Protein AF-A0A1J4RGZ5-F1 (afdb_monomer)

pLDDT: mean 82.8, std 14.5, range [20.3, 98.5]

Solvent-accessible surface area (backbone atoms only — not comparable to full-atom values): 43432 Å² total; per-residue (Å²): 67,41,31,40,40,45,100,46,58,30,28,43,36,36,23,41,62,89,66,46,84,69,51,71,31,69,36,48,44,78,74,81,78,94,68,90,72,68,62,50,76,46,82,44,57,68,42,94,87,55,81,79,73,69,51,78,50,76,52,59,40,53,56,93,51,86,67,45,67,65,51,46,31,40,77,49,80,51,62,42,47,61,54,33,68,52,28,28,31,41,73,52,49,49,58,23,26,37,38,40,29,29,24,42,96,80,51,53,30,32,41,38,37,16,37,50,90,27,48,81,69,55,73,26,68,34,44,36,77,50,65,34,86,58,62,42,48,27,27,37,36,38,34,54,74,43,62,80,44,58,46,58,34,35,39,40,33,43,40,34,48,54,54,48,58,67,47,68,66,54,46,30,39,73,45,79,50,65,39,51,48,36,30,72,51,26,28,34,44,71,52,49,50,57,24,17,39,40,37,41,34,28,43,94,82,52,53,24,33,39,37,38,17,36,53,83,3,27,75,69,55,71,28,70,30,56,41,74,51,62,36,86,56,62,43,45,27,25,37,38,40,32,56,73,42,64,79,44,61,49,60,33,38,40,34,35,39,37,23,56,56,57,49,59,68,45,73,56,49,67,68,44,72,47,71,52,67,47,48,62,55,51,70,50,27,29,34,32,80,42,50,48,58,11,39,35,39,38,41,51,50,56,91,56,64,33,38,37,38,37,15,37,50,85,3,26,66,70,53,73,29,68,46,42,45,75,52,62,33,82,50,66,39,51,26,27,39,37,38,35,43,71,45,61,77,34,54,44,57,35,36,37,38,36,36,59,51,72,39,76,73,82,70,66,60,79,62,57,74,58,86,85,82,86,82,82,89,68,66,63,96,51,56,54,51,97,35,32,35,58,86,86,18,28,39,43,47,78,47,78,81,43,80,57,96,86,45,74,42,38,39,35,36,34,58,74,54,88,40,68,84,39,48,60,14,29,28,25,36,34,56,83,62,52,45,51,50,76,59,94,54,39,36,40,40,28,44,22,80,64,39,72,49,48,29,38,55,54,92,92,45,48,42,54,72,50,85,66,57,63,51,47,51,45,77,53,90,74,26,35,38,38,32,41,76,79,49,35,34,39,31,24,43,71,85,41,44,65,38,35,41,36,43,62,37,51,54,43,38,40,44,41,61,48,97,86,68,48,71,34,34,44,30,35,79,80,71,53,49,39,36,42,43,71,52,97,78,23,51,34,34,43,39,43,92,88,40,47,35,38,45,45,61,48,98,88,38,34,50,30,36,39,34,40,63,88,69,41,41,40,37,46,36,53,77,42,87,87,46,67,68,35,71,31,30,33,28,41,68,85,74,43,64,48,36,41,38,43,61,48,101,84,64,30,41,28,37,28,27,30,57,91,62,39,69,27,27,42,47,46,81,44,94,90,65,35,31,38,36,30,41,68,85,74,44,49,34,39,40,34,63,46,72,49,94,89,28,73,39,70,38,35,37,46,36,60,58,52,101,89,41,74,44,66,27,34,40,44,40,62,48,98,62,44,39,60,38,31,40,29,45,59,86,68,45,28,35,35,44,42,64,50,98,74,66,46,68,33,30,40,29,38,37,54,92,50,96,75,49,43,59,36,39,38,43,59,40,91,88,57,76,41,71,29,35,39,40,45,90,58,32,35,42,37,43,40,62,50,102,53,60,37,65,36,32,39,37,41,29,34,64,86,78,67,50,73,37,46,34,38,40,43,52,48,58,88,48,50,47,103,82,70,51,82,44,63,43,45,65,32,36,39,34,46,55,56,89,89,52,79,40,47,28,40,46,42,60,48,100,83,70,45,74,32,35,39,30,41,46,85,72,50,73,49,74,54,88,77,73,79,76,65,79,129

Radius of gyration: 36.42 Å; Cα contacts (8 Å, |Δi|>4): 2119; chains: 1; bounding box: 117×82×78 Å

Secondary structure (DSSP, 8-state):
-EEEEESS-EEEEEE-TTS-EEEEEESEE----SSSS--EEEEEESSTT--S-EEEEE--TTS--SS-BPPTT-EEEEEEPTT-EEEEEEEE-TT-EEEEEEE-SSSPEEEEEE-TTS-EEEEEESEEEEE-SSSEEEEEEEEESSTT--EEEEEEEEETTS--SS-BPPTTEEEEEEEPTT-EEEEEEEE-TT-EEEEEEE-SSS-EEEEEE-TTS-EEEEEESEEEEE-SSSEEEEEEEEESSTT--EEEEEEEEETTS--SS-B--TT--EEEEE-TT-EEEEEEEE-TT-EEEEEEEESS-EEEEEE-TTS-EEEEEESEEEEE--SSEEEEEEEEESSTT--EEEEEEEE----------S-------S-S----TTEETTTEETTTTEEEEEEEEEEETTEEEEEEEETT---TT-TTSTTEEETT--EEEEETTEEEEE-TTS-EEEEEEETTEEEESSTT---EEEEETTEEEEE-TT--EEEE-TTS-EEEEEETTTEEEEEEE-TTS-EEEEEETTS-EEEEEEETTEEEEEEETTEEEEEEE-TT--EEEEE-TTS-EEEEE---SSSTT---EEE-TTS-EEEEEEE-TTS-EEEEEETTTEEEEEEEE-TTS-EEEE-TTS-EEEEEEEEETTEEEEEEEEEPPBTTB----EEEEE-TTS-EEEEE-TT-PEEEEEE-TT--EEEEEETTTSTT-EEEEEEE-TTT--EEEEE-SSEEEEEEE-TTS-EEEEEEEETTT--EEEEEEEE--S---TTS----S-EEEEE-S-SSS--EEEEEE-TT--EEEEE-TT-PEEE---------

Foldseek 3Di:
DKFKDDPAWKKKWKADQVRHTDDMDIRDDDDDHPDDDDMDIDIDGPDDPDDDDMDMDDDFKQDDFDAEAAAAADKDKDKADQLGKGKHKDFDAAQAKKKKAKDDPFFKKKKWKAANVRHTDDIDIRMDIDGHHHGTMMMIMIDGPDSGTITMMMMHMHIKLHDHNPEADAAADKDKDKAAQSGKGKHKDFAAAQAKKKKAKDDPWFWKKKWKAANSNHGDDIDTRIDIDTRHHGTMMMMMIDGPHNHDITMMMMHMHIWQHDHHPEADDALFKDKDKAAQQDKGKYKYWAAAQFKKKKAKDWPAKKKKWKAANSNHTDDMDIRMDIDGRHHGGMMMMMMDGPDSRDITMMMMHIHRPPNPPPDDQDPDAQDDDDDGDDPDPQAAFQGASQLVFKHKHKAWQDDDLQDTKIKIAILPDPQQDDQAFGRIFIQQPWFWDDDPQKIWTAGRNGHIWIWGHDPQATDTPQLLALWGWHDDPLWIWIAHLQRWIFIAHNVRHTQKTAHFLWKMWGWDADPVRHTQWIAILLRFIWGFDGDPSHTQWIQGPLAIKGWDADPSGGTAWIQHRVRFIKGWDQPDPQSSRGTQFIAGSVRRGQKGWDADPVSGTAWIAGPPRHFIKGWDQDPVSKIWMATSVRWIKIFDWDAAPNDTDTAKIWTDADPPGDTFIKGFDADNSSYTQWIATPVRWIWGFDADSSRHTQKIWTSPPDPPIWIKGFDADPPRRHTQWIDTPQWIWGFDADPSRHTQKIWIAGPVVRDIFMKGWDADPQDQDVVRQGDIRHTAWIATRDPPAGQIKGWDADSSRHTAWIQGRVRDIDGDPDGPSSDD

Sequence (824 aa):
MLFAHAAYNVVITIYKPDGSYWTYAVGRFSGNLPSTGTYSVVISSGTWGGSGAYSLSYVRGGSSVSDGSLTSGQTFNGSLSENGLDSFQITGSAGQDVVIFGSSASYGVYIQVYKPDGSYWTYGSNRFYATLPDSGTYTVIVYANSDTATGPYNLRYVRGSDSVSDGSLTSGQTFNGSLPANGLDSFQITGTAGQGVLFFGSSASYGVYIEVYKPDGSYWRYALDRFYGTLPDSGTYTVTVYANSDTATGAYNLYYVRGADSVSDGMLVSTLPRSGTLQTNALESYKFSGVASNSLSVSTTASYSRYIELYKPDGSYWMYGASSISATLPATGEYTLVMYGSALAATGEYSITLTTPPAPVAASTPSKIGADTMSCPTGDPKMVANPIEFDVGFKKQVENDYDAGGLTFSRIYRSDSTWTNNTIGALWRHNYARTLTVTGSTAEITDGTGATTHYTLSGSDWIPDDPDTTATFKTVGSDYVYTLPDNTVERYNSSKRLTRIEYIGGGALNLAYNGSGQLTSVTNENGRQLTLTYSSGRVATLVTPDGTFSYSYDGNGNLDEVTKPDTKTRQYHYEDGTYINALTGMTDEAGVRFATFDYDAGGKAIMSEHAGSVDNYDVSYNVDGTTTTTNPLGKDTTYYFTNILGVRRVIQVDGEASANCVASNRYYNYDEKGRVIGKTDWENNTTRYDYDDRSNITKIIEASGTADQRVKTITYNNDFNLPELITESDKTTAYDYDTYGRMTSMTVTDTNTSETRVTSYTYYSNTTDGSGNVILGRLETVNGPRTDVGDTTTYAYDANFNLTTLTNALSQVTSITSRDSALP

Nearest PDB structures (foldseek):
  8uxt-assembly1_A  TM=4.942E-01  e=4.302E-19  Acinetobacter baumannii AB307-0294
  8uy4-assembly1_A  TM=4.746E-01  e=6.248E-19  Acinetobacter baumannii AB307-0294
  8h8c-assembly1_A  TM=4.834E-01  e=3.242E-16  Vibrio parahaemolyticus RIMD 2210633
  8r51-assembly1_A  TM=1.840E-01  e=2.027E-13  Mus musculus
  6q67-assembly1_A  TM=5.551E-01  e=3.965E+00  Sus scrofa

Mean predicted aligned error: 18.08 Å

Structure (mmCIF, N/CA/C/O backbone):
data_AF-A0A1J4RGZ5-F1
#
_entry.id   AF-A0A1J4RGZ5-F1
#
loop_
_atom_site.group_PDB
_atom_site.id
_atom_site.type_symbol
_atom_site.label_atom_id
_atom_site.label_alt_id
_atom_site.label_comp_id
_atom_site.label_asym_id
_atom_site.label_entity_id
_atom_site.label_seq_id
_atom_site.pdbx_PDB_ins_code
_atom_site.Cartn_x
_atom_site.Cartn_y
_atom_site.Cartn_z
_atom_site.occupancy
_atom_site.B_iso_or_equiv
_atom_site.auth_seq_id
_atom_site.auth_comp_id
_atom_site.auth_asym_id
_atom_site.auth_atom_id
_atom_site.pdbx_PDB_model_num
ATOM 1 N N . MET A 1 1 ? 49.110 -33.301 -23.384 1.00 75.56 1 MET A N 1
ATOM 2 C CA . MET A 1 1 ? 50.003 -32.131 -23.430 1.00 75.56 1 MET A CA 1
ATOM 3 C C . MET A 1 1 ? 51.409 -32.558 -23.048 1.00 75.56 1 MET A C 1
ATOM 5 O O . MET A 1 1 ? 51.550 -33.355 -22.128 1.00 75.56 1 MET A O 1
ATOM 9 N N . LEU A 1 2 ? 52.421 -32.087 -23.772 1.00 78.31 2 LEU A N 1
ATOM 10 C CA . LEU A 1 2 ? 53.837 -32.369 -23.520 1.00 78.31 2 LEU A CA 1
ATOM 11 C C . LEU A 1 2 ? 54.602 -31.046 -23.457 1.00 78.31 2 LEU A C 1
ATOM 13 O O . LEU A 1 2 ? 54.390 -30.191 -24.315 1.00 78.31 2 LEU A O 1
ATOM 17 N N . PHE A 1 3 ? 55.497 -30.911 -22.486 1.00 75.38 3 PHE A N 1
ATOM 18 C CA . PHE A 1 3 ? 56.445 -29.804 -22.376 1.00 75.38 3 PHE A CA 1
ATOM 19 C C . PHE A 1 3 ? 57.836 -30.357 -22.146 1.00 75.38 3 PHE A C 1
ATOM 21 O O . PHE A 1 3 ? 58.028 -31.176 -21.253 1.00 75.38 3 PHE A O 1
ATOM 28 N N . ALA A 1 4 ? 58.794 -29.909 -22.941 1.00 70.75 4 ALA A N 1
ATOM 29 C CA . ALA A 1 4 ? 60.184 -30.289 -22.826 1.00 70.75 4 ALA A CA 1
ATOM 30 C C . ALA A 1 4 ? 61.041 -29.034 -22.654 1.00 70.75 4 ALA A C 1
ATOM 32 O O . ALA A 1 4 ? 61.016 -28.144 -23.504 1.00 70.75 4 ALA A O 1
ATOM 33 N N . HIS A 1 5 ? 61.813 -28.981 -21.571 1.00 69.56 5 HIS A N 1
ATOM 34 C CA . HIS A 1 5 ? 62.753 -27.898 -21.285 1.00 69.56 5 HIS A CA 1
ATOM 35 C C . HIS A 1 5 ? 64.182 -28.406 -21.401 1.00 69.56 5 HIS A C 1
ATOM 37 O O . HIS A 1 5 ? 64.495 -29.492 -20.918 1.00 69.56 5 HIS A O 1
ATOM 43 N N . ALA A 1 6 ? 65.052 -27.600 -21.999 1.00 64.94 6 ALA A N 1
ATOM 44 C CA . ALA A 1 6 ? 66.491 -27.674 -21.795 1.00 64.94 6 ALA A CA 1
ATOM 45 C C . ALA A 1 6 ? 67.100 -26.276 -21.982 1.00 64.94 6 ALA A C 1
ATOM 47 O O . ALA A 1 6 ? 66.459 -25.379 -22.523 1.00 64.94 6 ALA A O 1
ATOM 48 N N . ALA A 1 7 ? 68.380 -26.101 -21.640 1.00 65.56 7 ALA A N 1
ATOM 49 C CA . ALA A 1 7 ? 69.139 -24.870 -21.924 1.00 65.56 7 ALA A CA 1
ATOM 50 C C . ALA A 1 7 ? 69.398 -24.612 -23.434 1.00 65.56 7 ALA A C 1
ATOM 52 O O . ALA A 1 7 ? 70.155 -23.716 -23.803 1.00 65.56 7 ALA A O 1
ATOM 53 N N . TYR A 1 8 ? 68.820 -25.431 -24.311 1.00 67.75 8 TYR A N 1
ATOM 54 C CA . TYR A 1 8 ? 68.894 -25.371 -25.768 1.00 67.75 8 TYR A CA 1
ATOM 55 C C . TYR A 1 8 ? 67.500 -25.645 -26.344 1.00 67.75 8 TYR A C 1
ATOM 57 O O . TYR A 1 8 ? 66.655 -26.224 -25.667 1.00 67.75 8 TYR A O 1
ATOM 65 N N . ASN A 1 9 ? 67.250 -25.264 -27.600 1.00 74.88 9 ASN A N 1
ATOM 66 C CA . ASN A 1 9 ? 65.959 -25.523 -28.245 1.00 74.88 9 ASN A CA 1
ATOM 67 C C . ASN A 1 9 ? 65.659 -27.024 -28.239 1.00 74.88 9 ASN A C 1
ATOM 69 O O . ASN A 1 9 ? 66.406 -27.794 -28.838 1.00 74.88 9 ASN A O 1
ATOM 73 N N . VAL A 1 10 ? 64.563 -27.438 -27.610 1.00 81.56 10 VAL A N 1
ATOM 74 C CA . VAL A 1 10 ? 64.126 -28.837 -27.597 1.00 81.56 10 VAL A CA 1
ATOM 75 C C . VAL A 1 10 ? 62.986 -29.026 -28.587 1.00 81.56 10 VAL A C 1
ATOM 77 O O . VAL A 1 10 ? 62.064 -28.219 -28.657 1.00 81.56 10 VAL A O 1
ATOM 80 N N . VAL A 1 11 ? 63.039 -30.106 -29.360 1.00 85.88 11 VAL A N 1
ATOM 81 C CA . VAL A 1 11 ? 61.987 -30.515 -30.290 1.00 85.88 11 VAL A CA 1
ATOM 82 C C . VAL A 1 11 ? 61.350 -31.796 -29.776 1.00 85.88 11 VAL A C 1
ATOM 84 O O . VAL A 1 11 ? 62.036 -32.785 -29.514 1.00 85.88 11 VAL A O 1
ATOM 87 N N . ILE A 1 12 ? 60.028 -31.766 -29.664 1.00 89.69 12 ILE A N 1
ATOM 88 C CA . ILE A 1 12 ? 59.171 -32.902 -29.347 1.00 89.69 12 ILE A CA 1
ATOM 89 C C . ILE A 1 12 ? 58.648 -33.445 -30.670 1.00 89.69 12 ILE A C 1
ATOM 91 O O . ILE A 1 12 ? 57.925 -32.748 -31.374 1.00 89.69 12 ILE A O 1
ATOM 95 N N . THR A 1 13 ? 58.979 -34.687 -31.006 1.00 92.00 13 THR A N 1
ATOM 96 C CA . THR A 1 13 ? 58.414 -35.388 -32.166 1.00 92.00 13 THR A CA 1
ATOM 97 C C . THR A 1 13 ? 57.534 -36.530 -31.690 1.00 92.00 13 THR A C 1
ATOM 99 O O . THR A 1 13 ? 57.944 -37.305 -30.828 1.00 92.00 13 THR A O 1
ATOM 102 N N . ILE A 1 14 ? 56.331 -36.652 -32.246 1.00 92.25 14 ILE A N 1
ATOM 103 C CA . ILE A 1 14 ? 55.347 -37.645 -31.817 1.00 92.25 14 ILE A CA 1
ATOM 104 C C . ILE A 1 14 ? 54.998 -38.562 -32.989 1.00 92.25 14 ILE A C 1
ATOM 106 O O . ILE A 1 14 ? 54.678 -38.097 -34.085 1.00 92.25 14 ILE A O 1
ATOM 110 N N . TYR A 1 15 ? 55.027 -39.867 -32.731 1.00 92.00 15 TYR A N 1
ATOM 111 C CA . TYR A 1 15 ? 54.643 -40.924 -33.665 1.00 92.00 15 TYR A CA 1
ATOM 112 C C . TYR A 1 15 ? 53.392 -41.645 -33.163 1.00 92.00 15 TYR A C 1
ATOM 114 O O . TYR A 1 15 ? 53.240 -41.872 -31.959 1.00 92.00 15 TYR A O 1
ATOM 122 N N . LYS A 1 16 ? 52.500 -42.001 -34.091 1.00 93.25 16 LYS A N 1
ATOM 123 C CA . LYS A 1 16 ? 51.264 -42.747 -33.829 1.00 93.25 16 LYS A CA 1
ATOM 124 C C . LYS A 1 16 ? 51.560 -44.191 -33.386 1.00 93.25 16 LYS A C 1
ATOM 126 O O . LYS A 1 16 ? 52.686 -44.657 -33.565 1.00 93.25 16 LYS A O 1
ATOM 131 N N . PRO A 1 17 ? 50.562 -44.932 -32.866 1.00 94.75 17 PRO A N 1
ATOM 132 C CA . PRO A 1 17 ? 50.746 -46.321 -32.435 1.00 94.75 17 PRO A CA 1
ATOM 133 C C . PRO A 1 17 ? 51.182 -47.290 -33.540 1.00 94.75 17 PRO A C 1
ATOM 135 O O . PRO A 1 17 ? 51.782 -48.317 -33.244 1.00 94.75 17 PRO A O 1
ATOM 138 N N . ASP A 1 18 ? 50.919 -46.959 -34.806 1.00 92.06 18 ASP A N 1
ATOM 139 C CA . ASP A 1 18 ? 51.395 -47.707 -35.979 1.00 92.06 18 ASP A CA 1
ATOM 140 C C . ASP A 1 18 ? 52.845 -47.362 -36.386 1.00 92.06 18 ASP A C 1
ATOM 142 O O . ASP A 1 18 ? 53.357 -47.891 -37.370 1.00 92.06 18 ASP A O 1
ATOM 146 N N . GLY A 1 19 ? 53.509 -46.469 -35.643 1.00 88.94 19 GLY A N 1
ATOM 147 C CA . GLY A 1 19 ? 54.866 -45.992 -35.906 1.00 88.94 19 GLY A CA 1
ATOM 148 C C . GLY A 1 19 ? 54.959 -44.862 -36.936 1.00 88.94 19 GLY A C 1
ATOM 149 O O . GLY A 1 19 ? 56.054 -44.349 -37.168 1.00 88.94 19 GLY A O 1
ATOM 150 N N . SER A 1 20 ? 53.849 -44.435 -37.547 1.00 93.56 20 SER A N 1
ATOM 151 C CA . SER A 1 20 ? 53.857 -43.322 -38.500 1.00 93.56 20 SER A CA 1
ATOM 152 C C . SER A 1 20 ? 54.060 -41.975 -37.801 1.00 93.56 20 SER A C 1
ATOM 154 O O . SER A 1 20 ? 53.593 -41.746 -36.682 1.00 93.56 20 SER A O 1
ATOM 156 N N . TYR A 1 21 ? 54.766 -41.055 -38.464 1.00 92.31 21 TYR A N 1
ATOM 157 C CA . TYR A 1 21 ? 54.942 -39.689 -37.974 1.00 92.31 21 TYR A CA 1
ATOM 158 C C . TYR A 1 21 ? 53.581 -38.997 -37.821 1.00 92.31 21 TYR A C 1
ATOM 160 O O . TYR A 1 21 ? 52.739 -39.050 -38.723 1.00 92.31 21 TYR A O 1
ATOM 168 N N . TRP A 1 22 ? 53.366 -38.339 -36.681 1.00 91.38 22 TRP A N 1
ATOM 169 C CA . TRP A 1 22 ? 52.167 -37.541 -36.455 1.00 91.38 22 TRP A CA 1
ATOM 170 C C . TRP A 1 22 ? 52.448 -36.047 -36.542 1.00 91.38 22 TRP A C 1
ATOM 172 O O . TRP A 1 22 ? 51.853 -35.365 -37.372 1.00 91.38 22 TRP A O 1
ATOM 182 N N . THR A 1 23 ? 53.295 -35.537 -35.653 1.00 91.00 23 THR A N 1
ATOM 183 C CA . THR A 1 23 ? 53.532 -34.100 -35.511 1.00 91.00 23 THR A CA 1
ATOM 184 C C . THR A 1 23 ? 54.851 -33.835 -34.789 1.00 91.00 23 THR A C 1
ATOM 186 O O . THR A 1 23 ? 55.411 -34.731 -34.150 1.00 91.00 23 THR A O 1
ATOM 189 N N . TYR A 1 24 ? 55.358 -32.608 -34.891 1.00 90.25 24 TYR A N 1
ATOM 190 C CA . TYR A 1 24 ? 56.451 -32.114 -34.065 1.00 90.25 24 TYR A CA 1
ATOM 191 C C . TYR A 1 24 ? 56.092 -30.743 -33.488 1.00 90.25 24 TYR A C 1
ATOM 193 O O . TYR A 1 24 ? 55.300 -30.004 -34.070 1.00 90.25 24 TYR A O 1
ATOM 201 N N . ALA A 1 25 ? 56.692 -30.398 -32.355 1.00 85.06 25 ALA A N 1
ATOM 202 C CA . ALA A 1 25 ? 56.594 -29.071 -31.770 1.00 85.06 25 ALA A CA 1
ATOM 203 C C . ALA A 1 25 ? 57.908 -28.674 -31.091 1.00 85.06 25 ALA A C 1
ATOM 205 O O . ALA A 1 25 ? 58.667 -29.532 -30.643 1.00 85.06 25 ALA A O 1
ATOM 206 N N . VAL A 1 26 ? 58.189 -27.374 -31.027 1.00 82.19 26 VAL A N 1
ATOM 207 C CA . VAL A 1 26 ? 59.361 -26.837 -30.322 1.00 82.19 26 VAL A CA 1
ATOM 208 C C . VAL A 1 26 ? 58.934 -26.474 -28.907 1.00 82.19 26 VAL A C 1
ATOM 210 O O . VAL A 1 26 ? 57.971 -25.731 -28.744 1.00 82.19 26 VAL A O 1
ATOM 213 N N . GLY A 1 27 ? 59.611 -27.032 -27.904 1.00 76.44 27 GLY A N 1
ATOM 214 C CA . GLY A 1 27 ? 59.353 -26.820 -26.476 1.00 76.44 27 GLY A CA 1
ATOM 215 C C . GLY A 1 27 ? 58.051 -27.443 -25.966 1.00 76.44 27 GLY A C 1
ATOM 216 O O . GLY A 1 27 ? 58.053 -28.140 -24.957 1.00 76.44 27 GLY A O 1
ATOM 217 N N . ARG A 1 28 ? 56.932 -27.266 -26.673 1.00 78.56 28 ARG A N 1
ATOM 218 C CA . ARG A 1 28 ? 55.595 -27.591 -26.170 1.00 78.56 28 ARG A CA 1
ATOM 219 C C . ARG A 1 28 ? 54.667 -28.137 -27.246 1.00 78.56 28 ARG A C 1
ATOM 221 O O . ARG A 1 28 ? 54.521 -27.547 -28.309 1.00 78.56 28 ARG A O 1
ATOM 228 N N . PHE A 1 29 ? 53.920 -29.186 -26.908 1.00 82.56 29 PHE A N 1
ATOM 229 C CA . PHE A 1 29 ? 52.822 -29.715 -27.715 1.00 82.56 29 PHE A CA 1
ATOM 230 C C . PHE A 1 29 ? 51.503 -29.802 -26.927 1.00 82.56 29 PHE A C 1
ATOM 232 O O . PHE A 1 29 ? 51.441 -30.378 -25.836 1.00 82.56 29 PHE A O 1
ATOM 239 N N . SER A 1 30 ? 50.413 -29.307 -27.521 1.00 77.19 30 SER A N 1
ATOM 240 C CA . SER A 1 30 ? 49.038 -29.536 -27.060 1.00 77.19 30 SER A CA 1
ATOM 241 C C . SER A 1 30 ? 48.147 -29.934 -28.237 1.00 77.19 30 SER A C 1
ATOM 243 O O . SER A 1 30 ? 48.228 -29.322 -29.300 1.00 77.19 30 SER A O 1
ATOM 245 N N . GLY A 1 31 ? 47.315 -30.962 -28.063 1.00 74.88 31 GLY A N 1
ATOM 246 C CA . GLY A 1 31 ? 46.417 -31.443 -29.109 1.00 74.88 31 GLY A CA 1
ATOM 247 C C . GLY A 1 31 ? 45.747 -32.775 -28.771 1.00 74.88 31 GLY A C 1
ATOM 248 O O . GLY A 1 31 ? 46.212 -33.518 -27.902 1.00 74.88 31 GLY A O 1
ATOM 249 N N . ASN A 1 32 ? 44.659 -33.071 -29.484 1.00 78.56 32 ASN A N 1
ATOM 250 C CA . ASN A 1 32 ? 43.923 -34.329 -29.369 1.00 78.56 32 ASN A CA 1
ATOM 251 C C . ASN A 1 32 ? 44.660 -35.450 -30.112 1.00 78.56 32 ASN A C 1
ATOM 253 O O . ASN A 1 32 ? 45.100 -35.262 -31.247 1.00 78.56 32 ASN A O 1
ATOM 257 N N . LEU A 1 33 ? 44.777 -36.622 -29.484 1.00 81.25 33 LEU A N 1
ATOM 258 C CA . LEU A 1 33 ? 45.375 -37.793 -30.125 1.00 81.25 33 LEU A CA 1
ATOM 259 C C . LEU A 1 33 ? 44.457 -38.294 -31.258 1.00 81.25 33 LEU A C 1
ATOM 261 O O . LEU A 1 33 ? 43.266 -38.487 -31.018 1.00 81.25 33 LEU A O 1
ATOM 265 N N . PRO A 1 34 ? 44.977 -38.553 -32.471 1.00 83.00 34 PRO A N 1
ATOM 266 C CA . PRO A 1 34 ? 44.157 -38.926 -33.627 1.00 83.00 34 PRO A CA 1
ATOM 267 C C . PRO A 1 34 ? 43.636 -40.371 -33.579 1.00 83.00 34 PRO A C 1
ATOM 269 O O . PRO A 1 34 ? 42.799 -40.748 -34.391 1.00 83.00 34 PRO A O 1
ATOM 272 N N . SER A 1 35 ? 44.165 -41.208 -32.684 1.00 84.69 35 SER A N 1
ATOM 273 C CA . SER A 1 35 ? 43.806 -42.625 -32.547 1.00 84.69 35 SER A CA 1
ATOM 274 C C . SER A 1 35 ? 44.166 -43.169 -31.161 1.00 84.69 35 SER A C 1
ATOM 276 O O . SER A 1 35 ? 45.017 -42.607 -30.468 1.00 84.69 35 SER A O 1
ATOM 278 N N . THR A 1 36 ? 43.546 -44.270 -30.747 1.00 84.38 36 THR A N 1
ATOM 279 C CA . THR A 1 36 ? 43.866 -44.964 -29.491 1.00 84.38 36 THR A CA 1
ATOM 280 C C . THR A 1 36 ? 45.122 -45.826 -29.624 1.00 84.38 36 THR A C 1
ATOM 282 O O . THR A 1 36 ? 45.274 -46.535 -30.615 1.00 84.38 36 THR A O 1
ATOM 285 N N . GLY A 1 37 ? 45.984 -45.834 -28.605 1.00 86.44 37 GLY A N 1
ATOM 286 C CA . GLY A 1 37 ? 47.149 -46.723 -28.520 1.00 86.44 37 GLY A CA 1
ATOM 287 C C . GLY A 1 37 ? 48.360 -46.052 -27.871 1.00 86.44 37 GLY A C 1
ATOM 288 O O . GLY A 1 37 ? 48.254 -44.950 -27.332 1.00 86.44 37 GLY A O 1
ATOM 289 N N . THR A 1 38 ? 49.513 -46.719 -27.924 1.00 89.31 38 THR A N 1
ATOM 290 C CA . THR A 1 38 ? 50.775 -46.216 -27.358 1.00 89.31 38 THR A CA 1
ATOM 291 C C . THR A 1 38 ? 51.512 -45.356 -28.377 1.00 89.31 38 THR A C 1
ATOM 293 O O . THR A 1 38 ? 51.945 -45.858 -29.408 1.00 89.31 38 THR A O 1
ATOM 296 N N . TYR A 1 39 ? 51.678 -44.069 -28.086 1.00 89.94 39 TYR A N 1
ATOM 297 C CA . TYR A 1 39 ? 52.446 -43.145 -28.924 1.00 89.94 39 TYR A CA 1
ATOM 298 C C . TYR A 1 39 ? 53.909 -43.135 -28.493 1.00 89.94 39 TYR A C 1
ATOM 300 O O . TYR A 1 39 ? 54.212 -43.238 -27.304 1.00 89.94 39 TYR A O 1
ATOM 308 N N . SER A 1 40 ? 54.812 -42.961 -29.455 1.00 90.38 40 SER A N 1
ATOM 309 C CA . SER A 1 40 ? 56.232 -42.750 -29.165 1.00 90.38 40 SER A CA 1
ATOM 310 C C . SER A 1 40 ? 56.542 -41.259 -29.200 1.00 90.38 40 SER A C 1
ATOM 312 O O . SER A 1 40 ? 56.247 -40.587 -30.190 1.00 90.38 40 SER A O 1
ATOM 314 N N . VAL A 1 41 ? 57.137 -40.747 -28.123 1.00 89.81 41 VAL A N 1
ATOM 315 C CA . VAL A 1 41 ? 57.591 -39.357 -28.007 1.00 89.81 41 VAL A CA 1
ATOM 316 C C . VAL A 1 41 ? 59.111 -39.349 -28.062 1.00 89.81 41 VAL A C 1
ATOM 318 O O . VAL A 1 41 ? 59.769 -39.990 -27.246 1.00 89.81 41 VAL A O 1
ATOM 321 N N . VAL A 1 42 ? 59.663 -38.631 -29.033 1.00 89.62 42 VAL A N 1
ATOM 322 C CA . VAL A 1 42 ? 61.103 -38.470 -29.226 1.00 89.62 42 VAL A CA 1
ATOM 323 C C . VAL A 1 42 ? 61.478 -37.036 -28.890 1.00 89.62 42 VAL A C 1
ATOM 325 O O . VAL A 1 42 ? 60.906 -36.095 -29.441 1.00 89.62 42 VAL A O 1
ATOM 328 N N . ILE A 1 43 ? 62.450 -36.889 -27.994 1.00 87.25 43 ILE A N 1
ATOM 329 C CA . ILE A 1 43 ? 63.017 -35.604 -27.596 1.00 87.25 43 ILE A CA 1
ATOM 330 C C . ILE A 1 43 ? 64.378 -35.447 -28.266 1.00 87.25 43 ILE A C 1
ATOM 332 O O . ILE A 1 43 ? 65.239 -36.320 -28.150 1.00 87.25 43 ILE A O 1
ATOM 336 N N . SER A 1 44 ? 64.570 -34.339 -28.975 1.00 85.88 44 SER A N 1
ATOM 337 C CA . SER A 1 44 ? 65.817 -34.039 -29.683 1.00 85.88 44 SER A CA 1
ATOM 338 C C . SER A 1 44 ? 66.192 -32.568 -29.564 1.00 85.88 44 SER A C 1
ATOM 340 O O . SER A 1 44 ? 65.315 -31.716 -29.444 1.00 85.88 44 SER A O 1
ATOM 342 N N . SER A 1 45 ? 67.484 -32.249 -29.667 1.00 84.50 45 SER A N 1
ATOM 343 C CA . SER A 1 45 ? 67.920 -30.860 -29.839 1.00 84.50 45 SER A CA 1
ATOM 344 C C . SER A 1 45 ? 67.447 -30.314 -31.189 1.00 84.50 45 SER A C 1
ATOM 346 O O . SER A 1 45 ? 67.673 -30.926 -32.231 1.00 84.50 45 SER A O 1
ATOM 348 N N . GLY A 1 46 ? 66.820 -29.142 -31.174 1.00 78.19 46 GLY A N 1
ATOM 349 C CA . GLY A 1 46 ? 66.456 -28.361 -32.355 1.00 78.19 46 GLY A CA 1
ATOM 350 C C . GLY A 1 46 ? 67.638 -27.629 -32.988 1.00 78.19 46 GLY A C 1
ATOM 351 O O . GLY A 1 46 ? 67.513 -27.109 -34.093 1.00 78.19 46 GLY A O 1
ATOM 352 N N . THR A 1 47 ? 68.792 -27.598 -32.315 1.00 78.94 47 THR A N 1
ATOM 353 C CA . THR A 1 47 ? 70.050 -27.077 -32.859 1.00 78.94 47 THR A CA 1
ATOM 354 C C . THR A 1 47 ? 71.084 -28.190 -32.999 1.00 78.94 47 THR A C 1
ATOM 356 O O . THR A 1 47 ? 71.259 -29.037 -32.118 1.00 78.94 47 THR A O 1
ATOM 359 N N . TRP A 1 48 ? 71.804 -28.185 -34.120 1.00 72.75 48 TRP A N 1
ATOM 360 C CA . TRP A 1 48 ? 72.945 -29.076 -34.317 1.00 72.75 48 TRP A CA 1
ATOM 361 C C . TRP A 1 48 ? 74.021 -28.789 -33.261 1.00 72.75 48 TRP A C 1
ATOM 363 O O . TRP A 1 48 ? 74.505 -27.665 -33.161 1.00 72.75 48 TRP A O 1
ATOM 373 N N . GLY A 1 49 ? 74.373 -29.806 -32.469 1.00 72.62 49 GLY A N 1
ATOM 374 C CA . GLY A 1 49 ? 75.356 -29.704 -31.383 1.00 72.62 49 GLY A CA 1
ATOM 375 C C . GLY A 1 49 ? 74.798 -29.307 -30.010 1.00 72.62 49 GLY A C 1
ATOM 376 O O . GLY A 1 49 ? 75.578 -29.201 -29.068 1.00 72.62 49 GLY A O 1
ATOM 377 N N . GLY A 1 50 ? 73.482 -29.111 -29.860 1.00 70.88 50 GLY A N 1
ATOM 378 C CA . GLY A 1 50 ? 72.869 -28.882 -28.547 1.00 70.88 50 GLY A CA 1
ATOM 379 C C . GLY A 1 50 ? 72.973 -30.122 -27.653 1.00 70.88 50 GLY A C 1
ATOM 380 O O . GLY A 1 50 ? 72.559 -31.214 -28.041 1.00 70.88 50 GLY A O 1
ATOM 381 N N . SER A 1 51 ? 73.550 -29.959 -26.463 1.00 73.69 51 SER A N 1
ATOM 382 C CA . SER A 1 51 ? 73.729 -31.028 -25.478 1.00 73.69 51 SER A CA 1
ATOM 383 C C . SER A 1 51 ? 73.516 -30.494 -24.068 1.00 73.69 51 SER A C 1
ATOM 385 O O . SER A 1 51 ? 74.010 -29.417 -23.738 1.00 73.69 51 SER A O 1
ATOM 387 N N . GLY A 1 52 ? 72.833 -31.259 -23.224 1.00 75.81 52 GLY A N 1
ATOM 388 C CA . GLY A 1 52 ? 72.571 -30.894 -21.834 1.00 75.81 52 GLY A CA 1
ATOM 389 C C . GLY A 1 52 ? 71.377 -31.658 -21.275 1.00 75.81 52 GLY A C 1
ATOM 390 O O . GLY A 1 52 ? 70.673 -32.348 -22.019 1.00 75.81 52 GLY A O 1
ATOM 391 N N . ALA A 1 53 ? 71.161 -31.534 -19.967 1.00 78.38 53 ALA A N 1
ATOM 392 C CA . ALA A 1 53 ? 69.991 -32.103 -19.310 1.00 78.38 53 ALA A CA 1
ATOM 393 C C . ALA A 1 53 ? 68.701 -31.493 -19.879 1.00 78.38 53 ALA A C 1
ATOM 395 O O . ALA A 1 53 ? 68.674 -30.309 -20.219 1.00 78.38 53 ALA A O 1
ATOM 396 N N . TYR A 1 54 ? 67.656 -32.314 -19.968 1.00 77.38 54 TYR A N 1
ATOM 397 C CA . TYR A 1 54 ? 66.308 -31.874 -20.300 1.00 77.38 54 TYR A CA 1
ATOM 398 C C . TYR A 1 54 ? 65.322 -32.389 -19.251 1.00 77.38 54 TYR A C 1
ATOM 400 O O . TYR A 1 54 ? 65.553 -33.439 -18.643 1.00 77.38 54 TYR A O 1
ATOM 408 N N . SER A 1 55 ? 64.219 -31.675 -19.059 1.00 75.19 55 SER A N 1
ATOM 409 C CA . SER A 1 55 ? 63.041 -32.172 -18.350 1.00 75.19 55 SER A CA 1
ATOM 410 C C . SER A 1 55 ? 61.896 -32.359 -19.343 1.00 75.19 55 SER A C 1
ATOM 412 O O . SER A 1 55 ? 61.784 -31.625 -20.323 1.00 75.19 55 SER A O 1
ATOM 414 N N . LEU A 1 56 ? 61.074 -33.386 -19.128 1.00 78.88 56 LEU A N 1
ATOM 415 C CA . LEU A 1 56 ? 59.876 -33.652 -19.921 1.00 78.88 56 LEU A CA 1
ATOM 416 C C . LEU A 1 56 ? 58.694 -33.818 -18.972 1.00 78.88 56 LEU A C 1
ATOM 418 O O . LEU A 1 56 ? 58.651 -34.773 -18.196 1.00 78.88 56 LEU A O 1
ATOM 422 N N . SER A 1 57 ? 57.729 -32.916 -19.083 1.00 74.75 57 SER A N 1
ATOM 423 C CA . SER A 1 57 ? 56.460 -32.970 -18.369 1.00 74.75 57 SER A CA 1
ATOM 424 C C . SER A 1 57 ? 55.360 -33.426 -19.318 1.00 74.75 57 SER A C 1
ATOM 426 O O . SER A 1 57 ? 55.238 -32.951 -20.451 1.00 74.75 57 SER A O 1
ATOM 428 N N . TYR A 1 58 ? 54.542 -34.364 -18.851 1.00 79.00 58 TYR A N 1
ATOM 429 C CA . TYR A 1 58 ? 53.409 -34.900 -19.592 1.00 79.00 58 TYR A CA 1
ATOM 430 C C . TYR A 1 58 ? 52.160 -34.840 -18.729 1.00 79.00 58 TYR A C 1
ATOM 432 O O . TYR A 1 58 ? 52.137 -35.377 -17.625 1.00 79.00 58 TYR A O 1
ATOM 440 N N . VAL A 1 59 ? 51.104 -34.246 -19.280 1.00 74.06 59 VAL A N 1
ATOM 441 C CA . VAL A 1 59 ? 49.778 -34.259 -18.666 1.00 74.06 59 VAL A CA 1
ATOM 442 C C . VAL A 1 59 ? 48.758 -34.697 -19.699 1.00 74.06 59 VAL A C 1
ATOM 444 O O . VAL A 1 59 ? 48.723 -34.199 -20.830 1.00 74.06 59 VAL A O 1
ATOM 447 N N . ARG A 1 60 ? 47.911 -35.641 -19.304 1.00 74.88 60 ARG A N 1
ATOM 448 C CA . ARG A 1 60 ? 46.785 -36.133 -20.091 1.00 74.88 60 ARG A CA 1
ATOM 449 C C . ARG A 1 60 ? 45.493 -35.686 -19.422 1.00 74.88 60 ARG A C 1
ATOM 451 O O . ARG A 1 60 ? 45.343 -35.886 -18.220 1.00 74.88 60 ARG A O 1
ATOM 458 N N . GLY A 1 61 ? 44.564 -35.128 -20.198 1.00 68.88 61 GLY A N 1
ATOM 459 C CA . GLY A 1 61 ? 43.215 -34.861 -19.702 1.00 68.88 61 GLY A CA 1
ATOM 460 C C . GLY A 1 61 ? 42.568 -36.149 -19.177 1.00 68.88 61 GLY A C 1
ATOM 461 O O . GLY A 1 61 ? 42.740 -37.212 -19.779 1.00 68.88 61 GLY A O 1
ATOM 462 N N . GLY A 1 62 ? 41.873 -36.066 -18.042 1.00 64.06 62 GLY A N 1
ATOM 463 C CA . GLY A 1 62 ? 41.192 -37.205 -17.414 1.00 64.06 62 GLY A CA 1
ATOM 464 C C . GLY A 1 62 ? 42.116 -38.193 -16.682 1.00 64.06 62 GLY A C 1
ATOM 465 O O . GLY A 1 62 ? 41.722 -39.326 -16.426 1.00 64.06 62 GLY A O 1
ATOM 466 N N . SER A 1 63 ? 43.364 -37.813 -16.378 1.00 67.44 63 SER A N 1
ATOM 467 C CA . SER A 1 63 ? 44.340 -38.644 -15.640 1.00 67.44 63 SER A CA 1
ATOM 468 C C . SER A 1 63 ? 44.702 -38.040 -14.272 1.00 67.44 63 SER A C 1
ATOM 470 O O . SER A 1 63 ? 44.259 -36.941 -13.934 1.00 67.44 63 SER A O 1
ATOM 472 N N . SER A 1 64 ? 45.496 -38.759 -13.466 1.00 67.12 64 SER A N 1
ATOM 473 C CA . SER A 1 64 ? 46.068 -38.238 -12.216 1.00 67.12 64 SER A CA 1
ATOM 474 C C . SER A 1 64 ? 46.938 -37.012 -12.489 1.00 67.12 64 SER A C 1
ATOM 476 O O . SER A 1 64 ? 47.751 -37.023 -13.414 1.00 67.12 64 SER A O 1
ATOM 478 N N . VAL A 1 65 ? 46.769 -35.983 -11.671 1.00 80.56 65 VAL A N 1
ATOM 479 C CA . VAL A 1 65 ? 47.464 -34.698 -11.777 1.00 80.56 65 VAL A CA 1
ATOM 480 C C . VAL A 1 65 ? 48.569 -34.580 -10.727 1.00 80.56 65 VAL A C 1
ATOM 482 O O . VAL A 1 65 ? 48.549 -35.307 -9.733 1.00 80.56 65 VAL A O 1
ATOM 485 N N . SER A 1 66 ? 49.539 -33.696 -10.955 1.00 81.06 66 SER A N 1
ATOM 486 C CA . SER A 1 66 ? 50.708 -33.508 -10.083 1.00 81.06 66 SER A CA 1
ATOM 487 C C . SER A 1 66 ? 50.409 -32.710 -8.814 1.00 81.06 66 SER A C 1
ATOM 489 O O . SER A 1 66 ? 51.007 -32.995 -7.780 1.00 81.06 66 SER A O 1
ATOM 491 N N . ASP A 1 67 ? 49.463 -31.770 -8.869 1.00 85.94 67 ASP A N 1
ATOM 492 C CA . ASP A 1 67 ? 49.290 -30.734 -7.838 1.00 85.94 67 ASP A CA 1
ATOM 493 C C . ASP A 1 67 ? 47.949 -30.850 -7.092 1.00 85.94 67 ASP A C 1
ATOM 495 O O . ASP A 1 67 ? 47.535 -29.963 -6.348 1.00 85.94 67 ASP A O 1
ATOM 499 N N . GLY A 1 68 ? 47.278 -31.996 -7.242 1.00 86.69 68 GLY A N 1
ATOM 500 C CA . GLY A 1 68 ? 46.072 -32.346 -6.495 1.00 86.69 68 GLY A CA 1
ATOM 501 C C . GLY A 1 68 ? 44.787 -31.722 -7.045 1.00 86.69 68 GLY A C 1
ATOM 502 O O . GLY A 1 68 ? 44.626 -31.527 -8.246 1.00 86.69 68 GLY A O 1
ATOM 503 N N . SER A 1 69 ? 43.809 -31.484 -6.172 1.00 88.44 69 SER A N 1
ATOM 504 C CA . SER A 1 69 ? 42.512 -30.904 -6.552 1.00 88.44 69 SER A CA 1
ATOM 505 C C . SER A 1 69 ? 42.414 -29.450 -6.107 1.00 88.44 69 SER A C 1
ATOM 507 O O . SER A 1 69 ? 42.824 -29.121 -4.995 1.00 88.44 69 SER A O 1
ATOM 509 N N . LEU A 1 70 ? 41.833 -28.595 -6.949 1.00 90.00 70 LEU A N 1
ATOM 510 C CA . LEU A 1 70 ? 41.410 -27.262 -6.532 1.00 90.00 70 LEU A CA 1
ATOM 511 C C . LEU A 1 70 ? 40.055 -27.382 -5.837 1.00 90.00 70 LEU A C 1
ATOM 513 O O . LEU A 1 70 ? 39.094 -27.913 -6.396 1.00 90.00 70 LEU A O 1
ATOM 517 N N . THR A 1 71 ? 39.986 -26.864 -4.618 1.00 88.44 71 THR A N 1
ATOM 518 C CA . THR A 1 71 ? 38.756 -26.801 -3.826 1.00 88.44 71 THR A CA 1
ATOM 519 C C . THR A 1 71 ? 38.159 -25.406 -3.945 1.00 88.44 71 THR A C 1
ATOM 521 O O . THR A 1 71 ? 38.889 -24.419 -3.842 1.00 88.44 71 THR A O 1
ATOM 524 N N . SER A 1 72 ? 36.846 -25.317 -4.173 1.00 89.69 72 SER A N 1
ATOM 525 C CA . SER A 1 72 ? 36.154 -24.027 -4.261 1.00 89.69 72 SER A CA 1
ATOM 526 C C . SER A 1 72 ? 36.360 -23.210 -2.980 1.00 89.69 72 SER A C 1
ATOM 528 O O . SER A 1 72 ? 36.327 -23.759 -1.877 1.00 89.69 72 SER A O 1
ATOM 530 N N . GLY A 1 73 ? 36.613 -21.908 -3.124 1.00 83.75 73 GLY A N 1
ATOM 531 C CA . GLY A 1 73 ? 36.845 -20.990 -2.007 1.00 83.75 73 GLY A CA 1
ATOM 532 C C . GLY A 1 73 ? 38.246 -21.071 -1.389 1.00 83.75 73 GLY A C 1
ATOM 533 O O . GLY A 1 73 ? 38.513 -20.407 -0.393 1.00 83.75 73 GLY A O 1
ATOM 534 N N . GLN A 1 74 ? 39.164 -21.863 -1.949 1.00 84.69 74 GLN A N 1
ATOM 535 C CA . GLN A 1 74 ? 40.555 -21.921 -1.491 1.00 84.69 74 GLN A CA 1
ATOM 536 C C . GLN A 1 74 ? 41.490 -21.174 -2.445 1.00 84.69 74 GLN A C 1
ATOM 538 O O . GLN A 1 74 ? 41.290 -21.145 -3.661 1.00 84.69 74 GLN A O 1
ATOM 543 N N . THR A 1 75 ? 42.544 -20.581 -1.879 1.00 86.50 75 THR A N 1
ATOM 544 C CA . THR A 1 75 ? 43.665 -20.044 -2.660 1.00 86.50 75 THR A CA 1
ATOM 545 C C . THR A 1 75 ? 44.788 -21.070 -2.681 1.00 86.50 75 THR A C 1
ATOM 547 O O . THR A 1 75 ? 45.364 -21.383 -1.639 1.00 86.50 75 THR A O 1
ATOM 550 N N . PHE A 1 76 ? 45.129 -21.568 -3.864 1.00 89.75 76 PHE A N 1
ATOM 551 C CA . PHE A 1 76 ? 46.355 -22.326 -4.069 1.00 89.75 76 PHE A CA 1
ATOM 552 C C . PHE A 1 76 ? 47.508 -21.358 -4.336 1.00 89.75 76 PHE A C 1
ATOM 554 O O . PHE A 1 76 ? 47.358 -20.432 -5.130 1.00 89.75 76 PHE A O 1
ATOM 561 N N . ASN A 1 77 ? 48.652 -21.577 -3.692 1.00 90.12 77 ASN A N 1
ATOM 562 C CA . ASN A 1 77 ? 49.873 -20.813 -3.938 1.00 90.12 77 ASN A CA 1
ATOM 563 C C . ASN A 1 77 ? 50.916 -21.776 -4.507 1.00 90.12 77 ASN A C 1
ATOM 565 O O . ASN A 1 77 ? 51.271 -22.756 -3.850 1.00 90.12 77 ASN A O 1
ATOM 569 N N . GLY A 1 78 ? 51.389 -21.493 -5.715 1.00 89.44 78 GLY A N 1
ATOM 570 C CA . GLY A 1 78 ? 52.359 -22.301 -6.443 1.00 89.44 78 GLY A CA 1
ATOM 571 C C . GLY A 1 78 ? 53.532 -21.471 -6.949 1.00 89.44 78 GLY A C 1
ATOM 572 O O . GLY A 1 78 ? 53.611 -20.256 -6.752 1.00 89.44 78 GLY A O 1
ATOM 573 N N . SER A 1 79 ? 54.470 -22.131 -7.621 1.00 90.06 79 SER A N 1
ATOM 574 C CA . SER A 1 79 ? 55.551 -21.453 -8.332 1.00 90.06 79 SER A CA 1
ATOM 575 C C . SER A 1 79 ? 55.907 -22.229 -9.583 1.00 90.06 79 SER A C 1
ATOM 577 O O . SER A 1 79 ? 56.315 -23.383 -9.500 1.00 90.06 79 SER A O 1
ATOM 579 N N . LEU A 1 80 ? 55.844 -21.560 -10.731 1.00 88.25 80 LEU A N 1
ATOM 580 C CA . LEU A 1 80 ? 56.286 -22.150 -11.985 1.00 88.25 80 LEU A CA 1
ATOM 581 C C . LEU A 1 80 ? 57.803 -22.025 -12.111 1.00 88.25 80 LEU A C 1
ATOM 583 O O . LEU A 1 80 ? 58.393 -20.966 -11.871 1.00 88.25 80 LEU A O 1
ATOM 587 N N . SER A 1 81 ? 58.430 -23.130 -12.495 1.00 82.38 81 SER A N 1
ATOM 588 C CA . SER A 1 81 ? 59.793 -23.139 -13.024 1.00 82.38 81 SER A CA 1
ATOM 589 C C . SER A 1 81 ? 59.779 -22.778 -14.514 1.00 82.38 81 SER A C 1
ATOM 591 O O . SER A 1 81 ? 58.717 -22.637 -15.118 1.00 82.38 81 SER A O 1
ATOM 593 N N . GLU A 1 82 ? 60.954 -22.597 -15.113 1.00 77.25 82 GLU A N 1
ATOM 594 C CA . GLU A 1 82 ? 61.067 -22.290 -16.542 1.00 77.25 82 GLU A CA 1
ATOM 595 C C . GLU A 1 82 ? 60.451 -23.422 -17.375 1.00 77.25 82 GLU A C 1
ATOM 597 O O . GLU A 1 82 ? 60.749 -24.592 -17.132 1.00 77.25 82 GLU A O 1
ATOM 602 N N . ASN A 1 83 ? 59.581 -23.092 -18.337 1.00 71.44 83 ASN A N 1
ATOM 603 C CA . ASN A 1 83 ? 58.736 -24.050 -19.070 1.00 71.44 83 ASN A CA 1
ATOM 604 C C . ASN A 1 83 ? 57.934 -25.014 -18.169 1.00 71.44 83 ASN A C 1
ATOM 606 O O . ASN A 1 83 ? 57.522 -26.095 -18.603 1.00 71.44 83 ASN A O 1
ATOM 610 N N . GLY A 1 84 ? 57.730 -24.639 -16.907 1.00 76.94 84 GLY A N 1
ATOM 611 C CA . GLY A 1 84 ? 56.967 -25.398 -15.936 1.00 76.94 84 GLY A CA 1
ATOM 612 C C . GLY A 1 84 ? 55.471 -25.316 -16.208 1.00 76.94 84 GLY A C 1
ATOM 613 O O . GLY A 1 84 ? 54.953 -24.333 -16.745 1.00 76.94 84 GLY A O 1
ATOM 614 N N . LEU A 1 85 ? 54.774 -26.365 -15.797 1.00 85.88 85 LEU A N 1
ATOM 615 C CA . LEU A 1 85 ? 53.327 -26.389 -15.693 1.00 85.88 85 LEU A CA 1
ATOM 616 C C . LEU A 1 85 ? 52.968 -27.075 -14.389 1.00 85.88 85 LEU A C 1
ATOM 618 O O . LEU A 1 85 ? 53.638 -28.037 -14.008 1.00 85.88 85 LEU A O 1
ATOM 622 N N . ASP A 1 86 ? 51.850 -26.654 -13.826 1.00 88.88 86 ASP A N 1
ATOM 623 C CA . ASP A 1 86 ? 51.198 -27.351 -12.730 1.00 88.88 86 ASP A CA 1
ATOM 624 C C . ASP A 1 86 ? 49.849 -27.875 -13.235 1.00 88.88 86 ASP A C 1
ATOM 626 O O . ASP A 1 86 ? 49.234 -27.318 -14.156 1.00 88.88 86 ASP A O 1
ATOM 630 N N . SER A 1 87 ? 49.400 -28.997 -12.683 1.00 89.25 87 SER A N 1
ATOM 631 C CA . SER A 1 87 ? 48.161 -29.647 -13.095 1.00 89.25 87 SER A CA 1
ATOM 632 C C . SER A 1 87 ? 47.284 -29.984 -11.904 1.00 89.25 87 SER A C 1
ATOM 634 O O . SER A 1 87 ? 47.737 -30.546 -10.910 1.00 89.25 87 SER A O 1
ATOM 636 N N . PHE A 1 88 ? 45.999 -29.682 -12.048 1.00 92.38 88 PHE A N 1
ATOM 637 C CA . PHE A 1 88 ? 44.999 -29.797 -11.002 1.00 92.38 88 PHE A CA 1
ATOM 638 C C . PHE A 1 88 ? 43.743 -30.502 -11.499 1.00 92.38 88 PHE A C 1
ATOM 640 O O . PHE A 1 88 ? 43.469 -30.571 -12.700 1.00 92.38 88 PHE A O 1
ATOM 647 N N . GLN A 1 89 ? 42.944 -30.992 -10.560 1.00 91.88 89 GLN A N 1
ATOM 648 C CA . GLN A 1 89 ? 41.597 -31.484 -10.819 1.00 91.88 89 GLN A CA 1
ATOM 649 C C . GLN A 1 89 ? 40.548 -30.538 -10.243 1.00 91.88 89 GLN A C 1
ATOM 651 O O . GLN A 1 89 ? 40.695 -30.040 -9.129 1.00 91.88 89 GLN A O 1
ATOM 656 N N . ILE A 1 90 ? 39.466 -30.340 -10.992 1.00 91.06 90 ILE A N 1
ATOM 657 C CA . ILE A 1 90 ? 38.204 -29.806 -10.470 1.00 91.06 90 ILE A CA 1
ATOM 658 C C . ILE A 1 90 ? 37.101 -30.811 -10.773 1.00 91.06 90 ILE A C 1
ATOM 660 O O . ILE A 1 90 ? 37.156 -31.522 -11.775 1.00 91.06 90 ILE A O 1
ATOM 664 N N . THR A 1 91 ? 36.094 -30.886 -9.916 1.00 89.06 91 THR A N 1
ATOM 665 C CA . THR A 1 91 ? 34.899 -31.701 -10.164 1.00 89.06 91 THR A CA 1
ATOM 666 C C . THR A 1 91 ? 33.696 -30.794 -10.344 1.00 89.06 91 THR A C 1
ATOM 668 O O . THR A 1 91 ? 33.687 -29.665 -9.861 1.00 89.06 91 THR A O 1
ATOM 671 N N . GLY A 1 92 ? 32.662 -31.265 -11.026 1.00 88.31 92 GLY A N 1
ATOM 672 C CA . GLY A 1 92 ? 31.405 -30.533 -11.134 1.00 88.31 92 GLY A CA 1
ATOM 673 C C . GLY A 1 92 ? 30.377 -31.270 -11.972 1.00 88.31 92 GLY A C 1
ATOM 674 O O . GLY A 1 92 ? 30.678 -32.295 -12.590 1.00 88.31 92 GLY A O 1
ATOM 675 N N . SER A 1 93 ? 29.159 -30.746 -11.956 1.00 91.56 93 SER A N 1
ATOM 676 C CA . SER A 1 93 ? 28.040 -31.253 -12.745 1.00 91.56 93 SER A CA 1
ATOM 677 C C . SER A 1 93 ? 27.858 -30.425 -14.012 1.00 91.56 93 SER A C 1
ATOM 679 O O . SER A 1 93 ? 28.152 -29.230 -14.025 1.00 91.56 93 SER A O 1
ATOM 681 N N . ALA A 1 94 ? 27.351 -31.051 -15.074 1.00 92.31 94 ALA A N 1
ATOM 682 C CA . ALA A 1 94 ? 26.964 -30.341 -16.285 1.00 92.31 94 ALA A CA 1
ATOM 683 C C . ALA A 1 94 ? 25.966 -29.215 -15.956 1.00 92.31 94 ALA A C 1
ATOM 685 O O . ALA A 1 94 ? 25.029 -29.424 -15.187 1.00 92.31 94 ALA A O 1
ATOM 686 N N . GLY A 1 95 ? 26.175 -28.033 -16.535 1.00 88.56 95 GLY A N 1
ATOM 687 C CA . GLY A 1 95 ? 25.362 -26.837 -16.293 1.00 88.56 95 GLY A CA 1
ATOM 688 C C . GLY A 1 95 ? 25.829 -25.951 -15.133 1.00 88.56 95 GLY A C 1
ATOM 689 O O . GLY A 1 95 ? 25.344 -24.831 -15.020 1.00 88.56 95 GLY A O 1
ATOM 690 N N . GLN A 1 96 ? 26.782 -26.398 -14.306 1.00 91.19 96 GLN A N 1
ATOM 691 C CA . GLN A 1 96 ? 27.383 -25.547 -13.274 1.00 91.19 96 GLN A CA 1
ATOM 692 C C . GLN A 1 96 ? 28.439 -24.625 -13.873 1.00 91.19 96 GLN A C 1
ATOM 694 O O . GLN A 1 96 ? 29.228 -25.052 -14.717 1.00 91.19 96 GLN A O 1
ATOM 699 N N . ASP A 1 97 ? 28.507 -23.388 -13.396 1.00 91.81 97 ASP A N 1
ATOM 700 C CA . ASP A 1 97 ? 29.548 -22.448 -13.791 1.00 91.81 97 ASP A CA 1
ATOM 701 C C . ASP A 1 97 ? 30.739 -22.485 -12.834 1.00 91.81 97 ASP A C 1
ATOM 703 O O . ASP A 1 97 ? 30.617 -22.634 -11.611 1.00 91.81 97 ASP A O 1
ATOM 707 N N . VAL A 1 98 ? 31.925 -22.371 -13.428 1.00 90.88 98 VAL A N 1
ATOM 708 C CA . VAL A 1 98 ? 33.203 -22.376 -12.724 1.00 90.88 98 VAL A CA 1
ATOM 709 C C . VAL A 1 98 ? 34.030 -21.158 -13.090 1.00 90.88 98 VAL A C 1
ATOM 711 O O . VAL A 1 98 ? 34.089 -20.744 -14.250 1.00 90.88 98 VAL A O 1
ATOM 714 N N . VAL A 1 99 ? 34.732 -20.640 -12.087 1.00 90.00 99 VAL A N 1
ATOM 715 C CA . VAL A 1 99 ? 35.631 -19.502 -12.213 1.00 90.00 99 VAL A CA 1
ATOM 716 C C . VAL A 1 99 ? 36.991 -19.845 -11.627 1.00 90.00 99 VAL A C 1
ATOM 718 O O . VAL A 1 99 ? 37.090 -20.299 -10.489 1.00 90.00 99 VAL A O 1
ATOM 721 N N . ILE A 1 100 ? 38.054 -19.616 -12.401 1.00 90.81 100 ILE A N 1
ATOM 722 C CA . ILE A 1 100 ? 39.441 -19.748 -11.942 1.00 90.81 100 ILE A CA 1
ATOM 723 C C . ILE A 1 100 ? 40.188 -18.455 -12.249 1.00 90.81 100 ILE A C 1
ATOM 725 O O . ILE A 1 100 ? 40.286 -18.049 -13.407 1.00 90.81 100 ILE A O 1
ATOM 729 N N . PHE A 1 101 ? 40.741 -17.830 -11.215 1.00 90.12 101 PHE A N 1
ATOM 730 C CA . PHE A 1 101 ? 41.595 -16.652 -11.317 1.00 90.12 101 PHE A CA 1
ATOM 731 C C . PHE A 1 101 ? 43.037 -17.048 -11.035 1.00 90.12 101 PHE A C 1
ATOM 733 O O . PHE A 1 101 ? 43.338 -17.601 -9.981 1.00 90.12 101 PHE A O 1
ATOM 740 N N . GLY A 1 102 ? 43.916 -16.760 -11.987 1.00 89.94 102 GLY A N 1
ATOM 741 C CA . GLY A 1 102 ? 45.355 -16.909 -11.880 1.00 89.94 102 GLY A CA 1
ATOM 742 C C . GLY A 1 102 ? 46.035 -15.555 -11.758 1.00 89.94 102 GLY A C 1
ATOM 743 O O . GLY A 1 102 ? 45.863 -14.684 -12.611 1.00 89.94 102 GLY A O 1
ATOM 744 N N . SER A 1 103 ? 46.845 -15.388 -10.716 1.00 87.69 103 SER A N 1
ATOM 745 C CA . SER A 1 103 ? 47.594 -14.158 -10.478 1.00 87.69 103 SER A CA 1
ATOM 746 C C . SER A 1 103 ? 49.084 -14.427 -10.324 1.00 87.69 103 SER A C 1
ATOM 748 O O . SER A 1 103 ? 49.500 -15.352 -9.636 1.00 87.69 103 SER A O 1
ATOM 750 N N . SER A 1 104 ? 49.906 -13.608 -10.974 1.00 86.62 104 SER A N 1
ATOM 751 C CA . SER A 1 104 ? 51.349 -13.558 -10.753 1.00 86.62 104 SER A CA 1
ATOM 752 C C . SER A 1 104 ? 51.832 -12.124 -10.937 1.00 86.62 104 SER A C 1
ATOM 754 O O . SER A 1 104 ? 51.303 -11.377 -11.759 1.00 86.62 104 SER A O 1
ATOM 756 N N . ALA A 1 105 ? 52.847 -11.734 -10.168 1.00 82.31 105 ALA A N 1
ATOM 757 C CA . ALA A 1 105 ? 53.492 -10.432 -10.312 1.00 82.31 105 ALA A CA 1
ATOM 758 C C . ALA A 1 105 ? 54.465 -10.378 -11.505 1.00 82.31 105 ALA A C 1
ATOM 760 O O . ALA A 1 105 ? 54.902 -9.295 -11.888 1.00 82.31 105 ALA A O 1
ATOM 761 N N . SER A 1 106 ? 54.846 -11.532 -12.066 1.00 84.12 106 SER A N 1
ATOM 762 C CA . SER A 1 106 ? 55.967 -11.638 -13.010 1.00 84.12 106 SER A CA 1
ATOM 763 C C . SER A 1 106 ? 55.554 -12.022 -14.430 1.00 84.12 106 SER A C 1
ATOM 765 O O . SER A 1 106 ? 56.318 -11.784 -15.363 1.00 84.12 106 SER A O 1
ATOM 767 N N . TYR A 1 107 ? 54.376 -12.617 -14.613 1.00 88.00 107 TYR A N 1
ATOM 768 C CA . TYR A 1 107 ? 53.912 -13.122 -15.905 1.00 88.00 107 TYR A CA 1
ATOM 769 C C . TYR A 1 107 ? 52.386 -13.267 -15.937 1.00 88.00 107 TYR A C 1
ATOM 771 O O . TYR A 1 107 ? 51.724 -13.249 -14.903 1.00 88.00 107 TYR A O 1
ATOM 779 N N . GLY A 1 108 ? 51.817 -13.421 -17.135 1.00 88.12 108 GLY A N 1
ATOM 780 C CA . GLY A 1 108 ? 50.401 -13.765 -17.290 1.00 88.12 108 GLY A CA 1
ATOM 781 C C . GLY A 1 108 ? 50.186 -15.260 -17.062 1.00 88.12 108 GLY A C 1
ATOM 782 O O . GLY A 1 108 ? 50.959 -16.073 -17.570 1.00 88.12 108 GLY A O 1
ATOM 783 N N . VAL A 1 109 ? 49.143 -15.634 -16.327 1.00 90.88 109 VAL A N 1
ATOM 784 C CA . VAL A 1 109 ? 48.844 -17.034 -15.994 1.00 90.88 109 VAL A CA 1
ATOM 785 C C . VAL A 1 109 ? 47.874 -17.596 -17.028 1.00 90.88 109 VAL A C 1
ATOM 787 O O . VAL A 1 109 ? 46.769 -17.095 -17.174 1.00 90.88 109 VAL A O 1
ATOM 790 N N . TYR A 1 110 ? 48.249 -18.633 -17.766 1.00 90.94 110 TYR A N 1
ATOM 791 C CA . TYR A 1 110 ? 47.347 -19.305 -18.700 1.00 90.94 110 TYR A CA 1
ATOM 792 C C . TYR A 1 110 ? 46.748 -20.551 -18.058 1.00 90.94 110 TYR A C 1
ATOM 794 O O . TYR A 1 110 ? 47.453 -21.334 -17.427 1.00 90.94 110 TYR A O 1
ATOM 802 N N . ILE A 1 111 ? 45.448 -20.744 -18.268 1.00 92.12 111 ILE A N 1
ATOM 803 C CA . ILE A 1 111 ? 44.650 -21.816 -17.676 1.00 92.12 111 ILE A CA 1
ATOM 804 C C . ILE A 1 111 ? 44.030 -22.615 -18.822 1.00 92.12 111 ILE A C 1
ATOM 806 O O . ILE A 1 111 ? 43.246 -22.081 -19.600 1.00 92.12 111 ILE A O 1
ATOM 810 N N . GLN A 1 112 ? 44.381 -23.889 -18.956 1.00 90.00 112 GLN A N 1
ATOM 811 C CA . GLN A 1 112 ? 43.798 -24.806 -19.938 1.00 90.00 112 GLN A CA 1
ATOM 812 C C . GLN A 1 112 ? 42.953 -25.859 -19.245 1.00 90.00 112 GLN A C 1
ATOM 814 O O . GLN A 1 112 ? 43.398 -26.452 -18.269 1.00 90.00 112 GLN A O 1
ATOM 819 N N . VAL A 1 113 ? 41.765 -26.135 -19.779 1.00 90.00 113 VAL A N 1
ATOM 820 C CA . VAL A 1 113 ? 40.835 -27.088 -19.171 1.00 90.00 113 VAL A CA 1
ATOM 821 C C . VAL A 1 113 ? 40.506 -28.209 -20.152 1.00 90.00 113 VAL A C 1
ATOM 823 O O . VAL A 1 113 ? 40.256 -27.979 -21.337 1.00 90.00 113 VAL A O 1
ATOM 826 N N . TYR A 1 114 ? 40.529 -29.438 -19.645 1.00 88.69 114 TYR A N 1
ATOM 827 C CA . TYR A 1 114 ? 40.193 -30.664 -20.362 1.00 88.69 114 TYR A CA 1
ATOM 828 C C . TYR A 1 114 ? 38.987 -31.317 -19.697 1.00 88.69 114 TYR A C 1
ATOM 830 O O . TYR A 1 114 ? 38.886 -31.339 -18.468 1.00 88.69 114 TYR A O 1
ATOM 838 N N . LYS A 1 115 ? 38.093 -31.855 -20.524 1.00 89.56 115 LYS A N 1
ATOM 839 C CA . LYS A 1 115 ? 36.857 -32.519 -20.110 1.00 89.56 115 LYS A CA 1
ATOM 840 C C . LYS A 1 115 ? 37.122 -33.832 -19.356 1.00 89.56 115 LYS A C 1
ATOM 842 O O . LYS A 1 115 ? 38.229 -34.370 -19.455 1.00 89.56 115 LYS A O 1
ATOM 847 N N . PRO A 1 116 ? 36.108 -34.405 -18.678 1.00 90.50 116 PRO A N 1
ATOM 848 C CA . PRO A 1 116 ? 36.229 -35.701 -18.007 1.00 90.50 116 PRO A CA 1
ATOM 849 C C . PRO A 1 116 ? 36.603 -36.869 -18.927 1.00 90.50 116 PRO A C 1
ATOM 851 O O . PRO A 1 116 ? 37.269 -37.804 -18.490 1.00 90.50 116 PRO A O 1
ATOM 854 N N . ASP A 1 117 ? 36.241 -36.805 -20.211 1.00 86.06 117 ASP A N 1
ATOM 855 C CA . ASP A 1 117 ? 36.657 -37.787 -21.226 1.00 86.06 117 ASP A CA 1
ATOM 856 C C . ASP A 1 117 ? 38.124 -37.615 -21.688 1.00 86.06 117 ASP A C 1
ATOM 858 O O . ASP A 1 117 ? 38.646 -38.413 -22.471 1.00 86.06 117 ASP A O 1
ATOM 862 N N . GLY A 1 118 ? 38.800 -36.577 -21.188 1.00 80.88 118 GLY A N 1
ATOM 863 C CA . GLY A 1 118 ? 40.183 -36.225 -21.474 1.00 80.88 118 GLY A CA 1
ATOM 864 C C . GLY A 1 118 ? 40.401 -35.382 -22.728 1.00 80.88 118 GLY A C 1
ATOM 865 O O . GLY A 1 118 ? 41.553 -35.055 -23.037 1.00 80.88 118 GLY A O 1
ATOM 866 N N . SER A 1 119 ? 39.339 -35.008 -23.443 1.00 83.50 119 SER A N 1
ATOM 867 C CA . SER A 1 119 ? 39.425 -34.114 -24.599 1.00 83.50 119 SER A CA 1
ATOM 868 C C . SER A 1 119 ? 39.694 -32.664 -24.182 1.00 83.50 119 SER A C 1
ATOM 870 O O . SER A 1 119 ? 39.295 -32.210 -23.105 1.00 83.50 119 SER A O 1
ATOM 872 N N . TYR A 1 120 ? 40.418 -31.922 -25.025 1.00 84.12 120 TYR A N 1
ATOM 873 C CA . TYR A 1 120 ? 40.637 -30.492 -24.806 1.00 84.12 120 TYR A CA 1
ATOM 874 C C . TYR A 1 120 ? 39.314 -29.730 -24.902 1.00 84.12 120 TYR A C 1
ATOM 876 O O . TYR A 1 120 ? 38.580 -29.898 -25.877 1.00 84.12 120 TYR A O 1
ATOM 884 N N . TRP A 1 121 ? 39.034 -28.878 -23.914 1.00 86.19 121 TRP A N 1
ATOM 885 C CA . TRP A 1 121 ? 37.827 -28.064 -23.914 1.00 86.19 121 TRP A CA 1
ATOM 886 C C . TRP A 1 121 ? 38.098 -26.639 -24.385 1.00 86.19 121 TRP A C 1
ATOM 888 O O . TRP A 1 121 ? 37.658 -26.253 -25.464 1.00 86.19 121 TRP A O 1
ATOM 898 N N . THR A 1 122 ? 38.787 -25.849 -23.561 1.00 86.88 122 THR A N 1
ATOM 899 C CA . THR A 1 122 ? 39.034 -24.426 -23.812 1.00 86.88 122 THR A CA 1
ATOM 900 C C . THR A 1 122 ? 40.163 -23.903 -22.916 1.00 86.88 122 THR A C 1
ATOM 902 O O . THR A 1 122 ? 40.767 -24.657 -22.144 1.00 86.88 122 THR A O 1
ATOM 905 N N . TYR A 1 123 ? 40.513 -22.625 -23.056 1.00 88.19 123 TYR A N 1
ATOM 906 C CA . TYR A 1 123 ? 41.530 -21.959 -22.247 1.00 88.19 123 TYR A CA 1
ATOM 907 C C . TYR A 1 123 ? 41.109 -20.544 -21.842 1.00 88.19 123 TYR A C 1
ATOM 909 O O . TYR A 1 123 ? 40.270 -19.927 -22.492 1.00 88.19 123 TYR A O 1
ATOM 917 N N . GLY A 1 124 ? 41.734 -20.035 -20.783 1.00 88.19 124 GLY A N 1
ATOM 918 C CA . GLY A 1 124 ? 41.639 -18.657 -20.316 1.00 88.19 124 GLY A CA 1
ATOM 919 C C . GLY A 1 124 ? 43.023 -18.079 -20.017 1.00 88.19 124 GLY A C 1
ATOM 920 O O . GLY A 1 124 ? 43.993 -18.816 -19.821 1.00 88.19 124 GLY A O 1
ATOM 921 N N . SER A 1 125 ? 43.122 -16.752 -19.999 1.00 89.44 125 SER A N 1
ATOM 922 C CA . SER A 1 125 ? 44.328 -16.010 -19.615 1.00 89.44 125 SER A CA 1
ATOM 923 C C . SER A 1 125 ? 44.008 -15.131 -18.415 1.00 89.44 125 SER A C 1
ATOM 925 O O . SER A 1 125 ? 43.105 -14.304 -18.506 1.00 89.44 125 SER A O 1
ATOM 927 N N . ASN A 1 126 ? 44.723 -15.327 -17.310 1.00 89.19 126 ASN A N 1
ATOM 928 C CA . ASN A 1 126 ? 44.507 -14.811 -15.952 1.00 89.19 126 ASN A CA 1
ATOM 929 C C . ASN A 1 126 ? 43.143 -15.155 -15.341 1.00 89.19 126 ASN A C 1
ATOM 931 O O . ASN A 1 126 ? 43.026 -15.278 -14.129 1.00 89.19 126 ASN A O 1
ATOM 935 N N . ARG A 1 127 ? 42.112 -15.330 -16.161 1.00 88.81 127 ARG A N 1
ATOM 936 C CA . ARG A 1 127 ? 40.750 -15.658 -15.771 1.00 88.81 127 ARG A CA 1
ATOM 937 C C . ARG A 1 127 ? 40.217 -16.735 -16.701 1.00 88.81 127 ARG A C 1
ATOM 939 O O . ARG A 1 127 ? 40.412 -16.683 -17.918 1.00 88.81 127 ARG A O 1
ATOM 946 N N . PHE A 1 128 ? 39.534 -17.701 -16.117 1.00 89.62 128 PHE A N 1
ATOM 947 C CA . PHE A 1 128 ? 38.765 -18.719 -16.808 1.00 89.62 128 PHE A CA 1
ATOM 948 C C . PHE A 1 128 ? 37.348 -18.692 -16.244 1.00 89.62 128 PHE A C 1
ATOM 950 O O . PHE A 1 128 ? 37.183 -18.846 -15.038 1.00 89.62 128 PHE A O 1
ATOM 957 N N . TYR A 1 129 ? 36.357 -18.505 -17.112 1.00 88.19 129 TYR A N 1
ATOM 958 C CA . TYR A 1 129 ? 34.932 -18.586 -16.798 1.00 88.19 129 TYR A CA 1
ATOM 959 C C . TYR A 1 129 ? 34.289 -19.518 -17.818 1.00 88.19 129 TYR A C 1
ATOM 961 O O . TYR A 1 129 ? 34.477 -19.313 -19.023 1.00 88.19 129 TYR A O 1
ATOM 969 N N . ALA A 1 130 ? 33.553 -20.527 -17.359 1.00 88.94 130 ALA A N 1
ATOM 970 C CA . ALA A 1 130 ? 32.784 -21.376 -18.257 1.00 88.94 130 ALA A CA 1
ATOM 971 C C . ALA A 1 130 ? 31.713 -22.205 -17.537 1.00 88.94 130 ALA A C 1
ATOM 973 O O . ALA A 1 130 ? 31.913 -22.650 -16.406 1.00 88.94 130 ALA A O 1
ATOM 974 N N . THR A 1 131 ? 30.653 -22.526 -18.279 1.00 91.62 131 THR A N 1
ATOM 975 C CA . THR A 1 131 ? 29.638 -23.511 -17.892 1.00 91.62 131 THR A CA 1
ATOM 976 C C . THR A 1 131 ? 30.121 -24.909 -18.238 1.00 91.62 131 THR A C 1
ATOM 978 O O . THR A 1 131 ? 30.443 -25.183 -19.397 1.00 91.62 131 THR A O 1
ATOM 981 N N . LEU A 1 132 ? 30.175 -25.806 -17.256 1.00 91.50 132 LEU A N 1
ATOM 982 C CA . LEU A 1 132 ? 30.637 -27.177 -17.446 1.00 91.50 132 LEU A CA 1
ATOM 983 C C . LEU A 1 132 ? 29.707 -27.930 -18.418 1.00 91.50 132 LEU A C 1
ATOM 985 O O . LEU A 1 132 ? 28.514 -28.056 -18.139 1.00 91.50 132 LEU A O 1
ATOM 989 N N . PRO A 1 133 ? 30.210 -28.457 -19.549 1.00 91.75 133 PRO A N 1
ATOM 990 C CA . PRO A 1 133 ? 29.382 -29.163 -20.527 1.00 91.75 133 PRO A CA 1
ATOM 991 C C . PRO A 1 133 ? 29.018 -30.586 -20.089 1.00 91.75 133 PRO A C 1
ATOM 993 O O . PRO A 1 133 ? 27.992 -31.113 -20.503 1.00 91.75 133 PRO A O 1
ATOM 996 N N . ASP A 1 134 ? 29.864 -31.204 -19.266 1.00 93.06 134 ASP A N 1
ATOM 997 C CA . ASP A 1 134 ? 29.796 -32.611 -18.878 1.00 93.06 134 ASP A CA 1
ATOM 998 C C . ASP A 1 134 ? 29.954 -32.752 -17.351 1.00 93.06 134 ASP A C 1
ATOM 1000 O O . ASP A 1 134 ? 30.722 -32.019 -16.725 1.00 93.06 134 ASP A O 1
ATOM 1004 N N . SER A 1 135 ? 29.267 -33.706 -16.724 1.00 92.94 135 SER A N 1
ATOM 1005 C CA . SER A 1 135 ? 29.498 -34.016 -15.306 1.00 92.94 135 SER A CA 1
ATOM 1006 C C . SER A 1 135 ? 30.760 -34.867 -15.145 1.00 92.94 135 SER A C 1
ATOM 1008 O O . SER A 1 135 ? 30.950 -35.838 -15.877 1.00 92.94 135 SER A O 1
ATOM 1010 N N . GLY A 1 136 ? 31.608 -34.554 -14.164 1.00 91.06 136 GLY A N 1
ATOM 1011 C CA . GLY A 1 136 ? 32.778 -35.369 -13.830 1.00 91.06 136 GLY A CA 1
ATOM 1012 C C . GLY A 1 136 ? 33.996 -34.566 -13.378 1.00 91.06 136 GLY A C 1
ATOM 1013 O O . GLY A 1 136 ? 33.885 -33.422 -12.938 1.00 91.06 136 GLY A O 1
ATOM 1014 N N . THR A 1 137 ? 35.169 -35.195 -13.471 1.00 91.38 137 THR A N 1
ATOM 1015 C CA . THR A 1 137 ? 36.457 -34.606 -13.078 1.00 91.38 137 THR A CA 1
ATOM 1016 C C . THR A 1 137 ? 37.165 -34.006 -14.285 1.00 91.38 137 THR A C 1
ATOM 1018 O O . THR A 1 137 ? 37.579 -34.729 -15.186 1.00 91.38 137 THR A O 1
ATOM 1021 N N . TYR A 1 138 ? 37.354 -32.695 -14.282 1.00 91.25 138 TYR A N 1
ATOM 1022 C CA . TYR A 1 138 ? 38.108 -31.963 -15.292 1.00 91.25 138 TYR A CA 1
ATOM 1023 C C . TYR A 1 138 ? 39.573 -31.845 -14.882 1.00 91.25 138 TYR A C 1
ATOM 1025 O O . TYR A 1 138 ? 39.902 -31.766 -13.696 1.00 91.25 138 TYR A O 1
ATOM 1033 N N . THR A 1 139 ? 40.457 -31.781 -15.874 1.00 91.00 139 THR A N 1
ATOM 1034 C CA . THR A 1 139 ? 41.880 -31.489 -15.661 1.00 91.00 139 THR A CA 1
ATOM 1035 C C . THR A 1 139 ? 42.153 -30.033 -16.012 1.00 91.00 139 THR A C 1
ATOM 1037 O O . THR A 1 139 ? 41.892 -29.614 -17.139 1.00 91.00 139 THR A O 1
ATOM 1040 N N . VAL A 1 140 ? 42.705 -29.282 -15.065 1.00 91.88 140 VAL A N 1
ATOM 1041 C CA . VAL A 1 140 ? 43.139 -27.893 -15.227 1.00 91.88 140 VAL A CA 1
ATOM 1042 C C . VAL A 1 140 ? 44.659 -27.875 -15.304 1.00 91.88 140 VAL A C 1
ATOM 1044 O O . VAL A 1 140 ? 45.329 -28.430 -14.443 1.00 91.88 140 VAL A O 1
ATOM 1047 N N . ILE A 1 141 ? 45.215 -27.252 -16.335 1.00 89.44 141 ILE A N 1
ATOM 1048 C CA . ILE A 1 141 ? 46.656 -27.073 -16.510 1.00 89.44 141 ILE A CA 1
ATOM 1049 C C . ILE A 1 141 ? 46.962 -25.588 -16.442 1.00 89.44 141 ILE A C 1
ATOM 1051 O O . ILE A 1 141 ? 46.344 -24.799 -17.158 1.00 89.44 141 ILE A O 1
ATOM 1055 N N . VAL A 1 142 ? 47.941 -25.229 -15.620 1.00 91.44 142 VAL A N 1
ATOM 1056 C CA . VAL A 1 142 ? 48.382 -23.852 -15.429 1.00 91.44 142 VAL A CA 1
ATOM 1057 C C . VAL A 1 142 ? 49.831 -23.705 -15.860 1.00 91.44 142 VAL A C 1
ATOM 1059 O O . VAL A 1 142 ? 50.675 -24.522 -15.510 1.00 91.44 142 VAL A O 1
ATOM 1062 N N . TYR A 1 143 ? 50.111 -22.678 -16.658 1.00 88.50 143 TYR A N 1
ATOM 1063 C CA . TYR A 1 143 ? 51.453 -22.369 -17.156 1.00 88.50 143 TYR A CA 1
ATOM 1064 C C . TYR A 1 143 ? 51.587 -20.865 -17.443 1.00 88.50 143 TYR A C 1
ATOM 1066 O O . TYR A 1 143 ? 50.592 -20.143 -17.525 1.00 88.50 143 TYR A O 1
ATOM 1074 N N . ALA A 1 144 ? 52.813 -20.371 -17.603 1.00 89.56 144 ALA A N 1
ATOM 1075 C CA . ALA A 1 144 ? 53.067 -18.955 -17.850 1.00 89.56 144 ALA A CA 1
ATOM 1076 C C . ALA A 1 144 ? 52.861 -18.562 -19.326 1.00 89.56 144 ALA A C 1
ATOM 1078 O O . ALA A 1 144 ? 53.034 -19.363 -20.240 1.00 89.56 144 ALA A O 1
ATOM 1079 N N . ASN A 1 145 ? 52.542 -17.295 -19.588 1.00 86.50 145 ASN A N 1
ATOM 1080 C CA . ASN A 1 145 ? 52.404 -16.756 -20.947 1.00 86.50 145 ASN A CA 1
ATOM 1081 C C . ASN A 1 145 ? 53.719 -16.708 -21.751 1.00 86.50 145 ASN A C 1
ATOM 1083 O O . ASN A 1 145 ? 53.682 -16.441 -22.951 1.00 86.50 145 ASN A O 1
ATOM 1087 N N . SER A 1 146 ? 54.858 -16.932 -21.093 1.00 82.69 146 SER A N 1
ATOM 1088 C CA . SER A 1 146 ? 56.171 -17.089 -21.708 1.00 82.69 146 SER A CA 1
ATOM 1089 C C . SER A 1 146 ? 56.861 -18.321 -21.141 1.00 82.69 146 SER A C 1
ATOM 1091 O O . SER A 1 146 ? 56.907 -18.517 -19.929 1.00 82.69 146 SER A O 1
ATOM 1093 N N . ASP A 1 147 ? 57.474 -19.085 -22.030 1.00 73.75 147 ASP A N 1
ATOM 1094 C CA . ASP A 1 147 ? 58.253 -20.288 -21.744 1.00 73.75 147 ASP A CA 1
ATOM 1095 C C . ASP A 1 147 ? 59.470 -20.016 -20.836 1.00 73.75 147 ASP A C 1
ATOM 1097 O O . ASP A 1 147 ? 59.926 -20.895 -20.111 1.00 73.75 147 ASP A O 1
ATOM 1101 N N . THR A 1 148 ? 59.966 -18.775 -20.809 1.00 77.81 148 THR A N 1
ATOM 1102 C CA . THR A 1 148 ? 61.094 -18.356 -19.958 1.00 77.81 148 THR A CA 1
ATOM 1103 C C . THR A 1 148 ? 60.669 -17.774 -18.608 1.00 77.81 148 THR A C 1
ATOM 1105 O O . THR A 1 148 ? 61.518 -17.366 -17.816 1.00 77.81 148 THR A O 1
ATOM 1108 N N . ALA A 1 149 ? 59.365 -17.620 -18.363 1.00 84.88 149 ALA A N 1
ATOM 1109 C CA . ALA A 1 149 ? 58.875 -16.987 -17.148 1.00 84.88 149 ALA A CA 1
ATOM 1110 C C . ALA A 1 149 ? 58.893 -17.971 -15.973 1.00 84.88 149 ALA A C 1
ATOM 1112 O O . ALA A 1 149 ? 58.462 -19.114 -16.091 1.00 84.88 149 ALA A O 1
ATOM 1113 N N . THR A 1 150 ? 59.379 -17.501 -14.826 1.00 85.94 150 THR A N 1
ATOM 1114 C CA . THR A 1 150 ? 59.479 -18.286 -13.590 1.00 85.94 150 THR A CA 1
ATOM 1115 C C . THR A 1 150 ? 59.005 -17.461 -12.411 1.00 85.94 150 THR A C 1
ATOM 1117 O O . THR A 1 150 ? 59.165 -16.239 -12.418 1.00 85.94 150 THR A O 1
ATOM 1120 N N . GLY A 1 151 ? 58.520 -18.118 -11.365 1.00 88.56 151 GLY A N 1
ATOM 1121 C CA . GLY A 1 151 ? 58.213 -17.471 -10.095 1.00 88.56 151 GLY A CA 1
ATOM 1122 C C . GLY A 1 151 ? 56.823 -17.806 -9.567 1.00 88.56 151 GLY A C 1
ATOM 1123 O O . GLY A 1 151 ? 56.119 -18.636 -10.151 1.00 88.56 151 GLY A O 1
ATOM 1124 N N . PRO A 1 152 ? 56.427 -17.165 -8.457 1.00 91.62 152 PRO A N 1
ATOM 1125 C CA . PRO A 1 152 ? 55.203 -17.496 -7.751 1.00 91.62 152 PRO A CA 1
ATOM 1126 C C . PRO A 1 152 ? 53.955 -17.107 -8.544 1.00 91.62 152 PRO A C 1
ATOM 1128 O O . PRO A 1 152 ? 53.939 -16.109 -9.277 1.00 91.62 152 PRO A O 1
ATOM 1131 N N . TYR A 1 153 ? 52.898 -17.884 -8.346 1.00 90.69 153 TYR A N 1
ATOM 1132 C CA . TYR A 1 153 ? 51.555 -17.572 -8.807 1.00 90.69 153 TYR A CA 1
ATOM 1133 C C . TYR A 1 153 ? 50.520 -18.118 -7.822 1.00 90.69 153 TYR A C 1
ATOM 1135 O O . TYR A 1 153 ? 50.786 -19.073 -7.092 1.00 90.69 153 TYR A O 1
ATOM 1143 N N . ASN A 1 154 ? 49.326 -17.538 -7.840 1.00 90.19 154 ASN A N 1
ATOM 1144 C CA . ASN A 1 154 ? 48.206 -17.999 -7.036 1.00 90.19 154 ASN A CA 1
ATOM 1145 C C . ASN A 1 154 ? 47.038 -18.383 -7.942 1.00 90.19 154 ASN A C 1
ATOM 1147 O O . ASN A 1 154 ? 46.823 -17.749 -8.977 1.00 90.19 154 ASN A O 1
ATOM 1151 N N . LEU A 1 155 ? 46.267 -19.391 -7.533 1.00 90.75 155 LEU A N 1
ATOM 1152 C CA . LEU A 1 155 ? 44.985 -19.740 -8.141 1.00 90.75 155 LEU A CA 1
ATOM 1153 C C . LEU A 1 155 ? 43.873 -19.596 -7.116 1.00 90.75 155 LEU A C 1
ATOM 1155 O O . LEU A 1 155 ? 43.953 -20.172 -6.031 1.00 90.75 155 LEU A O 1
ATOM 1159 N N . ARG A 1 156 ? 42.808 -18.889 -7.483 1.00 88.25 156 ARG A N 1
ATOM 1160 C CA . ARG A 1 156 ? 41.531 -18.929 -6.770 1.00 88.25 156 ARG A CA 1
ATOM 1161 C C . ARG A 1 156 ? 40.499 -19.614 -7.642 1.00 88.25 156 ARG A C 1
ATOM 1163 O O . ARG A 1 156 ? 40.307 -19.220 -8.788 1.00 88.25 156 ARG A O 1
ATOM 1170 N N . TYR A 1 157 ? 39.866 -20.643 -7.096 1.00 90.38 157 TYR A N 1
ATOM 1171 C CA . TYR A 1 157 ? 38.812 -21.399 -7.760 1.00 90.38 157 TYR A CA 1
ATOM 1172 C C . TYR A 1 157 ? 37.502 -21.197 -7.009 1.00 90.38 157 TYR A C 1
ATOM 1174 O O . TYR A 1 157 ? 37.459 -21.350 -5.789 1.00 90.38 157 TYR A O 1
ATOM 1182 N N . VAL A 1 158 ? 36.444 -20.863 -7.741 1.00 90.62 158 VAL A N 1
ATOM 1183 C CA . VAL A 1 158 ? 35.079 -20.799 -7.225 1.00 90.62 158 VAL A CA 1
ATOM 1184 C C . VAL A 1 158 ? 34.166 -21.561 -8.173 1.00 90.62 158 VAL A C 1
ATOM 1186 O O . VAL A 1 158 ? 34.244 -21.416 -9.394 1.00 90.62 158 VAL A O 1
ATOM 1189 N N . ARG A 1 159 ? 33.299 -22.388 -7.600 1.00 90.56 159 ARG A N 1
ATOM 1190 C CA . ARG A 1 159 ? 32.237 -23.108 -8.298 1.00 90.56 159 ARG A CA 1
ATOM 1191 C C . ARG A 1 159 ? 30.901 -22.636 -7.747 1.00 90.56 159 ARG A C 1
ATOM 1193 O O . ARG A 1 159 ? 30.744 -22.543 -6.529 1.00 90.56 159 ARG A O 1
ATOM 1200 N N . GLY A 1 160 ? 29.944 -22.349 -8.627 1.00 85.62 160 GLY A N 1
ATOM 1201 C CA . GLY A 1 160 ? 28.597 -21.991 -8.191 1.00 85.62 160 GLY A CA 1
ATOM 1202 C C . GLY A 1 160 ? 28.013 -23.075 -7.279 1.00 85.62 160 GLY A C 1
ATOM 1203 O O . GLY A 1 160 ? 28.220 -24.261 -7.537 1.00 85.62 160 GLY A O 1
ATOM 1204 N N . SER A 1 161 ? 27.285 -22.673 -6.232 1.00 81.62 161 SER A N 1
ATOM 1205 C CA . SER A 1 161 ? 26.662 -23.528 -5.199 1.00 81.62 161 SER A CA 1
ATOM 1206 C C . SER A 1 161 ? 27.613 -24.255 -4.233 1.00 81.62 161 SER A C 1
ATOM 1208 O O . SER A 1 161 ? 27.171 -25.091 -3.448 1.00 81.62 161 SER A O 1
ATOM 1210 N N . ASP A 1 162 ? 28.909 -23.940 -4.251 1.00 86.19 162 ASP A N 1
ATOM 1211 C CA . ASP A 1 162 ? 29.915 -24.614 -3.424 1.00 86.19 162 ASP A CA 1
ATOM 1212 C C . ASP A 1 162 ? 30.500 -23.704 -2.322 1.00 86.19 162 ASP A C 1
ATOM 1214 O O . ASP A 1 162 ? 30.070 -22.565 -2.111 1.00 86.19 162 ASP A O 1
ATOM 1218 N N . SER A 1 163 ? 31.476 -24.237 -1.587 1.00 87.25 163 SER A N 1
ATOM 1219 C CA . SER A 1 163 ? 32.256 -23.553 -0.557 1.00 87.25 163 SER A CA 1
ATOM 1220 C C . SER A 1 163 ? 32.906 -22.274 -1.090 1.00 87.25 163 SER A C 1
ATOM 1222 O O . SER A 1 163 ? 33.349 -22.211 -2.241 1.00 87.25 163 SER A O 1
ATOM 1224 N N . VAL A 1 164 ? 32.991 -21.269 -0.223 1.00 90.00 164 VAL A N 1
ATOM 1225 C CA . VAL A 1 164 ? 33.481 -19.919 -0.530 1.00 90.00 164 VAL A CA 1
ATOM 1226 C C . VAL A 1 164 ? 34.588 -19.495 0.436 1.00 90.00 164 VAL A C 1
ATOM 1228 O O . VAL A 1 164 ? 34.730 -20.078 1.510 1.00 90.00 164 VAL A O 1
ATOM 1231 N N . SER A 1 165 ? 35.378 -18.493 0.050 1.00 87.50 165 SER A N 1
ATOM 1232 C CA . SER A 1 165 ? 36.546 -18.017 0.805 1.00 87.50 165 SER A CA 1
ATOM 1233 C C . SER A 1 165 ? 36.203 -17.066 1.950 1.00 87.50 165 SER A C 1
ATOM 1235 O O . SER A 1 165 ? 36.883 -17.089 2.974 1.00 87.50 165 SER A O 1
ATOM 1237 N N . ASP A 1 166 ? 35.157 -16.252 1.803 1.00 90.31 166 ASP A N 1
ATOM 1238 C CA . ASP A 1 166 ? 34.927 -15.071 2.648 1.00 90.31 166 ASP A CA 1
ATOM 1239 C C . ASP A 1 166 ? 33.623 -15.162 3.465 1.00 90.31 166 ASP A C 1
ATOM 1241 O O . ASP A 1 166 ? 33.174 -14.196 4.080 1.00 90.31 166 ASP A O 1
ATOM 1245 N N . GLY A 1 167 ? 33.039 -16.363 3.530 1.00 89.00 167 GLY A N 1
ATOM 1246 C CA . GLY A 1 167 ? 31.890 -16.679 4.379 1.00 89.00 167 GLY A CA 1
ATOM 1247 C C . GLY A 1 167 ? 30.550 -16.200 3.819 1.00 89.00 167 GLY A C 1
ATOM 1248 O O . GLY A 1 167 ? 30.343 -16.132 2.609 1.00 89.00 167 GLY A O 1
ATOM 1249 N N . SER A 1 168 ? 29.592 -15.929 4.706 1.00 90.25 168 SER A N 1
ATOM 1250 C CA . SER A 1 168 ? 28.250 -15.480 4.324 1.00 90.25 168 SER A CA 1
ATOM 1251 C C . SER A 1 168 ? 28.095 -13.973 4.495 1.00 90.25 168 SER A C 1
ATOM 1253 O O . SER A 1 168 ? 28.552 -13.411 5.489 1.00 90.25 168 SER A O 1
ATOM 1255 N N . LEU A 1 169 ? 27.401 -13.327 3.557 1.00 89.88 169 LEU A N 1
ATOM 1256 C CA . LEU A 1 169 ? 27.020 -11.923 3.698 1.00 89.88 169 LEU A CA 1
ATOM 1257 C C . LEU A 1 169 ? 25.741 -11.808 4.524 1.00 89.88 169 LEU A C 1
ATOM 1259 O O . LEU A 1 169 ? 24.740 -12.481 4.262 1.00 89.88 169 LEU A O 1
ATOM 1263 N N . THR A 1 170 ? 25.771 -10.903 5.495 1.00 84.94 170 THR A N 1
ATOM 1264 C CA . THR A 1 170 ? 24.615 -10.545 6.317 1.00 84.94 170 THR A CA 1
ATOM 1265 C C . THR A 1 170 ? 23.941 -9.316 5.718 1.00 84.94 170 THR A C 1
ATOM 1267 O O . THR A 1 170 ? 24.612 -8.324 5.438 1.00 84.94 170 THR A O 1
ATOM 1270 N N . SER A 1 171 ? 22.623 -9.371 5.516 1.00 84.38 171 SER A N 1
ATOM 1271 C CA . SER A 1 171 ? 21.856 -8.225 5.008 1.00 84.38 171 SER A CA 1
ATOM 1272 C C . SER A 1 171 ? 21.993 -7.008 5.931 1.00 84.38 171 SER A C 1
ATOM 1274 O O . SER A 1 171 ? 21.971 -7.149 7.156 1.00 84.38 171 SER A O 1
ATOM 1276 N N . GLY A 1 172 ? 22.117 -5.821 5.339 1.00 78.31 172 GLY A N 1
ATOM 1277 C CA . GLY A 1 172 ? 22.230 -4.545 6.043 1.00 78.31 172 GLY A CA 1
ATOM 1278 C C . GLY A 1 172 ? 23.635 -4.235 6.563 1.00 78.31 172 GLY A C 1
ATOM 1279 O O . GLY A 1 172 ? 23.799 -3.284 7.322 1.00 78.31 172 GLY A O 1
ATOM 1280 N N . GLN A 1 173 ? 24.644 -5.032 6.198 1.00 81.69 173 GLN A N 1
ATOM 1281 C CA . GLN A 1 173 ? 26.031 -4.851 6.631 1.00 81.69 173 GLN A CA 1
ATOM 1282 C C . GLN A 1 173 ? 26.956 -4.573 5.443 1.00 81.69 173 GLN A C 1
ATOM 1284 O O . GLN A 1 173 ? 26.780 -5.111 4.348 1.00 81.69 173 GLN A O 1
ATOM 1289 N N . THR A 1 174 ? 27.986 -3.765 5.695 1.00 84.75 174 THR A N 1
ATOM 1290 C CA . THR A 1 174 ? 29.092 -3.543 4.759 1.00 84.75 174 THR A CA 1
ATOM 1291 C C . THR A 1 174 ? 30.229 -4.500 5.083 1.00 84.75 174 THR A C 1
ATOM 1293 O O . THR A 1 174 ? 30.807 -4.444 6.170 1.00 84.75 174 THR A O 1
ATOM 1296 N N . PHE A 1 175 ? 30.595 -5.344 4.126 1.00 90.00 175 PHE A N 1
ATOM 1297 C CA . PHE A 1 175 ? 31.857 -6.066 4.166 1.00 90.00 175 PHE A CA 1
ATOM 1298 C C . PHE A 1 175 ? 32.981 -5.165 3.649 1.00 90.00 175 PHE A C 1
ATOM 1300 O O . PHE A 1 175 ? 32.852 -4.570 2.581 1.00 90.00 175 PHE A O 1
ATOM 1307 N N . ASN A 1 176 ? 34.087 -5.080 4.387 1.00 90.44 176 ASN A N 1
ATOM 1308 C CA . ASN A 1 176 ? 35.279 -4.348 3.963 1.00 90.44 176 ASN A CA 1
ATOM 1309 C C . ASN A 1 176 ? 36.363 -5.364 3.594 1.00 90.44 176 ASN A C 1
ATOM 1311 O O . ASN A 1 176 ? 36.851 -6.091 4.462 1.00 90.44 176 ASN A O 1
ATOM 1315 N N . GLY A 1 177 ? 36.728 -5.407 2.317 1.00 90.31 177 GLY A N 1
ATOM 1316 C CA . GLY A 1 177 ? 37.700 -6.341 1.761 1.00 90.31 177 GLY A CA 1
ATOM 1317 C C . GLY A 1 177 ? 38.884 -5.637 1.108 1.00 90.31 177 GLY A C 1
ATOM 1318 O O . GLY A 1 177 ? 38.948 -4.411 1.010 1.00 90.31 177 GLY A O 1
ATOM 1319 N N . SER A 1 178 ? 39.853 -6.424 0.645 1.00 91.00 178 SER A N 1
ATOM 1320 C CA . SER A 1 178 ? 40.979 -5.924 -0.143 1.00 91.00 178 SER A CA 1
ATOM 1321 C C . SER A 1 178 ? 41.397 -6.965 -1.165 1.00 91.00 178 SER A C 1
ATOM 1323 O O . SER A 1 178 ? 41.784 -8.076 -0.803 1.00 91.00 178 SER A O 1
ATOM 1325 N N . LEU A 1 179 ? 41.348 -6.590 -2.442 1.00 89.56 179 LEU A N 1
ATOM 1326 C CA . LEU A 1 179 ? 41.713 -7.483 -3.532 1.00 89.56 179 LEU A CA 1
ATOM 1327 C C . LEU A 1 179 ? 43.199 -7.316 -3.880 1.00 89.56 179 LEU A C 1
ATOM 1329 O O . LEU A 1 179 ? 43.660 -6.190 -4.108 1.00 89.56 179 LEU A O 1
ATOM 1333 N N . PRO A 1 180 ? 43.974 -8.412 -3.966 1.00 85.06 180 PRO A N 1
ATOM 1334 C CA . PRO A 1 180 ? 45.249 -8.398 -4.674 1.00 85.06 180 PRO A CA 1
ATOM 1335 C C . PRO A 1 180 ? 45.024 -8.306 -6.195 1.00 85.06 180 PRO A C 1
ATOM 1337 O O . PRO A 1 180 ? 43.896 -8.410 -6.676 1.00 85.06 180 PRO A O 1
ATOM 1340 N N . ALA A 1 181 ? 46.104 -8.153 -6.969 1.00 81.94 181 ALA A N 1
ATOM 1341 C CA . ALA A 1 181 ? 46.024 -8.204 -8.432 1.00 81.94 181 ALA A CA 1
ATOM 1342 C C . ALA A 1 181 ? 45.465 -9.566 -8.862 1.00 81.94 181 ALA A C 1
ATOM 1344 O O . ALA A 1 181 ? 45.893 -10.594 -8.330 1.00 81.94 181 ALA A O 1
ATOM 1345 N N . ASN A 1 182 ? 44.507 -9.574 -9.794 1.00 80.44 182 ASN A N 1
ATOM 1346 C CA . ASN A 1 182 ? 43.725 -10.762 -10.158 1.00 80.44 182 ASN A CA 1
ATOM 1347 C C . ASN A 1 182 ? 43.124 -11.488 -8.932 1.00 80.44 182 ASN A C 1
ATOM 1349 O O . ASN A 1 182 ? 43.033 -12.715 -8.902 1.00 80.44 182 ASN A O 1
ATOM 1353 N N . GLY A 1 183 ? 42.753 -10.729 -7.898 1.00 84.06 183 GLY A N 1
ATOM 1354 C CA . GLY A 1 183 ? 42.065 -11.221 -6.711 1.00 84.06 183 GLY A CA 1
ATOM 1355 C C . GLY A 1 183 ? 40.587 -11.505 -6.969 1.00 84.06 183 GLY A C 1
ATOM 1356 O O . GLY A 1 183 ? 39.967 -10.886 -7.833 1.00 84.06 183 GLY A O 1
ATOM 1357 N N . LEU A 1 184 ? 40.042 -12.433 -6.186 1.00 88.56 184 LEU A N 1
ATOM 1358 C CA . LEU A 1 184 ? 38.650 -12.869 -6.248 1.00 88.56 184 LEU A CA 1
ATOM 1359 C C . LEU A 1 184 ? 38.187 -13.234 -4.845 1.00 88.56 184 LEU A C 1
ATOM 1361 O O . LEU A 1 184 ? 38.635 -14.255 -4.325 1.00 88.56 184 LEU A O 1
ATOM 1365 N N . ASP A 1 185 ? 37.299 -12.453 -4.259 1.00 92.12 185 ASP A N 1
ATOM 1366 C CA . ASP A 1 185 ? 36.630 -12.835 -3.018 1.00 92.12 185 ASP A CA 1
ATOM 1367 C C . ASP A 1 185 ? 35.300 -13.518 -3.356 1.00 92.12 185 ASP A C 1
ATOM 1369 O O . ASP A 1 185 ? 34.708 -13.286 -4.417 1.00 92.12 185 ASP A O 1
ATOM 1373 N N . SER A 1 186 ? 34.850 -14.420 -2.492 1.00 93.19 186 SER A N 1
ATOM 1374 C CA . SER A 1 186 ? 33.634 -15.195 -2.715 1.00 93.19 186 SER A CA 1
ATOM 1375 C C . SER A 1 186 ? 32.837 -15.366 -1.437 1.00 93.19 186 SER A C 1
ATOM 1377 O O . SER A 1 186 ? 33.384 -15.657 -0.375 1.00 93.19 186 SER A O 1
ATOM 1379 N N . PHE A 1 187 ? 31.525 -15.221 -1.565 1.00 95.00 187 PHE A N 1
ATOM 1380 C CA . PHE A 1 187 ? 30.585 -15.173 -0.462 1.00 95.00 187 PHE A CA 1
ATOM 1381 C C . PHE A 1 187 ? 29.359 -16.037 -0.735 1.00 95.00 187 PHE A C 1
ATOM 1383 O O . PHE A 1 187 ? 29.058 -16.382 -1.879 1.00 95.00 187 PHE A O 1
ATOM 1390 N N . GLN A 1 188 ? 28.606 -16.335 0.319 1.00 94.06 188 GLN A N 1
ATOM 1391 C CA . GLN A 1 188 ? 27.290 -16.958 0.223 1.00 94.06 188 GLN A CA 1
ATOM 1392 C C . GLN A 1 188 ? 26.182 -16.029 0.715 1.00 94.06 188 GLN A C 1
ATOM 1394 O O . GLN A 1 188 ? 26.331 -15.325 1.715 1.00 94.06 188 GLN A O 1
ATOM 1399 N N . ILE A 1 189 ? 25.034 -16.094 0.047 1.00 92.25 189 ILE A N 1
ATOM 1400 C CA . ILE A 1 189 ? 23.759 -15.576 0.554 1.00 92.25 189 ILE A CA 1
ATOM 1401 C C . ILE A 1 189 ? 22.708 -16.681 0.450 1.00 92.25 189 ILE A C 1
ATOM 1403 O O . ILE A 1 189 ? 22.811 -17.543 -0.412 1.00 92.25 189 ILE A O 1
ATOM 1407 N N . THR A 1 190 ? 21.685 -16.674 1.300 1.00 90.38 190 THR A N 1
ATOM 1408 C CA . THR A 1 190 ? 20.583 -17.651 1.224 1.00 90.38 190 THR A CA 1
ATOM 1409 C C . THR A 1 190 ? 19.273 -16.909 1.130 1.00 90.38 190 THR A C 1
ATOM 1411 O O . THR A 1 190 ? 19.026 -16.104 2.007 1.00 90.38 190 THR A O 1
ATOM 1414 N N . GLY A 1 191 ? 18.432 -17.168 0.137 1.00 85.94 191 GLY A N 1
ATOM 1415 C CA . GLY A 1 191 ? 17.141 -16.486 0.011 1.00 85.94 191 GLY A CA 1
ATOM 1416 C C . GLY A 1 191 ? 16.068 -17.374 -0.601 1.00 85.94 191 GLY A C 1
ATOM 1417 O O . GLY A 1 191 ? 16.336 -18.514 -0.983 1.00 85.94 191 GLY A O 1
ATOM 1418 N N . THR A 1 192 ? 14.846 -16.857 -0.676 1.00 87.38 192 THR A N 1
ATOM 1419 C CA . THR A 1 192 ? 13.714 -17.532 -1.319 1.00 87.38 192 THR A CA 1
ATOM 1420 C C . THR A 1 192 ? 13.430 -16.943 -2.699 1.00 87.38 192 THR A C 1
ATOM 1422 O O . THR A 1 192 ? 13.679 -15.761 -2.954 1.00 87.38 192 THR A O 1
ATOM 1425 N N . ALA A 1 193 ? 12.904 -17.774 -3.600 1.00 88.62 193 ALA A N 1
ATOM 1426 C CA . ALA A 1 193 ? 12.467 -17.337 -4.920 1.00 88.62 193 ALA A CA 1
ATOM 1427 C C . ALA A 1 193 ? 11.465 -16.174 -4.797 1.00 88.62 193 ALA A C 1
ATOM 1429 O O . ALA A 1 193 ? 10.557 -16.211 -3.968 1.00 88.62 193 ALA A O 1
ATOM 1430 N N . GLY A 1 194 ? 11.638 -15.135 -5.613 1.00 82.06 194 GLY A N 1
ATOM 1431 C CA . GLY A 1 194 ? 10.812 -13.925 -5.583 1.00 82.06 194 GLY A CA 1
ATOM 1432 C C . GLY A 1 194 ? 11.333 -12.799 -4.680 1.00 82.06 194 GLY A C 1
ATOM 1433 O O . GLY A 1 194 ? 10.866 -11.665 -4.809 1.00 82.06 194 GLY A O 1
ATOM 1434 N N . GLN A 1 195 ? 12.329 -13.044 -3.820 1.00 86.19 195 GLN A N 1
ATOM 1435 C CA . GLN A 1 195 ? 12.931 -11.985 -3.001 1.00 86.19 195 GLN A CA 1
ATOM 1436 C C . GLN A 1 195 ? 13.853 -11.079 -3.821 1.00 86.19 195 GLN A C 1
ATOM 1438 O O . GLN A 1 195 ? 14.630 -11.542 -4.653 1.00 86.19 195 GLN A O 1
ATOM 1443 N N . GLY A 1 196 ? 13.790 -9.774 -3.567 1.00 87.94 196 GLY A N 1
ATOM 1444 C CA . GLY A 1 196 ? 14.706 -8.791 -4.130 1.00 87.94 196 GLY A CA 1
ATOM 1445 C C . GLY A 1 196 ? 16.036 -8.764 -3.377 1.00 87.94 196 GLY A C 1
ATOM 1446 O O . GLY A 1 196 ? 16.068 -8.792 -2.143 1.00 87.94 196 GLY A O 1
ATOM 1447 N N . VAL A 1 197 ? 17.132 -8.687 -4.127 1.00 89.88 197 VAL A N 1
ATOM 1448 C CA . VAL A 1 197 ? 18.490 -8.519 -3.604 1.00 89.88 197 VAL A CA 1
ATOM 1449 C C . VAL A 1 197 ? 19.179 -7.343 -4.275 1.00 89.88 197 VAL A C 1
ATOM 1451 O O . VAL A 1 197 ? 19.048 -7.150 -5.486 1.00 89.88 197 VAL A O 1
ATOM 1454 N N . LEU A 1 198 ? 19.959 -6.606 -3.487 1.00 88.62 198 LEU A N 1
ATOM 1455 C CA . LEU A 1 198 ? 20.843 -5.553 -3.961 1.00 88.62 198 LEU A CA 1
ATOM 1456 C C . LEU A 1 198 ? 22.244 -5.752 -3.387 1.00 88.62 198 LEU A C 1
ATOM 1458 O O . LEU A 1 198 ? 22.415 -5.990 -2.189 1.00 88.62 198 LEU A O 1
ATOM 1462 N N . PHE A 1 199 ? 23.242 -5.610 -4.255 1.00 90.25 199 PHE A N 1
ATOM 1463 C CA . PHE A 1 199 ? 24.638 -5.486 -3.868 1.00 90.25 199 PHE A CA 1
ATOM 1464 C C . PHE A 1 199 ? 25.210 -4.183 -4.398 1.00 90.25 199 PHE A C 1
ATOM 1466 O O . PHE A 1 199 ? 24.964 -3.796 -5.544 1.00 90.25 199 PHE A O 1
ATOM 1473 N N . PHE A 1 200 ? 26.032 -3.553 -3.573 1.00 88.38 200 PHE A N 1
ATOM 1474 C CA . PHE A 1 200 ? 26.759 -2.354 -3.940 1.00 88.38 200 PHE A CA 1
ATOM 1475 C C . PHE A 1 200 ? 28.230 -2.543 -3.604 1.00 88.38 200 PHE A C 1
ATOM 1477 O O . PHE A 1 200 ? 28.617 -2.600 -2.438 1.00 88.38 200 PHE A O 1
ATOM 1484 N N . GLY A 1 201 ? 29.028 -2.693 -4.651 1.00 90.00 201 GLY A N 1
ATOM 1485 C CA . GLY A 1 201 ? 30.471 -2.805 -4.592 1.00 90.00 201 GLY A CA 1
ATOM 1486 C C . GLY A 1 201 ? 31.098 -1.450 -4.867 1.00 90.00 201 GLY A C 1
ATOM 1487 O O . GLY A 1 201 ? 30.708 -0.755 -5.805 1.00 90.00 201 GLY A O 1
ATOM 1488 N N . SER A 1 202 ? 32.077 -1.063 -4.062 1.00 87.50 202 SER A N 1
ATOM 1489 C CA . SER A 1 202 ? 32.730 0.223 -4.239 1.00 87.50 202 SER A CA 1
ATOM 1490 C C . SER A 1 202 ? 34.205 0.199 -3.869 1.00 87.50 202 SER A C 1
ATOM 1492 O O . SER A 1 202 ? 34.627 -0.444 -2.914 1.00 87.50 202 SER A O 1
ATOM 1494 N N . SER A 1 203 ? 35.019 0.908 -4.647 1.00 87.75 203 SER A N 1
ATOM 1495 C CA . SER A 1 203 ? 36.444 1.100 -4.385 1.00 87.75 203 SER A CA 1
ATOM 1496 C C . SER A 1 203 ? 36.870 2.494 -4.841 1.00 87.75 203 SER A C 1
ATOM 1498 O O . SER A 1 203 ? 36.244 3.109 -5.704 1.00 87.75 203 SER A O 1
ATOM 1500 N N . ALA A 1 204 ? 37.936 3.020 -4.240 1.00 82.75 204 ALA A N 1
ATOM 1501 C CA . ALA A 1 204 ? 38.534 4.287 -4.656 1.00 82.75 204 ALA A CA 1
ATOM 1502 C C . ALA A 1 204 ? 39.402 4.149 -5.922 1.00 82.75 204 ALA A C 1
ATOM 1504 O O . ALA A 1 204 ? 39.690 5.151 -6.573 1.00 82.75 204 ALA A O 1
ATOM 1505 N N . SER A 1 205 ? 39.837 2.929 -6.257 1.00 85.69 205 SER A N 1
ATOM 1506 C CA . SER A 1 205 ? 40.903 2.698 -7.242 1.00 85.69 205 SER A CA 1
ATOM 1507 C C . SER A 1 205 ? 40.444 1.974 -8.508 1.00 85.69 205 SER A C 1
ATOM 1509 O O . SER A 1 205 ? 41.145 2.012 -9.518 1.00 85.69 205 SER A O 1
ATOM 1511 N N . TYR A 1 206 ? 39.307 1.281 -8.467 1.00 89.81 206 TYR A N 1
ATOM 1512 C CA . TYR A 1 206 ? 38.819 0.437 -9.558 1.00 89.81 206 TYR A CA 1
ATOM 1513 C C . TYR A 1 206 ? 37.306 0.205 -9.440 1.00 89.81 206 TYR A C 1
ATOM 1515 O O . TYR A 1 206 ? 36.714 0.483 -8.401 1.00 89.81 206 TYR A O 1
ATOM 1523 N N . GLY A 1 207 ? 36.683 -0.303 -10.504 1.00 90.56 207 GLY A N 1
ATOM 1524 C CA . GLY A 1 207 ? 35.287 -0.748 -10.463 1.00 90.56 207 GLY A CA 1
ATOM 1525 C C . GLY A 1 207 ? 35.185 -2.187 -9.954 1.00 90.56 207 GLY A C 1
ATOM 1526 O O . GLY A 1 207 ? 36.060 -3.008 -10.243 1.00 90.56 207 GLY A O 1
ATOM 1527 N N . VAL A 1 208 ? 34.134 -2.495 -9.205 1.00 92.81 208 VAL A N 1
ATOM 1528 C CA . VAL A 1 208 ? 33.930 -3.774 -8.518 1.00 92.81 208 VAL A CA 1
ATOM 1529 C C . VAL A 1 208 ? 32.938 -4.623 -9.310 1.00 92.81 208 VAL A C 1
ATOM 1531 O O . VAL A 1 208 ? 31.752 -4.312 -9.366 1.00 92.81 208 VAL A O 1
ATOM 1534 N N . TYR A 1 209 ? 33.400 -5.700 -9.939 1.00 93.56 209 TYR A N 1
ATOM 1535 C CA . TYR A 1 209 ? 32.504 -6.680 -10.548 1.00 93.56 209 TYR A CA 1
ATOM 1536 C C . TYR A 1 209 ? 31.907 -7.590 -9.483 1.00 93.56 209 TYR A C 1
ATOM 1538 O O . TYR A 1 209 ? 32.621 -8.075 -8.608 1.00 93.56 209 TYR A O 1
ATOM 1546 N N . ILE A 1 210 ? 30.604 -7.824 -9.602 1.00 94.69 210 ILE A N 1
ATOM 1547 C CA . ILE A 1 210 ? 29.819 -8.702 -8.741 1.00 94.69 210 ILE A CA 1
ATOM 1548 C C . ILE A 1 210 ? 29.128 -9.712 -9.648 1.00 94.69 210 ILE A C 1
ATOM 1550 O O . ILE A 1 210 ? 28.351 -9.314 -10.519 1.00 94.69 210 ILE A O 1
ATOM 1554 N N . GLU A 1 211 ? 29.383 -11.000 -9.449 1.00 92.88 211 GLU A N 1
ATOM 1555 C CA . GLU A 1 211 ? 28.665 -12.072 -10.143 1.00 92.88 211 GLU A CA 1
ATOM 1556 C C . GLU A 1 211 ? 27.911 -12.932 -9.145 1.00 92.88 211 GLU A C 1
ATOM 1558 O O . GLU A 1 211 ? 28.369 -13.157 -8.025 1.00 92.88 211 GLU A O 1
ATOM 1563 N N . VAL A 1 212 ? 26.746 -13.418 -9.560 1.00 94.12 212 VAL A N 1
ATOM 1564 C CA . VAL A 1 212 ? 25.886 -14.240 -8.716 1.00 94.12 212 VAL A CA 1
ATOM 1565 C C . VAL A 1 212 ? 25.547 -15.536 -9.442 1.00 94.12 212 VAL A C 1
ATOM 1567 O O . VAL A 1 212 ? 25.145 -15.531 -10.609 1.00 94.12 212 VAL A O 1
ATOM 1570 N N . TYR A 1 213 ? 25.688 -16.641 -8.719 1.00 93.56 213 TYR A N 1
ATOM 1571 C CA . TYR A 1 213 ? 25.412 -18.002 -9.163 1.00 93.56 213 TYR A CA 1
ATOM 1572 C C . TYR A 1 213 ? 24.269 -18.580 -8.339 1.00 93.56 213 TYR A C 1
ATOM 1574 O O . TYR A 1 213 ? 24.218 -18.395 -7.120 1.00 93.56 213 TYR A O 1
ATOM 1582 N N . LYS A 1 214 ? 23.353 -19.268 -9.012 1.00 94.94 214 LYS A N 1
ATOM 1583 C CA . LYS A 1 214 ? 22.144 -19.848 -8.431 1.00 94.94 214 LYS A CA 1
ATOM 1584 C C . LYS A 1 214 ? 22.458 -21.051 -7.531 1.00 94.94 214 LYS A C 1
ATOM 1586 O O . LYS A 1 214 ? 23.570 -21.581 -7.591 1.00 94.94 214 LYS A O 1
ATOM 1591 N N . PRO A 1 215 ? 21.483 -21.534 -6.737 1.00 94.81 215 PRO A N 1
ATOM 1592 C CA . PRO A 1 215 ? 21.666 -22.702 -5.877 1.00 94.81 215 PRO A CA 1
ATOM 1593 C C . PRO A 1 215 ? 21.976 -24.008 -6.615 1.00 94.81 215 PRO A C 1
ATOM 1595 O O . PRO A 1 215 ? 22.558 -24.908 -6.020 1.00 94.81 215 PRO A O 1
ATOM 1598 N N . ASP A 1 216 ? 21.629 -24.122 -7.900 1.00 91.25 216 ASP A N 1
ATOM 1599 C CA . ASP A 1 216 ? 22.033 -25.256 -8.745 1.00 91.25 216 ASP A CA 1
ATOM 1600 C C . ASP A 1 216 ? 23.481 -25.137 -9.271 1.00 91.25 216 ASP A C 1
ATOM 1602 O O . ASP A 1 216 ? 24.027 -26.082 -9.844 1.00 91.25 216 ASP A O 1
ATOM 1606 N N . GLY A 1 217 ? 24.118 -23.987 -9.043 1.00 89.38 217 GLY A N 1
ATOM 1607 C CA . GLY A 1 217 ? 25.469 -23.647 -9.469 1.00 89.38 217 GLY A CA 1
ATOM 1608 C C . GLY A 1 217 ? 25.559 -23.006 -10.851 1.00 89.38 217 GLY A C 1
ATOM 1609 O O . GLY A 1 217 ? 26.666 -22.683 -11.279 1.00 89.38 217 GLY A O 1
ATOM 1610 N N . SER A 1 218 ? 24.437 -22.800 -11.543 1.00 91.00 218 SER A N 1
ATOM 1611 C CA . SER A 1 218 ? 24.402 -22.081 -12.817 1.00 91.00 218 SER A CA 1
ATOM 1612 C C . SER A 1 218 ? 24.557 -20.572 -12.620 1.00 91.00 218 SER A C 1
ATOM 1614 O O . SER A 1 218 ? 24.167 -19.995 -11.601 1.00 91.00 218 SER A O 1
ATOM 1616 N N . TYR A 1 219 ? 25.134 -19.904 -13.608 1.00 90.50 219 TYR A N 1
ATOM 1617 C CA . TYR A 1 219 ? 25.278 -18.461 -13.642 1.00 90.50 219 TYR A CA 1
ATOM 1618 C C . TYR A 1 219 ? 23.915 -17.783 -13.738 1.00 90.50 219 TYR A C 1
ATOM 1620 O O . TYR A 1 219 ? 23.044 -18.160 -14.529 1.00 90.50 219 TYR A O 1
ATOM 1628 N N . TRP A 1 220 ? 23.739 -16.735 -12.939 1.00 91.50 220 TRP A N 1
ATOM 1629 C CA . TRP A 1 220 ? 22.553 -15.902 -13.020 1.00 91.50 220 TRP A CA 1
ATOM 1630 C C . TRP A 1 220 ? 22.826 -14.612 -13.782 1.00 91.50 220 TRP A C 1
ATOM 1632 O O . TRP A 1 220 ? 22.217 -14.372 -14.826 1.00 91.50 220 TRP A O 1
ATOM 1642 N N . ARG A 1 221 ? 23.698 -13.758 -13.236 1.00 90.00 221 ARG A N 1
ATOM 1643 C CA . ARG A 1 221 ? 23.983 -12.422 -13.769 1.00 90.00 221 ARG A CA 1
ATOM 1644 C C . ARG A 1 221 ? 25.255 -11.842 -13.139 1.00 90.00 221 ARG A C 1
ATOM 1646 O O . ARG A 1 221 ? 25.610 -12.195 -12.017 1.00 90.00 221 ARG A O 1
ATOM 1653 N N . TYR A 1 222 ? 25.892 -10.902 -13.839 1.00 90.56 222 TYR A N 1
ATOM 1654 C CA . TYR A 1 222 ? 26.950 -10.038 -13.321 1.00 90.56 222 TYR A CA 1
ATOM 1655 C C . TYR A 1 222 ? 26.553 -8.566 -13.428 1.00 90.56 222 TYR A C 1
ATOM 1657 O O . TYR A 1 222 ? 25.729 -8.182 -14.267 1.00 90.56 222 TYR A O 1
ATOM 1665 N N . ALA A 1 223 ? 27.170 -7.734 -12.598 1.00 91.75 223 ALA A N 1
ATOM 1666 C CA . ALA A 1 223 ? 27.095 -6.289 -12.715 1.00 91.75 223 ALA A CA 1
ATOM 1667 C C . ALA A 1 223 ? 28.405 -5.614 -12.288 1.00 91.75 223 ALA A C 1
ATOM 1669 O O . ALA A 1 223 ? 29.199 -6.187 -11.545 1.00 91.75 223 ALA A O 1
ATOM 1670 N N . LEU A 1 224 ? 28.624 -4.394 -12.782 1.00 92.50 224 LEU A N 1
ATOM 1671 C CA . LEU A 1 224 ? 29.712 -3.522 -12.348 1.00 92.50 224 LEU A CA 1
ATOM 1672 C C . LEU A 1 224 ? 29.167 -2.540 -11.306 1.00 92.50 224 LEU A C 1
ATOM 1674 O O . LEU A 1 224 ? 28.201 -1.828 -11.586 1.00 92.50 224 LEU A O 1
ATOM 1678 N N . ASP A 1 225 ? 29.780 -2.531 -10.126 1.00 89.19 225 ASP A N 1
ATOM 1679 C CA . ASP A 1 225 ? 29.509 -1.722 -8.930 1.00 89.19 225 ASP A CA 1
ATOM 1680 C C . ASP A 1 225 ? 28.119 -1.913 -8.294 1.00 89.19 225 ASP A C 1
ATOM 1682 O O . ASP A 1 225 ? 27.976 -1.827 -7.079 1.00 89.19 225 ASP A O 1
ATOM 1686 N N . ARG A 1 226 ? 27.071 -2.186 -9.076 1.00 87.94 226 ARG A N 1
ATOM 1687 C CA . ARG A 1 226 ? 25.684 -2.281 -8.601 1.00 87.94 226 ARG A CA 1
ATOM 1688 C C . ARG A 1 226 ? 24.966 -3.471 -9.203 1.00 87.94 226 ARG A C 1
ATOM 1690 O O . ARG A 1 226 ? 24.675 -3.479 -10.396 1.00 87.94 226 ARG A O 1
ATOM 1697 N N . PHE A 1 227 ? 24.611 -4.431 -8.361 1.00 89.25 227 PHE A N 1
ATOM 1698 C CA . PHE A 1 227 ? 23.766 -5.559 -8.728 1.00 89.25 227 PHE A CA 1
ATOM 1699 C C . PHE A 1 227 ? 22.391 -5.392 -8.089 1.00 89.25 227 PHE A C 1
ATOM 1701 O O . PHE A 1 227 ? 22.301 -5.166 -6.888 1.00 89.25 227 PHE A O 1
ATOM 1708 N N . TYR A 1 228 ? 21.328 -5.577 -8.865 1.00 87.31 228 TYR A N 1
ATOM 1709 C CA . TYR A 1 228 ? 19.969 -5.711 -8.349 1.00 87.31 228 TYR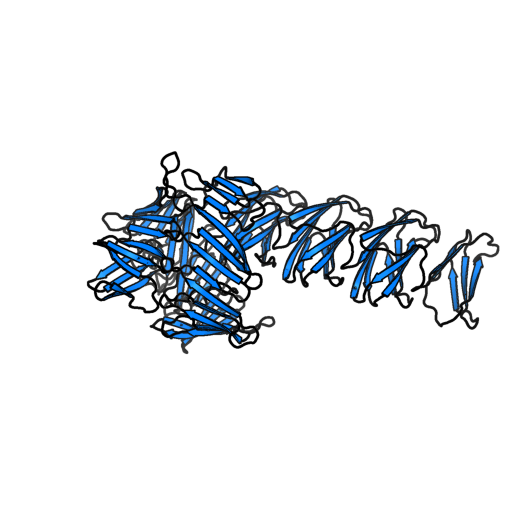 A CA 1
ATOM 1710 C C . TYR A 1 228 ? 19.208 -6.765 -9.155 1.00 87.31 228 TYR A C 1
ATOM 1712 O O . TYR A 1 228 ? 19.420 -6.928 -10.366 1.00 87.31 228 TYR A O 1
ATOM 1720 N N . GLY A 1 229 ? 18.319 -7.493 -8.487 1.00 86.25 229 GLY A N 1
ATOM 1721 C CA . GLY A 1 229 ? 17.486 -8.499 -9.130 1.00 86.25 229 GLY A CA 1
ATOM 1722 C C . GLY A 1 229 ? 16.593 -9.252 -8.156 1.00 86.25 229 GLY A C 1
ATOM 1723 O O . GLY A 1 229 ? 16.743 -9.153 -6.941 1.00 86.25 229 GLY A O 1
ATOM 1724 N N . THR A 1 230 ? 15.673 -10.028 -8.716 1.00 89.50 230 THR A N 1
ATOM 1725 C CA . THR A 1 230 ? 14.785 -10.919 -7.967 1.00 89.50 230 THR A CA 1
ATOM 1726 C C . THR A 1 230 ? 15.315 -12.343 -8.040 1.00 89.50 230 THR A C 1
ATOM 1728 O O . THR A 1 230 ? 15.522 -12.847 -9.142 1.00 89.50 230 THR A O 1
ATOM 1731 N N . LEU A 1 231 ? 15.526 -12.983 -6.889 1.00 90.31 231 LEU A N 1
ATOM 1732 C CA . LEU A 1 231 ? 16.037 -14.348 -6.802 1.00 90.31 231 LEU A CA 1
ATOM 1733 C C . LEU A 1 231 ? 15.114 -15.309 -7.576 1.00 90.31 231 LEU A C 1
ATOM 1735 O O . LEU A 1 231 ? 13.930 -15.390 -7.241 1.00 90.31 231 LEU A O 1
ATOM 1739 N N . PRO A 1 232 ? 15.607 -16.016 -8.608 1.00 91.56 232 PRO A N 1
ATOM 1740 C CA . PRO A 1 232 ? 14.781 -16.935 -9.394 1.00 91.56 232 PRO A CA 1
ATOM 1741 C C . PRO A 1 232 ? 14.434 -18.223 -8.635 1.00 91.56 232 PRO A C 1
ATOM 1743 O O . PRO A 1 232 ? 13.355 -18.771 -8.828 1.00 91.56 232 PRO A O 1
ATOM 1746 N N . ASP A 1 233 ? 15.326 -18.669 -7.750 1.00 93.56 233 ASP A N 1
ATOM 1747 C CA . ASP A 1 233 ? 15.248 -19.946 -7.042 1.00 93.56 233 ASP A CA 1
ATOM 1748 C C . ASP A 1 233 ? 15.413 -19.760 -5.526 1.00 93.56 233 ASP A C 1
ATOM 1750 O O . ASP A 1 233 ? 16.081 -18.834 -5.057 1.00 93.56 233 ASP A O 1
ATOM 1754 N N . SER A 1 234 ? 14.837 -20.661 -4.735 1.00 92.62 234 SER A N 1
ATOM 1755 C CA . SER A 1 234 ? 15.089 -20.712 -3.291 1.00 92.62 234 SER A CA 1
ATOM 1756 C C . SER A 1 234 ? 16.364 -21.504 -3.005 1.00 92.62 234 SER A C 1
ATOM 1758 O O . SER A 1 234 ? 16.545 -22.595 -3.541 1.00 92.62 234 SER A O 1
ATOM 1760 N N . GLY A 1 235 ? 17.228 -20.996 -2.127 1.00 92.44 235 GLY A N 1
ATOM 1761 C CA . GLY A 1 235 ? 18.436 -21.697 -1.691 1.00 92.44 235 GLY A CA 1
ATOM 1762 C C . GLY A 1 235 ? 19.631 -20.776 -1.462 1.00 92.44 235 GLY A C 1
ATOM 1763 O O . GLY A 1 235 ? 19.487 -19.560 -1.316 1.00 92.44 235 GLY A O 1
ATOM 1764 N N . THR A 1 236 ? 20.820 -21.375 -1.412 1.00 93.56 236 THR A N 1
ATOM 1765 C CA . THR A 1 236 ? 22.089 -20.674 -1.193 1.00 93.56 236 THR A CA 1
ATOM 1766 C C . THR A 1 236 ? 22.741 -20.314 -2.523 1.00 93.56 236 THR A C 1
ATOM 1768 O O . THR A 1 236 ? 23.054 -21.187 -3.322 1.00 93.56 236 THR A O 1
ATOM 1771 N N . TYR A 1 237 ? 22.965 -19.025 -2.744 1.00 93.94 237 TYR A N 1
ATOM 1772 C CA . TYR A 1 237 ? 23.655 -18.481 -3.905 1.00 93.94 237 TYR A CA 1
ATOM 1773 C C . TYR A 1 237 ? 25.121 -18.225 -3.571 1.00 93.94 237 TYR A C 1
ATOM 1775 O O . TYR A 1 237 ? 25.455 -17.828 -2.450 1.00 93.94 237 TYR A O 1
ATOM 1783 N N . THR A 1 238 ? 25.980 -18.376 -4.574 1.00 94.56 238 THR A N 1
ATOM 1784 C CA . THR A 1 238 ? 27.387 -17.967 -4.503 1.00 94.56 238 THR A CA 1
ATOM 1785 C C . THR A 1 238 ? 27.531 -16.589 -5.137 1.00 94.56 238 THR A C 1
ATOM 1787 O O . THR A 1 238 ? 27.013 -16.353 -6.226 1.00 94.56 238 THR A O 1
ATOM 1790 N N . VAL A 1 239 ? 28.239 -15.682 -4.472 1.00 94.69 239 VAL A N 1
ATOM 1791 C CA . VAL A 1 239 ? 28.523 -14.326 -4.951 1.00 94.69 239 VAL A CA 1
ATOM 1792 C C . VAL A 1 239 ? 30.029 -14.175 -5.075 1.00 94.69 239 VAL A C 1
ATOM 1794 O O . VAL A 1 239 ? 30.742 -14.431 -4.110 1.00 94.69 239 VAL A O 1
ATOM 1797 N N . THR A 1 240 ? 30.528 -13.762 -6.232 1.00 93.12 240 THR A N 1
ATOM 1798 C CA . THR A 1 240 ? 31.951 -13.474 -6.433 1.00 93.12 240 THR A CA 1
ATOM 1799 C C . THR A 1 240 ? 32.179 -11.987 -6.630 1.00 93.12 240 THR A C 1
ATOM 1801 O O . THR A 1 240 ? 31.362 -11.297 -7.241 1.00 93.12 240 THR A O 1
ATOM 1804 N N . VAL A 1 241 ? 33.304 -11.497 -6.110 1.00 94.12 241 VAL A N 1
ATOM 1805 C CA . VAL A 1 241 ? 33.706 -10.096 -6.208 1.00 94.12 241 VAL A CA 1
ATOM 1806 C C . VAL A 1 241 ? 35.149 -9.985 -6.678 1.00 94.12 241 VAL A C 1
ATOM 1808 O O . VAL A 1 241 ? 36.054 -10.575 -6.088 1.00 94.12 241 VAL A O 1
ATOM 1811 N N . TYR A 1 242 ? 35.375 -9.220 -7.744 1.00 91.69 242 TYR A N 1
ATOM 1812 C CA . TYR A 1 242 ? 36.710 -8.981 -8.297 1.00 91.69 242 TYR A CA 1
ATOM 1813 C C . TYR A 1 242 ? 36.812 -7.616 -8.988 1.00 91.69 242 TYR A C 1
ATOM 1815 O O . TYR A 1 242 ? 35.817 -6.966 -9.299 1.00 91.69 242 TYR A O 1
ATOM 1823 N N . ALA A 1 243 ? 38.036 -7.163 -9.252 1.00 92.12 243 ALA A N 1
ATOM 1824 C CA . ALA A 1 243 ? 38.273 -5.857 -9.857 1.00 92.12 243 ALA A CA 1
ATOM 1825 C C . ALA A 1 243 ? 38.065 -5.854 -11.384 1.00 92.12 243 ALA A C 1
ATOM 1827 O O . ALA A 1 243 ? 38.380 -6.817 -12.097 1.00 92.12 243 ALA A O 1
ATOM 1828 N N . ASN A 1 244 ? 37.616 -4.718 -11.922 1.00 90.38 244 ASN A N 1
ATOM 1829 C CA . ASN A 1 244 ? 37.420 -4.514 -13.361 1.00 90.38 244 ASN A CA 1
ATOM 1830 C C . ASN A 1 244 ? 38.708 -4.462 -14.200 1.00 90.38 244 ASN A C 1
ATOM 1832 O O . ASN A 1 244 ? 38.633 -4.381 -15.424 1.00 90.38 244 ASN A O 1
ATOM 1836 N N . SER A 1 245 ? 39.869 -4.549 -13.554 1.00 86.44 245 SER A N 1
ATOM 1837 C CA . SER A 1 245 ? 41.177 -4.684 -14.183 1.00 86.44 245 SER A CA 1
ATOM 1838 C C . SER A 1 245 ? 42.004 -5.745 -13.460 1.00 86.44 245 SER A C 1
ATOM 1840 O O . SER A 1 245 ? 42.011 -5.807 -12.233 1.00 86.44 245 SER A O 1
ATOM 1842 N N . ASP A 1 246 ? 42.737 -6.551 -14.225 1.00 78.75 246 ASP A N 1
ATOM 1843 C CA . ASP A 1 246 ? 43.613 -7.621 -13.729 1.00 78.75 246 ASP A CA 1
ATOM 1844 C C . ASP A 1 246 ? 44.748 -7.117 -12.833 1.00 78.75 246 ASP A C 1
ATOM 1846 O O . ASP A 1 246 ? 45.239 -7.833 -11.963 1.00 78.75 246 ASP A O 1
ATOM 1850 N N . THR A 1 247 ? 45.176 -5.873 -13.035 1.00 82.00 247 THR A N 1
ATOM 1851 C CA . THR A 1 247 ? 46.291 -5.272 -12.295 1.00 82.00 247 THR A CA 1
ATOM 1852 C C . THR A 1 247 ? 45.833 -4.425 -11.114 1.00 82.00 247 THR A C 1
ATOM 1854 O O . THR A 1 247 ? 46.674 -3.892 -10.391 1.00 82.00 247 THR A O 1
ATOM 1857 N N . ALA A 1 248 ? 44.524 -4.233 -10.946 1.00 87.00 248 ALA A N 1
ATOM 1858 C CA . ALA A 1 248 ? 43.987 -3.408 -9.879 1.00 87.00 248 ALA A CA 1
ATOM 1859 C C . ALA A 1 248 ? 44.126 -4.118 -8.529 1.00 87.00 248 ALA A C 1
ATOM 1861 O O . ALA A 1 248 ? 43.871 -5.316 -8.413 1.00 87.00 248 ALA A O 1
ATOM 1862 N N . THR A 1 249 ? 44.547 -3.365 -7.515 1.00 88.38 249 THR A N 1
ATOM 1863 C CA . THR A 1 249 ? 44.708 -3.851 -6.143 1.00 88.38 249 THR A CA 1
ATOM 1864 C C . THR A 1 249 ? 44.171 -2.822 -5.158 1.00 88.38 249 THR A C 1
ATOM 1866 O O . THR A 1 249 ? 44.109 -1.626 -5.462 1.00 88.38 249 THR A O 1
ATOM 1869 N N . GLY A 1 250 ? 43.796 -3.277 -3.965 1.00 89.56 250 GLY A N 1
ATOM 1870 C CA . GLY A 1 250 ? 43.446 -2.409 -2.844 1.00 89.56 250 GLY A CA 1
ATOM 1871 C C . GLY A 1 250 ? 42.061 -2.673 -2.272 1.00 89.56 250 GLY A C 1
ATOM 1872 O O . GLY A 1 250 ? 41.385 -3.629 -2.650 1.00 89.56 250 GLY A O 1
ATOM 1873 N N . ALA A 1 251 ? 41.660 -1.809 -1.342 1.00 91.75 251 ALA A N 1
ATOM 1874 C CA . ALA A 1 251 ? 40.431 -1.965 -0.580 1.00 91.75 251 ALA A CA 1
ATOM 1875 C C . ALA A 1 251 ? 39.168 -1.789 -1.436 1.00 91.75 251 ALA A C 1
ATOM 1877 O O . ALA A 1 251 ? 39.136 -0.976 -2.369 1.00 91.75 251 ALA A O 1
ATOM 1878 N N . TYR A 1 252 ? 38.124 -2.523 -1.068 1.00 91.69 252 TYR A N 1
ATOM 1879 C CA . TYR A 1 252 ? 36.768 -2.344 -1.566 1.00 91.69 252 TYR A CA 1
ATOM 1880 C C . TYR A 1 252 ? 35.761 -2.581 -0.438 1.00 91.69 252 TYR A C 1
ATOM 1882 O O . TYR A 1 252 ? 36.044 -3.287 0.530 1.00 91.69 252 TYR A O 1
ATOM 1890 N N . ASN A 1 253 ? 34.573 -2.018 -0.601 1.00 89.25 253 ASN A N 1
ATOM 1891 C CA . ASN A 1 253 ? 33.429 -2.267 0.255 1.00 89.25 253 ASN A CA 1
ATOM 1892 C C . ASN A 1 253 ? 32.376 -3.022 -0.553 1.00 89.25 253 ASN A C 1
ATOM 1894 O O . ASN A 1 253 ? 32.177 -2.737 -1.734 1.00 89.25 253 ASN A O 1
ATOM 1898 N N . LEU A 1 254 ? 31.697 -3.969 0.083 1.00 91.00 254 LEU A N 1
ATOM 1899 C CA . LEU A 1 254 ? 30.553 -4.668 -0.481 1.00 91.00 254 LEU A CA 1
ATOM 1900 C C . LEU A 1 254 ? 29.394 -4.579 0.499 1.00 91.00 254 LEU A C 1
ATOM 1902 O O . LEU A 1 254 ? 29.400 -5.213 1.553 1.00 91.00 254 LEU A O 1
ATOM 1906 N N . TYR A 1 255 ? 28.395 -3.793 0.134 1.00 85.75 255 TYR A N 1
ATOM 1907 C CA . TYR A 1 255 ? 27.134 -3.749 0.845 1.00 85.75 255 TYR A CA 1
ATOM 1908 C C . TYR A 1 255 ? 26.160 -4.761 0.255 1.00 85.75 255 TYR A C 1
ATOM 1910 O O . TYR A 1 255 ? 26.063 -4.893 -0.968 1.00 85.75 255 TYR A O 1
ATOM 1918 N N . TYR A 1 256 ? 25.409 -5.429 1.124 1.00 87.94 256 TYR A N 1
ATOM 1919 C CA . TYR A 1 256 ? 24.371 -6.374 0.741 1.00 87.94 256 TYR A CA 1
ATOM 1920 C C . TYR A 1 256 ? 23.076 -6.090 1.500 1.00 87.94 256 TYR A C 1
ATOM 1922 O O . TYR A 1 256 ? 23.086 -5.972 2.724 1.00 87.94 256 TYR A O 1
ATOM 1930 N N . VAL A 1 257 ? 21.951 -6.042 0.786 1.00 84.25 257 VAL A N 1
ATOM 1931 C CA . VAL A 1 257 ? 20.616 -6.012 1.393 1.00 84.25 257 VAL A CA 1
ATOM 1932 C C . VAL A 1 257 ? 19.655 -6.935 0.662 1.00 84.25 257 VAL A C 1
ATOM 1934 O O . VAL A 1 257 ? 19.672 -7.059 -0.566 1.00 84.25 257 VAL A O 1
ATOM 1937 N N . ARG A 1 258 ? 18.803 -7.587 1.449 1.00 84.69 258 ARG A N 1
ATOM 1938 C CA . ARG A 1 258 ? 17.694 -8.418 0.991 1.00 84.69 258 ARG A CA 1
ATOM 1939 C C . ARG A 1 258 ? 16.397 -7.824 1.509 1.00 84.69 258 ARG A C 1
ATOM 1941 O O . ARG A 1 258 ? 16.308 -7.478 2.682 1.00 84.69 258 ARG A O 1
ATOM 1948 N N . GLY A 1 259 ? 15.390 -7.728 0.647 1.00 69.75 259 GLY A N 1
ATOM 1949 C CA . GLY A 1 259 ? 14.211 -6.899 0.901 1.00 69.75 259 GLY A CA 1
ATOM 1950 C C . GLY A 1 259 ? 13.445 -7.166 2.206 1.00 69.75 259 GLY A C 1
ATOM 1951 O O . GLY A 1 259 ? 12.798 -6.249 2.700 1.00 69.75 259 GLY A O 1
ATOM 1952 N N . ALA A 1 260 ? 13.508 -8.367 2.790 1.00 69.94 260 ALA A N 1
ATOM 1953 C CA . ALA A 1 260 ? 12.817 -8.702 4.044 1.00 69.94 260 ALA A CA 1
ATOM 1954 C C . ALA A 1 260 ? 13.710 -8.593 5.293 1.00 69.94 260 ALA A C 1
ATOM 1956 O O . ALA A 1 260 ? 13.196 -8.480 6.404 1.00 69.94 260 ALA A O 1
ATOM 1957 N N . ASP A 1 261 ? 15.029 -8.547 5.136 1.00 76.75 261 ASP A N 1
ATOM 1958 C CA . ASP A 1 261 ? 15.973 -8.783 6.229 1.00 76.75 261 ASP A CA 1
ATOM 1959 C C . ASP A 1 261 ? 16.419 -7.483 6.923 1.00 76.75 261 ASP A C 1
ATOM 1961 O O . ASP A 1 261 ? 15.907 -6.398 6.646 1.00 76.75 261 ASP A O 1
ATOM 1965 N N . SER A 1 262 ? 17.373 -7.598 7.851 1.00 76.19 262 SER A N 1
ATOM 1966 C CA . SER A 1 262 ? 17.986 -6.486 8.580 1.00 76.19 262 SER A CA 1
ATOM 1967 C C . SER A 1 262 ? 18.547 -5.394 7.659 1.00 76.19 262 SER A C 1
ATOM 1969 O O . SER A 1 262 ? 19.029 -5.670 6.555 1.00 76.19 262 SER A O 1
ATOM 1971 N N . VAL A 1 263 ? 18.514 -4.160 8.166 1.00 81.75 263 VAL A N 1
ATOM 1972 C CA . VAL A 1 263 ? 18.938 -2.911 7.506 1.00 81.75 263 VAL A CA 1
ATOM 1973 C C . VAL A 1 263 ? 20.042 -2.213 8.307 1.00 81.75 263 VAL A C 1
ATOM 1975 O O . VAL A 1 263 ? 20.263 -2.566 9.468 1.00 81.75 263 VAL A O 1
ATOM 1978 N N . SER A 1 264 ? 20.721 -1.225 7.718 1.00 75.38 264 SER A N 1
ATOM 1979 C CA . SER A 1 264 ? 21.848 -0.531 8.365 1.00 75.38 264 SER A CA 1
ATOM 1980 C C . SER A 1 264 ? 21.425 0.530 9.389 1.00 75.38 264 SER A C 1
ATOM 1982 O O . SER A 1 264 ? 22.099 0.682 10.405 1.00 75.38 264 SER A O 1
ATOM 1984 N N . ASP A 1 265 ? 20.293 1.213 9.182 1.00 77.00 265 ASP A N 1
ATOM 1985 C CA . ASP A 1 265 ? 19.988 2.474 9.884 1.00 77.00 265 ASP A CA 1
ATOM 1986 C C . ASP A 1 265 ? 18.680 2.463 10.694 1.00 77.00 265 ASP A C 1
ATOM 1988 O O . ASP A 1 265 ? 18.234 3.495 11.209 1.00 77.00 265 ASP A O 1
ATOM 1992 N N . GLY A 1 266 ? 18.089 1.277 10.867 1.00 77.56 266 GLY A N 1
ATOM 1993 C CA . GLY A 1 266 ? 16.921 1.042 11.718 1.00 77.56 266 GLY A CA 1
ATOM 1994 C C . GLY A 1 266 ? 15.592 1.489 11.100 1.00 77.56 266 GLY A C 1
ATOM 1995 O O . GLY A 1 266 ? 15.400 1.418 9.887 1.00 77.56 266 GLY A O 1
ATOM 1996 N N . MET A 1 267 ? 14.642 1.895 11.948 1.00 80.81 267 MET A N 1
ATOM 1997 C CA . MET A 1 267 ? 13.272 2.239 11.545 1.00 80.81 267 MET A CA 1
ATOM 1998 C C . MET A 1 267 ? 13.122 3.722 11.176 1.00 80.81 267 MET A C 1
ATOM 2000 O O . MET A 1 267 ? 13.429 4.603 11.979 1.00 80.81 267 MET A O 1
ATOM 2004 N N . LEU A 1 268 ? 12.551 3.996 10.004 1.00 80.69 268 LEU A N 1
ATOM 2005 C CA . LEU A 1 268 ? 11.903 5.261 9.677 1.00 80.69 268 LEU A CA 1
ATOM 2006 C C . LEU A 1 268 ? 10.512 5.275 10.301 1.00 80.69 268 LEU A C 1
ATOM 2008 O O . LEU A 1 268 ? 9.732 4.327 10.174 1.00 80.69 268 LEU A O 1
ATOM 2012 N N . VAL A 1 269 ? 10.197 6.388 10.950 1.00 71.81 269 VAL A N 1
ATOM 2013 C CA . VAL A 1 269 ? 8.880 6.636 11.525 1.00 71.81 269 VAL A CA 1
ATOM 2014 C C . VAL A 1 269 ? 8.164 7.633 10.627 1.00 71.81 269 VAL A C 1
ATOM 2016 O O . VAL A 1 269 ? 8.744 8.645 10.236 1.00 71.81 269 VAL A O 1
ATOM 2019 N N . SER A 1 270 ? 6.908 7.336 10.289 1.00 66.88 270 SER A N 1
ATOM 2020 C CA . SER A 1 270 ? 6.073 8.227 9.480 1.00 66.88 270 SER A CA 1
ATOM 2021 C C . SER A 1 270 ? 6.086 9.657 10.035 1.00 66.88 270 SER A C 1
ATOM 2023 O O . SER A 1 270 ? 6.093 9.847 11.252 1.00 66.88 270 SER A O 1
ATOM 2025 N N . THR A 1 271 ? 6.111 10.638 9.131 1.00 58.00 271 THR A N 1
ATOM 2026 C CA . THR A 1 271 ? 6.145 12.096 9.347 1.00 58.00 271 THR A CA 1
ATOM 2027 C C . THR A 1 271 ? 7.354 12.639 10.115 1.00 58.00 271 THR A C 1
ATOM 2029 O O . THR A 1 271 ? 7.441 13.847 10.311 1.00 58.00 271 THR A O 1
ATOM 2032 N N . LEU A 1 272 ? 8.297 11.794 10.542 1.00 65.69 272 LEU A N 1
ATOM 2033 C CA . LEU A 1 272 ? 9.512 12.215 11.239 1.00 65.69 272 LEU A CA 1
ATOM 2034 C C . LEU A 1 272 ? 10.703 12.202 10.268 1.00 65.69 272 LEU A C 1
ATOM 2036 O O . LEU A 1 272 ? 11.068 11.128 9.779 1.00 65.69 272 LEU A O 1
ATOM 2040 N N . PRO A 1 273 ? 11.330 13.360 9.991 1.00 73.88 273 PRO A N 1
ATOM 2041 C CA . PRO A 1 273 ? 12.529 13.417 9.172 1.00 73.88 273 PRO A CA 1
ATOM 2042 C C . PRO A 1 273 ? 13.674 12.629 9.812 1.00 73.88 273 PRO A C 1
ATOM 2044 O O . PRO A 1 273 ? 13.947 12.735 11.010 1.00 73.88 273 PRO A O 1
ATOM 2047 N N . ARG A 1 274 ? 14.388 11.854 9.000 1.00 82.75 274 ARG A N 1
ATOM 2048 C CA . ARG A 1 274 ? 15.612 11.154 9.384 1.00 82.75 274 ARG A CA 1
ATOM 2049 C C . ARG A 1 274 ? 16.781 11.741 8.611 1.00 82.75 274 ARG A C 1
ATOM 2051 O O . ARG A 1 274 ? 16.867 11.560 7.400 1.00 82.75 274 ARG A O 1
ATOM 2058 N N . SER A 1 275 ? 17.682 12.420 9.312 1.00 85.81 275 SER A N 1
ATOM 2059 C CA . SER A 1 275 ? 18.903 12.969 8.718 1.00 85.81 275 SER A CA 1
ATOM 2060 C C . SER A 1 275 ? 20.103 12.053 8.930 1.00 85.81 275 SER A C 1
ATOM 2062 O O . SER A 1 275 ? 20.177 11.341 9.933 1.00 85.81 275 SER A O 1
ATOM 2064 N N . GLY A 1 276 ? 21.041 12.093 7.990 1.00 83.75 276 GLY A N 1
ATOM 2065 C CA . GLY A 1 276 ? 22.294 11.348 8.039 1.00 83.75 276 GLY A CA 1
ATOM 2066 C C . GLY A 1 276 ? 23.289 11.855 6.999 1.00 83.75 276 GLY A C 1
ATOM 2067 O O . GLY A 1 276 ? 22.994 12.776 6.239 1.00 83.75 276 GLY A O 1
ATOM 2068 N N . THR A 1 277 ? 24.470 11.243 6.952 1.00 85.00 277 THR A N 1
ATOM 2069 C CA . THR A 1 277 ? 25.546 11.638 6.035 1.00 85.00 277 THR A CA 1
ATOM 2070 C C . THR A 1 277 ? 25.921 10.461 5.154 1.00 85.00 277 THR A C 1
ATOM 2072 O O . THR A 1 277 ? 26.578 9.528 5.617 1.00 85.00 277 THR A O 1
ATOM 2075 N N . LEU A 1 278 ? 25.595 10.538 3.862 1.00 85.38 278 LEU A N 1
ATOM 2076 C CA . LEU A 1 278 ? 26.010 9.505 2.923 1.00 85.38 278 LEU A CA 1
ATOM 2077 C C . LEU A 1 278 ? 27.514 9.638 2.703 1.00 85.38 278 LEU A C 1
ATOM 2079 O O . LEU A 1 278 ? 27.997 10.648 2.171 1.00 85.38 278 LEU A O 1
ATOM 2083 N N . GLN A 1 279 ? 28.257 8.623 3.122 1.00 82.12 279 GLN A N 1
ATOM 2084 C CA . GLN A 1 279 ? 29.683 8.544 2.842 1.00 82.12 279 GLN A CA 1
ATOM 2085 C C . GLN A 1 279 ? 29.906 8.284 1.351 1.00 82.12 279 GLN A C 1
ATOM 2087 O O . GLN A 1 279 ? 29.082 7.665 0.677 1.00 82.12 279 GLN A O 1
ATOM 2092 N N . THR A 1 280 ? 31.037 8.753 0.825 1.00 74.19 280 THR A N 1
ATOM 2093 C CA . THR A 1 280 ? 31.468 8.407 -0.533 1.00 74.19 280 THR A CA 1
ATOM 2094 C C . THR A 1 280 ? 31.404 6.897 -0.706 1.00 74.19 280 THR A C 1
ATOM 2096 O O . THR A 1 280 ? 31.869 6.169 0.173 1.00 74.19 280 THR A O 1
ATOM 2099 N N . ASN A 1 281 ? 30.896 6.424 -1.848 1.00 71.12 281 ASN A N 1
ATOM 2100 C CA . ASN A 1 281 ? 30.886 5.003 -2.175 1.00 71.12 281 ASN A CA 1
ATOM 2101 C C . ASN A 1 281 ? 30.051 4.144 -1.192 1.00 71.12 281 ASN A C 1
ATOM 2103 O O . ASN A 1 281 ? 30.325 2.950 -1.043 1.00 71.12 281 ASN A O 1
ATOM 2107 N N . ALA A 1 282 ? 29.046 4.731 -0.535 1.00 73.06 282 ALA A N 1
ATOM 2108 C CA . ALA A 1 282 ? 28.159 4.052 0.407 1.00 73.06 282 ALA A CA 1
ATOM 2109 C C . ALA A 1 282 ? 26.691 4.075 -0.046 1.00 73.06 282 ALA A C 1
ATOM 2111 O O . ALA A 1 282 ? 26.308 4.766 -0.995 1.00 73.06 282 ALA A O 1
ATOM 2112 N N . LEU A 1 283 ? 25.876 3.309 0.671 1.00 84.06 283 LEU A N 1
ATOM 2113 C CA . LEU A 1 283 ? 24.425 3.365 0.627 1.00 84.06 283 LEU A CA 1
ATOM 2114 C C . LEU A 1 283 ? 23.875 3.169 2.037 1.00 84.06 283 LEU A C 1
ATOM 2116 O O . LEU A 1 283 ? 24.560 2.597 2.881 1.00 84.06 283 LEU A O 1
ATOM 2120 N N . GLU A 1 284 ? 22.640 3.601 2.240 1.00 86.56 284 GLU A N 1
ATOM 2121 C CA . GLU A 1 284 ? 21.928 3.520 3.514 1.00 86.56 284 GLU A CA 1
ATOM 2122 C C . GLU A 1 284 ? 20.661 2.692 3.318 1.00 86.56 284 GLU A C 1
ATOM 2124 O O . GLU A 1 284 ? 20.016 2.773 2.266 1.00 86.56 284 GLU A O 1
ATOM 2129 N N . SER A 1 285 ? 20.264 1.908 4.316 1.00 88.62 285 SER A N 1
ATOM 2130 C CA . SER A 1 285 ? 18.979 1.216 4.288 1.00 88.62 285 SER A CA 1
ATOM 2131 C C . SER A 1 285 ? 18.227 1.323 5.599 1.00 88.62 285 SER A C 1
ATOM 2133 O O . SER A 1 285 ? 18.795 1.340 6.690 1.00 88.62 285 SER A O 1
ATOM 2135 N N . TYR A 1 286 ? 16.907 1.351 5.472 1.00 89.25 286 TYR A N 1
ATOM 2136 C CA . TYR A 1 286 ? 15.979 1.558 6.564 1.00 89.25 286 TYR A CA 1
ATOM 2137 C C . TYR A 1 286 ? 14.787 0.626 6.443 1.00 89.25 286 TYR A C 1
ATOM 2139 O O . TYR A 1 286 ? 14.415 0.196 5.350 1.00 89.25 286 TYR A O 1
ATOM 2147 N N . LYS A 1 287 ? 14.133 0.382 7.571 1.00 89.25 287 LYS A N 1
ATOM 2148 C CA . LYS A 1 287 ? 12.823 -0.251 7.635 1.00 89.25 287 LYS A CA 1
ATOM 2149 C C . LYS A 1 287 ? 11.745 0.792 7.861 1.00 89.25 287 LYS A C 1
ATOM 2151 O O . LYS A 1 287 ? 12.003 1.825 8.464 1.00 89.25 287 LYS A O 1
ATOM 2156 N N . PHE A 1 288 ? 10.525 0.525 7.426 1.00 86.81 288 PHE A N 1
ATOM 2157 C CA . PHE A 1 288 ? 9.355 1.254 7.909 1.00 86.81 288 PHE A CA 1
ATOM 2158 C C . PHE A 1 288 ? 8.143 0.334 7.929 1.00 86.81 288 PHE A C 1
ATOM 2160 O O . PHE A 1 288 ? 7.993 -0.531 7.067 1.00 86.81 288 PHE A O 1
ATOM 2167 N N . SER A 1 289 ? 7.261 0.519 8.904 1.00 82.31 289 SER A N 1
ATOM 2168 C CA . SER A 1 289 ? 5.996 -0.209 8.940 1.00 82.31 289 SER A CA 1
ATOM 2169 C C . SER A 1 289 ? 4.990 0.496 8.038 1.00 82.31 289 SER A C 1
ATOM 2171 O O . SER A 1 289 ? 4.796 1.706 8.138 1.00 82.31 289 SER A O 1
ATOM 2173 N N . GLY A 1 290 ? 4.353 -0.264 7.158 1.00 66.19 290 GLY A N 1
ATOM 2174 C CA . GLY A 1 290 ? 3.283 0.202 6.291 1.00 66.19 290 GLY A CA 1
ATOM 2175 C C . GLY A 1 290 ? 2.014 -0.612 6.509 1.00 66.19 290 GLY A C 1
ATOM 2176 O O . GLY A 1 290 ? 2.076 -1.807 6.796 1.00 66.19 290 GLY A O 1
ATOM 2177 N N . VAL A 1 291 ? 0.858 0.027 6.352 1.00 62.66 291 VAL A N 1
ATOM 2178 C CA . VAL A 1 291 ? -0.441 -0.653 6.262 1.00 62.66 291 VAL A CA 1
ATOM 2179 C C . VAL A 1 291 ? -0.849 -0.693 4.793 1.00 62.66 291 VAL A C 1
ATOM 2181 O O . VAL A 1 291 ? -0.656 0.287 4.078 1.00 62.66 291 VAL A O 1
ATOM 2184 N N . ALA A 1 292 ? -1.380 -1.822 4.324 1.00 55.25 292 ALA A N 1
ATOM 2185 C CA . ALA A 1 292 ? -1.870 -1.948 2.956 1.00 55.25 292 ALA A CA 1
ATOM 2186 C C . ALA A 1 292 ? -2.851 -0.814 2.624 1.00 55.25 292 ALA A C 1
ATOM 2188 O O . ALA A 1 292 ? -3.674 -0.430 3.451 1.00 55.25 292 ALA A O 1
ATOM 2189 N N . SER A 1 293 ? -2.795 -0.324 1.391 1.00 52.81 293 SER A N 1
ATOM 2190 C CA . SER A 1 293 ? -3.596 0.785 0.858 1.00 52.81 293 SER A CA 1
ATOM 2191 C C . SER A 1 293 ? -3.237 2.178 1.377 1.00 52.81 293 SER A C 1
ATOM 2193 O O . SER A 1 293 ? -3.702 3.158 0.796 1.00 52.81 293 SER A O 1
ATOM 2195 N N . ASN A 1 294 ? -2.390 2.314 2.401 1.00 64.31 294 ASN A N 1
ATOM 2196 C CA . ASN A 1 294 ? -1.885 3.626 2.802 1.00 64.31 294 ASN A CA 1
ATOM 2197 C C . ASN A 1 294 ? -1.063 4.248 1.676 1.00 64.31 294 ASN A C 1
ATOM 2199 O O . ASN A 1 294 ? -0.282 3.563 1.010 1.00 64.31 294 ASN A O 1
ATOM 2203 N N . SER A 1 295 ? -1.199 5.556 1.482 1.00 65.88 295 SER A N 1
ATOM 2204 C CA . SER A 1 295 ? -0.289 6.276 0.596 1.00 65.88 295 SER A CA 1
ATOM 2205 C C . SER A 1 295 ? 1.092 6.294 1.233 1.00 65.88 295 SER A C 1
ATOM 2207 O O . SER A 1 295 ? 1.219 6.518 2.427 1.00 65.88 295 SER A O 1
ATOM 2209 N N . LEU A 1 296 ? 2.126 6.063 0.443 1.00 79.69 296 LEU A N 1
ATOM 2210 C CA . LEU A 1 296 ? 3.518 6.253 0.796 1.00 79.69 296 LEU A CA 1
ATOM 2211 C C . LEU A 1 296 ? 4.027 7.466 0.029 1.00 79.69 296 LEU A C 1
ATOM 2213 O O . LEU A 1 296 ? 3.988 7.467 -1.199 1.00 79.69 296 LEU A O 1
ATOM 2217 N N . SER A 1 297 ? 4.567 8.453 0.732 1.00 78.75 297 SER A N 1
ATOM 2218 C CA . SER A 1 297 ? 5.437 9.456 0.124 1.00 78.75 297 SER A CA 1
ATOM 2219 C C . SER A 1 297 ? 6.779 9.457 0.833 1.00 78.75 297 SER A C 1
ATOM 2221 O O . SER A 1 297 ? 6.852 9.615 2.050 1.00 78.75 297 SER A O 1
ATOM 2223 N N . VAL A 1 298 ? 7.838 9.252 0.060 1.00 82.06 298 VAL A N 1
ATOM 2224 C CA . VAL A 1 298 ? 9.225 9.366 0.493 1.00 82.06 298 VAL A CA 1
ATOM 2225 C C . VAL A 1 298 ? 9.819 10.555 -0.235 1.00 82.06 298 VAL A C 1
ATOM 2227 O O . VAL A 1 298 ? 9.840 10.586 -1.462 1.00 82.06 298 VAL A O 1
ATOM 2230 N N . SER A 1 299 ? 10.350 11.514 0.505 1.00 79.50 299 SER A N 1
ATOM 2231 C CA . SER A 1 299 ? 11.105 12.634 -0.048 1.00 79.50 299 SER A CA 1
ATOM 2232 C C . SER A 1 299 ? 12.475 12.691 0.601 1.00 79.50 299 SER A C 1
ATOM 2234 O O . SER A 1 299 ? 12.626 12.384 1.783 1.00 79.50 299 SER A O 1
ATOM 2236 N N . THR A 1 300 ? 13.489 13.060 -0.180 1.00 82.44 300 THR A N 1
ATOM 2237 C CA . THR A 1 300 ? 14.841 13.238 0.342 1.00 82.44 300 THR A CA 1
ATOM 2238 C C . THR A 1 300 ? 15.416 14.590 -0.058 1.00 82.44 300 THR A C 1
ATOM 2240 O O . THR A 1 300 ? 15.281 15.027 -1.203 1.00 82.44 300 THR A O 1
ATOM 2243 N N . THR A 1 301 ? 16.147 15.240 0.844 1.00 80.88 301 THR A N 1
ATOM 2244 C CA . THR A 1 301 ? 16.953 16.439 0.550 1.00 80.88 301 THR A CA 1
ATOM 2245 C C . THR A 1 301 ? 18.431 16.117 0.743 1.00 80.88 301 THR A C 1
ATOM 2247 O O . THR A 1 301 ? 18.760 15.399 1.671 1.00 80.88 301 THR A O 1
ATOM 2250 N N . ALA A 1 302 ? 19.305 16.561 -0.165 1.00 82.94 302 ALA A N 1
ATOM 2251 C CA . ALA A 1 302 ? 20.766 16.394 -0.112 1.00 82.94 302 ALA A CA 1
ATOM 2252 C C . ALA A 1 302 ? 21.419 17.270 -1.196 1.00 82.94 302 ALA A C 1
ATOM 2254 O O . ALA A 1 302 ? 20.747 17.694 -2.142 1.00 82.94 302 ALA A O 1
ATOM 2255 N N . SER A 1 303 ? 22.729 17.496 -1.106 1.00 81.81 303 SER A N 1
ATOM 2256 C CA . SER A 1 303 ? 23.508 18.292 -2.075 1.00 81.81 303 SER A CA 1
ATOM 2257 C C . SER A 1 303 ? 23.867 17.553 -3.377 1.00 81.81 303 SER A C 1
ATOM 2259 O O . SER A 1 303 ? 24.463 18.143 -4.277 1.00 81.81 303 SER A O 1
ATOM 2261 N N . TYR A 1 304 ? 23.509 16.274 -3.497 1.00 83.19 304 TYR A N 1
ATOM 2262 C CA . TYR A 1 304 ? 23.829 15.406 -4.632 1.00 83.19 304 TYR A CA 1
ATOM 2263 C C . TYR A 1 304 ? 22.587 14.661 -5.139 1.00 83.19 304 TYR A C 1
ATOM 2265 O O . TYR A 1 304 ? 21.584 14.518 -4.435 1.00 83.19 304 TYR A O 1
ATOM 2273 N N . SER A 1 305 ? 22.647 14.174 -6.378 1.00 85.06 305 SER A N 1
ATOM 2274 C CA . SER A 1 305 ? 21.595 13.337 -6.970 1.00 85.06 305 SER A CA 1
ATOM 2275 C C . SER A 1 305 ? 21.623 11.928 -6.375 1.00 85.06 305 SER A C 1
ATOM 2277 O O . SER A 1 305 ? 22.701 11.378 -6.154 1.00 85.06 305 SER A O 1
ATOM 2279 N N . ARG A 1 306 ? 20.452 11.341 -6.104 1.00 89.38 306 ARG A N 1
ATOM 2280 C CA . ARG A 1 306 ? 20.333 10.041 -5.425 1.00 89.38 306 ARG A CA 1
ATOM 2281 C C . ARG A 1 306 ? 19.124 9.241 -5.892 1.00 89.38 306 ARG A C 1
ATOM 2283 O O . ARG A 1 306 ? 18.177 9.800 -6.446 1.00 89.38 306 ARG A O 1
ATOM 2290 N N . TYR A 1 307 ? 19.170 7.945 -5.636 1.00 88.31 307 TYR A N 1
ATOM 2291 C CA . TYR A 1 307 ? 18.109 6.993 -5.918 1.00 88.31 307 TYR A CA 1
ATOM 2292 C C . TYR A 1 307 ? 17.600 6.362 -4.630 1.00 88.31 307 TYR A C 1
ATOM 2294 O O . TYR A 1 307 ? 18.328 6.260 -3.641 1.00 88.31 307 TYR A O 1
ATOM 2302 N N . ILE A 1 308 ? 16.336 5.963 -4.674 1.00 88.88 308 ILE A N 1
ATOM 2303 C CA . ILE A 1 308 ? 15.631 5.264 -3.612 1.00 88.88 308 ILE A CA 1
ATOM 2304 C C . ILE A 1 308 ? 15.054 3.993 -4.226 1.00 88.88 308 ILE A C 1
ATOM 2306 O O . ILE A 1 308 ? 14.464 4.043 -5.306 1.00 88.88 308 ILE A O 1
ATOM 2310 N N . GLU A 1 309 ? 15.198 2.873 -3.536 1.00 89.44 309 GLU A N 1
ATOM 2311 C CA . GLU A 1 309 ? 14.548 1.609 -3.864 1.00 89.44 309 GLU A CA 1
ATOM 2312 C C . GLU A 1 309 ? 13.709 1.127 -2.691 1.00 89.44 309 GLU A C 1
ATOM 2314 O O . GLU A 1 309 ? 14.086 1.293 -1.530 1.00 89.44 309 GLU A O 1
ATOM 2319 N N . LEU A 1 310 ? 12.569 0.517 -3.005 1.00 89.06 310 LEU A N 1
ATOM 2320 C CA . LEU A 1 310 ? 11.634 -0.014 -2.027 1.00 89.06 310 LEU A CA 1
ATOM 2321 C C . LEU A 1 310 ? 11.390 -1.502 -2.256 1.00 89.06 310 LEU A C 1
ATOM 2323 O O . LEU A 1 310 ? 11.206 -1.955 -3.389 1.00 89.06 310 LEU A O 1
ATOM 2327 N N . TYR A 1 311 ? 11.310 -2.233 -1.152 1.00 88.88 311 TYR A N 1
ATOM 2328 C CA . TYR A 1 311 ? 11.008 -3.657 -1.101 1.00 88.88 311 TYR A CA 1
ATOM 2329 C C . TYR A 1 311 ? 9.817 -3.892 -0.172 1.00 88.88 311 TYR A C 1
ATOM 2331 O O . TYR A 1 311 ? 9.689 -3.234 0.865 1.00 88.88 311 TYR A O 1
ATOM 2339 N N . LYS A 1 312 ? 8.937 -4.815 -0.561 1.00 87.38 312 LYS A N 1
ATOM 2340 C CA . LYS A 1 312 ? 7.715 -5.168 0.177 1.00 87.38 312 LYS A CA 1
ATOM 2341 C C . LYS A 1 312 ? 8.030 -6.002 1.431 1.00 87.38 312 LYS A C 1
ATOM 2343 O O . LYS A 1 312 ? 9.148 -6.504 1.549 1.00 87.38 312 LYS A O 1
ATOM 2348 N N . PRO A 1 313 ? 7.046 -6.235 2.324 1.00 85.19 313 PRO A N 1
ATOM 2349 C CA . PRO A 1 313 ? 7.239 -7.059 3.520 1.00 85.19 313 PRO A CA 1
ATOM 2350 C C . PRO A 1 313 ? 7.631 -8.516 3.261 1.00 85.19 313 PRO A C 1
ATOM 2352 O O . PRO A 1 313 ? 8.323 -9.116 4.076 1.00 85.19 313 PRO A O 1
ATOM 2355 N N . ASP A 1 314 ? 7.242 -9.083 2.117 1.00 81.12 314 ASP A N 1
ATOM 2356 C CA . ASP A 1 314 ? 7.691 -10.416 1.680 1.00 81.12 314 ASP A CA 1
ATOM 2357 C C . ASP A 1 314 ? 9.139 -10.423 1.140 1.00 81.12 314 ASP A C 1
ATOM 2359 O O . ASP A 1 314 ? 9.696 -11.470 0.805 1.00 81.12 314 ASP A O 1
ATOM 2363 N N . GLY A 1 315 ? 9.761 -9.245 1.064 1.00 79.88 315 GLY A N 1
ATOM 2364 C CA . GLY A 1 315 ? 11.101 -9.012 0.554 1.00 79.88 315 GLY A CA 1
ATOM 2365 C C . GLY A 1 315 ? 11.197 -8.867 -0.958 1.00 79.88 315 GLY A C 1
ATOM 2366 O O . GLY A 1 315 ? 12.303 -8.674 -1.462 1.00 79.88 315 GLY A O 1
ATOM 2367 N N . SER A 1 316 ? 10.089 -8.934 -1.697 1.00 81.81 316 SER A N 1
ATOM 2368 C CA . SER A 1 316 ? 10.087 -8.713 -3.144 1.00 81.81 316 SER A CA 1
ATOM 2369 C C . SER A 1 316 ? 10.381 -7.250 -3.492 1.00 81.81 316 SER A C 1
ATOM 2371 O O . SER A 1 316 ? 9.981 -6.320 -2.785 1.00 81.81 316 SER A O 1
ATOM 2373 N N . TYR A 1 317 ? 11.100 -7.037 -4.598 1.00 84.38 317 TYR A N 1
ATOM 2374 C CA . TYR A 1 317 ? 11.321 -5.698 -5.146 1.00 84.38 317 TYR A CA 1
ATOM 2375 C C . TYR A 1 317 ? 9.980 -5.053 -5.515 1.00 84.38 317 TYR A C 1
ATOM 2377 O O . TYR A 1 317 ? 9.115 -5.698 -6.115 1.00 84.38 317 TYR A O 1
ATOM 2385 N N . TRP A 1 318 ? 9.807 -3.780 -5.162 1.00 86.06 318 TRP A N 1
ATOM 2386 C CA . TRP A 1 318 ? 8.578 -3.049 -5.444 1.00 86.06 318 TRP A CA 1
ATOM 2387 C C . TRP A 1 318 ? 8.767 -1.967 -6.501 1.00 86.06 318 TRP A C 1
ATOM 2389 O O . TRP A 1 318 ? 8.107 -2.017 -7.536 1.00 86.06 318 TRP A O 1
ATOM 2399 N N . MET A 1 319 ? 9.618 -0.977 -6.232 1.00 85.56 319 MET A N 1
ATOM 2400 C CA . MET A 1 319 ? 9.790 0.184 -7.106 1.00 85.56 319 MET A CA 1
ATOM 2401 C C . MET A 1 319 ? 11.070 0.957 -6.798 1.00 85.56 319 MET A C 1
ATOM 2403 O O . MET A 1 319 ? 11.691 0.769 -5.751 1.00 85.56 319 MET A O 1
ATOM 2407 N N . TYR A 1 320 ? 11.432 1.860 -7.710 1.00 88.62 320 TYR A N 1
ATOM 2408 C CA . TYR A 1 320 ? 12.535 2.799 -7.550 1.00 88.62 320 TYR A CA 1
ATOM 2409 C C . TYR A 1 320 ? 12.097 4.228 -7.890 1.00 88.62 320 TYR A C 1
ATOM 2411 O O . TYR A 1 320 ? 11.151 4.433 -8.650 1.00 88.62 320 TYR A O 1
ATOM 2419 N N . GLY A 1 321 ? 12.818 5.218 -7.368 1.00 83.75 321 GLY A N 1
ATOM 2420 C CA . GLY A 1 321 ? 12.623 6.627 -7.705 1.00 83.75 321 GLY A CA 1
ATOM 2421 C C . GLY A 1 321 ? 13.887 7.457 -7.516 1.00 83.75 321 GLY A C 1
ATOM 2422 O O . GLY A 1 321 ? 14.819 7.062 -6.816 1.00 83.75 321 GLY A O 1
ATOM 2423 N N . ALA A 1 322 ? 13.933 8.617 -8.169 1.00 86.94 322 ALA A N 1
ATOM 2424 C CA . ALA A 1 322 ? 15.026 9.575 -8.035 1.00 86.94 322 ALA A CA 1
ATOM 2425 C C . ALA A 1 322 ? 14.629 10.663 -7.035 1.00 86.94 322 ALA A C 1
ATOM 2427 O O . ALA A 1 322 ? 13.687 11.409 -7.283 1.00 86.94 322 ALA A O 1
ATOM 2428 N N . SER A 1 323 ? 15.359 10.771 -5.923 1.00 79.50 323 SER A N 1
ATOM 2429 C CA . SER A 1 323 ? 15.155 11.741 -4.827 1.00 79.50 323 SER A CA 1
ATOM 2430 C C . SER A 1 323 ? 13.807 11.695 -4.082 1.00 79.50 323 SER A C 1
ATOM 2432 O O . SER A 1 323 ? 13.763 12.082 -2.913 1.00 79.50 323 SER A O 1
ATOM 2434 N N . SER A 1 324 ? 12.732 11.208 -4.699 1.00 82.88 324 SER A N 1
ATOM 2435 C CA . SER A 1 324 ? 11.420 11.009 -4.086 1.00 82.88 324 SER A CA 1
ATOM 2436 C C . SER A 1 324 ? 10.663 9.845 -4.724 1.00 82.88 324 SER A C 1
ATOM 2438 O O . SER A 1 324 ? 10.884 9.515 -5.890 1.00 82.88 324 SER A O 1
ATOM 2440 N N . ILE A 1 325 ? 9.748 9.249 -3.962 1.00 80.69 325 ILE A N 1
ATOM 2441 C CA . ILE A 1 325 ? 8.810 8.213 -4.399 1.00 80.69 325 ILE A CA 1
ATOM 2442 C C . ILE A 1 325 ? 7.426 8.553 -3.851 1.00 80.69 325 ILE A C 1
ATOM 2444 O O . ILE A 1 325 ? 7.296 8.965 -2.700 1.00 80.69 325 ILE A O 1
ATOM 2448 N N . SER A 1 326 ? 6.386 8.342 -4.652 1.00 76.00 326 SER A N 1
ATOM 2449 C CA . SER A 1 326 ? 5.000 8.352 -4.184 1.00 76.00 326 SER A CA 1
ATOM 2450 C C . SER A 1 326 ? 4.276 7.126 -4.721 1.00 76.00 326 SER A C 1
ATOM 2452 O O . SER A 1 326 ? 4.419 6.795 -5.896 1.00 76.00 326 SER A O 1
ATOM 2454 N N . ALA A 1 327 ? 3.561 6.418 -3.851 1.00 76.31 327 ALA A N 1
ATOM 2455 C CA . ALA A 1 327 ? 2.907 5.159 -4.186 1.00 76.31 327 ALA A CA 1
ATOM 2456 C C . ALA A 1 327 ? 1.806 4.804 -3.182 1.00 76.31 327 ALA A C 1
ATOM 2458 O O . ALA A 1 327 ? 1.638 5.475 -2.171 1.00 76.31 327 ALA A O 1
ATOM 2459 N N . THR A 1 328 ? 1.094 3.707 -3.421 1.00 70.38 328 THR A N 1
ATOM 2460 C CA . THR A 1 328 ? 0.164 3.107 -2.457 1.00 70.38 328 THR A CA 1
ATOM 2461 C C . THR A 1 328 ? 0.738 1.785 -1.965 1.00 70.38 328 THR A C 1
ATOM 2463 O O . THR A 1 328 ? 1.095 0.933 -2.777 1.00 70.38 328 THR A O 1
ATOM 2466 N N . LEU A 1 329 ? 0.842 1.610 -0.646 1.00 67.44 329 LEU A N 1
ATOM 2467 C CA . LEU A 1 329 ? 1.442 0.434 -0.022 1.00 67.44 329 LEU A CA 1
ATOM 2468 C C . LEU A 1 329 ? 0.661 -0.840 -0.400 1.00 67.44 329 LEU A C 1
ATOM 2470 O O . LEU A 1 329 ? -0.515 -0.955 -0.059 1.00 67.44 329 LEU A O 1
ATOM 2474 N N . PRO A 1 330 ? 1.272 -1.820 -1.087 1.00 66.56 330 PRO A N 1
ATOM 2475 C CA . PRO A 1 330 ? 0.558 -2.992 -1.603 1.00 66.56 330 PRO A CA 1
ATOM 2476 C C . PRO A 1 330 ? 0.185 -4.031 -0.531 1.00 66.56 330 PRO A C 1
ATOM 2478 O O . PRO A 1 330 ? -0.639 -4.903 -0.788 1.00 66.56 330 PRO A O 1
ATOM 2481 N N . ALA A 1 331 ? 0.810 -3.979 0.646 1.00 72.19 331 ALA A N 1
ATOM 2482 C CA . ALA A 1 331 ? 0.646 -4.945 1.732 1.00 72.19 331 ALA A CA 1
ATOM 2483 C C . ALA A 1 331 ? 0.858 -4.303 3.117 1.00 72.19 331 ALA A C 1
ATOM 2485 O O . ALA A 1 331 ? 1.526 -3.278 3.249 1.00 72.19 331 ALA A O 1
ATOM 2486 N N . THR A 1 332 ? 0.318 -4.921 4.165 1.00 75.25 332 THR A N 1
ATOM 2487 C CA . THR A 1 332 ? 0.623 -4.539 5.550 1.00 75.25 332 THR A CA 1
ATOM 2488 C C . THR A 1 332 ? 1.873 -5.282 6.005 1.00 75.25 332 THR A C 1
ATOM 2490 O O . THR A 1 332 ? 1.975 -6.488 5.792 1.00 75.25 332 THR A O 1
ATOM 2493 N N . GLY A 1 333 ? 2.815 -4.586 6.635 1.00 77.69 333 GLY A N 1
ATOM 2494 C CA . GLY A 1 333 ? 4.037 -5.177 7.178 1.00 77.69 333 GLY A CA 1
ATOM 2495 C C . GLY A 1 333 ? 5.224 -4.218 7.145 1.00 77.69 333 GLY A C 1
ATOM 2496 O O . GLY A 1 333 ? 5.061 -3.017 6.936 1.00 77.69 333 GLY A O 1
ATOM 2497 N N . GLU A 1 334 ? 6.428 -4.744 7.360 1.00 85.62 334 GLU A N 1
ATOM 2498 C CA . GLU A 1 334 ? 7.664 -3.956 7.358 1.00 85.62 334 GLU A CA 1
ATOM 2499 C C . GLU A 1 334 ? 8.321 -3.924 5.978 1.00 85.62 334 GLU A C 1
ATOM 2501 O O . GLU A 1 334 ? 8.775 -4.940 5.464 1.00 85.62 334 GLU A O 1
ATOM 2506 N N . TYR A 1 335 ? 8.412 -2.739 5.394 1.00 89.06 335 TYR A N 1
ATOM 2507 C CA . TYR A 1 335 ? 9.068 -2.485 4.118 1.00 89.06 335 TYR A CA 1
ATOM 2508 C C . TYR A 1 335 ? 10.541 -2.145 4.322 1.00 89.06 335 TYR A C 1
ATOM 2510 O O . TYR A 1 335 ? 10.917 -1.611 5.367 1.00 89.06 335 TYR A O 1
ATOM 2518 N N . THR A 1 336 ? 11.356 -2.381 3.295 1.00 90.94 336 THR A N 1
ATOM 2519 C CA . THR A 1 336 ? 12.758 -1.939 3.264 1.00 90.94 336 THR A CA 1
ATOM 2520 C C . THR A 1 336 ? 12.930 -0.819 2.253 1.00 90.94 336 THR A C 1
ATOM 2522 O O . THR A 1 336 ? 12.501 -0.942 1.107 1.00 90.94 336 THR A O 1
ATOM 2525 N N . LEU A 1 337 ? 13.576 0.262 2.678 1.00 91.56 337 LEU A N 1
ATOM 2526 C CA . LEU A 1 337 ? 13.979 1.394 1.857 1.00 91.56 337 LEU A CA 1
ATOM 2527 C C . LEU A 1 337 ? 15.496 1.411 1.754 1.00 91.56 337 LEU A C 1
ATOM 2529 O O . LEU A 1 337 ? 16.176 1.366 2.772 1.00 91.56 337 LEU A O 1
ATOM 2533 N N . VAL A 1 338 ? 16.026 1.521 0.542 1.00 89.19 338 VAL A N 1
ATOM 2534 C CA . VAL A 1 338 ? 17.465 1.644 0.284 1.00 89.19 338 VAL A CA 1
ATOM 2535 C C . VAL A 1 338 ? 17.717 2.962 -0.436 1.00 89.19 338 VAL A C 1
ATOM 2537 O O . VAL A 1 338 ? 17.036 3.257 -1.415 1.00 89.19 338 VAL A O 1
ATOM 2540 N N . MET A 1 339 ? 18.681 3.754 0.026 1.00 88.81 339 MET A N 1
ATOM 2541 C CA . MET A 1 339 ? 19.092 5.008 -0.603 1.00 88.81 339 MET A CA 1
ATOM 2542 C C . MET A 1 339 ? 20.570 4.971 -0.982 1.00 88.81 339 MET A C 1
ATOM 2544 O O . MET A 1 339 ? 21.415 4.599 -0.175 1.00 88.81 339 MET A O 1
ATOM 2548 N N . TYR A 1 340 ? 20.894 5.426 -2.190 1.00 86.19 340 TYR A N 1
ATOM 2549 C CA . TYR A 1 340 ? 22.275 5.574 -2.647 1.00 86.19 340 TYR A CA 1
ATOM 2550 C C . TYR A 1 340 ? 22.441 6.752 -3.606 1.00 86.19 340 TYR A C 1
ATOM 2552 O O . TYR A 1 340 ? 21.511 7.165 -4.299 1.00 86.19 340 TYR A O 1
ATOM 2560 N N . GLY A 1 341 ? 23.655 7.294 -3.678 1.00 84.69 341 GLY A N 1
ATOM 2561 C CA . GLY A 1 341 ? 24.002 8.361 -4.613 1.00 84.69 341 GLY A CA 1
ATOM 2562 C C . GLY A 1 341 ? 23.931 7.917 -6.079 1.00 84.69 341 GLY A C 1
ATOM 2563 O O . GLY A 1 341 ? 24.236 6.775 -6.422 1.00 84.69 341 GLY A O 1
ATOM 2564 N N . SER A 1 342 ? 23.546 8.819 -6.986 1.00 82.19 342 SER A N 1
ATOM 2565 C CA . SER A 1 342 ? 23.451 8.501 -8.419 1.00 82.19 342 SER A CA 1
ATOM 2566 C C . SER A 1 342 ? 24.820 8.257 -9.060 1.00 82.19 342 SER A C 1
ATOM 2568 O O . SER A 1 342 ? 24.933 7.478 -10.009 1.00 82.19 342 SER A O 1
ATOM 2570 N N . ALA A 1 343 ? 25.851 8.907 -8.518 1.00 80.69 343 ALA A N 1
ATOM 2571 C CA . ALA A 1 343 ? 27.255 8.646 -8.788 1.00 80.69 343 ALA A CA 1
ATOM 2572 C C . ALA A 1 343 ? 27.891 7.984 -7.561 1.00 80.69 343 ALA A C 1
ATOM 2574 O O . ALA A 1 343 ? 27.567 8.351 -6.435 1.00 80.69 343 ALA A O 1
ATOM 2575 N N . LEU A 1 344 ? 28.836 7.066 -7.776 1.00 72.12 344 LEU A N 1
ATOM 2576 C CA . LEU A 1 344 ? 29.530 6.360 -6.690 1.00 72.12 344 LEU A CA 1
ATOM 2577 C C . LEU A 1 344 ? 30.212 7.336 -5.717 1.00 72.12 344 LEU A C 1
ATOM 2579 O O . LEU A 1 344 ? 30.119 7.188 -4.504 1.00 72.12 344 LEU A O 1
ATOM 2583 N N . ALA A 1 345 ? 30.801 8.409 -6.252 1.00 75.69 345 ALA A N 1
ATOM 2584 C CA . ALA A 1 345 ? 31.476 9.430 -5.459 1.00 75.69 345 ALA A CA 1
ATOM 2585 C C . ALA A 1 345 ? 30.532 10.443 -4.773 1.00 75.69 345 ALA A C 1
ATOM 2587 O O . ALA A 1 345 ? 31.010 11.399 -4.164 1.00 75.69 345 ALA A O 1
ATOM 2588 N N . ALA A 1 346 ? 29.211 10.296 -4.907 1.00 82.88 346 ALA A N 1
ATOM 2589 C CA . ALA A 1 346 ? 28.266 11.205 -4.274 1.00 82.88 346 ALA A CA 1
ATOM 2590 C C . ALA A 1 346 ? 28.314 11.043 -2.750 1.00 82.88 346 ALA A C 1
ATOM 2592 O O . ALA A 1 346 ? 28.236 9.935 -2.226 1.00 82.88 346 ALA A O 1
ATOM 2593 N N . THR A 1 347 ? 28.451 12.165 -2.052 1.00 85.38 347 THR A N 1
ATOM 2594 C CA . THR A 1 347 ? 28.576 12.211 -0.597 1.00 85.38 347 THR A CA 1
ATOM 2595 C C . THR A 1 347 ? 27.983 13.503 -0.054 1.00 85.38 347 THR A C 1
ATOM 2597 O O . THR A 1 347 ? 27.978 14.531 -0.739 1.00 85.38 347 THR A O 1
ATOM 2600 N N . GLY A 1 348 ? 27.493 13.454 1.181 1.00 83.50 348 GLY A N 1
ATOM 2601 C CA . GLY A 1 348 ? 27.024 14.619 1.914 1.00 83.50 348 GLY A CA 1
ATOM 2602 C C . GLY A 1 348 ? 25.809 14.328 2.783 1.00 83.50 348 GLY A C 1
ATOM 2603 O O . GLY A 1 348 ? 25.238 13.234 2.760 1.00 83.50 348 GLY A O 1
ATOM 2604 N N . GLU A 1 349 ? 25.409 15.352 3.527 1.00 86.38 349 GLU A N 1
ATOM 2605 C CA . GLU A 1 349 ? 24.212 15.332 4.361 1.00 86.38 349 GLU A CA 1
ATOM 2606 C C . GLU A 1 349 ? 22.960 15.078 3.522 1.00 86.38 349 GLU A C 1
ATOM 2608 O O . GLU A 1 349 ? 22.788 15.667 2.448 1.00 86.38 349 GLU A O 1
ATOM 2613 N N . TYR A 1 350 ? 22.077 14.234 4.044 1.00 85.94 350 TYR A N 1
ATOM 2614 C CA . TYR A 1 350 ? 20.733 14.037 3.542 1.00 85.94 350 TYR A CA 1
ATOM 2615 C C . TYR A 1 350 ? 19.701 14.088 4.669 1.00 85.94 350 TYR A C 1
ATOM 2617 O O . TYR A 1 350 ? 20.014 13.901 5.843 1.00 85.94 350 TYR A O 1
ATOM 2625 N N . SER A 1 351 ? 18.444 14.294 4.293 1.00 83.62 351 SER A N 1
ATOM 2626 C CA . SER A 1 351 ? 17.283 14.072 5.151 1.00 83.62 351 SER A CA 1
ATOM 2627 C C . SER A 1 351 ? 16.228 13.283 4.388 1.00 83.62 351 SER A C 1
ATOM 2629 O O . SER A 1 351 ? 16.021 13.557 3.207 1.00 83.62 351 SER A O 1
ATOM 2631 N N . ILE A 1 352 ? 15.595 12.307 5.037 1.00 83.75 352 ILE A N 1
ATOM 2632 C CA . ILE A 1 352 ? 14.508 11.475 4.511 1.00 83.75 352 ILE A CA 1
ATOM 2633 C C . ILE A 1 352 ? 13.244 11.803 5.283 1.00 83.75 352 ILE A C 1
ATOM 2635 O O . ILE A 1 352 ? 13.200 11.598 6.492 1.00 83.75 352 ILE A O 1
ATOM 2639 N N . THR A 1 353 ? 12.192 12.206 4.587 1.00 74.06 353 THR A N 1
ATOM 2640 C CA . THR A 1 353 ? 10.854 12.291 5.167 1.00 74.06 353 THR A CA 1
ATOM 2641 C C . THR A 1 353 ? 9.989 11.236 4.509 1.00 74.06 353 THR A C 1
ATOM 2643 O O . THR A 1 353 ? 9.782 11.260 3.295 1.00 74.06 353 THR A O 1
ATOM 2646 N N . LEU A 1 354 ? 9.494 10.303 5.318 1.00 83.88 354 LEU A N 1
ATOM 2647 C CA . LEU A 1 354 ? 8.554 9.272 4.903 1.00 83.88 354 LEU A CA 1
ATOM 2648 C C . LEU A 1 354 ? 7.197 9.573 5.523 1.00 83.88 354 LEU A C 1
ATOM 2650 O O . LEU A 1 354 ? 7.109 9.852 6.712 1.00 83.88 354 LEU A O 1
ATOM 2654 N N . THR A 1 355 ? 6.134 9.491 4.740 1.00 64.06 355 THR A N 1
ATOM 2655 C CA . THR A 1 355 ? 4.758 9.598 5.221 1.00 64.06 355 THR A CA 1
ATOM 2656 C C . THR A 1 355 ? 3.997 8.373 4.748 1.00 64.06 355 THR A C 1
ATOM 2658 O O . THR A 1 355 ? 4.053 8.014 3.574 1.00 64.06 355 THR A O 1
ATOM 2661 N N . THR A 1 356 ? 3.338 7.698 5.686 1.00 59.09 356 THR A N 1
ATOM 2662 C CA . THR A 1 356 ? 2.430 6.575 5.421 1.00 59.09 356 THR A CA 1
ATOM 2663 C C . THR A 1 356 ? 1.041 6.868 5.978 1.00 59.09 356 THR A C 1
ATOM 2665 O O . THR A 1 356 ? 0.548 6.095 6.808 1.00 59.09 356 THR A O 1
ATOM 2668 N N . PRO A 1 357 ? 0.417 8.011 5.612 1.00 46.78 357 PRO A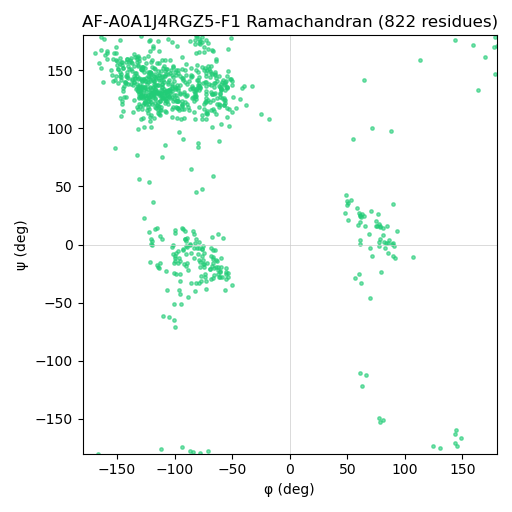 N 1
ATOM 2669 C CA . PRO A 1 357 ? -0.916 8.328 6.097 1.00 46.78 357 PRO A CA 1
ATOM 2670 C C . PRO A 1 357 ? -1.839 7.135 5.840 1.00 46.78 357 PRO A C 1
ATOM 2672 O O . PRO A 1 357 ? -1.692 6.481 4.796 1.00 46.78 357 PRO A O 1
ATOM 2675 N N . PRO A 1 358 ? -2.772 6.835 6.765 1.00 34.34 358 PRO A N 1
ATOM 2676 C CA . PRO A 1 358 ? -3.883 5.946 6.472 1.00 34.34 358 PRO A CA 1
ATOM 2677 C C . PRO A 1 358 ? -4.381 6.252 5.070 1.00 34.34 358 PRO A C 1
ATOM 2679 O O . PRO A 1 358 ? -4.484 7.430 4.707 1.00 34.34 358 PRO A O 1
ATOM 2682 N N . ALA A 1 359 ? -4.661 5.217 4.276 1.00 33.88 359 ALA A N 1
ATOM 2683 C CA . ALA A 1 359 ? -5.450 5.419 3.072 1.00 33.88 359 ALA A CA 1
ATOM 2684 C C . ALA A 1 359 ? -6.598 6.352 3.481 1.00 33.88 359 ALA A C 1
ATOM 2686 O O . ALA A 1 359 ? -7.238 6.048 4.499 1.00 33.88 359 ALA A O 1
ATOM 2687 N N . PRO A 1 360 ? -6.827 7.501 2.815 1.00 28.52 360 PRO A N 1
ATOM 2688 C CA . PRO A 1 360 ? -8.044 8.252 3.069 1.00 28.52 360 PRO A CA 1
ATOM 2689 C C . PRO A 1 360 ? -9.158 7.226 2.956 1.00 28.52 360 PRO A C 1
ATOM 2691 O O . PRO A 1 360 ? -9.284 6.589 1.909 1.00 28.52 360 PRO A O 1
ATOM 2694 N N . VAL A 1 361 ? -9.839 6.956 4.078 1.00 25.56 361 VAL A N 1
ATOM 2695 C CA . VAL A 1 361 ? -10.800 5.861 4.145 1.00 25.56 361 VAL A CA 1
ATOM 2696 C C . VAL A 1 361 ? -11.730 6.090 2.974 1.00 25.56 361 VAL A C 1
ATOM 2698 O O . VAL A 1 361 ? -12.353 7.153 2.878 1.00 25.56 361 VAL A O 1
ATOM 2701 N N . ALA A 1 362 ? -11.736 5.143 2.037 1.00 24.02 362 ALA A N 1
ATOM 2702 C CA . ALA A 1 362 ? -12.661 5.147 0.929 1.00 24.02 362 ALA A CA 1
ATOM 2703 C C . ALA A 1 362 ? -14.052 5.051 1.554 1.00 24.02 362 ALA A C 1
ATOM 27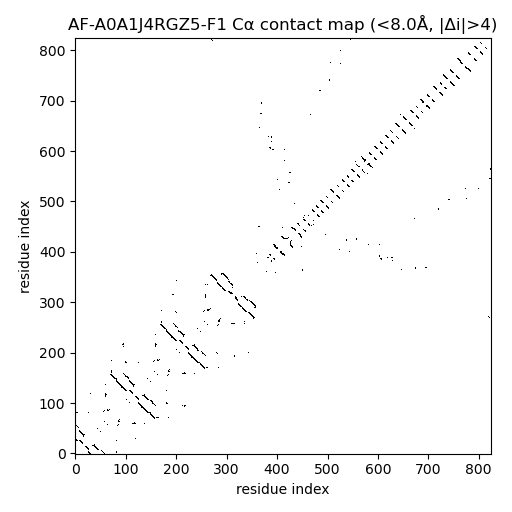05 O O . ALA A 1 362 ? -14.562 3.979 1.863 1.00 24.02 362 ALA A O 1
ATOM 2706 N N . ALA A 1 363 ? -14.630 6.209 1.855 1.00 25.17 363 ALA A N 1
ATOM 2707 C CA . ALA A 1 363 ? -15.962 6.287 2.402 1.00 25.17 363 ALA A CA 1
ATOM 2708 C C . ALA A 1 363 ? -16.953 6.119 1.262 1.00 25.17 363 ALA A C 1
ATOM 2710 O O . ALA A 1 363 ? -17.389 7.080 0.625 1.00 25.17 363 ALA A O 1
ATOM 2711 N N . SER A 1 364 ? -17.193 4.855 0.965 1.00 24.61 364 SER A N 1
ATOM 2712 C CA . SER A 1 364 ? -18.429 4.350 0.405 1.00 24.61 364 SER A CA 1
ATOM 2713 C C . SER A 1 364 ? -19.650 5.142 0.899 1.00 24.61 364 SER A C 1
ATOM 2715 O O . SER A 1 364 ? -19.821 5.403 2.086 1.00 24.61 364 SER A O 1
ATOM 2717 N N . THR A 1 365 ? -20.558 5.466 -0.016 1.00 23.20 365 THR A N 1
ATOM 2718 C CA . THR A 1 365 ? -21.985 5.276 0.282 1.00 23.20 365 THR A CA 1
ATOM 2719 C C . THR A 1 365 ? -22.283 3.793 0.057 1.00 23.20 365 THR A C 1
ATOM 2721 O O . THR A 1 365 ? -21.699 3.211 -0.859 1.00 23.20 365 THR A O 1
ATOM 2724 N N . PRO A 1 366 ? -23.114 3.134 0.882 1.00 25.92 366 PRO A N 1
ATOM 2725 C CA . PRO A 1 366 ? -23.208 1.683 0.911 1.00 25.92 366 PRO A CA 1
ATOM 2726 C C . PRO A 1 366 ? -23.635 1.145 -0.451 1.00 25.92 366 PRO A C 1
ATOM 2728 O O . PRO A 1 366 ? -24.799 1.157 -0.814 1.00 25.92 366 PRO A O 1
ATOM 2731 N N . SER A 1 367 ? -22.660 0.606 -1.167 1.00 24.86 367 SER A N 1
ATOM 2732 C CA . SER A 1 367 ? -22.696 -0.768 -1.618 1.00 24.86 367 SER A CA 1
ATOM 2733 C C . SER A 1 367 ? -21.662 -1.497 -0.778 1.00 24.86 367 SER A C 1
ATOM 2735 O O . SER A 1 367 ? -20.495 -1.581 -1.141 1.00 24.86 367 SER A O 1
ATOM 2737 N N . LYS A 1 368 ? -22.094 -1.939 0.407 1.00 30.25 368 LYS A N 1
ATOM 2738 C CA . LYS A 1 368 ? -21.269 -2.603 1.419 1.00 30.25 368 LYS A CA 1
ATOM 2739 C C . LYS A 1 368 ? -20.513 -3.796 0.832 1.00 30.25 368 LYS A C 1
ATOM 2741 O O . LYS A 1 368 ? -21.092 -4.859 0.615 1.00 30.25 368 LYS A O 1
ATOM 2746 N N . ILE A 1 369 ? -19.227 -3.643 0.553 1.00 25.44 369 ILE A N 1
ATOM 2747 C CA . ILE A 1 369 ? -18.349 -4.805 0.460 1.00 25.44 369 ILE A CA 1
ATOM 2748 C C . ILE A 1 369 ? -18.099 -5.212 1.906 1.00 25.44 369 ILE A C 1
ATOM 2750 O O . ILE A 1 369 ? -17.521 -4.454 2.683 1.00 25.44 369 ILE A O 1
ATOM 2754 N N . GLY A 1 370 ? -18.642 -6.369 2.285 1.00 23.73 370 GLY A N 1
ATOM 2755 C CA . GLY A 1 370 ? -18.297 -7.007 3.547 1.00 23.73 370 GLY A CA 1
ATOM 2756 C C . GLY A 1 370 ? -16.782 -7.170 3.616 1.00 23.73 370 GLY A C 1
ATOM 2757 O O . GLY A 1 370 ? -16.168 -7.525 2.616 1.00 23.73 370 GLY A O 1
ATOM 2758 N N . ALA A 1 371 ? -16.222 -6.843 4.778 1.00 23.12 371 ALA A N 1
ATOM 2759 C CA . ALA A 1 371 ? -14.813 -6.914 5.146 1.00 23.12 371 ALA A CA 1
ATOM 2760 C C . ALA A 1 371 ? -13.943 -7.816 4.244 1.00 23.12 371 ALA A C 1
ATOM 2762 O O . ALA A 1 371 ? -14.005 -9.037 4.336 1.00 23.12 371 ALA A O 1
ATOM 2763 N N . ASP A 1 372 ? -13.085 -7.216 3.416 1.00 24.73 372 ASP A N 1
ATOM 2764 C CA . ASP A 1 372 ? -12.012 -7.945 2.737 1.00 24.73 372 ASP A CA 1
ATOM 2765 C C . ASP A 1 372 ? -10.761 -7.845 3.625 1.00 24.73 372 ASP A C 1
ATOM 2767 O O . ASP A 1 372 ? -10.003 -6.875 3.581 1.00 24.73 372 ASP A O 1
ATOM 2771 N N . THR A 1 373 ? -10.578 -8.817 4.522 1.00 23.52 373 THR A N 1
ATOM 2772 C CA . THR A 1 373 ? -9.289 -9.046 5.179 1.00 23.52 373 THR A CA 1
ATOM 2773 C C . THR A 1 373 ? -8.495 -10.062 4.358 1.00 23.52 373 THR A C 1
ATOM 2775 O O . THR A 1 373 ? -8.777 -11.254 4.369 1.00 23.52 373 THR A O 1
ATOM 2778 N N . MET A 1 374 ? -7.441 -9.557 3.704 1.00 21.08 374 MET A N 1
ATOM 2779 C CA . MET A 1 374 ? -6.325 -10.292 3.083 1.00 21.08 374 MET A CA 1
ATOM 2780 C C . MET A 1 374 ? -6.619 -11.086 1.793 1.00 21.08 374 MET A C 1
ATOM 2782 O O . MET A 1 374 ? -6.994 -12.251 1.837 1.00 21.08 374 MET A O 1
ATOM 2786 N N . SER A 1 375 ? -6.269 -10.508 0.635 1.00 20.52 375 SER A N 1
ATOM 2787 C CA . SER A 1 375 ? -5.257 -11.019 -0.324 1.00 20.52 375 SER A CA 1
ATOM 2788 C C . SER A 1 375 ? -5.395 -10.350 -1.710 1.00 20.52 375 SER A C 1
ATOM 2790 O O . SER A 1 375 ? -6.478 -10.268 -2.278 1.00 20.52 375 SER A O 1
ATOM 2792 N N . CYS A 1 376 ? -4.254 -9.905 -2.255 1.00 20.30 376 CYS A N 1
ATOM 2793 C CA . CYS A 1 376 ? -4.030 -9.266 -3.566 1.00 20.30 376 CYS A CA 1
ATOM 2794 C C . CYS A 1 376 ? -4.672 -7.884 -3.856 1.00 20.30 376 CYS A C 1
ATOM 2796 O O . CYS A 1 376 ? -5.814 -7.617 -3.493 1.00 20.30 376 CYS A O 1
ATOM 2798 N N . PRO A 1 377 ? -3.940 -6.989 -4.558 1.00 27.89 377 PRO A N 1
ATOM 2799 C CA . PRO A 1 377 ? -4.320 -5.601 -4.739 1.00 27.89 377 PRO A CA 1
ATOM 2800 C C . PRO A 1 377 ? -5.317 -5.495 -5.884 1.00 27.89 377 PRO A C 1
ATOM 2802 O O . PRO A 1 377 ? -4.976 -5.574 -7.060 1.00 27.89 377 PRO A O 1
ATOM 2805 N N . THR A 1 378 ? -6.560 -5.239 -5.542 1.00 25.52 378 THR A N 1
ATOM 2806 C CA . THR A 1 378 ? -7.344 -4.287 -6.317 1.00 25.52 378 THR A CA 1
ATOM 2807 C C . THR A 1 378 ? -8.003 -3.394 -5.308 1.00 25.52 378 THR A C 1
ATOM 2809 O O . THR A 1 378 ? -8.517 -3.907 -4.314 1.00 25.52 378 THR A O 1
ATOM 2812 N N . GLY A 1 379 ? -7.951 -2.085 -5.550 1.00 30.50 379 GLY A N 1
ATOM 2813 C CA . GLY A 1 379 ? -8.744 -1.128 -4.796 1.00 30.50 379 GLY A CA 1
ATOM 2814 C C . GLY A 1 379 ? -10.214 -1.534 -4.771 1.00 30.50 379 GLY A C 1
ATOM 2815 O O . GLY A 1 379 ? -10.614 -2.535 -5.378 1.00 30.50 379 GLY A O 1
ATOM 2816 N N . ASP A 1 380 ? -11.016 -0.746 -4.064 1.00 35.56 380 ASP A N 1
ATOM 2817 C CA . ASP A 1 380 ? -12.466 -0.832 -4.177 1.00 35.56 380 ASP A CA 1
ATOM 2818 C C . ASP A 1 380 ? -12.830 -1.101 -5.654 1.00 35.56 380 ASP A C 1
ATOM 2820 O O . ASP A 1 380 ? -12.426 -0.319 -6.520 1.00 35.56 380 ASP A O 1
ATOM 2824 N N . PRO A 1 381 ? -13.512 -2.215 -5.986 1.00 36.19 381 PRO A N 1
ATOM 2825 C CA . PRO A 1 381 ? -13.869 -2.556 -7.359 1.00 36.19 381 PRO A CA 1
ATOM 2826 C C . PRO A 1 381 ? -14.802 -1.523 -8.010 1.00 36.19 381 PRO A C 1
ATOM 2828 O O . PRO A 1 381 ? -15.319 -1.803 -9.085 1.00 36.19 381 PRO A O 1
ATOM 2831 N N . LYS A 1 382 ? -15.039 -0.372 -7.364 1.00 41.09 382 LYS A N 1
ATOM 2832 C CA . LYS A 1 382 ? -15.821 0.788 -7.801 1.00 41.09 382 LYS A CA 1
ATOM 2833 C C . LYS A 1 382 ? -15.019 2.094 -7.898 1.00 41.09 382 LYS A C 1
ATOM 2835 O O . LYS A 1 382 ? -15.591 3.112 -8.276 1.00 41.09 382 LYS A O 1
ATOM 2840 N N . MET A 1 383 ? -13.720 2.090 -7.581 1.00 41.31 383 MET A N 1
ATOM 2841 C CA . MET A 1 383 ? -12.870 3.282 -7.674 1.00 41.31 383 MET A CA 1
ATOM 2842 C C . MET A 1 383 ? -11.702 3.052 -8.636 1.00 41.31 383 MET A C 1
ATOM 2844 O O . MET A 1 383 ? -10.775 2.296 -8.346 1.00 41.31 383 MET A O 1
ATOM 2848 N N . VAL A 1 384 ? -11.727 3.750 -9.771 1.00 42.69 384 VAL A N 1
ATOM 2849 C CA . VAL A 1 384 ? -10.561 3.943 -10.649 1.00 42.69 384 VAL A CA 1
ATOM 2850 C C . VAL A 1 384 ? -10.292 5.443 -10.729 1.00 42.69 384 VAL A C 1
ATOM 2852 O O . VAL A 1 384 ? -11.225 6.224 -10.558 1.00 42.69 384 VAL A O 1
ATOM 2855 N N . ALA A 1 385 ? -9.039 5.836 -10.976 1.00 41.88 385 ALA A N 1
ATOM 2856 C CA . ALA A 1 385 ? -8.650 7.220 -11.260 1.00 41.88 385 ALA A CA 1
ATOM 2857 C C . ALA A 1 385 ? -9.089 8.225 -10.195 1.00 41.88 385 ALA A C 1
ATOM 2859 O O . ALA A 1 385 ? -10.193 8.756 -10.262 1.00 41.88 385 ALA A O 1
ATOM 2860 N N . ASN A 1 386 ? -8.232 8.466 -9.202 1.00 55.00 386 ASN A N 1
ATOM 2861 C CA . ASN A 1 386 ? -8.494 9.356 -8.070 1.00 55.00 386 ASN A CA 1
ATOM 2862 C C . ASN A 1 386 ? -9.540 10.466 -8.353 1.00 55.00 386 ASN A C 1
ATOM 2864 O O . ASN A 1 386 ? -9.246 11.478 -8.988 1.00 55.00 386 ASN A O 1
ATOM 2868 N N . PRO A 1 387 ? -10.718 10.401 -7.716 1.00 60.84 387 PRO A N 1
ATOM 2869 C CA . PRO A 1 387 ? -11.593 9.214 -7.724 1.00 60.84 387 PRO A CA 1
ATOM 2870 C C . PRO A 1 387 ? -12.920 9.452 -8.476 1.00 60.84 387 PRO A C 1
ATOM 2872 O O . PRO A 1 387 ? -13.784 10.183 -7.980 1.00 60.84 387 PRO A O 1
ATOM 2875 N N . ILE A 1 388 ? -13.115 8.814 -9.634 1.00 78.56 388 ILE A N 1
ATOM 2876 C CA . ILE A 1 388 ? -14.449 8.663 -10.238 1.00 78.56 388 ILE A CA 1
ATOM 2877 C C . ILE A 1 388 ? -15.089 7.387 -9.679 1.00 78.56 388 ILE A C 1
ATOM 2879 O O . ILE A 1 388 ? -14.582 6.283 -9.885 1.00 78.56 388 ILE A O 1
ATOM 2883 N N . GLU A 1 389 ? -16.222 7.525 -8.985 1.00 79.56 389 GLU A N 1
ATOM 2884 C CA . GLU A 1 389 ? -17.072 6.386 -8.617 1.00 79.56 389 GLU A CA 1
ATOM 2885 C C . GLU A 1 389 ? -17.921 6.006 -9.834 1.00 79.56 389 GLU A C 1
ATOM 2887 O O . GLU A 1 389 ? -19.013 6.527 -10.052 1.00 79.56 389 GLU A O 1
ATOM 2892 N N . PHE A 1 390 ? -17.366 5.150 -10.692 1.00 78.62 390 PHE A N 1
ATOM 2893 C CA . PHE A 1 390 ? -17.855 4.879 -12.050 1.00 78.62 390 PHE A CA 1
ATOM 2894 C C . PHE A 1 390 ? -19.130 4.017 -12.108 1.00 78.62 390 PHE A C 1
ATOM 2896 O O . PHE A 1 390 ? -19.717 3.811 -13.172 1.00 78.62 390 PHE A O 1
ATOM 2903 N N . ASP A 1 391 ? -19.591 3.470 -10.988 1.00 71.75 391 ASP A N 1
ATOM 2904 C CA . ASP A 1 391 ? -20.855 2.738 -10.943 1.00 71.75 391 ASP A CA 1
ATOM 2905 C C . ASP A 1 391 ? -22.058 3.690 -11.039 1.00 71.75 391 ASP A C 1
ATOM 2907 O O . ASP A 1 391 ? -23.038 3.394 -11.728 1.00 71.75 391 ASP A O 1
ATOM 2911 N N . VAL A 1 392 ? -21.972 4.860 -10.405 1.00 73.88 392 VAL A N 1
ATOM 2912 C CA . VAL A 1 392 ? -23.019 5.897 -10.428 1.00 73.88 392 VAL A CA 1
ATOM 2913 C C . VAL A 1 392 ? -22.579 7.195 -11.108 1.00 73.88 392 VAL A C 1
ATOM 2915 O O . VAL A 1 392 ? -23.423 7.952 -11.591 1.00 73.88 392 VAL A O 1
ATOM 2918 N N . GLY A 1 393 ? -21.275 7.379 -11.265 1.00 79.06 393 GLY A N 1
ATOM 2919 C CA . GLY A 1 393 ? -20.622 8.348 -12.126 1.00 79.06 393 GLY A CA 1
ATOM 2920 C C . GLY A 1 393 ? -20.332 9.699 -11.505 1.00 79.06 393 GLY A C 1
ATOM 2921 O O . GLY A 1 393 ? -20.419 10.705 -12.196 1.00 79.06 393 GLY A O 1
ATOM 2922 N N . PHE A 1 394 ? -20.003 9.755 -10.219 1.00 82.06 394 PHE A N 1
ATOM 2923 C CA . PHE A 1 394 ? -19.652 11.020 -9.577 1.00 82.06 394 PHE A CA 1
ATOM 2924 C C . PHE A 1 394 ? -18.165 11.135 -9.282 1.00 82.06 394 PHE A C 1
ATOM 2926 O O . PHE A 1 394 ? -17.472 10.150 -9.028 1.00 82.06 394 PHE A O 1
ATOM 2933 N N . LYS A 1 395 ? -17.686 12.376 -9.284 1.00 86.50 395 LYS A N 1
ATOM 2934 C CA . LYS A 1 395 ? -16.344 12.740 -8.858 1.00 86.50 395 LYS A CA 1
ATOM 2935 C C . LYS A 1 395 ? -16.342 12.936 -7.351 1.00 86.50 395 LYS A C 1
ATOM 2937 O O . LYS A 1 395 ? -17.102 13.746 -6.815 1.00 86.50 395 LYS A O 1
ATOM 2942 N N . LYS A 1 396 ? -15.445 12.231 -6.676 1.00 86.69 396 LYS A N 1
ATOM 2943 C CA . LYS A 1 396 ? -15.118 12.463 -5.272 1.00 86.69 396 LYS A CA 1
ATOM 2944 C C . LYS A 1 396 ? -13.748 13.134 -5.173 1.00 86.69 396 LYS A C 1
ATOM 2946 O O . LYS A 1 396 ? -12.902 12.960 -6.045 1.00 86.69 396 LYS A O 1
ATOM 2951 N N . GLN A 1 397 ? -13.513 13.936 -4.144 1.00 86.12 397 GLN A N 1
ATOM 2952 C CA . GLN A 1 397 ? -12.173 14.445 -3.822 1.00 86.12 397 GLN A CA 1
ATOM 2953 C C . GLN A 1 397 ? -12.044 14.542 -2.308 1.00 86.12 397 GLN A C 1
ATOM 2955 O O . GLN A 1 397 ? -12.951 15.050 -1.657 1.00 86.12 397 GLN A O 1
ATOM 2960 N N . VAL A 1 398 ? -10.947 14.035 -1.745 1.00 85.12 398 VAL A N 1
ATOM 2961 C CA . VAL A 1 398 ? -10.675 14.103 -0.304 1.00 85.12 398 VAL A CA 1
ATOM 2962 C C . VAL A 1 398 ? -9.374 14.858 -0.090 1.00 85.12 398 VAL A C 1
ATOM 2964 O O . VAL A 1 398 ? -8.358 14.519 -0.685 1.00 85.12 398 VAL A O 1
ATOM 2967 N N . GLU A 1 399 ? -9.419 15.870 0.766 1.00 84.00 399 GLU A N 1
ATOM 2968 C CA . GLU A 1 399 ? -8.293 16.742 1.090 1.00 84.00 399 GLU A CA 1
ATOM 2969 C C . GLU A 1 399 ? -8.097 16.740 2.603 1.00 84.00 399 GLU A C 1
ATOM 2971 O O . GLU A 1 399 ? -9.031 17.039 3.350 1.00 84.00 399 GLU A O 1
ATOM 2976 N N . ASN A 1 400 ? -6.901 16.374 3.060 1.00 87.31 400 ASN A N 1
ATOM 2977 C CA . ASN A 1 400 ? -6.562 16.336 4.479 1.00 87.31 400 ASN A CA 1
ATOM 2978 C C . ASN A 1 400 ? -5.812 17.617 4.837 1.00 87.31 400 ASN A C 1
ATOM 2980 O O . ASN A 1 400 ? -4.662 17.786 4.442 1.00 87.31 400 ASN A O 1
ATOM 2984 N N . ASP A 1 401 ? -6.465 18.506 5.584 1.00 87.94 401 ASP A N 1
ATOM 2985 C CA . ASP A 1 401 ? -5.848 19.761 6.016 1.00 87.94 401 ASP A CA 1
ATOM 2986 C C . ASP A 1 401 ? -5.049 19.552 7.316 1.00 87.94 401 ASP A C 1
ATOM 2988 O O . ASP A 1 401 ? -4.016 20.178 7.516 1.00 87.94 401 ASP A O 1
ATOM 2992 N N . TYR A 1 402 ? -5.494 18.658 8.207 1.00 85.19 402 TYR A N 1
ATOM 2993 C CA . TYR A 1 402 ? -4.802 18.374 9.468 1.00 85.19 402 TYR A CA 1
ATOM 2994 C C . TYR A 1 402 ? -4.924 16.902 9.863 1.00 85.19 402 TYR A C 1
ATOM 2996 O O . TYR A 1 402 ? -6.027 16.360 9.822 1.00 85.19 402 TYR A O 1
ATOM 3004 N N . ASP A 1 403 ? -3.826 16.276 10.287 1.00 82.19 403 ASP A N 1
ATOM 3005 C CA . ASP A 1 403 ? -3.807 14.928 10.874 1.00 82.19 403 ASP A CA 1
ATOM 3006 C C . ASP A 1 403 ? -2.619 14.794 11.836 1.00 82.19 403 ASP A C 1
ATOM 3008 O O . ASP A 1 403 ? -1.526 14.358 11.470 1.00 82.19 403 ASP A O 1
ATOM 3012 N N . ALA A 1 404 ? -2.806 15.255 13.074 1.00 72.81 404 ALA A N 1
ATOM 3013 C CA . ALA A 1 404 ? -1.776 15.156 14.098 1.00 72.81 404 ALA A CA 1
ATOM 3014 C C . ALA A 1 404 ? -2.356 15.157 15.515 1.00 72.81 404 ALA A C 1
ATOM 3016 O O . ALA A 1 404 ? -3.403 15.733 15.816 1.00 72.81 404 ALA A O 1
ATOM 3017 N N . GLY A 1 405 ? -1.646 14.489 16.429 1.00 67.81 405 GLY A N 1
ATOM 3018 C CA . GLY A 1 405 ? -1.989 14.471 17.851 1.00 67.81 405 GLY A CA 1
ATOM 3019 C C . GLY A 1 405 ? -3.374 13.898 18.162 1.00 67.81 405 GLY A C 1
ATOM 3020 O O . GLY A 1 405 ? -3.953 14.291 19.167 1.00 67.81 405 GLY A O 1
ATOM 3021 N N . GLY A 1 406 ? -3.917 13.007 17.324 1.00 72.12 406 GLY A N 1
ATOM 3022 C CA . GLY A 1 406 ? -5.264 12.443 17.494 1.00 72.12 406 GLY A CA 1
ATOM 3023 C C . GLY A 1 406 ? -6.400 13.373 17.053 1.00 72.12 406 GLY A C 1
ATOM 3024 O O . GLY A 1 406 ? -7.545 13.146 17.424 1.00 72.12 406 GLY A O 1
ATOM 3025 N N . LEU A 1 407 ? -6.095 14.427 16.295 1.00 81.19 407 LEU A N 1
ATOM 3026 C CA . LEU A 1 407 ? -7.074 15.312 15.670 1.00 81.19 407 LEU A CA 1
ATOM 3027 C C . LEU A 1 407 ? -6.912 15.250 14.157 1.00 81.19 407 LEU A C 1
ATOM 3029 O O . LEU A 1 407 ? -5.797 15.357 13.652 1.00 81.19 407 LEU A O 1
ATOM 3033 N N . THR A 1 408 ? -8.033 15.158 13.449 1.00 87.69 408 THR A N 1
ATOM 3034 C CA . THR A 1 408 ? -8.058 15.175 11.983 1.00 87.69 408 THR A CA 1
ATOM 3035 C C . THR A 1 408 ? -9.041 16.209 11.461 1.00 87.69 408 THR A C 1
ATOM 3037 O O . THR A 1 408 ? -10.128 16.348 12.013 1.00 87.69 408 THR A O 1
ATOM 3040 N N . PHE A 1 409 ? -8.714 16.923 10.391 1.00 91.88 409 PHE A N 1
ATOM 3041 C CA . PHE A 1 409 ? -9.676 17.722 9.637 1.00 91.88 409 PHE A CA 1
ATOM 3042 C C . PHE A 1 409 ? -9.505 17.442 8.152 1.00 91.88 409 PHE A C 1
ATOM 3044 O O . PHE A 1 409 ? -8.450 17.714 7.577 1.00 91.88 409 PHE A O 1
ATOM 3051 N N . SER A 1 410 ? -10.566 16.922 7.543 1.00 91.50 410 SER A N 1
ATOM 3052 C CA . SER A 1 410 ? -10.574 16.556 6.130 1.00 91.50 410 SER A CA 1
ATOM 3053 C C . SER A 1 410 ? -11.814 17.107 5.454 1.00 91.50 410 SER A C 1
ATOM 3055 O O . SER A 1 410 ? -12.906 17.088 6.034 1.00 91.50 410 SER A O 1
ATOM 3057 N N . ARG A 1 411 ? -11.645 17.548 4.211 1.00 91.94 411 ARG A N 1
ATOM 3058 C CA . ARG A 1 411 ? -12.699 18.024 3.320 1.00 91.94 411 ARG A CA 1
ATOM 3059 C C . ARG A 1 411 ? -12.992 16.977 2.260 1.00 91.94 411 ARG A C 1
ATOM 3061 O O . ARG A 1 411 ? -12.083 16.325 1.760 1.00 91.94 411 ARG A O 1
ATOM 3068 N N . ILE A 1 412 ? -14.265 16.819 1.928 1.00 89.19 412 ILE A N 1
ATOM 3069 C CA . ILE A 1 412 ? -14.769 15.809 1.003 1.00 89.19 412 ILE A CA 1
ATOM 3070 C C . ILE A 1 412 ? -15.696 16.498 0.010 1.00 89.19 412 ILE A C 1
ATOM 3072 O O . ILE A 1 412 ? -16.735 17.028 0.399 1.00 89.19 412 ILE A O 1
ATOM 3076 N N . TYR A 1 413 ? -15.316 16.481 -1.258 1.00 91.19 413 TYR A N 1
ATOM 3077 C CA . TYR A 1 413 ? -16.135 16.896 -2.387 1.00 91.19 413 TYR A CA 1
ATOM 3078 C C . TYR A 1 413 ? -16.865 15.698 -2.985 1.00 91.19 413 TYR A C 1
ATOM 3080 O O . TYR A 1 413 ? -16.281 14.614 -3.087 1.00 91.19 413 TYR A O 1
ATOM 3088 N N . ARG A 1 414 ? -18.106 15.912 -3.429 1.00 88.31 414 ARG A N 1
ATOM 3089 C CA . ARG A 1 414 ? -18.913 14.926 -4.156 1.00 88.31 414 ARG A CA 1
ATOM 3090 C C . ARG A 1 414 ? -19.792 15.591 -5.211 1.00 88.31 414 ARG A C 1
ATOM 3092 O O . ARG A 1 414 ? -20.725 16.314 -4.852 1.00 88.31 414 ARG A O 1
ATOM 3099 N N . SER A 1 415 ? -19.541 15.309 -6.490 1.00 89.38 415 SER A N 1
ATOM 3100 C CA . SER A 1 415 ? -20.285 15.932 -7.596 1.00 89.38 415 SER A CA 1
ATOM 3101 C C . SER A 1 415 ? -21.752 15.487 -7.695 1.00 89.38 415 SER A C 1
ATOM 3103 O O . SER A 1 415 ? -22.555 16.210 -8.272 1.00 89.38 415 SER A O 1
ATOM 3105 N N . ASP A 1 416 ? -22.126 14.334 -7.124 1.00 83.44 416 ASP A N 1
ATOM 3106 C CA . ASP A 1 416 ? -23.520 13.859 -7.037 1.00 83.44 416 ASP A CA 1
ATOM 3107 C C . ASP A 1 416 ? -24.302 14.453 -5.869 1.00 83.44 416 ASP A C 1
ATOM 3109 O O . ASP A 1 416 ? -25.515 14.254 -5.762 1.00 83.44 416 ASP A O 1
ATOM 3113 N N . SER A 1 417 ? -23.613 15.115 -4.941 1.00 81.81 417 SER A N 1
ATOM 3114 C CA . SER A 1 417 ? -24.256 15.541 -3.713 1.00 81.81 417 SER A CA 1
ATOM 3115 C C . SER A 1 417 ? -25.286 16.639 -3.971 1.00 81.81 417 SER A C 1
ATOM 3117 O O . SER A 1 417 ? -25.204 17.435 -4.902 1.00 81.81 417 SER A O 1
ATOM 3119 N N . THR A 1 418 ? -26.271 16.724 -3.086 1.00 79.38 418 THR A N 1
ATOM 3120 C CA . THR A 1 418 ? -27.272 17.799 -3.093 1.00 79.38 418 THR A CA 1
ATOM 3121 C C . THR A 1 418 ? -26.853 18.968 -2.194 1.00 79.38 418 THR A C 1
ATOM 3123 O O . THR A 1 418 ? -27.662 19.835 -1.861 1.00 79.38 418 THR A O 1
ATOM 3126 N N . TRP A 1 419 ? -25.586 19.007 -1.764 1.00 81.31 419 TRP A N 1
ATOM 3127 C CA . TRP A 1 419 ? -25.104 19.890 -0.704 1.00 81.31 419 TRP A CA 1
ATOM 3128 C C . TRP A 1 419 ? -24.703 21.275 -1.204 1.00 81.31 419 TRP A C 1
ATOM 3130 O O . TRP A 1 419 ? -23.548 21.693 -1.138 1.00 81.31 419 TRP A O 1
ATOM 3140 N N . THR A 1 420 ? -25.663 22.027 -1.706 1.00 71.75 420 THR A N 1
ATOM 3141 C CA . THR A 1 420 ? -25.391 23.338 -2.309 1.00 71.75 420 THR A CA 1
ATOM 3142 C C . THR A 1 420 ? -25.182 24.459 -1.282 1.00 71.75 420 THR A C 1
ATOM 3144 O O . THR A 1 420 ? -24.665 25.516 -1.629 1.00 71.75 420 THR A O 1
ATOM 3147 N N . ASN A 1 421 ? -25.525 24.241 -0.004 1.00 70.94 421 ASN A N 1
ATOM 3148 C CA . ASN A 1 421 ? -25.406 25.240 1.066 1.00 70.94 421 ASN A CA 1
ATOM 3149 C C . ASN A 1 421 ? -24.701 24.687 2.321 1.00 70.94 421 ASN A C 1
ATOM 3151 O O . ASN A 1 421 ? -25.257 24.698 3.420 1.00 70.94 421 ASN A O 1
ATOM 3155 N N . ASN A 1 422 ? -23.484 24.169 2.140 1.00 84.25 422 ASN A N 1
ATOM 3156 C CA . ASN A 1 422 ? -22.650 23.648 3.223 1.00 84.25 422 ASN A CA 1
ATOM 3157 C C . ASN A 1 422 ? -21.681 24.691 3.791 1.00 84.25 422 ASN A C 1
ATOM 3159 O O . ASN A 1 422 ? -21.336 25.692 3.160 1.00 84.25 422 ASN A O 1
ATOM 3163 N N . THR A 1 423 ? -21.192 24.413 5.000 1.00 90.81 423 THR A N 1
ATOM 3164 C CA . THR A 1 423 ? -20.276 25.292 5.734 1.00 90.81 423 THR A CA 1
ATOM 3165 C C . THR A 1 423 ? -18.901 25.426 5.091 1.00 90.81 423 THR A C 1
ATOM 3167 O O . THR A 1 423 ? -18.192 26.353 5.449 1.00 90.81 423 THR A O 1
ATOM 3170 N N . ILE A 1 424 ? -18.502 24.555 4.164 1.00 94.44 424 ILE A N 1
ATOM 3171 C CA . ILE A 1 424 ? -17.155 24.572 3.569 1.00 94.44 424 ILE A CA 1
ATOM 3172 C C . ILE A 1 424 ? -17.168 24.616 2.038 1.00 94.44 424 ILE A C 1
ATOM 3174 O O . ILE A 1 424 ? -16.189 24.265 1.393 1.00 94.44 424 ILE A O 1
ATOM 3178 N N . GLY A 1 425 ? -18.270 25.101 1.462 1.00 94.19 425 GLY A N 1
ATOM 3179 C CA . GLY A 1 425 ? -18.444 25.287 0.020 1.00 94.19 425 GLY A CA 1
ATOM 3180 C C . GLY A 1 425 ? -19.501 24.359 -0.576 1.00 94.19 425 GLY A C 1
ATOM 3181 O O . GLY A 1 425 ? -19.863 23.343 0.019 1.00 94.19 425 GLY A O 1
ATOM 3182 N N . ALA A 1 426 ? -20.031 24.730 -1.741 1.00 93.00 426 ALA A N 1
ATOM 3183 C CA . ALA A 1 426 ? -20.984 23.904 -2.478 1.00 93.00 426 ALA A CA 1
ATOM 3184 C C . ALA A 1 426 ? -20.365 22.542 -2.830 1.00 93.00 426 ALA A C 1
ATOM 3186 O O . ALA A 1 426 ? -19.222 22.473 -3.269 1.00 93.00 426 ALA A O 1
ATOM 3187 N N . LEU A 1 427 ? -21.122 21.466 -2.605 1.00 92.06 427 LEU A N 1
ATOM 3188 C CA . LEU A 1 427 ? -20.728 20.066 -2.813 1.00 92.06 427 LEU A CA 1
ATOM 3189 C C . LEU A 1 427 ? -19.532 19.583 -1.971 1.00 92.06 427 LEU A C 1
ATOM 3191 O O . LEU A 1 427 ? -19.122 18.428 -2.087 1.00 92.06 427 LEU A O 1
ATOM 3195 N N . TRP A 1 428 ? -19.013 20.432 -1.079 1.00 93.56 428 TRP A N 1
ATOM 3196 C CA . TRP A 1 428 ? -17.986 20.090 -0.105 1.00 93.56 428 TRP A CA 1
ATOM 3197 C C . TRP A 1 428 ? -18.589 19.869 1.281 1.00 93.56 428 TRP A C 1
ATOM 3199 O O . TRP A 1 428 ? -19.501 20.571 1.719 1.00 93.56 428 TRP A O 1
ATOM 3209 N N . ARG A 1 429 ? -18.034 18.915 2.019 1.00 91.62 429 ARG A N 1
ATOM 3210 C CA . ARG A 1 429 ? -18.328 18.637 3.429 1.00 91.62 429 ARG A CA 1
ATOM 3211 C C . ARG A 1 429 ? -17.017 18.444 4.183 1.00 91.62 429 ARG A C 1
ATOM 3213 O O . ARG A 1 429 ? -15.989 18.204 3.565 1.00 91.62 429 ARG A O 1
ATOM 3220 N N . HIS A 1 430 ? -17.032 18.550 5.506 1.00 92.50 430 HIS A N 1
ATOM 3221 C CA . HIS A 1 430 ? -15.890 18.150 6.329 1.00 92.50 430 HIS A CA 1
ATOM 3222 C C . HIS A 1 430 ? -16.252 16.967 7.231 1.00 92.50 430 HIS A C 1
ATOM 3224 O O . HIS A 1 430 ? -17.420 16.777 7.574 1.00 92.50 430 HIS A O 1
ATOM 3230 N N . ASN A 1 431 ? -15.252 16.190 7.650 1.00 89.88 431 ASN A N 1
ATOM 3231 C CA . ASN A 1 431 ? -15.421 14.983 8.470 1.00 89.88 431 ASN A CA 1
ATOM 3232 C C . ASN A 1 431 ? -16.304 15.200 9.721 1.00 89.88 431 ASN A C 1
ATOM 3234 O O . ASN A 1 431 ? -17.101 14.331 10.062 1.00 89.88 431 ASN A O 1
ATOM 3238 N N . TYR A 1 432 ? -16.254 16.368 10.365 1.00 93.56 432 TYR A N 1
ATOM 3239 C CA . TYR A 1 432 ? -17.119 16.680 11.520 1.00 93.56 432 TYR A CA 1
ATOM 3240 C C . TYR A 1 432 ? -18.502 17.254 11.204 1.00 93.56 432 TYR A C 1
ATOM 3242 O O . TYR A 1 432 ? -19.268 17.528 12.128 1.00 93.56 432 TYR A O 1
ATOM 3250 N N . ALA A 1 433 ? -18.860 17.458 9.939 1.00 90.12 433 ALA A N 1
ATOM 3251 C CA . ALA A 1 433 ? -20.179 17.957 9.562 1.00 90.12 433 ALA A CA 1
ATOM 3252 C C . ALA A 1 433 ? -21.240 16.848 9.673 1.00 90.12 433 ALA A C 1
ATOM 3254 O O . ALA A 1 433 ? -21.994 16.633 8.737 1.00 90.12 433 ALA A O 1
ATOM 3255 N N . ARG A 1 434 ? -21.280 16.110 10.786 1.00 90.38 434 ARG A N 1
ATOM 3256 C CA . ARG A 1 434 ? -22.236 15.035 11.080 1.00 90.38 434 ARG A CA 1
ATOM 3257 C C . ARG A 1 434 ? -23.617 15.623 11.390 1.00 90.38 434 ARG A C 1
ATOM 3259 O O . ARG A 1 434 ? -23.709 16.642 12.082 1.00 90.38 434 ARG A O 1
ATOM 3266 N N . THR A 1 435 ? -24.687 15.001 10.903 1.00 91.00 435 THR A N 1
ATOM 3267 C CA . THR A 1 435 ? -26.062 15.475 11.138 1.00 91.00 435 THR A CA 1
ATOM 3268 C C . THR A 1 435 ? -26.963 14.360 11.634 1.00 91.00 435 THR A C 1
ATOM 3270 O O . THR A 1 435 ? -26.930 13.256 11.107 1.00 91.00 435 THR A O 1
ATOM 3273 N N . LEU A 1 436 ? -27.796 14.681 12.624 1.00 96.44 436 LEU A N 1
ATOM 3274 C CA . LEU A 1 436 ? -28.862 13.820 13.119 1.00 96.44 436 LEU A CA 1
ATOM 3275 C C . LEU A 1 436 ? -30.198 14.556 12.978 1.00 96.44 436 LEU A C 1
ATOM 3277 O O . LEU A 1 436 ? -30.381 15.647 13.524 1.00 96.44 436 LEU A O 1
ATOM 3281 N N . THR A 1 437 ? -31.149 13.928 12.300 1.00 96.06 437 THR A N 1
ATOM 3282 C CA . THR A 1 437 ? -32.549 14.348 12.263 1.00 96.06 437 THR A CA 1
ATOM 3283 C C . THR A 1 437 ? -33.387 13.263 12.917 1.00 96.06 437 THR A C 1
ATOM 3285 O O . THR A 1 437 ? -33.237 12.090 12.606 1.00 96.06 437 THR A O 1
ATOM 3288 N N . VAL A 1 438 ? -34.283 13.646 13.826 1.00 96.12 438 VAL A N 1
ATOM 3289 C CA . VAL A 1 438 ? -35.253 12.730 14.443 1.00 96.12 438 VAL A CA 1
ATOM 3290 C C . VAL A 1 438 ? -36.628 13.374 14.349 1.00 96.12 438 VAL A C 1
ATOM 3292 O O . VAL A 1 438 ? -36.824 14.475 14.881 1.00 96.12 438 VAL A O 1
ATOM 3295 N N . THR A 1 439 ? -37.560 12.693 13.681 1.00 94.12 439 THR A N 1
ATOM 3296 C CA . THR A 1 439 ? -38.922 13.171 13.418 1.00 94.12 439 THR A CA 1
ATOM 3297 C C . THR A 1 439 ? -39.935 12.092 13.783 1.00 94.12 439 THR A C 1
ATOM 3299 O O . THR A 1 439 ? -40.195 11.171 13.016 1.00 94.12 439 THR A O 1
ATOM 3302 N N . GLY A 1 440 ? -40.541 12.208 14.967 1.00 90.56 440 GLY A N 1
ATOM 3303 C CA . GLY A 1 440 ? -41.492 11.206 15.450 1.00 90.56 440 GLY A CA 1
ATOM 3304 C C . GLY A 1 440 ? -40.828 9.836 15.592 1.00 90.56 440 GLY A C 1
ATOM 3305 O O . GLY A 1 440 ? -39.989 9.654 16.469 1.00 90.56 440 GLY A O 1
ATOM 3306 N N . SER A 1 441 ? -41.211 8.894 14.731 1.00 94.56 441 SER A N 1
ATOM 3307 C CA . SER A 1 441 ? -40.708 7.517 14.708 1.00 94.56 441 SER A CA 1
ATOM 3308 C C . SER A 1 441 ? -39.627 7.261 13.653 1.00 94.56 441 SER A C 1
ATOM 3310 O O . SER A 1 441 ? -39.316 6.101 13.413 1.00 94.56 441 SER A O 1
ATOM 3312 N N . THR A 1 442 ? -39.077 8.286 12.996 1.00 96.94 442 THR A N 1
ATOM 3313 C CA . THR A 1 442 ? -37.973 8.122 12.034 1.00 96.94 442 THR A CA 1
ATOM 3314 C C . THR A 1 442 ? -36.743 8.919 12.447 1.00 96.94 442 THR A C 1
ATOM 3316 O O . THR A 1 442 ? -36.850 9.992 13.054 1.00 96.94 442 THR A O 1
ATOM 3319 N N . ALA A 1 443 ? -35.567 8.386 12.126 1.00 96.19 443 ALA A N 1
ATOM 3320 C CA . ALA A 1 443 ? -34.290 9.047 12.323 1.00 96.19 443 ALA A CA 1
ATOM 3321 C C . ALA A 1 443 ? -33.407 8.913 11.081 1.00 96.19 443 ALA A C 1
ATOM 3323 O O . ALA A 1 443 ? -33.390 7.881 10.415 1.00 96.19 443 ALA A O 1
ATOM 3324 N N . GLU A 1 444 ? -32.668 9.976 10.797 1.00 95.00 444 GLU A N 1
ATOM 3325 C CA . GLU A 1 444 ? -31.722 10.079 9.696 1.00 95.00 444 GLU A CA 1
ATOM 3326 C C . GLU A 1 444 ? -30.381 10.538 10.271 1.00 95.00 444 GLU A C 1
ATOM 3328 O O . GLU A 1 444 ? -30.299 11.602 10.894 1.00 95.00 444 GLU A O 1
ATOM 3333 N N . ILE A 1 445 ? -29.343 9.725 10.092 1.00 94.00 445 ILE A N 1
ATOM 3334 C CA . ILE A 1 445 ? -27.981 10.033 10.521 1.00 94.00 445 ILE A CA 1
ATOM 3335 C C . ILE A 1 445 ? -27.122 10.132 9.280 1.00 94.00 445 ILE A C 1
ATOM 3337 O O . ILE A 1 445 ? -26.953 9.147 8.569 1.00 94.00 445 ILE A O 1
ATOM 3341 N N . THR A 1 446 ? -26.561 11.309 9.038 1.00 85.81 446 THR A N 1
ATOM 3342 C CA . THR A 1 446 ? -25.616 11.509 7.947 1.00 85.81 446 THR A CA 1
ATOM 3343 C C . THR A 1 446 ? -24.218 11.683 8.498 1.00 85.81 446 THR A C 1
ATOM 3345 O O . THR A 1 446 ? -23.950 12.601 9.285 1.00 85.81 446 THR A O 1
ATOM 3348 N N . ASP A 1 447 ? -23.315 10.826 8.041 1.00 81.44 447 ASP A N 1
ATOM 3349 C CA . ASP A 1 447 ? -21.913 10.951 8.366 1.00 81.44 447 ASP A CA 1
ATOM 3350 C C . ASP A 1 447 ? -21.262 12.132 7.611 1.00 81.44 447 ASP A C 1
ATOM 3352 O O . ASP A 1 447 ? -21.868 12.844 6.810 1.00 81.44 447 ASP A O 1
ATOM 3356 N N . GLY A 1 448 ? -19.996 12.396 7.889 1.00 74.81 448 GLY A N 1
ATOM 3357 C CA . GLY A 1 448 ? -19.256 13.546 7.362 1.00 74.81 448 GLY A CA 1
ATOM 3358 C C . GLY A 1 448 ? -18.697 13.287 5.976 1.00 74.81 448 GLY A C 1
ATOM 3359 O O . GLY A 1 448 ? -18.126 14.191 5.380 1.00 74.81 448 GLY A O 1
ATOM 3360 N N . THR A 1 449 ? -18.885 12.074 5.468 1.00 71.38 449 THR A N 1
ATOM 3361 C CA . THR A 1 449 ? -18.616 11.685 4.088 1.00 71.38 449 THR A CA 1
ATOM 3362 C C . THR A 1 449 ? -19.841 11.924 3.224 1.00 71.38 449 THR A C 1
ATOM 3364 O O . THR A 1 449 ? -19.711 11.980 2.004 1.00 71.38 449 THR A O 1
ATOM 3367 N N . GLY A 1 450 ? -21.007 12.107 3.855 1.00 74.06 450 GLY A N 1
ATOM 3368 C CA . GLY A 1 450 ? -22.267 12.286 3.165 1.00 74.06 450 GLY A CA 1
ATOM 3369 C C . GLY A 1 450 ? -23.217 11.114 3.216 1.00 74.06 450 GLY A C 1
ATOM 3370 O O . GLY A 1 450 ? -24.358 11.275 2.791 1.00 74.06 450 GLY A O 1
ATOM 3371 N N . ALA A 1 451 ? -22.759 9.959 3.691 1.00 75.56 451 ALA A N 1
ATOM 3372 C CA . ALA A 1 451 ? -23.567 8.761 3.704 1.00 75.56 451 ALA A CA 1
ATOM 3373 C C . ALA A 1 451 ? -24.644 8.873 4.778 1.00 75.56 451 ALA A C 1
ATOM 3375 O O . ALA A 1 451 ? -24.361 9.202 5.931 1.00 75.56 451 ALA A O 1
ATOM 3376 N N . THR A 1 452 ? -25.882 8.597 4.379 1.00 80.62 452 THR A N 1
ATOM 3377 C CA . THR A 1 452 ? -27.038 8.653 5.263 1.00 80.62 452 THR A CA 1
ATOM 3378 C C . THR A 1 452 ? -27.523 7.253 5.612 1.00 80.62 452 THR A C 1
ATOM 3380 O O . THR A 1 452 ? -27.835 6.457 4.726 1.00 80.62 452 THR A O 1
ATOM 3383 N N . THR A 1 453 ? -27.686 7.005 6.906 1.00 84.56 453 THR A N 1
ATOM 3384 C CA . THR A 1 453 ? -28.358 5.830 7.457 1.00 84.56 453 THR A CA 1
ATOM 3385 C C . THR A 1 453 ? -29.732 6.224 7.995 1.00 84.56 453 THR A C 1
ATOM 3387 O O . THR A 1 453 ? -29.861 7.206 8.730 1.00 84.56 453 THR A O 1
ATOM 3390 N N . HIS A 1 454 ? -30.754 5.441 7.651 1.00 87.00 454 HIS A N 1
ATOM 3391 C CA . HIS A 1 454 ? -32.138 5.668 8.067 1.00 87.00 454 HIS A CA 1
ATOM 3392 C C . HIS A 1 454 ? -32.586 4.607 9.074 1.00 87.00 454 HIS A C 1
ATOM 3394 O O . HIS A 1 454 ? -32.230 3.433 8.942 1.00 87.00 454 HIS A O 1
ATOM 3400 N N . TYR A 1 455 ? -33.360 5.032 10.070 1.00 93.81 455 TYR A N 1
ATOM 3401 C CA . TYR A 1 455 ? -33.915 4.171 11.109 1.00 93.81 455 TYR A CA 1
ATOM 3402 C C . TYR A 1 455 ? -35.393 4.465 11.351 1.00 93.81 455 TYR A C 1
ATOM 3404 O O . TYR A 1 455 ? -35.807 5.627 11.432 1.00 93.81 455 TYR A O 1
ATOM 3412 N N . THR A 1 456 ? -36.150 3.406 11.623 1.00 96.50 456 THR A N 1
ATOM 3413 C CA . THR A 1 456 ? -37.541 3.461 12.071 1.00 96.50 456 THR A CA 1
ATOM 3414 C C . THR A 1 456 ? -37.667 2.909 13.491 1.00 96.50 456 THR A C 1
ATOM 3416 O O . THR A 1 456 ? -37.175 1.827 13.814 1.00 96.50 456 THR A O 1
ATOM 3419 N N . LEU A 1 457 ? -38.343 3.654 14.365 1.00 95.56 457 LEU A N 1
ATOM 3420 C CA . LEU A 1 457 ? -38.608 3.258 15.744 1.00 95.56 457 LEU A CA 1
ATOM 3421 C C . LEU A 1 457 ? -39.704 2.185 15.791 1.00 95.56 457 LEU A C 1
ATOM 3423 O O . LEU A 1 457 ? -40.843 2.428 15.385 1.00 95.56 457 LEU A O 1
ATOM 3427 N N . SER A 1 458 ? -39.375 1.024 16.351 1.00 94.25 458 SER A N 1
ATOM 3428 C CA . SER A 1 458 ? -40.296 -0.079 16.613 1.00 94.25 458 SER A CA 1
ATOM 3429 C C . SER A 1 458 ? -40.298 -0.397 18.109 1.00 94.25 458 SER A C 1
ATOM 3431 O O . SER A 1 458 ? -39.339 -0.941 18.655 1.00 94.25 458 SER A O 1
ATOM 3433 N N . GLY A 1 459 ? -41.371 -0.018 18.809 1.00 91.00 459 GLY A N 1
ATOM 3434 C CA . GLY A 1 459 ? -41.405 -0.086 20.272 1.00 91.00 459 GLY A CA 1
ATOM 3435 C C . GLY A 1 459 ? -40.403 0.894 20.891 1.00 91.00 459 GLY A C 1
ATOM 3436 O O . GLY A 1 459 ? -40.595 2.104 20.791 1.00 91.00 459 GLY A O 1
ATOM 3437 N N . SER A 1 460 ? -39.356 0.374 21.538 1.00 88.62 460 SER A N 1
ATOM 3438 C CA . SER A 1 460 ? -38.235 1.159 22.083 1.00 88.62 460 SER A CA 1
ATOM 3439 C C . SER A 1 460 ? -36.974 1.127 21.218 1.00 88.62 460 SER A C 1
ATOM 3441 O O . SER A 1 460 ? -36.030 1.860 21.512 1.00 88.62 460 SER A O 1
ATOM 3443 N N . ASP A 1 461 ? -36.949 0.289 20.181 1.00 92.06 461 ASP A N 1
ATOM 3444 C CA . ASP A 1 461 ? -35.737 -0.020 19.432 1.00 92.06 461 ASP A CA 1
ATOM 3445 C C . ASP A 1 461 ? -35.755 0.684 18.077 1.00 92.06 461 ASP A C 1
ATOM 3447 O O . ASP A 1 461 ? -36.743 0.636 17.340 1.00 92.06 461 ASP A O 1
ATOM 3451 N N . TRP A 1 462 ? -34.653 1.348 17.739 1.00 94.56 462 TRP A N 1
ATOM 3452 C CA . TRP A 1 462 ? -34.454 1.900 16.406 1.00 94.56 462 TRP A CA 1
ATOM 3453 C C . TRP A 1 462 ? -33.927 0.803 15.491 1.00 94.56 462 TRP A C 1
ATOM 3455 O O . TRP A 1 462 ? -32.815 0.308 15.674 1.00 94.56 462 TRP A O 1
ATOM 3465 N N . ILE A 1 463 ? -34.735 0.434 14.506 1.00 92.06 463 ILE A N 1
ATOM 3466 C CA . ILE A 1 463 ? -34.405 -0.595 13.527 1.00 92.06 463 ILE A CA 1
ATOM 3467 C C . ILE A 1 463 ? -33.912 0.103 12.260 1.00 92.06 463 ILE A C 1
ATOM 3469 O O . ILE A 1 463 ? -34.590 1.021 11.797 1.00 92.06 463 ILE A O 1
ATOM 3473 N N . PRO A 1 464 ? -32.743 -0.265 11.710 1.00 87.94 464 PRO A N 1
ATOM 3474 C CA . PRO A 1 464 ? -32.288 0.309 10.453 1.00 87.94 464 PRO A CA 1
ATOM 3475 C C . PRO A 1 464 ? -33.234 -0.079 9.314 1.00 87.94 464 PRO A C 1
ATOM 3477 O O . PRO A 1 464 ? -33.663 -1.230 9.219 1.00 87.94 464 PRO A O 1
ATOM 3480 N N . ASP A 1 465 ? -33.524 0.873 8.431 1.00 82.50 465 ASP A N 1
ATOM 3481 C CA . ASP A 1 465 ? -34.417 0.647 7.290 1.00 82.50 465 ASP A CA 1
ATOM 3482 C C . ASP A 1 465 ? -33.744 -0.211 6.201 1.00 82.50 465 ASP A C 1
ATOM 3484 O O . ASP A 1 465 ? -34.414 -0.937 5.466 1.00 82.50 465 ASP A O 1
ATOM 3488 N N . ASP A 1 466 ? -32.409 -0.152 6.116 1.00 77.19 466 ASP A N 1
ATOM 3489 C CA . ASP A 1 466 ? -31.593 -1.023 5.269 1.00 77.19 466 ASP A CA 1
ATOM 3490 C C . ASP A 1 466 ? -31.106 -2.242 6.084 1.00 77.19 466 ASP A C 1
ATOM 3492 O O . ASP A 1 466 ? -30.319 -2.060 7.021 1.00 77.19 466 ASP A O 1
ATOM 3496 N N . PRO A 1 467 ? -31.507 -3.481 5.724 1.00 68.56 467 PRO A N 1
ATOM 3497 C CA . PRO A 1 467 ? -31.169 -4.703 6.461 1.00 68.56 467 PRO A CA 1
ATOM 3498 C C . PRO A 1 467 ? -29.678 -5.069 6.436 1.00 68.56 467 PRO A C 1
ATOM 3500 O O . PRO A 1 467 ? -29.251 -5.951 7.182 1.00 68.56 467 PRO A O 1
ATOM 3503 N N . ASP A 1 468 ? -28.886 -4.427 5.581 1.00 67.44 468 ASP A N 1
ATOM 3504 C CA . ASP A 1 468 ? -27.434 -4.590 5.520 1.00 67.44 468 ASP A CA 1
ATOM 3505 C C . ASP A 1 468 ? -26.729 -3.654 6.531 1.00 67.44 468 ASP A C 1
ATOM 3507 O O . ASP A 1 468 ? -25.512 -3.669 6.686 1.00 67.44 468 ASP A O 1
ATOM 3511 N N . THR A 1 469 ? -27.460 -2.750 7.189 1.00 75.75 469 THR A N 1
ATOM 3512 C CA . THR A 1 469 ? -26.889 -1.793 8.146 1.00 75.75 469 THR A CA 1
ATOM 3513 C C . THR A 1 469 ? -26.637 -2.456 9.491 1.00 75.75 469 THR A C 1
ATOM 3515 O O . THR A 1 469 ? -27.564 -2.878 10.175 1.00 75.75 469 THR A O 1
ATOM 3518 N N . THR A 1 470 ? -25.370 -2.484 9.898 1.00 78.19 470 THR A N 1
ATOM 3519 C CA . THR A 1 470 ? -24.927 -3.045 11.185 1.00 78.19 470 THR A CA 1
ATOM 3520 C C . THR A 1 470 ? -24.688 -1.989 12.259 1.00 78.19 470 THR A C 1
ATOM 3522 O O . THR A 1 470 ? -24.547 -2.324 13.434 1.00 78.19 470 THR A O 1
ATOM 3525 N N . ALA A 1 471 ? -24.667 -0.708 11.880 1.00 84.56 471 ALA A N 1
ATOM 3526 C CA . ALA A 1 471 ? -24.626 0.382 12.838 1.00 84.56 471 ALA A CA 1
ATOM 3527 C C . ALA A 1 471 ? -25.906 0.385 13.687 1.00 84.56 471 ALA A C 1
ATOM 3529 O O . ALA A 1 471 ? -27.004 0.112 13.188 1.00 84.56 471 ALA A O 1
ATOM 3530 N N . THR A 1 472 ? -25.785 0.726 14.967 1.00 89.56 472 THR A N 1
ATOM 3531 C CA . THR A 1 472 ? -26.928 0.772 15.887 1.00 89.56 472 THR A CA 1
ATOM 3532 C C . THR A 1 472 ? -27.215 2.195 16.329 1.00 89.56 472 THR A C 1
ATOM 3534 O O . THR A 1 472 ? -26.306 3.006 16.498 1.00 89.56 472 THR A O 1
ATOM 3537 N N . PHE A 1 473 ? -28.493 2.498 16.534 1.00 95.88 473 PHE A N 1
ATOM 3538 C CA . PHE A 1 473 ? -28.951 3.799 16.999 1.00 95.88 473 PHE A CA 1
ATOM 3539 C C . PHE A 1 473 ? -29.828 3.620 18.238 1.00 95.88 473 PHE A C 1
ATOM 3541 O O . PHE A 1 473 ? -30.651 2.708 18.305 1.00 95.88 473 PHE A O 1
ATOM 3548 N N . LYS A 1 474 ? -29.620 4.442 19.267 1.00 95.69 474 LYS A N 1
ATOM 3549 C CA . LYS A 1 474 ? -30.325 4.334 20.552 1.00 95.69 474 LYS A CA 1
ATOM 3550 C C . LYS A 1 474 ? -30.677 5.710 21.092 1.00 95.69 474 LYS A C 1
ATOM 3552 O O . LYS A 1 474 ? -29.875 6.640 21.025 1.00 95.69 474 LYS A O 1
ATOM 3557 N N . THR A 1 475 ? -31.845 5.811 21.717 1.00 96.00 475 THR A N 1
ATOM 3558 C CA . THR A 1 475 ? -32.203 6.953 22.566 1.00 96.00 475 THR A CA 1
ATOM 3559 C C . THR A 1 475 ? -31.767 6.659 24.001 1.00 96.00 475 THR A C 1
ATOM 3561 O O . THR A 1 475 ? -32.105 5.613 24.552 1.00 96.00 475 THR A O 1
ATOM 3564 N N . VAL A 1 476 ? -31.011 7.572 24.614 1.00 93.06 476 VAL A N 1
ATOM 3565 C CA . VAL A 1 476 ? -30.491 7.443 25.983 1.00 93.06 476 VAL A CA 1
ATOM 3566 C C . VAL A 1 476 ? -30.898 8.682 26.778 1.00 93.06 476 VAL A C 1
ATOM 3568 O O . VAL A 1 476 ? -30.302 9.749 26.651 1.00 93.06 476 VAL A O 1
ATOM 3571 N N . GLY A 1 477 ? -31.945 8.558 27.598 1.00 92.00 477 GLY A N 1
ATOM 3572 C CA . GLY A 1 477 ? -32.557 9.721 28.245 1.00 92.00 477 GLY A CA 1
ATOM 3573 C C . GLY A 1 477 ? -33.149 10.675 27.201 1.00 92.00 477 GLY A C 1
ATOM 3574 O O . GLY A 1 477 ? -34.008 10.270 26.423 1.00 92.00 477 GLY A O 1
ATOM 3575 N N . SER A 1 478 ? -32.697 11.932 27.182 1.00 91.81 478 SER A N 1
ATOM 3576 C CA . SER A 1 478 ? -33.050 12.920 26.146 1.00 91.81 478 SER A CA 1
ATOM 3577 C C . SER A 1 478 ? -32.070 12.974 24.969 1.00 91.81 478 SER A C 1
ATOM 3579 O O . SER A 1 478 ? -32.295 13.737 24.030 1.00 91.81 478 SER A O 1
ATOM 3581 N N . ASP A 1 479 ? -30.977 12.219 25.048 1.00 95.50 479 ASP A N 1
ATOM 3582 C CA . ASP A 1 479 ? -29.854 12.240 24.114 1.00 95.50 479 ASP A CA 1
ATOM 3583 C C . ASP A 1 479 ? -29.873 10.990 23.218 1.00 95.50 479 ASP A C 1
ATOM 3585 O O . ASP A 1 479 ? -30.722 10.104 23.365 1.00 95.50 479 ASP A O 1
ATOM 3589 N N . TYR A 1 480 ? -28.937 10.910 22.273 1.00 97.12 480 TYR A N 1
ATOM 3590 C CA . TYR A 1 480 ? -28.862 9.820 21.303 1.00 97.12 480 TYR A CA 1
ATOM 3591 C C . TYR A 1 480 ? -27.443 9.275 21.176 1.00 97.12 480 TYR A C 1
ATOM 3593 O O . TYR A 1 480 ? -26.458 10.004 21.311 1.00 97.12 480 TYR A O 1
ATOM 3601 N N . VAL A 1 481 ? -27.345 7.979 20.902 1.00 96.00 481 VAL A N 1
ATOM 3602 C CA . VAL A 1 481 ? -26.085 7.265 20.701 1.00 96.00 481 VAL A CA 1
ATOM 3603 C C . VAL A 1 481 ? -26.160 6.517 19.380 1.00 96.00 481 VAL A C 1
ATOM 3605 O O . VAL A 1 481 ? -27.102 5.760 19.153 1.00 96.00 481 VAL A O 1
ATOM 3608 N N . TYR A 1 482 ? -25.169 6.738 18.525 1.00 94.19 482 TYR A N 1
ATOM 3609 C CA . TYR A 1 482 ? -24.978 6.030 17.268 1.00 94.19 482 TYR A CA 1
ATOM 3610 C C . TYR A 1 482 ? -23.658 5.264 17.336 1.00 94.19 482 TYR A C 1
ATOM 3612 O O . TYR A 1 482 ? -22.612 5.856 17.584 1.00 94.19 482 TYR A O 1
ATOM 3620 N N . THR A 1 483 ? -23.704 3.948 17.168 1.00 86.94 483 THR A N 1
ATOM 3621 C CA . THR A 1 483 ? -22.522 3.082 17.207 1.00 86.94 483 THR A CA 1
ATOM 3622 C C . THR A 1 483 ? -22.285 2.525 15.816 1.00 86.94 483 THR A C 1
ATOM 3624 O O . THR A 1 483 ? -23.129 1.799 15.290 1.00 86.94 483 THR A O 1
ATOM 3627 N N . LEU A 1 484 ? -21.150 2.889 15.226 1.00 84.31 484 LEU A N 1
ATOM 3628 C CA . LEU A 1 484 ? -20.727 2.457 13.901 1.00 84.31 484 LEU A CA 1
ATOM 3629 C C . LEU A 1 484 ? -20.243 0.992 13.910 1.00 84.31 484 LEU A C 1
ATOM 3631 O O . LEU A 1 484 ? -19.982 0.439 14.980 1.00 84.31 484 LEU A O 1
ATOM 3635 N N . PRO A 1 485 ? -20.100 0.349 12.734 1.00 77.56 485 PRO A N 1
ATOM 3636 C CA . PRO A 1 485 ? -19.665 -1.048 12.642 1.00 77.56 485 PRO A CA 1
ATOM 3637 C C . PRO A 1 485 ? -18.255 -1.311 13.195 1.00 77.56 485 PRO A C 1
ATOM 3639 O O . PRO A 1 485 ? -17.969 -2.418 13.635 1.00 77.56 485 PRO A O 1
ATOM 3642 N N . ASP A 1 486 ? -17.390 -0.293 13.202 1.00 71.88 486 ASP A N 1
ATOM 3643 C CA . ASP A 1 486 ? -16.051 -0.315 13.809 1.00 71.88 486 ASP A CA 1
ATOM 3644 C C . ASP A 1 486 ? -16.074 -0.075 15.336 1.00 71.88 486 ASP A C 1
ATOM 3646 O O . ASP A 1 486 ? -15.028 -0.008 15.980 1.00 71.88 486 ASP A O 1
ATOM 3650 N N . ASN A 1 487 ? -17.271 0.029 15.923 1.00 75.31 487 ASN A N 1
ATOM 3651 C CA . ASN A 1 487 ? -17.564 0.399 17.310 1.00 75.31 487 ASN A CA 1
ATOM 3652 C C . ASN A 1 487 ? -17.180 1.825 17.697 1.00 75.31 487 ASN A C 1
ATOM 3654 O O . ASN A 1 487 ? -17.169 2.150 18.887 1.00 75.31 487 ASN A O 1
ATOM 3658 N N . THR A 1 488 ? -16.926 2.704 16.729 1.00 81.69 488 THR A N 1
ATOM 3659 C CA . THR A 1 488 ? -16.900 4.137 17.006 1.00 81.69 488 THR A CA 1
ATOM 3660 C C . THR A 1 488 ? -18.274 4.560 17.531 1.00 81.69 488 THR A C 1
ATOM 3662 O O . THR A 1 488 ? -19.311 4.248 16.940 1.00 81.69 488 THR A O 1
ATOM 3665 N N . VAL A 1 489 ? -18.299 5.262 18.663 1.00 83.69 489 VAL A N 1
ATOM 3666 C CA . VAL A 1 489 ? -19.530 5.728 19.306 1.00 83.69 489 VAL A CA 1
ATOM 3667 C C . VAL A 1 489 ? -19.653 7.233 19.142 1.00 83.69 489 VAL A C 1
ATOM 3669 O O . VAL A 1 489 ? -18.891 8.009 19.712 1.00 83.69 489 VAL A O 1
ATOM 3672 N N . GLU A 1 490 ? -20.666 7.656 18.405 1.00 93.81 490 GLU A N 1
ATOM 3673 C CA . GLU A 1 490 ? -21.070 9.047 18.279 1.00 93.81 490 GLU A CA 1
ATOM 3674 C C . GLU A 1 490 ? -22.204 9.357 19.267 1.00 93.81 490 GLU A C 1
ATOM 3676 O O . GLU A 1 490 ? -23.211 8.648 19.352 1.00 93.81 490 GLU A O 1
ATOM 3681 N N . ARG A 1 491 ? -22.058 10.442 20.029 1.00 94.69 491 ARG A N 1
ATOM 3682 C CA . ARG A 1 491 ? -23.056 10.904 21.000 1.00 94.69 491 ARG A CA 1
ATOM 3683 C C . ARG A 1 491 ? -23.639 12.228 20.570 1.00 94.69 491 ARG A C 1
ATOM 3685 O O . ARG A 1 491 ? -22.909 13.189 20.342 1.00 94.69 491 ARG A O 1
ATOM 3692 N N . TYR A 1 492 ? -24.960 12.290 20.543 1.00 97.06 492 TYR A N 1
ATOM 3693 C CA . TYR A 1 492 ? -25.709 13.474 20.168 1.00 97.06 492 TYR A CA 1
ATOM 3694 C C . TYR A 1 492 ? -26.547 13.955 21.344 1.00 97.06 492 TYR A C 1
ATOM 3696 O O . TYR A 1 492 ? -27.198 13.158 22.015 1.00 97.06 492 TYR A O 1
ATOM 3704 N N . ASN A 1 493 ? -26.571 15.262 21.580 1.00 94.75 493 ASN A N 1
ATOM 3705 C CA . ASN A 1 493 ? -27.439 15.836 22.606 1.00 94.75 493 ASN A CA 1
ATOM 3706 C C . ASN A 1 493 ? -28.911 15.903 22.153 1.00 94.75 493 ASN A C 1
ATOM 3708 O O . ASN A 1 493 ? -29.239 15.676 20.988 1.00 94.75 493 ASN A O 1
ATOM 3712 N N . SER A 1 494 ? -29.801 16.293 23.063 1.00 95.25 494 SER A N 1
ATOM 3713 C CA . SER A 1 494 ? -31.229 16.536 22.784 1.00 95.25 494 SER A CA 1
ATOM 3714 C C . SER A 1 494 ? -31.522 17.522 21.638 1.00 95.25 494 SER A C 1
ATOM 3716 O O . SER A 1 494 ? -32.562 17.418 20.980 1.00 95.25 494 SER A O 1
ATOM 3718 N N . SER A 1 495 ? -30.587 18.425 21.323 1.00 94.56 495 SER A N 1
ATOM 3719 C CA . SER A 1 495 ? -30.638 19.320 20.154 1.00 94.56 495 SER A CA 1
ATOM 3720 C C . SER A 1 495 ? -30.131 18.669 18.857 1.00 94.56 495 SER A C 1
ATOM 3722 O O . SER A 1 495 ? -29.968 19.360 17.852 1.00 94.56 495 SER A O 1
ATOM 3724 N N . LYS A 1 496 ? -29.885 17.353 18.867 1.00 96.06 496 LYS A N 1
ATOM 3725 C CA . LYS A 1 496 ? -29.356 16.532 17.764 1.00 96.06 496 LYS A CA 1
ATOM 3726 C C . LYS A 1 496 ? -27.992 16.991 17.238 1.00 96.06 496 LYS A C 1
ATOM 3728 O O . LYS A 1 496 ? -27.679 16.845 16.058 1.00 96.06 496 LYS A O 1
ATOM 3733 N N . ARG A 1 497 ? -27.160 17.566 18.109 1.00 95.44 497 ARG A N 1
ATOM 3734 C CA . ARG A 1 497 ? -25.776 17.945 17.785 1.00 95.44 497 ARG A CA 1
ATOM 3735 C C . ARG A 1 497 ? -24.812 16.898 18.312 1.00 95.44 497 ARG A C 1
ATOM 3737 O O . ARG A 1 497 ? -24.937 16.511 19.471 1.00 95.44 497 ARG A O 1
ATOM 3744 N N . LEU A 1 498 ? -23.857 16.493 17.478 1.00 96.62 498 LEU A N 1
ATOM 3745 C CA . LEU A 1 498 ? -22.774 15.592 17.855 1.00 96.62 498 LEU A CA 1
ATOM 3746 C C . LEU A 1 498 ? -21.903 16.267 18.912 1.00 96.62 498 LEU A C 1
ATOM 3748 O O . LEU A 1 498 ? -21.234 17.240 18.610 1.00 96.62 498 LEU A O 1
ATOM 3752 N N . THR A 1 499 ? -21.900 15.779 20.141 1.00 95.00 499 THR A N 1
ATOM 3753 C CA . THR A 1 499 ? -21.097 16.350 21.230 1.00 95.00 499 THR A CA 1
ATOM 3754 C C . THR A 1 499 ? -19.831 15.558 21.493 1.00 95.00 499 THR A C 1
ATOM 3756 O O . THR A 1 499 ? -18.872 16.120 22.025 1.00 95.00 499 THR A O 1
ATOM 3759 N N . ARG A 1 500 ? -19.813 14.268 21.138 1.00 92.88 500 ARG A N 1
ATOM 3760 C CA . ARG A 1 500 ? -18.672 13.400 21.411 1.00 92.88 500 ARG A CA 1
ATOM 3761 C C . ARG A 1 500 ? -18.537 12.261 20.407 1.00 92.88 500 ARG A C 1
ATOM 3763 O O . ARG A 1 500 ? -19.541 11.671 20.025 1.00 92.88 500 ARG A O 1
ATOM 3770 N N . ILE A 1 501 ? -17.301 11.945 20.034 1.00 87.62 501 ILE A N 1
ATOM 3771 C CA . ILE A 1 501 ? -16.923 10.740 19.286 1.00 87.62 501 ILE A CA 1
ATOM 3772 C C . ILE A 1 501 ? -15.988 9.933 20.184 1.00 87.62 501 ILE A C 1
ATOM 3774 O O . ILE A 1 501 ? -15.033 10.495 20.713 1.00 87.62 501 ILE A O 1
ATOM 3778 N N . GLU A 1 502 ? -16.255 8.650 20.380 1.00 81.00 502 GLU A N 1
ATOM 3779 C CA . GLU A 1 502 ? -15.402 7.728 21.133 1.00 81.00 502 GLU A CA 1
ATOM 3780 C C . GLU A 1 502 ? -14.902 6.634 20.203 1.00 81.00 502 GLU A C 1
ATOM 3782 O O . GLU A 1 502 ? -15.699 6.020 19.495 1.00 81.00 502 GLU A O 1
ATOM 3787 N N . TYR A 1 503 ? -13.602 6.374 20.229 1.00 80.25 503 TYR A N 1
ATOM 3788 C CA . TYR A 1 503 ? -12.988 5.327 19.425 1.00 80.25 503 TYR A CA 1
ATOM 3789 C C . TYR A 1 503 ? -12.756 4.069 20.256 1.00 80.25 503 TYR A C 1
ATOM 3791 O O . TYR A 1 503 ? -12.455 4.139 21.456 1.00 80.25 503 TYR A O 1
ATOM 3799 N N . ILE A 1 504 ? -12.843 2.915 19.595 1.00 70.69 504 ILE A N 1
ATOM 3800 C CA . ILE A 1 504 ? -12.385 1.656 20.173 1.00 70.69 504 ILE A CA 1
ATOM 3801 C C . ILE A 1 504 ? -10.899 1.770 20.533 1.00 70.69 504 ILE A C 1
ATOM 3803 O O . ILE A 1 504 ? -10.117 2.410 19.830 1.00 70.69 504 ILE A O 1
ATOM 3807 N N . GLY A 1 505 ? -10.501 1.192 21.661 1.00 66.00 505 GLY A N 1
ATOM 3808 C CA . GLY A 1 505 ? -9.118 1.257 22.117 1.00 66.00 505 GLY A CA 1
ATOM 3809 C C . GLY A 1 505 ? -8.770 2.441 23.030 1.00 66.00 505 GLY A C 1
ATOM 3810 O O . GLY A 1 505 ? -7.646 2.522 23.521 1.00 66.00 505 GLY A O 1
ATOM 3811 N N . GLY A 1 506 ? -9.728 3.325 23.319 1.00 64.38 506 GLY A N 1
ATOM 3812 C CA . GLY A 1 506 ? -9.552 4.436 24.255 1.00 64.38 506 GLY A CA 1
ATOM 3813 C C . GLY A 1 506 ? -8.988 5.693 23.589 1.00 64.38 506 GLY A C 1
ATOM 3814 O O . GLY A 1 506 ? -7.783 5.842 23.424 1.00 64.38 506 GLY A O 1
ATOM 3815 N N . GLY A 1 507 ? -9.893 6.610 23.250 1.00 72.62 507 GLY A N 1
ATOM 3816 C CA . GLY A 1 507 ? -9.652 7.952 22.714 1.00 72.62 507 GLY A CA 1
ATOM 3817 C C . GLY A 1 507 ? -11.004 8.615 22.440 1.00 72.62 507 GLY A C 1
ATOM 3818 O O . GLY A 1 507 ? -11.979 7.917 22.142 1.00 72.62 507 GLY A O 1
ATOM 3819 N N . ALA A 1 508 ? -11.119 9.932 22.598 1.00 79.62 508 ALA A N 1
ATOM 3820 C CA . ALA A 1 508 ? -12.381 10.629 22.396 1.00 79.62 508 ALA A CA 1
ATOM 3821 C C . ALA A 1 508 ? -12.225 12.096 21.984 1.00 79.62 508 ALA A C 1
ATOM 3823 O O . ALA A 1 508 ? -11.442 12.858 22.544 1.00 79.62 508 ALA A O 1
ATOM 3824 N N . LEU A 1 509 ? -13.092 12.525 21.074 1.00 87.25 509 LEU A N 1
ATOM 3825 C CA . LEU A 1 509 ? -13.207 13.914 20.649 1.00 87.25 509 LEU A CA 1
ATOM 3826 C C . LEU A 1 509 ? -14.454 14.542 21.249 1.00 87.25 509 LEU A C 1
ATOM 3828 O O . LEU A 1 509 ? -15.538 13.975 21.149 1.00 87.25 509 LEU A O 1
ATOM 3832 N N . ASN A 1 510 ? -14.315 15.732 21.820 1.00 90.19 510 ASN A N 1
ATOM 3833 C CA . ASN A 1 510 ? -15.413 16.576 22.271 1.00 90.19 510 ASN A CA 1
ATOM 3834 C C . ASN A 1 510 ? -15.641 17.697 21.259 1.00 90.19 510 ASN A C 1
ATOM 3836 O O . ASN A 1 510 ? -14.687 18.339 20.822 1.00 90.19 510 ASN A O 1
ATOM 3840 N N . LEU A 1 511 ? -16.899 17.946 20.906 1.00 96.81 511 LEU A N 1
ATOM 3841 C CA . LEU A 1 511 ? -17.282 18.936 19.905 1.00 96.81 511 LEU A CA 1
ATOM 3842 C C . LEU A 1 511 ? -18.131 20.040 20.543 1.00 96.81 511 LEU A C 1
ATOM 3844 O O . LEU A 1 511 ? -19.074 19.768 21.289 1.00 96.81 511 LEU A O 1
ATOM 3848 N N . ALA A 1 512 ? -17.811 21.295 20.226 1.00 96.75 512 ALA A N 1
ATOM 3849 C CA . ALA A 1 512 ? -18.508 22.476 20.729 1.00 96.75 512 ALA A CA 1
ATOM 3850 C C . ALA A 1 512 ? -19.044 23.343 19.586 1.00 96.75 512 ALA A C 1
ATOM 3852 O O . ALA A 1 512 ? -18.407 23.483 18.541 1.00 96.75 512 ALA A O 1
ATOM 3853 N N . TYR A 1 513 ? -20.208 23.958 19.807 1.00 96.81 513 TYR A N 1
ATOM 3854 C CA . TYR A 1 513 ? -20.937 24.734 18.803 1.00 96.81 513 TYR A CA 1
ATOM 3855 C C . TYR A 1 513 ? -21.293 26.125 19.331 1.00 96.81 513 TYR A C 1
ATOM 3857 O O . TYR A 1 513 ? -21.529 26.301 20.528 1.00 96.81 513 TYR A O 1
ATOM 3865 N N . ASN A 1 514 ? -21.394 27.107 18.433 1.00 94.94 514 ASN A N 1
ATOM 3866 C CA . ASN A 1 514 ? -21.911 28.437 18.766 1.00 94.94 514 ASN A CA 1
ATOM 3867 C C . ASN A 1 514 ? -23.454 28.469 18.833 1.00 94.94 514 ASN A C 1
ATOM 3869 O O . ASN A 1 514 ? -24.135 27.492 18.522 1.00 94.94 514 ASN A O 1
ATOM 3873 N N . GLY A 1 515 ? -24.021 29.626 19.198 1.00 90.94 515 GLY A N 1
ATOM 3874 C CA . GLY A 1 515 ? -25.476 29.831 19.274 1.00 90.94 515 GLY A CA 1
ATOM 3875 C C . GLY A 1 515 ? -26.222 29.681 17.939 1.00 90.94 515 GLY A C 1
ATOM 3876 O O . GLY A 1 515 ? -27.420 29.414 17.943 1.00 90.94 515 GLY A O 1
ATOM 3877 N N . SER A 1 516 ? -25.518 29.786 16.809 1.00 90.94 516 SER A N 1
ATOM 3878 C CA . SER A 1 516 ? -26.051 29.513 15.465 1.00 90.94 516 SER A CA 1
ATOM 3879 C C . SER A 1 516 ? -25.946 28.032 15.076 1.00 90.94 516 SER A C 1
ATOM 3881 O O . SER A 1 516 ? -26.336 27.648 13.976 1.00 90.94 516 SER A O 1
ATOM 3883 N N . GLY A 1 517 ? -25.415 27.181 15.961 1.00 91.50 517 GLY A N 1
ATOM 3884 C CA . GLY A 1 517 ? -25.252 25.750 15.736 1.00 91.50 517 GLY A CA 1
ATOM 3885 C C . GLY A 1 517 ? -24.105 25.376 14.797 1.00 91.50 517 GLY A C 1
ATOM 3886 O O . GLY A 1 517 ? -24.117 24.272 14.259 1.00 91.50 517 GLY A O 1
ATOM 3887 N N . GLN A 1 518 ? -23.132 26.267 14.592 1.00 94.62 518 GLN A N 1
ATOM 3888 C CA . GLN A 1 518 ? -21.921 25.992 13.815 1.00 94.62 518 GLN A CA 1
ATOM 3889 C C . GLN A 1 518 ? -20.831 25.425 14.728 1.00 94.62 518 GLN A C 1
ATOM 3891 O O . GLN A 1 518 ? -20.658 25.912 15.846 1.00 94.62 518 GLN A O 1
ATOM 3896 N N . LEU A 1 519 ? -20.105 24.408 14.256 1.00 97.06 519 LEU A N 1
ATOM 3897 C CA . LEU A 1 519 ? -19.019 23.767 14.999 1.00 97.06 519 LEU A CA 1
ATOM 3898 C C . LEU A 1 519 ? -17.882 24.766 15.196 1.00 97.06 519 LEU A C 1
ATOM 3900 O O . LEU A 1 519 ? -17.264 25.166 14.217 1.00 97.06 519 LEU A O 1
ATOM 3904 N N . THR A 1 520 ? -17.592 25.160 16.430 1.00 97.88 520 THR A N 1
ATOM 3905 C CA . THR A 1 520 ? -16.500 26.093 16.736 1.00 97.88 520 THR A CA 1
ATOM 3906 C C . THR A 1 520 ? -15.247 25.388 17.206 1.00 97.88 520 THR A C 1
ATOM 3908 O O . THR A 1 520 ? -14.167 25.953 17.071 1.00 97.88 520 THR A O 1
ATOM 3911 N N . SER A 1 521 ? -15.364 24.186 17.775 1.00 97.56 521 SER A N 1
ATOM 3912 C CA . SER A 1 521 ? -14.197 23.490 18.295 1.00 97.56 521 SER A CA 1
ATOM 3913 C C . SER A 1 521 ? -14.331 21.972 18.333 1.00 97.56 521 SER A C 1
ATOM 3915 O O . SER A 1 521 ? -15.414 21.454 18.602 1.00 97.56 521 SER A O 1
ATOM 3917 N N . VAL A 1 522 ? -13.205 21.290 18.106 1.00 97.56 522 VAL A N 1
ATOM 3918 C CA . VAL A 1 522 ? -13.011 19.857 18.343 1.00 97.56 522 VAL A CA 1
ATOM 3919 C C . VAL A 1 522 ? -11.795 19.679 19.244 1.00 97.56 522 VAL A C 1
ATOM 3921 O O . VAL A 1 522 ? -10.704 20.104 18.875 1.00 97.56 522 VAL A O 1
ATOM 3924 N N . THR A 1 523 ? -11.966 19.054 20.404 1.00 90.50 523 THR A N 1
ATOM 3925 C CA . THR A 1 523 ? -10.903 18.860 21.400 1.00 90.50 523 THR A CA 1
ATOM 3926 C C . THR A 1 523 ? -10.745 17.381 21.704 1.00 90.50 523 THR A C 1
ATOM 3928 O O . THR A 1 523 ? -11.730 16.725 22.035 1.00 90.50 523 THR A O 1
ATOM 3931 N N . ASN A 1 524 ? -9.527 16.854 21.630 1.00 82.06 524 ASN A N 1
ATOM 3932 C CA . ASN A 1 524 ? -9.266 15.477 22.049 1.00 82.06 524 ASN A CA 1
ATOM 3933 C C . ASN A 1 524 ? -9.161 15.362 23.581 1.00 82.06 524 ASN A C 1
ATOM 3935 O O . ASN A 1 524 ? -9.137 16.361 24.302 1.00 82.06 524 ASN A O 1
ATOM 3939 N N . GLU A 1 525 ? -9.060 14.141 24.099 1.00 72.75 525 GLU A N 1
ATOM 3940 C CA . GLU A 1 525 ? -8.894 13.879 25.534 1.00 72.75 525 GLU A CA 1
ATOM 3941 C C . GLU A 1 525 ? -7.627 14.508 26.145 1.00 72.75 525 GLU A C 1
ATOM 3943 O O . GLU A 1 525 ? -7.570 14.744 27.350 1.00 72.75 525 GLU A O 1
ATOM 3948 N N . ASN A 1 526 ? -6.654 14.854 25.302 1.00 71.81 526 ASN A N 1
ATOM 3949 C CA . ASN A 1 526 ? -5.365 15.430 25.679 1.00 71.81 526 ASN A CA 1
ATOM 3950 C C . ASN A 1 526 ? -5.385 16.970 25.728 1.00 71.81 526 ASN A C 1
ATOM 3952 O O . ASN A 1 526 ? -4.347 17.600 25.917 1.00 71.81 526 ASN A O 1
ATOM 3956 N N . GLY A 1 527 ? -6.543 17.595 25.492 1.00 75.81 527 GLY A N 1
ATOM 3957 C CA . GLY A 1 527 ? -6.709 19.050 25.484 1.00 75.81 527 GLY A CA 1
ATOM 3958 C C . GLY A 1 527 ? -6.205 19.755 24.220 1.00 75.81 527 GLY A C 1
ATOM 3959 O O . GLY A 1 527 ? -6.369 20.970 24.108 1.00 75.81 527 GLY A O 1
ATOM 3960 N N . ARG A 1 528 ? -5.643 19.030 23.239 1.00 82.88 528 ARG A N 1
ATOM 3961 C CA . ARG A 1 528 ? -5.352 19.607 21.917 1.00 82.88 528 ARG A CA 1
ATOM 3962 C C . ARG A 1 528 ? -6.663 19.917 21.215 1.00 82.88 528 ARG A C 1
ATOM 3964 O O . ARG A 1 528 ? -7.638 19.178 21.358 1.00 82.88 528 ARG A O 1
ATOM 3971 N N . GLN A 1 529 ? -6.673 20.980 20.420 1.00 93.06 529 GLN A N 1
ATOM 3972 C CA . GLN A 1 529 ? -7.912 21.528 19.895 1.00 93.06 529 GLN A CA 1
ATOM 3973 C C . GLN A 1 529 ? -7.776 22.042 18.461 1.00 93.06 529 GLN A C 1
ATOM 3975 O O . GLN A 1 529 ? -6.804 22.710 18.119 1.00 93.06 529 GLN A O 1
ATOM 3980 N N . LEU A 1 530 ? -8.808 21.783 17.660 1.00 97.50 530 LEU A N 1
ATOM 3981 C CA . LEU A 1 530 ? -9.118 22.496 16.427 1.00 97.50 530 LEU A CA 1
ATOM 3982 C C . LEU A 1 530 ? -10.139 23.591 16.734 1.00 97.50 530 LEU A C 1
ATOM 3984 O O . LEU A 1 530 ? -11.105 23.343 17.462 1.00 97.50 530 LEU A O 1
ATOM 3988 N N . THR A 1 531 ? -9.956 24.780 16.164 1.00 98.44 531 THR A N 1
ATOM 3989 C CA . THR A 1 531 ? -10.916 25.886 16.277 1.00 98.44 531 THR A CA 1
ATOM 3990 C C . THR A 1 531 ? -11.324 26.375 14.898 1.00 98.44 531 THR A C 1
ATOM 3992 O O . THR A 1 531 ? -10.470 26.729 14.091 1.00 98.44 531 THR A O 1
ATOM 3995 N N . LEU A 1 532 ? -12.629 26.426 14.638 1.00 98.44 532 LEU A N 1
ATOM 3996 C CA . LEU A 1 532 ? -13.184 26.905 13.377 1.00 98.44 532 LEU A CA 1
ATOM 3997 C C . LEU A 1 532 ? -13.830 28.274 13.572 1.00 98.44 532 LEU A C 1
ATOM 3999 O O . LEU A 1 532 ? -14.641 28.470 14.483 1.00 98.44 532 LEU A O 1
ATOM 4003 N N . THR A 1 533 ? -13.514 29.208 12.680 1.00 98.06 533 THR A N 1
ATOM 4004 C CA . THR A 1 533 ? -14.210 30.497 12.584 1.00 98.06 533 THR A CA 1
ATOM 4005 C C . THR A 1 533 ? -15.027 30.563 11.305 1.00 98.06 533 THR A C 1
ATOM 4007 O O . THR A 1 533 ? -14.762 29.828 10.356 1.00 98.06 533 THR A O 1
ATOM 4010 N N . TYR A 1 534 ? -16.034 31.438 11.275 1.00 97.50 534 TYR A N 1
ATOM 4011 C CA . TYR A 1 534 ? -16.959 31.534 10.152 1.00 97.50 534 TYR A CA 1
ATOM 4012 C C . TYR A 1 534 ? -17.098 32.969 9.657 1.00 97.50 534 TYR A C 1
ATOM 4014 O O . TYR A 1 534 ? -17.179 33.905 10.451 1.00 97.50 534 TYR A O 1
ATOM 4022 N N . SER A 1 535 ? -17.212 33.118 8.341 1.00 95.62 535 SER A N 1
ATOM 4023 C CA . SER A 1 535 ? -17.592 34.350 7.657 1.00 95.62 535 SER A CA 1
ATOM 4024 C C . SER A 1 535 ? -18.754 34.044 6.720 1.00 95.62 535 SER A C 1
ATOM 4026 O O . SER A 1 535 ? -18.713 33.077 5.963 1.00 95.62 535 SER A O 1
ATOM 4028 N N . SER A 1 536 ? -19.829 34.830 6.801 1.00 92.12 536 SER A N 1
ATOM 4029 C CA . SER A 1 536 ? -21.038 34.641 5.978 1.00 92.12 536 SER A CA 1
ATOM 4030 C C . SER A 1 536 ? -21.599 33.207 5.999 1.00 92.12 536 SER A C 1
ATOM 4032 O O . SER A 1 536 ? -22.092 32.704 4.996 1.00 92.12 536 SER A O 1
ATOM 4034 N N . GLY A 1 537 ? -21.508 32.526 7.148 1.00 91.81 537 GLY A N 1
ATOM 4035 C CA . GLY A 1 537 ? -22.013 31.160 7.323 1.00 91.81 537 GLY A CA 1
ATOM 4036 C C . GLY A 1 537 ? -21.054 30.039 6.904 1.00 91.81 537 GLY A C 1
ATOM 4037 O O . GLY A 1 537 ? -21.335 28.883 7.221 1.00 91.81 537 GLY A O 1
ATOM 4038 N N . ARG A 1 538 ? -19.912 30.356 6.279 1.00 95.62 538 ARG A N 1
ATOM 4039 C CA . ARG A 1 538 ? -18.897 29.384 5.841 1.00 95.62 538 ARG A CA 1
ATOM 4040 C C . ARG A 1 538 ? -17.628 29.457 6.679 1.00 95.62 538 ARG A C 1
ATOM 4042 O O . ARG A 1 538 ? -17.341 30.506 7.247 1.00 95.62 538 ARG A O 1
ATOM 4049 N N . VAL A 1 539 ? -16.887 28.356 6.768 1.00 97.75 539 VAL A N 1
ATOM 4050 C CA . VAL A 1 539 ? -15.616 28.258 7.490 1.00 97.75 539 VAL A CA 1
ATOM 4051 C C . VAL A 1 539 ? -14.641 29.245 6.861 1.00 97.75 539 VAL A C 1
ATOM 4053 O O . VAL A 1 539 ? -14.371 29.163 5.670 1.00 97.75 539 VAL A O 1
ATOM 4056 N N . ALA A 1 540 ? -14.156 30.196 7.648 1.00 97.94 540 ALA A N 1
ATOM 4057 C CA . ALA A 1 540 ? -13.172 31.183 7.221 1.00 97.94 540 ALA A CA 1
ATOM 4058 C C . ALA A 1 540 ? -11.759 30.737 7.596 1.00 97.94 540 ALA A C 1
ATOM 4060 O O . ALA A 1 540 ? -10.845 30.838 6.782 1.00 97.94 540 ALA A O 1
ATOM 4061 N N . THR A 1 541 ? -11.584 30.209 8.812 1.00 98.44 541 THR A N 1
ATOM 4062 C CA . THR A 1 541 ? -10.301 29.672 9.269 1.00 98.44 541 THR A CA 1
ATOM 4063 C C . THR A 1 541 ? -10.462 28.390 10.070 1.00 98.44 541 THR A C 1
ATOM 4065 O O . THR A 1 541 ? -11.463 28.202 10.769 1.00 98.44 541 THR A O 1
ATOM 4068 N N . LEU A 1 542 ? -9.434 27.547 9.997 1.00 98.50 542 LEU A N 1
ATOM 4069 C CA . LEU A 1 542 ? -9.198 26.411 10.881 1.00 98.50 542 LEU A CA 1
ATOM 4070 C C . LEU A 1 542 ? -7.874 26.661 11.606 1.00 98.50 542 LEU A C 1
ATOM 4072 O O . LEU A 1 542 ? -6.803 26.606 11.004 1.00 98.50 542 LEU A O 1
ATOM 4076 N N . VAL A 1 543 ? -7.946 26.948 12.900 1.00 98.00 543 VAL A N 1
ATOM 4077 C CA . VAL A 1 543 ? -6.775 27.058 13.770 1.00 98.00 543 VAL A CA 1
ATOM 4078 C C . VAL A 1 543 ? -6.478 25.677 14.337 1.00 98.00 543 VAL A C 1
ATOM 4080 O O . VAL A 1 543 ? -7.322 25.072 15.001 1.00 98.00 543 VAL A O 1
ATOM 4083 N N . THR A 1 544 ? -5.275 25.196 14.067 1.00 94.81 544 THR A N 1
ATOM 4084 C CA . THR A 1 544 ? -4.735 23.920 14.535 1.00 94.81 544 THR A CA 1
ATOM 4085 C C . THR A 1 544 ? -3.565 24.184 15.491 1.00 94.81 544 THR A C 1
ATOM 4087 O O . THR A 1 544 ? -3.049 25.307 15.520 1.00 94.81 544 THR A O 1
ATOM 4090 N N . PRO A 1 545 ? -3.098 23.179 16.252 1.00 87.00 545 PRO A N 1
ATOM 4091 C CA . PRO A 1 545 ? -1.870 23.296 17.038 1.00 87.00 545 PRO A CA 1
ATOM 4092 C C . PRO A 1 545 ? -0.638 23.732 16.230 1.00 87.00 545 PRO A C 1
ATOM 4094 O O . PRO A 1 545 ? 0.243 24.381 16.788 1.00 87.00 545 PRO A O 1
ATOM 4097 N N . ASP A 1 546 ? -0.600 23.419 14.932 1.00 81.00 546 ASP A N 1
ATOM 4098 C CA . ASP A 1 546 ? 0.573 23.628 14.075 1.00 81.00 546 ASP A CA 1
ATOM 4099 C C . ASP A 1 546 ? 0.444 24.873 13.176 1.00 81.00 546 ASP A C 1
ATOM 4101 O O . ASP A 1 546 ? 1.373 25.241 12.460 1.00 81.00 546 ASP A O 1
ATOM 4105 N N . GLY A 1 547 ? -0.693 25.572 13.233 1.00 90.94 547 GLY A N 1
ATOM 4106 C CA . GLY A 1 547 ? -0.916 26.808 12.490 1.00 90.94 547 GLY A CA 1
ATOM 4107 C C . GLY A 1 547 ? -2.349 26.989 12.008 1.00 90.94 547 GLY A C 1
ATOM 4108 O O . GLY A 1 547 ? -3.253 26.235 12.367 1.00 90.94 547 GLY A O 1
ATOM 4109 N N . THR A 1 548 ? -2.574 28.032 11.209 1.00 97.31 548 THR A N 1
ATOM 4110 C CA . THR A 1 548 ? -3.914 28.410 10.736 1.00 97.31 548 THR A CA 1
ATOM 4111 C C . THR A 1 548 ? -4.062 28.178 9.239 1.00 97.31 548 THR A C 1
ATOM 4113 O O . THR A 1 548 ? -3.263 28.688 8.459 1.00 97.31 548 THR A O 1
ATOM 4116 N N . PHE A 1 549 ? -5.123 27.473 8.854 1.00 98.06 549 PHE A N 1
ATOM 4117 C CA . PHE A 1 549 ? -5.603 27.391 7.478 1.00 98.06 549 PHE A CA 1
ATOM 4118 C C . PHE A 1 549 ? -6.668 28.460 7.243 1.00 98.06 549 PHE A C 1
ATOM 4120 O O . PHE A 1 549 ? -7.475 28.736 8.137 1.00 98.06 549 PHE A O 1
ATOM 4127 N N . SER A 1 550 ? -6.689 29.041 6.046 1.00 98.25 550 SER A N 1
ATOM 4128 C CA . SER A 1 550 ? -7.721 29.992 5.615 1.00 98.25 550 SER A CA 1
ATOM 4129 C C . SER A 1 550 ? -8.420 29.486 4.360 1.00 98.25 550 SER A C 1
ATOM 4131 O O . SER A 1 550 ? -7.771 28.908 3.495 1.00 98.25 550 SER A O 1
ATOM 4133 N N . TYR A 1 551 ? -9.729 29.713 4.267 1.00 98.44 551 TYR A N 1
ATOM 4134 C CA . TYR A 1 551 ? -10.576 29.213 3.183 1.00 98.44 551 TYR A CA 1
ATOM 4135 C C . TYR A 1 551 ? -11.262 30.388 2.478 1.00 98.44 551 TYR A C 1
ATOM 4137 O O . TYR A 1 551 ? -11.918 31.207 3.134 1.00 98.44 551 TYR A O 1
ATOM 4145 N N . SER A 1 552 ? -11.133 30.470 1.155 1.00 98.06 552 SER A N 1
ATOM 4146 C CA . SER A 1 552 ? -11.842 31.438 0.313 1.00 98.06 552 SER A CA 1
ATOM 4147 C C . SER A 1 552 ? -12.919 30.752 -0.526 1.00 98.06 552 SER A C 1
ATOM 4149 O O . SER A 1 552 ? -12.892 29.545 -0.761 1.00 98.06 552 SER A O 1
ATOM 4151 N N . TYR A 1 553 ? -13.892 31.535 -0.982 1.00 97.75 553 TYR A N 1
ATOM 4152 C CA . TYR A 1 553 ? -15.000 31.030 -1.782 1.00 97.75 553 TYR A CA 1
ATOM 4153 C C . TYR A 1 553 ? -15.254 31.948 -2.966 1.00 97.75 553 TYR A C 1
ATOM 4155 O O . TYR A 1 553 ? -15.150 33.171 -2.831 1.00 97.75 553 TYR A O 1
ATOM 4163 N N . ASP A 1 554 ? -15.650 31.362 -4.091 1.00 96.12 554 ASP A N 1
ATOM 4164 C CA . ASP A 1 554 ? -16.048 32.112 -5.277 1.00 96.12 554 ASP A CA 1
ATOM 4165 C C . ASP A 1 554 ? -17.462 32.723 -5.127 1.00 96.12 554 ASP A C 1
ATOM 4167 O O . ASP A 1 554 ? -18.165 32.546 -4.120 1.00 96.12 554 ASP A O 1
ATOM 4171 N N . GLY A 1 555 ? -17.907 33.455 -6.154 1.00 93.12 555 GLY A N 1
ATOM 4172 C CA . GLY A 1 555 ? -19.236 34.080 -6.184 1.00 93.12 555 GLY A CA 1
ATOM 4173 C C . GLY A 1 555 ? -20.412 33.093 -6.219 1.00 93.12 555 GLY A C 1
ATOM 4174 O O . GLY A 1 555 ? -21.521 33.468 -5.840 1.00 93.12 555 GLY A O 1
ATOM 4175 N N . ASN A 1 556 ? -20.175 31.841 -6.623 1.00 93.00 556 ASN A N 1
ATOM 4176 C CA . ASN A 1 556 ? -21.164 30.758 -6.636 1.00 93.00 556 ASN A CA 1
ATOM 4177 C C . ASN A 1 556 ? -21.177 29.975 -5.316 1.00 93.00 556 ASN A C 1
ATOM 4179 O O . ASN A 1 556 ? -22.065 29.158 -5.073 1.00 93.00 556 ASN A O 1
ATOM 4183 N N . GLY A 1 557 ? -20.219 30.252 -4.434 1.00 93.81 557 GLY A N 1
ATOM 4184 C CA . GLY A 1 557 ? -20.066 29.588 -3.160 1.00 93.81 557 GLY A CA 1
ATOM 4185 C C . GLY A 1 557 ? -19.296 28.283 -3.189 1.00 93.81 557 GLY A C 1
ATOM 4186 O O . GLY A 1 557 ? -19.364 27.538 -2.208 1.00 93.81 557 GLY A O 1
ATOM 4187 N N . ASN A 1 558 ? -18.564 28.018 -4.264 1.00 96.44 558 ASN A N 1
ATOM 4188 C CA . ASN A 1 558 ? -17.597 26.937 -4.304 1.00 96.44 558 ASN A CA 1
ATOM 4189 C C . ASN A 1 558 ? -16.384 27.283 -3.440 1.00 96.44 558 ASN A C 1
ATOM 4191 O O . ASN A 1 558 ? -16.048 28.456 -3.270 1.00 96.44 558 ASN A O 1
ATOM 4195 N N . LEU A 1 559 ? -15.735 26.261 -2.884 1.00 97.75 559 LEU A N 1
ATOM 4196 C CA . LEU A 1 559 ? -14.452 26.422 -2.207 1.00 97.75 559 LEU A CA 1
ATOM 4197 C C . LEU A 1 559 ? -13.380 26.690 -3.258 1.00 97.75 559 LEU A C 1
ATOM 4199 O O . LEU A 1 559 ? -13.114 25.802 -4.059 1.00 97.75 559 LEU A O 1
ATOM 4203 N N . ASP A 1 560 ? -12.819 27.894 -3.253 1.00 97.69 560 ASP A N 1
ATOM 4204 C CA . ASP A 1 560 ? -11.951 28.425 -4.311 1.00 97.69 560 ASP A CA 1
ATOM 4205 C C . ASP A 1 560 ? -10.471 28.183 -3.990 1.00 97.69 560 ASP A C 1
ATOM 4207 O O . ASP A 1 560 ? -9.743 27.568 -4.767 1.00 97.69 560 ASP A O 1
ATOM 4211 N N . GLU A 1 561 ? -10.036 28.563 -2.788 1.00 98.19 561 GLU A N 1
ATOM 4212 C CA . GLU A 1 561 ? -8.652 28.409 -2.351 1.00 98.19 561 GLU A CA 1
ATOM 4213 C C . GLU A 1 561 ? -8.565 28.029 -0.868 1.00 98.19 561 GLU A C 1
ATOM 4215 O O . GLU A 1 561 ? -9.346 28.488 -0.027 1.00 98.19 561 GLU A O 1
ATOM 4220 N N . VAL A 1 562 ? -7.574 27.199 -0.540 1.00 98.38 562 VAL A N 1
ATOM 4221 C CA . VAL A 1 562 ? -7.129 26.956 0.833 1.00 98.38 562 VAL A CA 1
ATOM 4222 C C . VAL A 1 562 ? -5.691 27.416 0.990 1.00 98.38 562 VAL A C 1
ATOM 4224 O O . VAL A 1 562 ? -4.787 26.886 0.348 1.00 98.38 562 VAL A O 1
ATOM 4227 N N . THR A 1 563 ? -5.474 28.389 1.871 1.00 97.88 563 THR A N 1
ATOM 4228 C CA . THR A 1 563 ? -4.144 28.848 2.279 1.00 97.88 563 THR A CA 1
ATOM 4229 C C . THR A 1 563 ? -3.684 28.055 3.496 1.00 97.88 563 THR A C 1
ATOM 4231 O O . THR A 1 563 ? -4.357 28.057 4.530 1.00 97.88 563 THR A O 1
ATOM 4234 N N . LYS A 1 564 ? -2.532 27.395 3.384 1.00 94.50 564 LYS A N 1
ATOM 4235 C CA . LYS A 1 564 ? -1.889 26.622 4.452 1.00 94.50 564 LYS A CA 1
ATOM 4236 C C . LYS A 1 564 ? -1.145 27.521 5.453 1.00 94.50 564 LYS A C 1
ATOM 4238 O O . LYS A 1 564 ? -0.857 28.679 5.138 1.00 94.50 564 LYS A O 1
ATOM 4243 N N . PRO A 1 565 ? -0.752 26.992 6.630 1.00 93.44 565 PRO A N 1
ATOM 4244 C CA . PRO A 1 565 ? 0.048 27.733 7.607 1.00 93.44 565 PRO A CA 1
ATOM 4245 C C . PRO A 1 565 ? 1.369 28.299 7.069 1.00 93.44 565 PRO A C 1
ATOM 4247 O O . PRO A 1 565 ? 1.816 29.345 7.531 1.00 93.44 565 PRO A O 1
ATOM 4250 N N . ASP A 1 566 ? 1.982 27.639 6.081 1.00 90.69 566 ASP A N 1
ATOM 4251 C CA . ASP A 1 566 ? 3.215 28.086 5.421 1.00 90.69 566 ASP A CA 1
ATOM 4252 C C . ASP A 1 566 ? 2.975 29.096 4.285 1.00 90.69 566 ASP A C 1
ATOM 4254 O O . ASP A 1 566 ? 3.900 29.405 3.534 1.00 90.69 566 ASP A O 1
ATOM 4258 N N . THR A 1 567 ? 1.753 29.628 4.168 1.00 91.50 567 THR A N 1
ATOM 4259 C CA . THR A 1 567 ? 1.273 30.578 3.148 1.00 91.50 567 THR A CA 1
ATOM 4260 C C . THR A 1 567 ? 1.119 30.024 1.736 1.00 91.50 567 THR A C 1
ATOM 4262 O O . THR A 1 567 ? 0.627 30.742 0.865 1.00 91.50 567 THR A O 1
ATOM 4265 N N . LYS A 1 568 ? 1.477 28.759 1.487 1.00 92.81 568 LYS A N 1
ATOM 4266 C CA . LYS A 1 568 ? 1.200 28.137 0.192 1.00 92.81 568 LYS A CA 1
ATOM 4267 C C . LYS A 1 568 ? -0.292 27.882 0.033 1.00 92.81 568 LYS A C 1
ATOM 4269 O O . LYS A 1 568 ? -1.011 27.703 1.019 1.00 92.81 568 LYS A O 1
ATOM 4274 N N . THR A 1 569 ? -0.759 27.852 -1.209 1.00 94.38 569 THR A N 1
ATOM 4275 C CA . THR A 1 569 ? -2.184 27.724 -1.505 1.00 94.38 569 THR A CA 1
ATOM 4276 C C . THR A 1 569 ? -2.491 26.498 -2.350 1.00 94.38 569 THR A C 1
ATOM 4278 O O . THR A 1 569 ? -1.682 26.055 -3.159 1.00 94.38 569 THR A O 1
ATOM 4281 N N . ARG A 1 570 ? -3.678 25.938 -2.133 1.00 95.12 570 ARG A N 1
ATOM 4282 C CA . ARG A 1 570 ? -4.301 24.906 -2.961 1.00 95.12 570 ARG A CA 1
ATOM 4283 C C . ARG A 1 570 ? -5.545 25.526 -3.584 1.00 95.12 570 ARG A C 1
ATOM 4285 O O . ARG A 1 570 ? -6.427 25.942 -2.834 1.00 95.12 570 ARG A O 1
ATOM 4292 N N . GLN A 1 571 ? -5.618 25.594 -4.911 1.00 98.00 571 GLN A N 1
ATOM 4293 C CA . GLN A 1 571 ? -6.772 26.174 -5.616 1.00 98.00 571 GLN A CA 1
ATOM 4294 C C . GLN A 1 571 ? -7.621 25.092 -6.280 1.00 98.00 571 GLN A C 1
ATOM 4296 O O . GLN A 1 571 ? -7.092 24.085 -6.759 1.00 98.00 571 GLN A O 1
ATOM 4301 N N . TYR A 1 572 ? -8.928 25.329 -6.336 1.00 98.00 572 TYR A N 1
ATOM 4302 C CA . TYR A 1 572 ? -9.934 24.441 -6.910 1.00 98.00 572 TYR A CA 1
ATOM 4303 C C . TYR A 1 572 ? -10.680 25.166 -8.030 1.00 98.00 572 TYR A C 1
ATOM 4305 O O . TYR A 1 572 ? -11.153 26.283 -7.846 1.00 98.00 572 TYR A O 1
ATOM 4313 N N . HIS A 1 573 ? -10.804 24.517 -9.185 1.00 97.75 573 HIS A N 1
ATOM 4314 C CA . HIS A 1 573 ? -11.378 25.117 -10.391 1.00 97.75 573 HIS A CA 1
ATOM 4315 C C . HIS A 1 573 ? -12.780 24.577 -10.666 1.00 97.75 573 HIS A C 1
ATOM 4317 O O . HIS A 1 573 ? -13.010 23.372 -10.558 1.00 97.75 573 HIS A O 1
ATOM 4323 N N . TYR A 1 574 ? -13.694 25.470 -11.051 1.00 96.81 574 TYR A N 1
ATOM 4324 C CA . TYR A 1 574 ? -15.088 25.166 -11.403 1.00 96.81 574 TYR A CA 1
ATOM 4325 C C . TYR A 1 574 ? -15.424 25.875 -12.713 1.00 96.81 574 TYR A C 1
ATOM 4327 O O . TYR A 1 574 ? -16.004 26.959 -12.740 1.00 96.81 574 TYR A O 1
ATOM 4335 N N . GLU A 1 575 ? -14.950 25.301 -13.812 1.00 95.56 575 GLU A N 1
ATOM 4336 C CA . GLU A 1 575 ? -14.952 25.960 -15.125 1.00 95.56 575 GLU A CA 1
ATOM 4337 C C . GLU A 1 575 ? -16.131 25.524 -16.009 1.00 95.56 575 GLU A C 1
ATOM 4339 O O . GLU A 1 575 ? -16.351 26.099 -17.077 1.00 95.56 575 GLU A O 1
ATOM 4344 N N . ASP A 1 576 ? -16.908 24.530 -15.570 1.00 90.69 576 ASP A N 1
ATOM 4345 C CA . ASP A 1 576 ? -18.083 24.049 -16.293 1.00 90.69 576 ASP A CA 1
ATOM 4346 C C . ASP A 1 576 ? -19.251 25.043 -16.159 1.00 90.69 576 ASP A C 1
ATOM 4348 O O . ASP A 1 576 ? -19.778 25.297 -15.075 1.00 90.69 576 ASP A O 1
ATOM 4352 N N . GLY A 1 577 ? -19.674 25.620 -17.287 1.00 86.31 577 GLY A N 1
ATOM 4353 C CA . GLY A 1 577 ? -20.770 26.593 -17.324 1.00 86.31 577 GLY A CA 1
ATOM 4354 C C . GLY A 1 577 ? -22.171 25.992 -17.152 1.00 86.31 577 GLY A C 1
ATOM 4355 O O . GLY A 1 577 ? -23.114 26.731 -16.865 1.00 86.31 577 GLY A O 1
ATOM 4356 N N . THR A 1 578 ? -22.325 24.680 -17.334 1.00 87.50 578 THR A N 1
ATOM 4357 C CA . THR A 1 578 ? -23.583 23.942 -17.137 1.00 87.50 578 THR A CA 1
ATOM 4358 C C . THR A 1 578 ? -23.696 23.475 -15.690 1.00 87.50 578 THR A C 1
ATOM 4360 O O . THR A 1 578 ? -24.735 23.658 -15.053 1.00 87.50 578 THR A O 1
ATOM 4363 N N . TYR A 1 579 ? -22.607 22.926 -15.154 1.00 88.25 579 TYR A N 1
ATOM 4364 C CA . TYR A 1 579 ? -22.493 22.433 -13.789 1.00 88.25 579 TYR A CA 1
ATOM 4365 C C . TYR A 1 579 ? -21.555 23.330 -12.984 1.00 88.25 579 TYR A C 1
ATOM 4367 O O . TYR A 1 579 ? -20.434 22.963 -12.661 1.00 88.25 579 TYR A O 1
ATOM 4375 N N . ILE A 1 580 ? -22.046 24.507 -12.595 1.00 91.31 580 ILE A N 1
ATOM 4376 C CA . ILE A 1 580 ? -21.254 25.573 -11.947 1.00 91.31 580 ILE A CA 1
ATOM 4377 C C . ILE A 1 580 ? -20.579 25.194 -10.613 1.00 91.31 580 ILE A C 1
ATOM 4379 O O . ILE A 1 580 ? -19.778 25.968 -10.090 1.00 91.31 580 ILE A O 1
ATOM 4383 N N . ASN A 1 581 ? -20.930 24.047 -10.025 1.00 92.94 581 ASN A N 1
ATOM 4384 C CA . ASN A 1 581 ? -20.313 23.512 -8.807 1.00 92.94 581 ASN A CA 1
ATOM 4385 C C . ASN A 1 581 ? -19.487 22.233 -9.073 1.00 92.94 581 ASN A C 1
ATOM 4387 O O . ASN A 1 581 ? -18.993 21.612 -8.129 1.00 92.94 581 ASN A O 1
ATOM 4391 N N . ALA A 1 582 ? -19.338 21.818 -10.336 1.00 93.19 582 ALA A N 1
ATOM 4392 C CA . ALA A 1 582 ? -18.511 20.688 -10.747 1.00 93.19 582 ALA A CA 1
ATOM 4393 C C . ALA A 1 582 ? -17.025 21.051 -10.643 1.00 93.19 582 ALA A C 1
ATOM 4395 O O . ALA A 1 582 ? -16.577 22.022 -11.249 1.00 93.19 582 ALA A O 1
ATOM 4396 N N . LEU A 1 583 ? -16.260 20.284 -9.864 1.00 95.56 583 LEU A N 1
ATOM 4397 C CA . LEU A 1 583 ? -14.815 20.463 -9.746 1.00 95.56 583 LEU A CA 1
ATOM 4398 C C . LEU A 1 583 ? -14.160 20.000 -11.051 1.00 95.56 583 LEU A C 1
ATOM 4400 O O . LEU A 1 583 ? -14.181 18.804 -11.338 1.00 95.56 583 LEU A O 1
ATOM 4404 N N . THR A 1 584 ? -13.576 20.920 -11.816 1.00 95.94 584 THR A N 1
ATOM 4405 C CA . THR A 1 584 ? -12.928 20.647 -13.113 1.00 95.94 584 THR A CA 1
ATOM 4406 C C . THR A 1 584 ? -11.411 20.532 -13.007 1.00 95.94 584 THR A C 1
ATOM 4408 O O . THR A 1 584 ? -10.745 20.051 -13.923 1.00 95.94 584 THR A O 1
ATOM 4411 N N . GLY A 1 585 ? -10.814 20.949 -11.890 1.00 95.12 585 GLY A N 1
ATOM 4412 C CA . GLY A 1 585 ? -9.383 20.767 -11.678 1.00 95.12 585 GLY A CA 1
ATOM 4413 C C . GLY A 1 585 ? -8.869 21.335 -10.371 1.00 95.12 585 GLY A C 1
ATOM 4414 O O . GLY A 1 585 ? -9.610 21.935 -9.593 1.00 95.12 585 GLY A O 1
ATOM 4415 N N . MET A 1 586 ? -7.572 21.148 -10.135 1.00 95.44 586 MET A N 1
ATOM 4416 C CA . MET A 1 586 ? -6.895 21.652 -8.941 1.00 95.44 586 MET A CA 1
ATOM 4417 C C . MET A 1 586 ? -5.475 22.132 -9.255 1.00 95.44 586 MET A C 1
ATOM 4419 O O . MET A 1 586 ? -4.740 21.475 -9.996 1.00 95.44 586 MET A O 1
ATOM 4423 N N . THR A 1 587 ? -5.080 23.250 -8.647 1.00 93.88 587 THR A N 1
ATOM 4424 C CA . THR A 1 587 ? -3.711 23.788 -8.680 1.00 93.88 587 THR A CA 1
ATOM 4425 C C . THR A 1 587 ? -3.028 23.536 -7.347 1.00 93.88 587 THR A C 1
ATOM 4427 O O . THR A 1 587 ? -3.589 23.858 -6.301 1.00 93.88 587 THR A O 1
ATOM 4430 N N . ASP A 1 588 ? -1.842 22.937 -7.390 1.00 89.75 588 ASP A N 1
ATOM 4431 C CA . ASP A 1 588 ? -1.044 22.609 -6.212 1.00 89.75 588 ASP A CA 1
ATOM 4432 C C . ASP A 1 588 ? -0.299 23.822 -5.633 1.00 89.75 588 ASP A C 1
ATOM 4434 O O . ASP A 1 588 ? -0.356 24.942 -6.142 1.00 89.75 588 ASP A O 1
ATOM 4438 N N . GLU A 1 589 ? 0.448 23.579 -4.560 1.00 90.81 589 GLU A N 1
ATOM 4439 C CA . GLU A 1 589 ? 1.214 24.594 -3.843 1.00 90.81 589 GLU A CA 1
ATOM 4440 C C . GLU A 1 589 ? 2.401 25.161 -4.638 1.00 90.81 589 GLU A C 1
ATOM 4442 O O . GLU A 1 589 ? 3.010 26.141 -4.203 1.00 90.81 589 GLU A O 1
ATOM 4447 N N . ALA A 1 590 ? 2.747 24.566 -5.786 1.00 87.88 590 ALA A N 1
ATOM 4448 C CA . ALA A 1 590 ? 3.736 25.095 -6.721 1.00 87.88 590 ALA A CA 1
ATOM 4449 C C . ALA A 1 590 ? 3.106 26.029 -7.772 1.00 87.88 590 ALA A C 1
ATOM 4451 O O . ALA A 1 590 ? 3.823 26.580 -8.611 1.00 87.88 590 ALA A O 1
ATOM 4452 N N . GLY A 1 591 ? 1.784 26.227 -7.733 1.00 85.12 591 GLY A N 1
ATOM 4453 C CA . GLY A 1 591 ? 1.052 27.028 -8.709 1.00 85.12 591 GLY A CA 1
ATOM 4454 C C . GLY A 1 591 ? 0.814 26.297 -10.032 1.00 85.12 591 GLY A C 1
ATOM 4455 O O . GLY A 1 591 ? 0.511 26.943 -11.036 1.00 85.12 591 GLY A O 1
ATOM 4456 N N . VAL A 1 592 ? 0.947 24.966 -10.058 1.00 88.25 592 VAL A N 1
ATOM 4457 C CA . VAL A 1 592 ? 0.735 24.144 -11.255 1.00 88.25 592 VAL A CA 1
ATOM 4458 C C . VAL A 1 592 ? -0.610 23.428 -11.162 1.00 88.25 592 VAL A C 1
ATOM 4460 O O . VAL A 1 592 ? -0.930 22.816 -10.144 1.00 88.25 592 VAL A O 1
ATOM 4463 N N . ARG A 1 593 ? -1.414 23.473 -12.235 1.00 92.38 593 ARG A N 1
ATOM 4464 C CA . ARG A 1 593 ? -2.626 22.645 -12.340 1.00 92.38 593 ARG A CA 1
ATOM 4465 C C . ARG A 1 593 ? -2.208 21.184 -12.453 1.00 92.38 593 ARG A C 1
ATOM 4467 O O . ARG A 1 593 ? -1.770 20.743 -13.512 1.00 92.38 593 ARG A O 1
ATOM 4474 N N . PHE A 1 594 ? -2.304 20.463 -11.345 1.00 88.25 594 PHE A N 1
ATOM 4475 C CA . PHE A 1 594 ? -1.821 19.091 -11.240 1.00 88.25 594 PHE A CA 1
ATOM 4476 C C . PHE A 1 594 ? -2.921 18.060 -11.495 1.00 88.25 594 PHE A C 1
ATOM 4478 O O . PHE A 1 594 ? -2.582 16.897 -11.675 1.00 88.25 594 PHE A O 1
ATOM 4485 N N . ALA A 1 595 ? -4.201 18.451 -11.498 1.00 89.00 595 ALA A N 1
ATOM 4486 C CA . ALA A 1 595 ? -5.329 17.559 -11.769 1.00 89.00 595 ALA A CA 1
ATOM 4487 C C . ALA A 1 595 ? -6.422 18.241 -12.611 1.00 89.00 595 ALA A C 1
ATOM 4489 O O . ALA A 1 595 ? -6.707 19.429 -12.411 1.00 89.00 595 ALA A O 1
ATOM 4490 N N . THR A 1 596 ? -7.053 17.469 -13.497 1.00 91.69 596 THR A N 1
ATOM 4491 C CA . THR A 1 596 ? -8.151 17.888 -14.382 1.00 91.69 596 THR A CA 1
ATOM 4492 C C . THR A 1 596 ? -9.235 16.811 -14.422 1.00 91.69 596 THR A C 1
ATOM 4494 O O . THR A 1 596 ? -8.920 15.621 -14.397 1.00 91.69 596 THR A O 1
ATOM 4497 N N . PHE A 1 597 ? -10.501 17.234 -14.465 1.00 93.56 597 PHE A N 1
ATOM 4498 C CA . PHE A 1 597 ? -11.673 16.360 -14.499 1.00 93.56 597 PHE A CA 1
ATOM 4499 C C . PHE A 1 597 ? -12.709 16.884 -15.495 1.00 93.56 597 PHE A C 1
ATOM 4501 O O . PHE A 1 597 ? -13.007 18.080 -15.468 1.00 93.56 597 PHE A O 1
ATOM 4508 N N . ASP A 1 598 ? -13.315 15.984 -16.272 1.00 92.31 598 ASP A N 1
ATOM 4509 C CA . ASP A 1 598 ? -14.419 16.314 -17.184 1.00 92.31 598 ASP A CA 1
ATOM 4510 C C . ASP A 1 598 ? -15.696 15.541 -16.850 1.00 92.31 598 ASP A C 1
ATOM 4512 O O . ASP A 1 598 ? -15.673 14.469 -16.233 1.00 92.31 598 ASP A O 1
ATOM 4516 N N . TYR A 1 599 ? -16.819 16.091 -17.312 1.00 90.69 599 TYR A N 1
ATOM 4517 C CA . TYR A 1 599 ? -18.162 15.579 -17.081 1.00 90.69 599 TYR A CA 1
ATOM 4518 C C . TYR A 1 599 ? -18.935 15.453 -18.398 1.00 90.69 599 TYR A C 1
ATOM 4520 O O . TYR A 1 599 ? -18.711 16.203 -19.349 1.00 90.69 599 TYR A O 1
ATOM 4528 N N . ASP A 1 600 ? -19.864 14.501 -18.460 1.00 85.50 600 ASP A N 1
ATOM 4529 C CA . ASP A 1 600 ? -20.818 14.402 -19.558 1.00 85.50 600 ASP A CA 1
ATOM 4530 C C . ASP A 1 600 ? -21.966 15.419 -19.422 1.00 85.50 600 ASP A C 1
ATOM 4532 O O . ASP A 1 600 ? -22.124 16.120 -18.421 1.00 85.50 600 ASP A O 1
ATOM 4536 N N . ALA A 1 601 ? -22.835 15.470 -20.435 1.00 80.75 601 ALA A N 1
ATOM 4537 C CA . ALA A 1 601 ? -24.016 16.338 -20.442 1.00 80.75 601 ALA A CA 1
ATOM 4538 C C . ALA A 1 601 ? -25.087 15.970 -19.389 1.00 80.75 601 ALA A C 1
ATOM 4540 O O . ALA A 1 601 ? -26.106 16.653 -19.301 1.00 80.75 601 ALA A O 1
ATOM 4541 N N . GLY A 1 602 ? -24.904 14.870 -18.654 1.00 77.19 602 GLY A N 1
ATOM 4542 C CA . GLY A 1 602 ? -25.716 14.453 -17.514 1.00 77.19 602 GLY A CA 1
ATOM 4543 C C . GLY A 1 602 ? -25.069 14.767 -16.159 1.00 77.19 602 GLY A C 1
ATOM 4544 O O . GLY A 1 602 ? -25.686 14.483 -15.132 1.00 77.19 602 GLY A O 1
ATOM 4545 N N . GLY A 1 603 ? -23.871 15.362 -16.143 1.00 81.56 603 GLY A N 1
ATOM 4546 C CA . GLY A 1 603 ? -23.126 15.716 -14.936 1.00 81.56 603 GLY A CA 1
ATOM 4547 C C . GLY A 1 603 ? -22.365 14.540 -14.327 1.00 81.56 603 GLY A C 1
ATOM 4548 O O . GLY A 1 603 ? -21.927 14.629 -13.178 1.00 81.56 603 GLY A O 1
ATOM 4549 N N . LYS A 1 604 ? -22.213 13.431 -15.063 1.00 85.38 604 LYS A N 1
ATOM 4550 C CA . LYS A 1 604 ? -21.386 12.307 -14.627 1.00 85.38 604 LYS A CA 1
ATOM 4551 C C . LYS A 1 604 ? -19.936 12.552 -14.998 1.00 85.38 604 LYS A C 1
ATOM 4553 O O . LYS A 1 604 ? -19.657 12.959 -16.118 1.00 85.38 604 LYS A O 1
ATOM 4558 N N . ALA A 1 605 ? -19.015 12.261 -14.090 1.00 90.44 605 ALA A N 1
ATOM 4559 C CA . ALA A 1 605 ? -17.589 12.367 -14.365 1.00 90.44 605 ALA A CA 1
ATOM 4560 C C . ALA A 1 605 ? -17.169 11.314 -15.402 1.00 90.44 605 ALA A C 1
ATOM 4562 O O . ALA A 1 605 ? -17.493 10.133 -15.253 1.00 90.44 605 ALA A O 1
ATOM 4563 N N . ILE A 1 606 ? -16.465 11.746 -16.444 1.00 91.56 606 ILE A N 1
ATOM 4564 C CA . ILE A 1 606 ? -16.036 10.905 -17.573 1.00 91.56 606 ILE A CA 1
ATOM 4565 C C . ILE A 1 606 ? -14.527 10.885 -17.775 1.00 91.56 606 ILE A C 1
ATOM 4567 O O . ILE A 1 606 ? -14.048 10.008 -18.481 1.00 91.56 606 ILE A O 1
ATOM 4571 N N . MET A 1 607 ? -13.782 11.810 -17.169 1.00 91.62 607 MET A N 1
ATOM 4572 C CA . MET A 1 607 ? -12.328 11.843 -17.291 1.00 91.62 607 MET A CA 1
ATOM 4573 C C . MET A 1 607 ? -11.678 12.343 -16.006 1.00 91.62 607 MET A C 1
ATOM 4575 O O . MET A 1 607 ? -12.221 13.214 -15.319 1.00 91.62 607 MET A O 1
ATOM 4579 N N . SER A 1 608 ? -10.520 11.773 -15.686 1.00 88.19 608 SER A N 1
ATOM 4580 C CA . SER A 1 608 ? -9.626 12.248 -14.636 1.00 88.19 608 SER A CA 1
ATOM 4581 C C . SER A 1 608 ? -8.181 12.078 -15.082 1.00 88.19 608 SER A C 1
ATOM 4583 O O . SER A 1 608 ? -7.771 10.965 -15.397 1.00 88.19 608 SER A O 1
ATOM 4585 N N . GLU A 1 609 ? -7.392 13.147 -15.018 1.00 85.19 609 GLU A N 1
ATOM 4586 C CA . GLU A 1 609 ? -5.963 13.113 -15.337 1.00 85.19 609 GLU A CA 1
ATOM 4587 C C . GLU A 1 609 ? -5.133 14.002 -14.403 1.00 85.19 609 GLU A C 1
ATOM 4589 O O . GLU A 1 609 ? -5.632 14.947 -13.781 1.00 85.19 609 GLU A O 1
ATOM 4594 N N . HIS A 1 610 ? -3.834 13.717 -14.348 1.00 85.94 610 HIS A N 1
ATOM 4595 C CA . HIS A 1 610 ? -2.812 14.591 -13.793 1.00 85.94 610 HIS A CA 1
ATOM 4596 C C . HIS A 1 610 ? -2.082 15.392 -14.882 1.00 85.94 610 HIS A C 1
ATOM 4598 O O . HIS A 1 610 ? -2.253 15.168 -16.082 1.00 85.94 610 HIS A O 1
ATOM 4604 N N . ALA A 1 611 ? -1.253 16.353 -14.461 1.00 77.81 611 ALA A N 1
ATOM 4605 C CA . ALA A 1 611 ? -0.504 17.222 -15.369 1.00 77.81 611 ALA A CA 1
ATOM 4606 C C . ALA A 1 611 ? 0.233 16.432 -16.469 1.00 77.81 611 ALA A C 1
ATOM 4608 O O . ALA A 1 611 ? 1.022 15.531 -16.188 1.00 77.81 611 ALA A O 1
ATOM 4609 N N . GLY A 1 612 ? -0.001 16.810 -17.729 1.00 78.81 612 GLY A N 1
ATOM 4610 C CA . GLY A 1 612 ? 0.602 16.151 -18.891 1.00 78.81 612 GLY A CA 1
ATOM 4611 C C . GLY A 1 612 ? -0.032 14.806 -19.260 1.00 78.81 612 GLY A C 1
ATOM 4612 O O . GLY A 1 612 ? 0.659 13.970 -19.839 1.00 78.81 612 GLY A O 1
ATOM 4613 N N . SER A 1 613 ? -1.308 14.595 -18.912 1.00 79.69 613 SER A N 1
ATOM 4614 C CA . SER A 1 613 ? -2.065 13.351 -19.134 1.00 79.69 613 SER A CA 1
ATOM 4615 C C . SER A 1 613 ? -1.477 12.123 -18.437 1.00 79.69 613 SER A C 1
ATOM 4617 O O . SER A 1 613 ? -1.690 10.980 -18.845 1.00 79.69 613 SER A O 1
ATOM 4619 N N . VAL A 1 614 ? -0.731 12.361 -17.357 1.00 80.69 614 VAL A N 1
ATOM 4620 C CA . VAL A 1 614 ? -0.313 11.310 -16.426 1.00 80.69 614 VAL A CA 1
ATOM 4621 C C . VAL A 1 614 ? -1.555 10.767 -15.734 1.00 80.69 614 VAL A C 1
ATOM 4623 O O . VAL A 1 614 ? -2.439 11.536 -15.373 1.00 80.69 614 VAL A O 1
ATOM 4626 N N . ASP A 1 615 ? -1.625 9.450 -15.551 1.00 80.75 615 ASP A N 1
ATOM 4627 C CA . ASP A 1 615 ? -2.778 8.784 -14.940 1.00 80.75 615 ASP A CA 1
ATOM 4628 C C . ASP A 1 615 ? -4.127 9.203 -15.552 1.00 80.75 615 ASP A C 1
ATOM 4630 O O . ASP A 1 615 ? -5.115 9.332 -14.835 1.00 80.75 615 ASP A O 1
ATOM 4634 N N . ASN A 1 616 ? -4.171 9.421 -16.872 1.00 83.94 616 ASN A N 1
ATOM 4635 C CA . ASN A 1 616 ? -5.422 9.691 -17.572 1.00 83.94 616 ASN A CA 1
ATOM 4636 C C . ASN A 1 616 ? -6.306 8.436 -17.607 1.00 83.94 616 ASN A C 1
ATOM 4638 O O . ASN A 1 616 ? -5.896 7.390 -18.118 1.00 83.94 616 ASN A O 1
ATOM 4642 N N . TYR A 1 617 ? -7.518 8.563 -17.080 1.00 86.56 617 TYR A N 1
ATOM 4643 C CA . TYR A 1 617 ? -8.566 7.568 -17.215 1.00 86.56 617 TYR A CA 1
ATOM 4644 C C . TYR A 1 617 ? -9.824 8.176 -17.814 1.00 86.56 617 TYR A C 1
ATOM 4646 O O . TYR A 1 617 ? -10.289 9.221 -17.358 1.00 86.56 617 TYR A O 1
ATOM 4654 N N . ASP A 1 618 ? -10.434 7.419 -18.719 1.00 89.81 618 ASP A N 1
ATOM 4655 C CA . ASP A 1 618 ? -11.737 7.718 -19.302 1.00 89.81 618 ASP A CA 1
ATOM 4656 C C . ASP A 1 618 ? -12.807 6.758 -18.766 1.00 89.81 618 ASP A C 1
ATOM 4658 O O . ASP A 1 618 ? -12.532 5.595 -18.452 1.00 89.81 618 ASP A O 1
ATOM 4662 N N . VAL A 1 619 ? -14.051 7.230 -18.681 1.00 88.75 619 VAL A N 1
ATOM 4663 C CA . VAL A 1 619 ? -15.214 6.451 -18.244 1.00 88.75 619 VAL A CA 1
ATOM 4664 C C . VAL A 1 619 ? -16.367 6.628 -19.227 1.00 88.75 619 VAL A C 1
ATOM 4666 O O . VAL A 1 619 ? -16.812 7.738 -19.508 1.00 88.75 619 VAL A O 1
ATOM 4669 N N . SER A 1 620 ? -16.894 5.507 -19.712 1.00 88.81 620 SER A N 1
ATOM 4670 C CA . SER A 1 620 ? -18.063 5.431 -20.587 1.00 88.81 620 SER A CA 1
ATOM 4671 C C . SER A 1 620 ? -19.218 4.724 -19.885 1.00 88.81 620 SER A C 1
ATOM 4673 O O . SER A 1 620 ? -19.099 3.573 -19.463 1.00 88.81 620 SER A O 1
ATOM 4675 N N . TYR A 1 621 ? -20.361 5.402 -19.784 1.00 86.31 621 TYR A N 1
ATOM 4676 C CA . TYR A 1 621 ? -21.602 4.837 -19.247 1.00 86.31 621 TYR A CA 1
ATOM 4677 C C . TYR A 1 621 ? -22.460 4.305 -20.397 1.00 86.31 621 TYR A C 1
ATOM 4679 O O . TYR A 1 621 ? -23.025 5.077 -21.174 1.00 86.31 621 TYR A O 1
ATOM 4687 N N . ASN A 1 622 ? -22.558 2.983 -20.517 1.00 86.62 622 ASN A N 1
ATOM 4688 C CA . ASN A 1 622 ? -23.142 2.335 -21.687 1.00 86.62 622 ASN A CA 1
ATOM 4689 C C . ASN A 1 622 ? -24.672 2.209 -21.572 1.00 86.62 622 ASN A C 1
ATOM 4691 O O . ASN A 1 622 ? -25.240 2.085 -20.485 1.00 86.62 622 ASN A O 1
ATOM 4695 N N . VAL A 1 623 ? -25.358 2.198 -22.721 1.00 80.31 623 VAL A N 1
ATOM 4696 C CA . VAL A 1 623 ? -26.835 2.122 -22.803 1.00 80.31 623 VAL A CA 1
ATOM 4697 C C . VAL A 1 623 ? -27.384 0.788 -22.280 1.00 80.31 623 VAL A C 1
ATOM 4699 O O . VAL A 1 623 ? -28.517 0.729 -21.807 1.00 80.31 623 VAL A O 1
ATOM 4702 N N . ASP A 1 624 ? -26.584 -0.277 -22.333 1.00 78.81 624 ASP A N 1
ATOM 4703 C CA . ASP A 1 624 ? -26.919 -1.598 -21.785 1.00 78.81 624 ASP A CA 1
ATOM 4704 C C . ASP A 1 624 ? -26.814 -1.669 -20.250 1.00 78.81 624 ASP A C 1
ATOM 4706 O O . ASP A 1 624 ? -27.114 -2.700 -19.650 1.00 78.81 624 ASP A O 1
ATOM 4710 N N . GLY A 1 625 ? -26.419 -0.566 -19.607 1.00 77.56 625 GLY A N 1
ATOM 4711 C CA . GLY A 1 625 ? -26.265 -0.465 -18.166 1.00 77.56 625 GLY A CA 1
ATOM 4712 C C . GLY A 1 625 ? -24.900 -0.910 -17.653 1.00 77.56 625 GLY A C 1
ATOM 4713 O O . GLY A 1 625 ? -24.710 -0.892 -16.439 1.00 77.56 625 GLY A O 1
ATOM 4714 N N . THR A 1 626 ? -23.944 -1.264 -18.513 1.00 85.81 626 THR A N 1
ATOM 4715 C CA . THR A 1 626 ? -22.545 -1.479 -18.115 1.00 85.81 626 THR A CA 1
ATOM 4716 C C . THR A 1 626 ? -21.782 -0.153 -18.001 1.00 85.81 626 THR A C 1
ATOM 4718 O O . THR A 1 626 ? -22.247 0.893 -18.463 1.00 85.81 626 THR A O 1
ATOM 4721 N N . THR A 1 627 ? -20.616 -0.182 -17.357 1.00 86.56 627 THR A N 1
ATOM 4722 C CA . THR A 1 627 ? -19.657 0.936 -17.374 1.00 86.56 627 THR A CA 1
ATOM 4723 C C . THR A 1 627 ? -18.325 0.431 -17.903 1.00 86.56 627 THR A C 1
ATOM 4725 O O . THR A 1 627 ? -17.856 -0.604 -17.439 1.00 86.56 627 THR A O 1
ATOM 4728 N N . THR A 1 628 ? -17.694 1.160 -18.819 1.00 88.56 628 THR A N 1
ATOM 4729 C CA . THR A 1 628 ? -16.346 0.856 -19.315 1.00 88.56 628 THR A CA 1
ATOM 4730 C C . THR A 1 628 ? -15.373 1.932 -18.855 1.00 88.56 628 THR A C 1
ATOM 4732 O O . THR A 1 628 ? -15.644 3.115 -19.031 1.00 88.56 628 THR A O 1
ATOM 4735 N N . THR A 1 629 ? -14.250 1.533 -18.266 1.00 88.75 629 THR A N 1
ATOM 4736 C CA . THR A 1 629 ? -13.147 2.436 -17.915 1.00 88.75 629 THR A CA 1
ATOM 4737 C C . THR A 1 629 ? -11.943 2.148 -18.795 1.00 88.75 629 THR A C 1
ATOM 4739 O O . THR A 1 629 ? -11.568 0.980 -18.923 1.00 88.75 629 THR A O 1
ATOM 4742 N N . THR A 1 630 ? -11.294 3.181 -19.312 1.00 86.69 630 THR A N 1
ATOM 4743 C CA . THR A 1 630 ? -10.044 3.070 -20.069 1.00 86.69 630 THR A CA 1
ATOM 4744 C C . THR A 1 630 ? -8.912 3.616 -19.214 1.00 86.69 630 THR A C 1
ATOM 4746 O O . THR A 1 630 ? -9.007 4.722 -18.692 1.00 86.69 630 THR A O 1
ATOM 4749 N N . ASN A 1 631 ? -7.859 2.827 -19.013 1.00 82.44 631 ASN A N 1
ATOM 4750 C CA . ASN A 1 631 ? -6.717 3.227 -18.188 1.00 82.44 631 ASN A CA 1
ATOM 4751 C C . ASN A 1 631 ? -5.655 4.025 -18.985 1.00 82.44 631 ASN A C 1
ATOM 4753 O O . ASN A 1 631 ? -5.738 4.083 -20.213 1.00 82.44 631 ASN A O 1
ATOM 4757 N N . PRO A 1 632 ? -4.592 4.550 -18.339 1.00 82.88 632 PRO A N 1
ATOM 4758 C CA . PRO A 1 632 ? -3.559 5.354 -19.009 1.00 82.88 632 PRO A CA 1
ATOM 4759 C C . PRO A 1 632 ? -2.762 4.601 -20.082 1.00 82.88 632 PRO A C 1
ATOM 4761 O O . PRO A 1 632 ? -2.040 5.205 -20.872 1.00 82.88 632 PRO A O 1
ATOM 4764 N N . LEU A 1 633 ? -2.860 3.267 -20.110 1.00 82.38 633 LEU A N 1
ATOM 4765 C CA . LEU A 1 633 ? -2.255 2.410 -21.130 1.00 82.38 633 LEU A CA 1
ATOM 4766 C C . LEU A 1 633 ? -3.204 2.152 -22.314 1.00 82.38 633 LEU A C 1
ATOM 4768 O O . LEU A 1 633 ? -2.869 1.357 -23.196 1.00 82.38 633 LEU A O 1
ATOM 4772 N N . GLY A 1 634 ? -4.378 2.788 -22.329 1.00 82.62 634 GLY A N 1
ATOM 4773 C CA . GLY A 1 634 ? -5.416 2.607 -23.339 1.00 82.62 634 GLY A CA 1
ATOM 4774 C C . GLY A 1 634 ? -6.106 1.248 -23.254 1.00 82.62 634 GLY A C 1
ATOM 4775 O O . GLY A 1 634 ? -6.488 0.713 -24.291 1.00 82.62 634 GLY A O 1
ATOM 4776 N N . LYS A 1 635 ? -6.176 0.646 -22.057 1.00 81.56 635 LYS A N 1
ATOM 4777 C CA . LYS A 1 635 ? -6.813 -0.660 -21.840 1.00 81.56 635 LYS A CA 1
ATOM 4778 C C . LYS A 1 635 ? -8.171 -0.521 -21.194 1.00 81.56 635 LYS A C 1
ATOM 4780 O O . LYS A 1 635 ? -8.289 0.110 -20.141 1.00 81.56 635 LYS A O 1
ATOM 4785 N N . ASP A 1 636 ? -9.145 -1.187 -21.798 1.00 86.50 636 ASP A N 1
ATOM 4786 C CA . ASP A 1 636 ? -10.526 -1.151 -21.345 1.00 86.50 636 ASP A CA 1
ATOM 4787 C C . ASP A 1 636 ? -10.795 -2.187 -20.250 1.00 86.50 636 ASP A C 1
ATOM 4789 O O . ASP A 1 636 ? -10.256 -3.297 -20.226 1.00 86.50 636 ASP A O 1
ATOM 4793 N N . THR A 1 637 ? -11.670 -1.822 -19.320 1.00 84.38 637 THR A N 1
ATOM 4794 C CA . THR A 1 637 ? -12.279 -2.729 -18.345 1.00 84.38 637 THR A CA 1
ATOM 4795 C C . THR A 1 637 ? -13.768 -2.435 -18.273 1.00 84.38 637 THR A C 1
ATOM 4797 O O . THR A 1 637 ? -14.164 -1.298 -18.033 1.00 84.38 637 THR A O 1
ATOM 4800 N N . THR A 1 638 ? -14.598 -3.451 -18.498 1.00 83.88 638 THR A N 1
ATOM 4801 C CA . THR A 1 638 ? -16.059 -3.326 -18.501 1.00 83.88 638 THR A CA 1
ATOM 4802 C C . THR A 1 638 ? -16.656 -3.966 -17.257 1.00 83.88 638 THR A C 1
ATOM 4804 O O . THR A 1 638 ? -16.345 -5.102 -16.907 1.00 83.88 638 THR A O 1
ATOM 4807 N N . TYR A 1 639 ? -17.541 -3.230 -16.598 1.00 85.44 639 TYR A N 1
ATOM 4808 C CA . TYR A 1 639 ? -18.186 -3.597 -15.349 1.00 85.44 639 TYR A CA 1
ATOM 4809 C C . TYR A 1 639 ? -19.679 -3.808 -15.570 1.00 85.44 639 TYR A C 1
ATOM 4811 O O . TYR A 1 639 ? -20.379 -2.952 -16.119 1.00 85.44 639 TYR A O 1
ATOM 4819 N N . TYR A 1 640 ? -20.171 -4.938 -15.077 1.00 85.06 640 TYR A N 1
ATOM 4820 C CA . TYR A 1 640 ? -21.578 -5.310 -15.122 1.00 85.06 640 TYR A CA 1
ATOM 4821 C C . TYR A 1 640 ? -22.158 -5.226 -13.732 1.00 85.06 640 TYR A C 1
ATOM 4823 O O . TYR A 1 640 ? -21.501 -5.571 -12.746 1.00 85.06 640 TYR A O 1
ATOM 4831 N N . PHE A 1 641 ? -23.418 -4.819 -13.659 1.00 81.00 641 PHE A N 1
ATOM 4832 C CA . PHE A 1 641 ? -24.042 -4.511 -12.391 1.00 81.00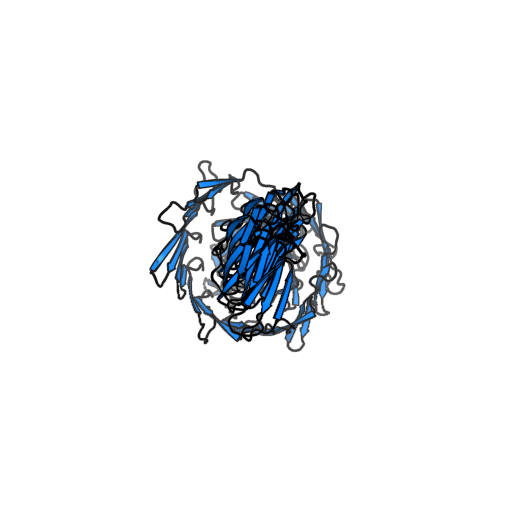 641 PHE A CA 1
ATOM 4833 C C . PHE A 1 641 ? -25.403 -5.172 -12.230 1.00 81.00 641 PHE A C 1
ATOM 4835 O O . PHE A 1 641 ? -26.129 -5.405 -13.192 1.00 81.00 641 PHE A O 1
ATOM 4842 N N . THR A 1 642 ? -25.765 -5.402 -10.976 1.00 79.88 642 THR A N 1
ATOM 4843 C CA . THR A 1 642 ? -27.133 -5.675 -10.540 1.00 79.88 642 THR A CA 1
ATOM 4844 C C . THR A 1 642 ? -27.542 -4.652 -9.485 1.00 79.88 642 THR A C 1
ATOM 4846 O O . THR A 1 642 ? -26.685 -4.004 -8.887 1.00 79.88 642 THR A O 1
ATOM 4849 N N . ASN A 1 643 ? -28.840 -4.513 -9.229 1.00 76.69 643 ASN A N 1
ATOM 4850 C CA . ASN A 1 643 ? -29.342 -3.696 -8.129 1.00 76.69 643 ASN A CA 1
ATOM 48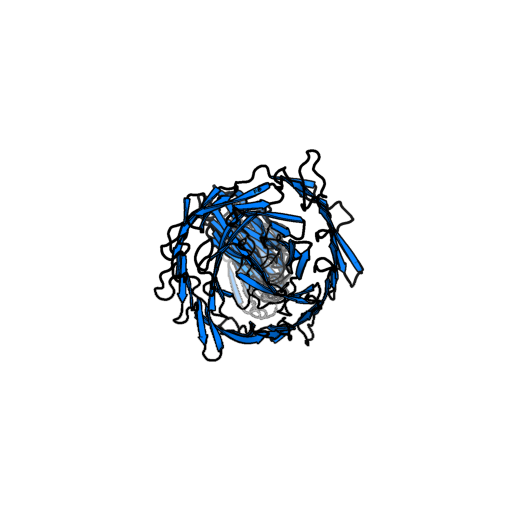51 C C . ASN A 1 643 ? -29.837 -4.606 -7.006 1.00 76.69 643 ASN A C 1
ATOM 4853 O O . ASN A 1 643 ? -30.761 -5.392 -7.209 1.00 76.69 643 ASN A O 1
ATOM 4857 N N . ILE A 1 644 ? -29.253 -4.471 -5.817 1.00 71.25 644 ILE A N 1
ATOM 4858 C CA . ILE A 1 644 ? -29.702 -5.160 -4.601 1.00 71.25 644 ILE A CA 1
ATOM 4859 C C . ILE A 1 644 ? -30.048 -4.083 -3.585 1.00 71.25 644 ILE A C 1
ATOM 4861 O O . ILE A 1 644 ? -29.215 -3.229 -3.293 1.00 71.25 644 ILE A O 1
ATOM 4865 N N . LEU A 1 645 ? -31.293 -4.093 -3.098 1.00 69.38 645 LEU A N 1
ATOM 4866 C CA . LEU A 1 645 ? -31.816 -3.094 -2.154 1.00 69.38 645 LEU A CA 1
ATOM 4867 C C . LEU A 1 645 ? -31.634 -1.641 -2.639 1.00 69.38 645 LEU A C 1
ATOM 4869 O O . LEU A 1 645 ? -31.315 -0.743 -1.871 1.00 69.38 645 LEU A O 1
ATOM 4873 N N . GLY A 1 646 ? -31.819 -1.408 -3.944 1.00 66.19 646 GLY A N 1
ATOM 4874 C CA . GLY A 1 646 ? -31.672 -0.080 -4.556 1.00 66.19 646 GLY A CA 1
ATOM 4875 C C . GLY A 1 646 ? -30.223 0.358 -4.794 1.00 66.19 646 GLY A C 1
ATOM 4876 O O . GLY A 1 646 ? -30.000 1.451 -5.306 1.00 66.19 646 GLY A O 1
ATOM 4877 N N . VAL A 1 647 ? -29.248 -0.499 -4.483 1.00 69.12 647 VAL A N 1
ATOM 4878 C CA . VAL A 1 647 ? -27.824 -0.209 -4.631 1.00 69.12 647 VAL A CA 1
ATOM 4879 C C . VAL A 1 647 ? -27.222 -1.001 -5.787 1.00 69.12 647 VAL A C 1
ATOM 4881 O O . VAL A 1 647 ? -27.346 -2.226 -5.849 1.00 69.12 647 VAL A O 1
ATOM 4884 N N . ARG A 1 648 ? -26.489 -0.305 -6.660 1.00 73.12 648 ARG A N 1
ATOM 4885 C CA . ARG A 1 648 ? -25.765 -0.892 -7.792 1.00 73.12 648 ARG A CA 1
ATOM 4886 C C . ARG A 1 648 ? -24.534 -1.673 -7.313 1.00 73.12 648 ARG A C 1
ATOM 4888 O O . ARG A 1 648 ? -23.704 -1.152 -6.569 1.00 73.12 648 ARG A O 1
ATOM 4895 N N . ARG A 1 649 ? -24.416 -2.939 -7.706 1.00 76.25 649 ARG A N 1
ATOM 4896 C CA . ARG A 1 649 ? -23.428 -3.923 -7.226 1.00 76.25 649 ARG A CA 1
ATOM 4897 C C . ARG A 1 649 ? -22.749 -4.578 -8.423 1.00 76.25 649 ARG A C 1
ATOM 4899 O O . ARG A 1 649 ? -23.452 -5.013 -9.328 1.00 76.25 649 ARG A O 1
ATOM 4906 N N . VAL A 1 650 ? -21.418 -4.637 -8.443 1.00 82.25 650 VAL A N 1
ATOM 4907 C CA . VAL A 1 650 ? -20.659 -5.253 -9.547 1.00 82.25 650 VAL A CA 1
ATOM 4908 C C . VAL A 1 650 ? -20.852 -6.763 -9.501 1.00 82.25 650 VAL A C 1
ATOM 4910 O O . VAL A 1 650 ? -20.555 -7.363 -8.485 1.00 82.25 650 VAL A O 1
ATOM 4913 N N . ILE A 1 651 ? -21.308 -7.389 -10.580 1.00 81.56 651 ILE A N 1
ATOM 4914 C CA . ILE A 1 651 ? -21.465 -8.855 -10.667 1.00 81.56 651 ILE A CA 1
ATOM 4915 C C . ILE A 1 651 ? -20.419 -9.505 -11.565 1.00 81.56 651 ILE A C 1
ATOM 4917 O O . ILE A 1 651 ? -20.119 -10.687 -11.404 1.00 81.56 651 ILE A O 1
ATOM 4921 N N . GLN A 1 652 ? -19.847 -8.732 -12.484 1.00 83.44 652 GLN A N 1
ATOM 4922 C CA . GLN A 1 652 ? -18.832 -9.194 -13.415 1.00 83.44 652 GLN A CA 1
ATOM 4923 C C . GLN A 1 652 ? -17.912 -8.035 -13.799 1.00 83.44 652 GLN A C 1
ATOM 4925 O O . GLN A 1 652 ? -18.352 -6.887 -13.900 1.00 83.44 652 GLN A O 1
ATOM 4930 N N . VAL A 1 653 ? -16.640 -8.358 -14.003 1.00 87.38 653 VAL A N 1
ATOM 4931 C CA . VAL A 1 653 ? -15.606 -7.463 -14.523 1.00 87.38 653 VAL A CA 1
ATOM 4932 C C . VAL A 1 653 ? -14.934 -8.177 -15.681 1.00 87.38 653 VAL A C 1
ATOM 4934 O O . VAL A 1 653 ? -14.446 -9.288 -15.488 1.00 87.38 653 VAL A O 1
ATOM 4937 N N . ASP A 1 654 ? -14.890 -7.532 -16.840 1.00 82.88 654 ASP A N 1
ATOM 4938 C CA . ASP A 1 654 ? -14.203 -8.023 -18.031 1.00 82.88 654 ASP A CA 1
ATOM 4939 C C . ASP A 1 654 ? -13.031 -7.094 -18.352 1.00 82.88 654 ASP A C 1
ATOM 4941 O O . ASP A 1 654 ? -13.235 -5.917 -18.652 1.00 82.88 654 ASP A O 1
ATOM 4945 N N . GLY A 1 655 ? -11.805 -7.611 -18.272 1.00 83.56 655 GLY A N 1
ATOM 4946 C CA . GLY A 1 655 ? -10.587 -6.855 -18.569 1.00 83.56 655 GLY A CA 1
ATOM 4947 C C . GLY A 1 655 ? -10.064 -7.129 -19.977 1.00 83.56 655 GLY A C 1
ATOM 4948 O O . GLY A 1 655 ? -10.131 -8.258 -20.468 1.00 83.56 655 GLY A O 1
ATOM 4949 N N . GLU A 1 656 ? -9.483 -6.124 -20.628 1.00 77.69 656 GLU A N 1
ATOM 4950 C CA . GLU A 1 656 ? -8.781 -6.332 -21.893 1.00 77.69 656 GLU A CA 1
ATOM 4951 C C . GLU A 1 656 ? -7.438 -7.053 -21.667 1.00 77.69 656 GLU A C 1
ATOM 4953 O O . GLU A 1 656 ? -6.570 -6.588 -20.923 1.00 77.69 656 GLU A O 1
ATOM 4958 N N . ALA A 1 657 ? -7.240 -8.193 -22.335 1.00 70.81 657 ALA A N 1
ATOM 4959 C CA . ALA A 1 657 ? -5.965 -8.903 -22.307 1.00 70.81 657 ALA A CA 1
ATOM 4960 C C . ALA A 1 657 ? -4.845 -8.078 -22.971 1.00 70.81 657 ALA A C 1
ATOM 4962 O O . ALA A 1 657 ? -5.050 -7.363 -23.952 1.00 70.81 657 ALA A O 1
ATOM 4963 N N . SER A 1 658 ? -3.617 -8.234 -22.482 1.00 66.50 658 SER A N 1
ATOM 4964 C CA . SER A 1 658 ? -2.414 -7.688 -23.115 1.00 66.50 658 SER A CA 1
ATOM 4965 C C . SER A 1 658 ? -1.460 -8.812 -23.516 1.00 66.50 658 SER A C 1
ATOM 4967 O O . SER A 1 658 ? -1.611 -9.953 -23.089 1.00 66.50 658 SER A O 1
ATOM 4969 N N . ALA A 1 659 ? -0.430 -8.491 -24.303 1.00 55.94 659 ALA A N 1
ATOM 4970 C CA . ALA A 1 659 ? 0.575 -9.471 -24.727 1.00 55.94 659 ALA A CA 1
ATOM 4971 C C . ALA A 1 659 ? 1.251 -10.216 -23.555 1.00 55.94 659 ALA A C 1
ATOM 4973 O O . ALA A 1 659 ? 1.735 -11.326 -23.750 1.00 55.94 659 ALA A O 1
ATOM 4974 N N . ASN A 1 660 ? 1.258 -9.622 -22.354 1.00 56.25 660 ASN A N 1
ATOM 4975 C CA . ASN A 1 660 ? 1.918 -10.161 -21.164 1.00 56.25 660 ASN A CA 1
ATOM 4976 C C . ASN A 1 660 ? 0.958 -10.416 -19.987 1.00 56.25 660 ASN A C 1
ATOM 4978 O O . ASN A 1 660 ? 1.420 -10.745 -18.899 1.00 56.25 660 ASN A O 1
ATOM 4982 N N . CYS A 1 661 ? -0.356 -10.233 -20.162 1.00 48.56 661 CYS A N 1
ATOM 4983 C CA . CYS A 1 661 ? -1.337 -10.405 -19.089 1.00 48.56 661 CYS A CA 1
ATOM 4984 C C . CYS A 1 661 ? -2.660 -10.922 -19.659 1.00 48.56 661 CYS A C 1
ATOM 4986 O O . CYS A 1 661 ? -3.213 -10.314 -20.578 1.00 48.56 661 CYS A O 1
ATOM 4988 N N . VAL A 1 662 ? -3.162 -12.034 -19.120 1.00 63.78 662 VAL A N 1
ATOM 4989 C CA . VAL A 1 662 ? -4.492 -12.556 -19.464 1.00 63.78 662 VAL A CA 1
ATOM 4990 C C . VAL A 1 662 ? -5.588 -11.573 -19.042 1.00 63.78 662 VAL A C 1
ATOM 4992 O O . VAL A 1 662 ? -5.365 -10.713 -18.191 1.00 63.78 662 VAL A O 1
ATOM 4995 N N . ALA A 1 663 ? -6.775 -11.695 -19.641 1.00 60.59 663 ALA A N 1
ATOM 4996 C CA . ALA A 1 663 ? -7.943 -10.919 -19.232 1.00 60.59 663 ALA A CA 1
ATOM 4997 C C . ALA A 1 663 ? -8.220 -11.153 -17.738 1.00 60.59 663 ALA A C 1
ATOM 4999 O O . ALA A 1 663 ? -8.409 -12.290 -17.305 1.00 60.59 663 ALA A O 1
ATOM 5000 N N . SER A 1 664 ? -8.220 -10.085 -16.943 1.00 68.06 664 SER A N 1
ATOM 5001 C CA . SER A 1 664 ? -8.350 -10.119 -15.482 1.00 68.06 664 SER A CA 1
ATOM 5002 C C . SER A 1 664 ? -9.810 -10.251 -15.031 1.00 68.06 664 SER A C 1
ATOM 5004 O O . SER A 1 664 ? -10.258 -9.536 -14.132 1.00 68.06 664 SER A O 1
ATOM 5006 N N . ASN A 1 665 ? -10.556 -11.159 -15.666 1.00 69.25 665 ASN A N 1
ATOM 5007 C CA . ASN A 1 665 ? -11.996 -11.295 -15.475 1.00 69.25 665 ASN A CA 1
ATOM 5008 C C . ASN A 1 665 ? -12.352 -11.727 -14.051 1.00 69.25 665 ASN A C 1
ATOM 5010 O O . ASN A 1 665 ? -11.619 -12.487 -13.419 1.00 69.25 66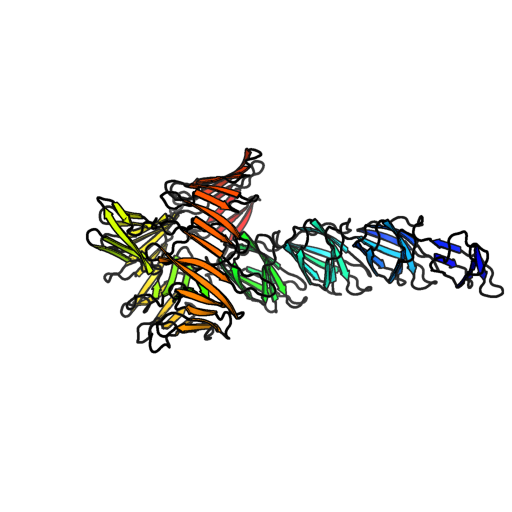5 ASN A O 1
ATOM 5014 N N . ARG A 1 666 ? -13.481 -11.238 -13.530 1.00 83.06 666 ARG A N 1
ATOM 5015 C CA . ARG A 1 666 ? -13.937 -11.537 -12.163 1.00 83.06 666 ARG A CA 1
ATOM 5016 C C . ARG A 1 666 ? -15.445 -11.629 -12.082 1.00 83.06 666 ARG A C 1
ATOM 5018 O O . ARG A 1 666 ? -16.140 -10.922 -12.804 1.00 83.06 666 ARG A O 1
ATOM 5025 N N . TYR A 1 667 ? -15.933 -12.416 -11.128 1.00 78.44 667 TYR A N 1
ATOM 5026 C CA . TYR A 1 667 ? -17.360 -12.565 -10.844 1.00 78.44 667 TYR A CA 1
ATOM 5027 C C . TYR A 1 667 ? -17.649 -12.412 -9.357 1.00 78.44 667 TYR A C 1
ATOM 5029 O O . TYR A 1 667 ? -16.879 -12.888 -8.520 1.00 78.44 667 TYR A O 1
ATOM 5037 N N . TYR A 1 668 ? -18.785 -11.800 -9.032 1.00 83.25 668 TYR A N 1
ATOM 5038 C CA . TYR A 1 668 ? -19.225 -11.562 -7.660 1.00 83.25 668 TYR A CA 1
ATOM 5039 C C . TYR A 1 668 ? -20.660 -12.047 -7.470 1.00 83.25 668 TYR A C 1
ATOM 5041 O O . TYR A 1 668 ? -21.542 -1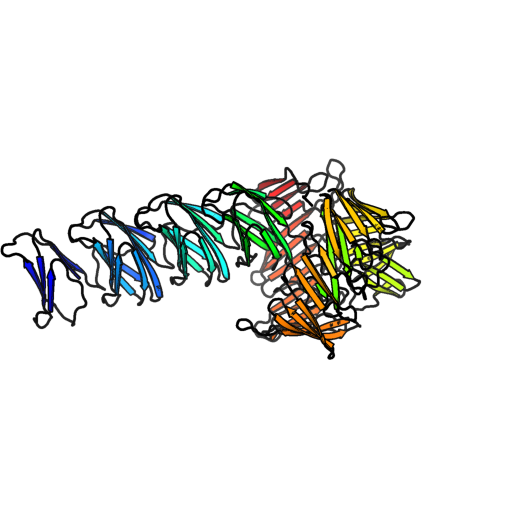1.777 -8.283 1.00 83.25 668 TYR A O 1
ATOM 5049 N N . ASN A 1 669 ? -20.891 -12.740 -6.360 1.00 81.25 669 ASN A N 1
ATOM 5050 C CA . ASN A 1 669 ? -22.194 -13.226 -5.935 1.00 81.25 669 ASN A CA 1
ATOM 5051 C C . ASN A 1 669 ? -22.557 -12.596 -4.596 1.00 81.25 669 ASN A C 1
ATOM 5053 O O . ASN A 1 669 ? -21.706 -12.478 -3.711 1.00 81.25 669 ASN A O 1
ATOM 5057 N N . TYR A 1 670 ? -23.831 -12.262 -4.433 1.00 81.56 670 TYR A N 1
ATOM 5058 C CA . TYR A 1 670 ? -24.348 -11.580 -3.254 1.00 81.56 670 TYR A CA 1
ATOM 5059 C C . TYR A 1 670 ? -25.515 -12.348 -2.635 1.00 81.56 670 TYR A C 1
ATOM 5061 O O . TYR A 1 670 ? -26.233 -13.054 -3.344 1.00 81.56 670 TYR A O 1
ATOM 5069 N N . ASP A 1 671 ? -25.708 -12.203 -1.326 1.00 83.38 671 ASP A N 1
ATOM 5070 C CA . ASP A 1 671 ? -26.941 -12.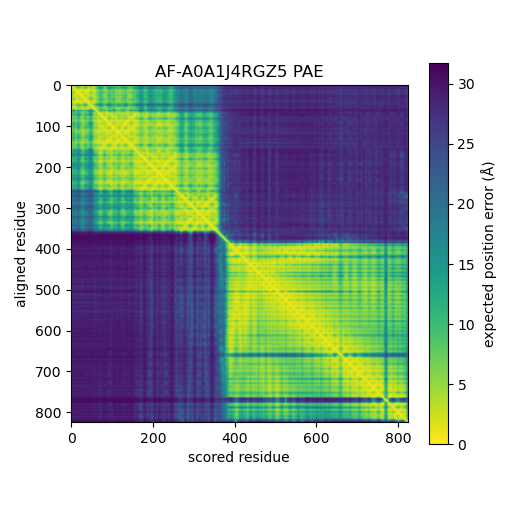629 -0.661 1.00 83.38 671 ASP A CA 1
ATOM 5071 C C . ASP A 1 671 ? -28.070 -11.590 -0.805 1.00 83.38 671 ASP A C 1
ATOM 5073 O O . ASP A 1 671 ? -27.904 -10.524 -1.402 1.00 83.38 671 ASP A O 1
ATOM 5077 N N . GLU A 1 672 ? -29.239 -11.897 -0.238 1.00 81.12 672 GLU A N 1
ATOM 5078 C CA . GLU A 1 672 ? -30.420 -11.019 -0.253 1.00 81.12 672 GLU A CA 1
ATOM 5079 C C . GLU A 1 672 ? -30.206 -9.691 0.497 1.00 81.12 672 GLU A C 1
ATOM 5081 O O . GLU A 1 672 ? -30.928 -8.725 0.249 1.00 81.12 672 GLU A O 1
ATOM 5086 N N . LYS A 1 673 ? -29.199 -9.620 1.383 1.00 75.75 673 LYS A N 1
ATOM 5087 C CA . LYS A 1 673 ? -28.776 -8.391 2.069 1.00 75.75 673 LYS A CA 1
ATOM 5088 C C . LYS A 1 673 ? -27.717 -7.620 1.268 1.00 75.75 673 LYS A C 1
ATOM 5090 O O . LYS A 1 673 ? -27.307 -6.546 1.677 1.00 75.75 673 LYS A O 1
ATOM 5095 N N . GLY A 1 674 ? -27.267 -8.121 0.117 1.00 72.38 674 GLY A N 1
ATOM 5096 C CA . GLY A 1 674 ? -26.242 -7.469 -0.699 1.00 72.38 674 GLY A CA 1
ATOM 5097 C C . GLY A 1 674 ? -24.810 -7.667 -0.195 1.00 72.38 674 GLY A C 1
ATOM 5098 O O . GLY A 1 674 ? -23.915 -6.950 -0.647 1.00 72.38 674 GLY A O 1
ATOM 5099 N N . ARG A 1 675 ? -24.570 -8.639 0.694 1.00 79.50 675 ARG A N 1
ATOM 5100 C CA . ARG A 1 675 ? -23.233 -9.021 1.182 1.00 79.50 675 ARG A CA 1
ATOM 5101 C C . ARG A 1 675 ? -22.603 -10.033 0.228 1.00 79.50 675 ARG A C 1
ATOM 5103 O O . ARG A 1 675 ? -23.309 -10.867 -0.334 1.00 79.50 675 ARG A O 1
ATOM 5110 N N . VAL A 1 676 ? -21.288 -9.965 0.018 1.00 83.12 676 VAL A N 1
ATOM 5111 C CA . VAL A 1 676 ? -20.580 -10.836 -0.939 1.00 83.12 676 VAL A CA 1
ATOM 5112 C C . VAL A 1 676 ? -20.492 -12.257 -0.386 1.00 83.12 676 VAL A C 1
ATOM 5114 O O . VAL A 1 676 ? -19.761 -12.508 0.555 1.00 83.12 676 VAL A O 1
ATOM 5117 N N . ILE A 1 677 ? -21.167 -13.218 -1.008 1.00 84.81 677 ILE A N 1
ATOM 5118 C CA . ILE A 1 677 ? -21.098 -14.641 -0.618 1.00 84.81 677 ILE A CA 1
ATOM 5119 C C . ILE A 1 677 ? -20.157 -15.461 -1.502 1.00 84.81 677 ILE A C 1
ATOM 5121 O O . ILE A 1 677 ? -19.868 -16.622 -1.204 1.00 84.81 677 ILE A O 1
ATOM 5125 N N . GLY A 1 678 ? -19.679 -14.880 -2.603 1.00 82.88 678 GLY A N 1
ATOM 5126 C CA . GLY A 1 678 ? -18.737 -15.539 -3.495 1.00 82.88 678 GLY A CA 1
ATOM 5127 C C . GLY A 1 678 ? -18.015 -14.571 -4.421 1.00 82.88 678 GLY A C 1
ATOM 5128 O O . GLY A 1 678 ? -18.637 -13.670 -4.976 1.00 82.88 678 GLY A O 1
ATOM 5129 N N . LYS A 1 679 ? -16.722 -14.801 -4.634 1.00 86.88 679 LYS A N 1
ATOM 5130 C CA . LYS A 1 679 ? -15.870 -14.094 -5.595 1.00 86.88 679 LYS A CA 1
ATOM 5131 C C . LYS A 1 679 ? -15.128 -15.127 -6.429 1.00 86.88 679 LYS A C 1
ATOM 5133 O O . LYS A 1 679 ? -14.585 -16.062 -5.858 1.00 86.88 679 LYS A O 1
ATOM 5138 N N . THR A 1 680 ? -15.110 -14.971 -7.745 1.00 81.94 680 THR A N 1
ATOM 5139 C CA . THR A 1 680 ? -14.322 -15.822 -8.647 1.00 81.94 680 THR A CA 1
ATOM 5140 C C . THR A 1 680 ? -13.311 -14.960 -9.380 1.00 81.94 680 THR A C 1
ATOM 5142 O O . THR A 1 680 ? -13.686 -13.913 -9.912 1.00 81.94 680 THR A O 1
ATOM 5145 N N . ASP A 1 681 ? -12.044 -15.361 -9.349 1.00 80.50 681 ASP A N 1
ATOM 5146 C CA . ASP A 1 681 ? -10.952 -14.658 -10.022 1.00 80.50 681 ASP A CA 1
ATOM 5147 C C . ASP A 1 681 ? -10.773 -15.099 -11.489 1.00 80.50 681 ASP A C 1
ATOM 5149 O O . ASP A 1 681 ? -11.538 -15.909 -12.019 1.00 80.50 681 ASP A O 1
ATOM 5153 N N . TRP A 1 682 ? -9.763 -14.537 -12.157 1.00 80.44 682 TRP A N 1
ATOM 5154 C CA . TRP A 1 682 ? -9.477 -14.777 -13.576 1.00 80.44 682 TRP A CA 1
ATOM 5155 C C . TRP A 1 682 ? -8.911 -16.176 -13.850 1.00 80.44 682 TRP A C 1
ATOM 5157 O O . TRP A 1 682 ? -8.919 -16.625 -14.995 1.00 80.44 682 TRP A O 1
ATOM 5167 N N . GLU A 1 683 ? -8.443 -16.874 -12.813 1.00 82.31 683 GLU A N 1
ATOM 5168 C CA . GLU A 1 683 ? -8.011 -18.274 -12.868 1.00 82.31 683 GLU A CA 1
ATOM 5169 C C . GLU A 1 683 ? -9.166 -19.234 -12.555 1.00 82.31 683 GLU A C 1
ATOM 5171 O O . GLU A 1 683 ? -8.980 -20.450 -12.518 1.00 82.31 683 GLU A O 1
ATOM 5176 N N . ASN A 1 684 ? -10.378 -18.690 -12.389 1.00 79.50 684 ASN A N 1
ATOM 5177 C CA . ASN A 1 684 ? -11.588 -19.412 -12.030 1.00 79.50 684 ASN A CA 1
ATOM 5178 C C . ASN A 1 684 ? -11.523 -20.047 -10.626 1.00 79.50 684 ASN A C 1
ATOM 5180 O O . ASN A 1 684 ? -12.244 -21.008 -10.343 1.00 79.50 684 ASN A O 1
ATOM 5184 N N . ASN A 1 685 ? -10.697 -19.500 -9.727 1.00 82.69 685 ASN A N 1
ATOM 5185 C CA . ASN A 1 685 ? -10.703 -19.869 -8.316 1.00 82.69 685 ASN A CA 1
ATOM 5186 C C . ASN A 1 685 ? -11.808 -19.096 -7.593 1.00 82.69 685 ASN A C 1
ATOM 5188 O O . ASN A 1 685 ? -11.876 -17.866 -7.655 1.00 82.69 685 ASN A O 1
ATOM 5192 N N . THR A 1 686 ? -12.679 -19.813 -6.880 1.00 86.50 686 THR A N 1
ATOM 5193 C CA . THR A 1 686 ? -13.793 -19.210 -6.137 1.00 86.50 686 THR A CA 1
ATOM 5194 C C . THR A 1 686 ? -13.496 -19.130 -4.640 1.00 86.50 686 THR A C 1
ATOM 5196 O O . THR A 1 686 ? -13.252 -20.152 -4.004 1.00 86.50 686 THR A O 1
ATOM 5199 N N . THR A 1 687 ? -13.626 -17.943 -4.049 1.00 86.56 687 THR A N 1
ATOM 5200 C CA . THR A 1 687 ? -13.668 -17.737 -2.593 1.00 86.56 687 THR A CA 1
ATOM 5201 C C . THR A 1 687 ? -15.110 -17.514 -2.142 1.00 86.56 687 THR A C 1
ATOM 5203 O O . THR A 1 687 ? -15.815 -16.714 -2.755 1.00 86.56 687 THR A O 1
ATOM 5206 N N . ARG A 1 688 ? -15.573 -18.205 -1.092 1.00 87.94 688 ARG A N 1
ATOM 5207 C CA . ARG A 1 688 ? -16.927 -18.053 -0.517 1.00 87.94 688 ARG A CA 1
ATOM 5208 C C . ARG A 1 688 ? -16.884 -17.547 0.918 1.00 87.94 688 ARG A C 1
ATOM 5210 O O . ARG A 1 688 ? -15.944 -17.866 1.644 1.00 87.94 688 ARG A O 1
ATOM 5217 N N . TYR A 1 689 ? -17.935 -16.835 1.317 1.00 87.06 689 TYR A N 1
ATOM 5218 C CA . TYR A 1 689 ? -18.054 -16.219 2.637 1.00 87.06 689 TYR A CA 1
ATOM 5219 C C . TYR A 1 689 ? -19.392 -16.571 3.292 1.00 87.06 689 TYR A C 1
ATOM 5221 O O . TYR A 1 689 ? -20.435 -16.466 2.644 1.00 87.06 689 TY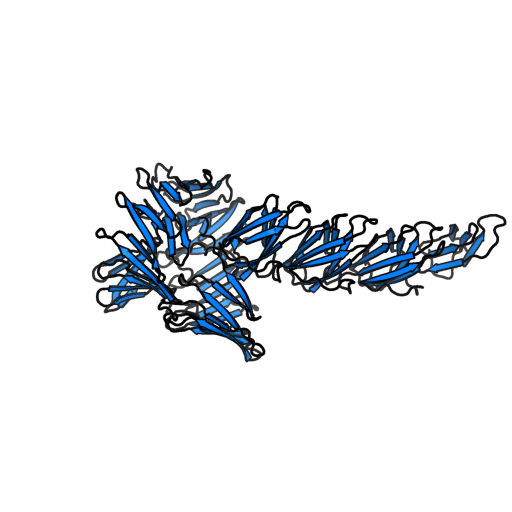R A O 1
ATOM 5229 N N . ASP A 1 690 ? -19.348 -16.931 4.576 1.00 89.50 690 ASP A N 1
ATOM 5230 C CA . ASP A 1 690 ? -20.532 -17.038 5.434 1.00 89.50 690 ASP A CA 1
ATOM 5231 C C . ASP A 1 690 ? -20.520 -15.908 6.469 1.00 89.50 690 ASP A C 1
ATOM 5233 O O . ASP A 1 690 ? -19.457 -15.429 6.874 1.00 89.50 690 ASP A O 1
ATOM 5237 N N . TYR A 1 691 ? -21.709 -15.507 6.920 1.00 84.69 691 TYR A N 1
ATOM 5238 C CA . TYR A 1 691 ? -21.898 -14.377 7.827 1.00 84.69 691 TYR A CA 1
ATOM 5239 C C . TYR A 1 691 ? -22.748 -14.755 9.042 1.00 84.69 691 TYR A C 1
ATOM 5241 O O . TYR A 1 691 ? -23.645 -15.591 8.929 1.00 84.69 691 TYR A O 1
ATOM 5249 N N . ASP A 1 692 ? -22.510 -14.105 10.183 1.00 84.50 692 ASP A N 1
ATOM 5250 C CA . ASP A 1 692 ? -23.450 -14.112 11.311 1.00 84.50 692 ASP A CA 1
ATOM 5251 C C . ASP A 1 692 ? -24.604 -13.102 11.106 1.00 84.50 692 ASP A C 1
ATOM 5253 O O . ASP A 1 692 ? -24.690 -12.381 10.100 1.00 84.50 692 ASP A O 1
ATOM 5257 N N . ASP A 1 693 ? -25.516 -13.050 12.081 1.00 81.62 693 ASP A N 1
ATOM 5258 C CA . ASP A 1 693 ? -26.657 -12.125 12.083 1.00 81.62 693 ASP A CA 1
ATOM 5259 C C . ASP A 1 693 ? -26.244 -10.652 12.245 1.00 81.62 693 ASP A C 1
ATOM 5261 O O . ASP A 1 693 ? -27.011 -9.760 11.879 1.00 81.62 693 ASP A O 1
ATOM 5265 N N . ARG A 1 694 ? -25.022 -10.393 12.732 1.00 75.44 694 ARG A N 1
ATOM 5266 C CA . ARG A 1 694 ? -24.399 -9.061 12.824 1.00 75.44 694 ARG A CA 1
ATOM 5267 C C . ARG A 1 694 ? -23.616 -8.699 11.554 1.00 75.44 694 ARG A C 1
ATOM 5269 O O . ARG A 1 694 ? -22.977 -7.653 11.515 1.00 75.44 694 ARG A O 1
ATOM 5276 N N . SER A 1 695 ? -23.677 -9.541 10.518 1.00 77.06 695 SER A N 1
ATOM 5277 C CA . SER A 1 695 ? -22.927 -9.420 9.261 1.00 77.06 695 SER A CA 1
ATOM 5278 C C . SER A 1 695 ? -21.403 -9.461 9.408 1.00 77.06 695 SER A C 1
ATOM 5280 O O . SER A 1 695 ? -20.690 -8.996 8.518 1.00 77.06 695 SER A O 1
ATOM 5282 N N . ASN A 1 696 ? -20.895 -10.079 10.472 1.00 80.88 696 ASN A N 1
ATOM 5283 C CA . ASN A 1 696 ? -19.486 -10.440 10.584 1.00 80.88 696 ASN A CA 1
ATOM 5284 C C . ASN A 1 696 ? -19.204 -11.718 9.779 1.00 80.88 696 ASN A C 1
ATOM 5286 O O . ASN A 1 696 ? -20.042 -12.619 9.746 1.00 80.88 696 ASN A O 1
ATOM 5290 N N . ILE A 1 697 ? -18.028 -11.824 9.152 1.00 87.62 697 ILE A N 1
ATOM 5291 C CA . ILE A 1 697 ? -17.641 -12.997 8.349 1.00 87.62 697 ILE A CA 1
ATOM 5292 C C . ILE A 1 697 ? -17.254 -14.150 9.270 1.00 87.62 697 ILE A C 1
ATOM 5294 O O . ILE A 1 697 ? -16.181 -14.144 9.857 1.00 87.62 697 ILE A O 1
ATOM 5298 N N . THR A 1 698 ? -18.081 -15.182 9.362 1.00 90.50 698 THR A N 1
ATOM 5299 C CA . THR A 1 698 ? -17.814 -16.342 10.227 1.00 90.50 698 THR A CA 1
ATOM 5300 C C . THR A 1 698 ? -17.036 -17.445 9.531 1.00 90.50 698 THR A C 1
ATOM 5302 O O . THR A 1 698 ? -16.448 -18.300 10.199 1.00 90.50 698 THR A O 1
ATOM 5305 N N . LYS A 1 699 ? -17.009 -17.444 8.195 1.00 92.31 699 LYS A N 1
ATOM 5306 C CA . LYS A 1 699 ? -16.287 -18.444 7.413 1.00 92.31 699 LYS A CA 1
ATOM 5307 C C . LYS A 1 699 ? -15.785 -17.878 6.098 1.00 92.31 699 LYS A C 1
ATOM 5309 O O . LYS A 1 699 ? -16.521 -17.186 5.404 1.00 92.31 699 LYS A O 1
ATOM 5314 N N . ILE A 1 700 ? -14.562 -18.249 5.738 1.00 93.75 700 ILE A N 1
ATOM 5315 C CA . ILE A 1 700 ? -13.954 -18.008 4.431 1.00 93.75 700 ILE A CA 1
ATOM 5316 C C . ILE A 1 700 ? -13.536 -19.363 3.861 1.00 93.75 700 ILE A C 1
ATOM 5318 O O . ILE A 1 700 ? -12.879 -20.153 4.541 1.00 93.75 700 ILE A O 1
ATOM 5322 N N . ILE A 1 701 ? -13.940 -19.645 2.625 1.00 90.25 701 ILE A N 1
ATOM 5323 C CA . ILE A 1 701 ? -13.575 -20.858 1.890 1.00 90.25 701 ILE A CA 1
ATOM 5324 C C . ILE A 1 701 ? -12.844 -20.428 0.624 1.00 90.25 701 ILE A C 1
ATOM 5326 O O . ILE A 1 701 ? -13.490 -20.012 -0.332 1.00 90.25 701 ILE A O 1
ATOM 5330 N N . GLU A 1 702 ? -11.520 -20.520 0.618 1.00 91.69 702 GLU A N 1
ATOM 5331 C CA . GLU A 1 702 ? -10.689 -20.265 -0.563 1.00 91.69 702 GLU A CA 1
ATOM 5332 C C . GLU A 1 702 ? -10.654 -21.498 -1.467 1.00 91.69 702 GLU A C 1
ATOM 5334 O O . GLU A 1 702 ? -10.751 -22.621 -0.968 1.00 91.69 702 GLU A O 1
ATOM 5339 N N . ALA A 1 703 ? -10.497 -21.293 -2.780 1.00 90.38 703 ALA A N 1
ATOM 5340 C CA . ALA A 1 703 ? -10.463 -22.360 -3.788 1.00 90.38 703 ALA A CA 1
ATOM 5341 C C . ALA A 1 703 ? -11.630 -23.364 -3.627 1.00 90.38 703 ALA A C 1
ATOM 5343 O O . ALA A 1 703 ? -11.477 -24.585 -3.672 1.00 90.38 703 ALA A O 1
ATOM 5344 N N . SER A 1 704 ? -12.826 -22.828 -3.376 1.00 91.12 704 SER A N 1
ATOM 5345 C CA . SER A 1 704 ? -14.027 -23.590 -3.054 1.00 91.12 704 SER A CA 1
ATOM 5346 C C . SER A 1 704 ? -14.364 -24.600 -4.151 1.00 91.12 704 SER A C 1
ATOM 5348 O O . SER A 1 704 ? -14.515 -24.244 -5.317 1.00 91.12 704 SER A O 1
ATOM 5350 N N . GLY A 1 705 ? -14.516 -25.867 -3.759 1.00 88.56 705 GLY A N 1
ATOM 5351 C CA . GLY A 1 705 ? -14.829 -26.963 -4.677 1.00 88.56 705 GLY A CA 1
ATOM 5352 C C . GLY A 1 705 ? -13.630 -27.553 -5.430 1.00 88.56 705 GLY A C 1
ATOM 5353 O O . GLY A 1 705 ? -13.838 -28.476 -6.218 1.00 88.56 705 GLY A O 1
ATOM 5354 N N . THR A 1 706 ? -12.400 -27.079 -5.191 1.00 92.19 706 THR A N 1
ATOM 5355 C CA . THR A 1 706 ? -11.172 -27.661 -5.763 1.00 92.19 706 THR A CA 1
ATOM 5356 C C . THR A 1 706 ? -10.420 -28.524 -4.739 1.00 92.19 706 THR A C 1
ATOM 5358 O O . THR A 1 706 ? -10.801 -28.616 -3.570 1.00 92.19 706 THR A O 1
ATOM 5361 N N . ALA A 1 707 ? -9.348 -29.191 -5.182 1.00 88.56 707 ALA A N 1
ATOM 5362 C CA . ALA A 1 707 ? -8.470 -29.964 -4.300 1.00 88.56 707 ALA A CA 1
ATOM 5363 C C . ALA A 1 707 ? -7.642 -29.081 -3.343 1.00 88.56 707 ALA A C 1
ATOM 5365 O O . ALA A 1 707 ? -7.223 -29.565 -2.295 1.00 88.56 707 ALA A O 1
ATOM 5366 N N . ASP A 1 708 ? -7.459 -27.800 -3.675 1.00 90.31 708 ASP A N 1
ATOM 5367 C CA . ASP A 1 708 ? -6.661 -26.833 -2.911 1.00 90.31 708 ASP A CA 1
ATOM 5368 C C . ASP A 1 708 ? -7.513 -26.017 -1.921 1.00 90.31 708 ASP A C 1
ATOM 5370 O O . ASP A 1 708 ? -7.073 -24.986 -1.410 1.00 90.31 708 ASP A O 1
ATOM 5374 N N . GLN A 1 709 ? -8.751 -26.454 -1.656 1.00 93.25 709 GLN A N 1
ATOM 5375 C CA . GLN A 1 709 ? -9.694 -25.733 -0.809 1.00 93.25 709 GLN A CA 1
ATOM 5376 C C . GLN A 1 709 ? -9.147 -25.520 0.610 1.00 93.25 709 GLN A C 1
ATOM 5378 O O . GLN A 1 709 ? -8.842 -26.479 1.323 1.00 93.25 709 GLN A O 1
ATOM 5383 N N . ARG A 1 710 ? -9.140 -24.265 1.070 1.00 91.56 710 ARG A N 1
ATOM 5384 C CA . ARG A 1 710 ? -8.767 -23.893 2.445 1.00 91.56 710 ARG A CA 1
ATOM 5385 C C . ARG A 1 710 ? -9.941 -23.248 3.158 1.00 91.56 710 ARG A C 1
ATOM 5387 O O . ARG A 1 710 ? -10.664 -22.444 2.577 1.00 91.56 710 ARG A O 1
ATOM 5394 N N . VAL A 1 711 ? -10.142 -23.613 4.422 1.00 91.81 711 VAL A N 1
ATOM 5395 C CA . VAL A 1 711 ? -11.251 -23.113 5.241 1.00 91.81 711 VAL A CA 1
ATOM 5396 C C . VAL A 1 711 ? -10.700 -22.367 6.445 1.00 91.81 711 VAL A C 1
ATOM 5398 O O . VAL A 1 711 ? -9.875 -22.900 7.183 1.00 91.81 711 VAL A O 1
ATOM 5401 N N . LYS A 1 712 ? -11.216 -21.158 6.654 1.00 93.31 712 LYS A N 1
ATOM 5402 C CA . LYS A 1 712 ? -10.980 -20.325 7.830 1.00 93.31 712 LYS A CA 1
ATOM 5403 C C . LYS A 1 712 ? -12.316 -20.044 8.502 1.00 93.31 712 LYS A C 1
ATOM 5405 O O . LYS A 1 712 ? -13.249 -19.622 7.823 1.00 93.31 712 LYS A O 1
ATOM 5410 N N . THR A 1 713 ? -12.428 -20.266 9.806 1.00 93.94 713 THR A N 1
ATOM 5411 C CA . THR A 1 713 ? -13.617 -19.882 10.589 1.00 93.94 713 THR A CA 1
ATOM 5412 C C . THR A 1 713 ? -13.259 -18.842 11.633 1.00 93.94 713 THR A C 1
ATOM 5414 O O . THR A 1 713 ? -12.179 -18.914 12.217 1.00 93.94 713 THR A O 1
ATOM 5417 N N . ILE A 1 714 ? -14.165 -17.900 11.877 1.00 90.44 714 ILE A N 1
ATOM 5418 C CA . ILE A 1 714 ? -13.961 -16.775 12.788 1.00 90.44 714 ILE A CA 1
ATOM 5419 C C . ILE A 1 714 ? -15.143 -16.704 13.756 1.00 90.44 714 ILE A C 1
ATOM 5421 O O . ILE A 1 714 ? -16.299 -16.657 13.330 1.00 90.44 714 ILE A O 1
ATOM 5425 N N . THR A 1 715 ? -14.861 -16.687 15.056 1.00 92.25 715 THR A N 1
ATOM 5426 C CA . THR A 1 715 ? -15.828 -16.280 16.082 1.00 92.25 715 THR A CA 1
ATOM 5427 C C . THR A 1 715 ? -15.516 -14.861 16.528 1.00 92.25 715 THR A C 1
ATOM 5429 O O . THR A 1 715 ? -14.374 -14.409 16.445 1.00 92.25 715 THR A O 1
ATOM 5432 N N . TYR A 1 716 ? -16.538 -14.148 16.988 1.00 86.06 716 TYR A N 1
ATOM 5433 C CA . TYR A 1 716 ? -16.435 -12.734 17.324 1.00 86.06 716 TYR A CA 1
ATOM 5434 C C . TYR A 1 716 ? -16.878 -12.483 18.750 1.00 86.06 716 TYR A C 1
ATOM 5436 O O . TYR A 1 716 ? -17.910 -13.000 19.183 1.00 86.06 716 TYR A O 1
ATOM 5444 N N . ASN A 1 717 ? -16.154 -11.593 19.417 1.00 86.81 717 ASN A N 1
ATOM 5445 C CA . ASN A 1 717 ? -16.534 -11.041 20.699 1.00 86.81 717 ASN A CA 1
ATOM 5446 C C . ASN A 1 717 ? -17.930 -10.384 20.609 1.00 86.81 717 ASN A C 1
ATOM 5448 O O . ASN A 1 717 ? -18.282 -9.733 19.616 1.00 86.81 717 ASN A O 1
ATOM 5452 N N . ASN A 1 718 ? -18.748 -10.578 21.644 1.00 80.62 718 ASN A N 1
ATOM 5453 C CA . ASN A 1 718 ? -20.140 -10.119 21.652 1.00 80.62 718 ASN A CA 1
ATOM 5454 C C . ASN A 1 718 ? -20.292 -8.602 21.830 1.00 80.62 718 ASN A C 1
ATOM 5456 O O . ASN A 1 718 ? -21.287 -8.051 21.364 1.00 80.62 718 ASN A O 1
ATOM 5460 N N . ASP A 1 719 ? -19.314 -7.938 22.444 1.00 77.50 719 ASP A N 1
ATOM 5461 C CA . ASP A 1 719 ? -19.392 -6.517 22.789 1.00 77.50 719 ASP A CA 1
ATOM 5462 C C . ASP A 1 719 ? -18.752 -5.616 21.725 1.00 77.50 719 ASP A C 1
ATOM 5464 O O . ASP A 1 719 ? -19.212 -4.494 21.521 1.00 77.50 719 ASP A O 1
ATOM 5468 N N . PHE A 1 720 ? -17.715 -6.105 21.031 1.00 71.31 720 PHE A N 1
ATOM 5469 C CA . PHE A 1 720 ? -16.882 -5.276 20.150 1.00 71.31 720 PHE A CA 1
ATOM 5470 C C . PHE A 1 720 ? -16.857 -5.706 18.679 1.00 71.31 720 PHE A C 1
ATOM 5472 O O . PHE A 1 720 ? -16.088 -5.141 17.915 1.00 71.31 720 PHE A O 1
ATOM 5479 N N . ASN A 1 721 ? -17.598 -6.733 18.243 1.00 76.12 721 ASN A N 1
ATOM 5480 C CA . ASN A 1 721 ? -17.485 -7.262 16.865 1.00 76.12 721 ASN A CA 1
ATOM 5481 C C . ASN A 1 721 ? -16.021 -7.515 16.412 1.00 76.12 721 ASN A C 1
ATOM 5483 O O . ASN A 1 721 ? -15.704 -7.465 15.224 1.00 76.12 721 ASN A O 1
ATOM 5487 N N . LEU A 1 722 ? -15.116 -7.780 17.359 1.00 83.81 722 LEU A N 1
ATOM 5488 C CA . LEU A 1 722 ? -13.712 -8.093 17.102 1.00 83.81 722 LEU A CA 1
ATOM 5489 C C . LEU A 1 722 ? -13.523 -9.615 17.061 1.00 83.81 722 LEU A C 1
ATOM 5491 O O . LEU A 1 722 ? -14.213 -10.313 17.811 1.00 83.81 722 LEU A O 1
ATOM 5495 N N . PRO A 1 723 ? -12.625 -10.150 16.212 1.00 89.00 723 PRO A N 1
ATOM 5496 C CA . PRO A 1 723 ? -12.339 -11.582 16.177 1.00 89.00 723 PRO A CA 1
ATOM 5497 C C . PRO A 1 723 ? -11.873 -12.092 17.541 1.00 89.00 723 PRO A C 1
ATOM 5499 O O . PRO A 1 723 ? -10.897 -11.602 18.080 1.00 89.00 723 PRO A O 1
ATOM 5502 N N . GLU A 1 724 ? -12.541 -13.096 18.089 1.00 89.94 724 GLU A N 1
ATOM 5503 C CA . GLU A 1 724 ? -12.156 -13.748 19.346 1.00 89.94 724 GLU A CA 1
ATOM 5504 C C . GLU A 1 724 ? -11.333 -15.013 19.076 1.00 89.94 724 GLU A C 1
ATOM 5506 O O . GLU A 1 724 ? -10.340 -15.272 19.750 1.00 89.94 724 GLU A O 1
ATOM 5511 N N . LEU A 1 725 ? -11.699 -15.779 18.043 1.00 93.19 725 LEU A N 1
ATOM 5512 C CA . LEU A 1 725 ? -10.969 -16.971 17.621 1.00 93.19 725 LEU A CA 1
ATOM 5513 C C . LEU A 1 725 ? -11.002 -17.108 16.102 1.00 93.19 725 LEU A C 1
ATOM 5515 O O . LEU A 1 725 ? -12.068 -17.157 15.493 1.00 93.19 725 LEU A O 1
ATOM 5519 N N . ILE A 1 726 ? -9.828 -17.255 15.501 1.00 95.38 726 ILE A N 1
ATOM 5520 C CA . ILE A 1 726 ? -9.649 -17.639 14.103 1.00 95.38 726 ILE A CA 1
ATOM 5521 C C . ILE A 1 726 ? -9.115 -19.066 14.074 1.00 95.38 726 ILE A C 1
ATOM 5523 O O . ILE A 1 726 ? -8.121 -19.374 14.726 1.00 95.38 726 ILE A O 1
ATOM 5527 N N . THR A 1 727 ? -9.764 -19.942 13.317 1.00 95.06 727 THR A N 1
ATOM 5528 C CA . THR A 1 727 ? -9.337 -21.333 13.122 1.00 95.06 727 THR A CA 1
ATOM 5529 C C . THR A 1 727 ? -9.007 -21.567 11.658 1.00 95.06 727 THR A C 1
ATOM 5531 O O . THR A 1 727 ? -9.835 -21.309 10.784 1.00 95.06 727 THR A O 1
ATOM 5534 N N . GLU A 1 728 ? -7.803 -22.069 11.413 1.00 94.69 728 GLU A N 1
ATOM 5535 C CA . GLU A 1 728 ? -7.284 -22.517 10.122 1.00 94.69 728 GLU A CA 1
ATOM 5536 C C . GLU A 1 728 ? -6.859 -23.993 10.244 1.00 94.69 728 GLU A C 1
ATOM 5538 O O . GLU A 1 728 ? -6.933 -24.586 11.321 1.00 94.69 728 GLU A O 1
ATOM 5543 N N . SER A 1 729 ? -6.448 -24.623 9.142 1.00 90.00 729 SER A N 1
ATOM 5544 C CA . SER A 1 729 ? -6.139 -26.061 9.128 1.00 90.00 729 SER A CA 1
ATOM 5545 C C . SER A 1 729 ? -4.915 -26.451 9.954 1.00 90.00 729 SER A C 1
ATOM 5547 O O . SER A 1 729 ? -4.827 -27.589 10.396 1.00 90.00 729 SER A O 1
ATOM 5549 N N . ASP A 1 730 ? -3.954 -25.541 10.094 1.00 92.06 730 ASP A N 1
ATOM 5550 C CA . ASP A 1 730 ? -2.666 -25.769 10.745 1.00 92.06 730 ASP A CA 1
ATOM 5551 C C . ASP A 1 730 ? -2.517 -24.987 12.054 1.00 92.06 730 ASP A C 1
ATOM 5553 O O . ASP A 1 730 ? -1.691 -25.356 12.889 1.00 92.06 730 ASP A O 1
ATOM 5557 N N . LYS A 1 731 ? -3.354 -23.974 12.304 1.00 95.19 731 LYS A N 1
ATOM 5558 C CA . LYS A 1 731 ? -3.282 -23.152 13.516 1.00 95.19 731 LYS A CA 1
ATOM 5559 C C . LYS A 1 731 ? -4.628 -22.579 13.956 1.00 95.19 731 LYS A C 1
ATOM 5561 O O . LYS A 1 731 ? -5.534 -22.364 13.154 1.00 95.19 731 LYS A O 1
ATOM 5566 N N . THR A 1 732 ? -4.711 -22.222 15.232 1.00 95.06 732 THR A N 1
ATOM 5567 C CA . THR A 1 732 ? -5.740 -21.321 15.764 1.00 95.06 732 THR A CA 1
ATOM 5568 C C . THR A 1 732 ? -5.104 -20.057 16.319 1.00 95.06 732 THR A C 1
ATOM 5570 O O . THR A 1 732 ? -4.037 -20.118 16.926 1.00 95.06 732 THR A O 1
ATOM 5573 N N . THR A 1 733 ? -5.769 -18.918 16.165 1.00 94.69 733 THR A N 1
ATOM 5574 C CA . THR A 1 733 ? -5.364 -17.643 16.764 1.00 94.69 733 THR A CA 1
ATOM 5575 C C . THR A 1 733 ? -6.503 -17.105 17.617 1.00 94.69 733 THR A C 1
ATOM 5577 O O . THR A 1 733 ? -7.554 -16.772 17.079 1.00 94.69 733 THR A O 1
ATOM 5580 N N . ALA A 1 734 ? -6.307 -17.052 18.931 1.00 92.50 734 ALA A N 1
ATOM 5581 C CA . ALA A 1 734 ? -7.264 -16.502 19.885 1.00 92.50 734 ALA A CA 1
ATOM 5582 C C . ALA A 1 734 ? -6.841 -15.098 20.328 1.00 92.50 734 ALA A C 1
ATOM 5584 O O . ALA A 1 734 ? -5.642 -14.831 20.455 1.00 92.50 734 ALA A O 1
ATOM 5585 N N . TYR A 1 735 ? -7.817 -14.235 20.584 1.00 92.19 735 TYR A N 1
ATOM 5586 C CA . TYR A 1 735 ? -7.611 -12.861 21.020 1.00 92.19 735 TYR A CA 1
ATOM 5587 C C . TYR A 1 735 ? -8.452 -12.565 22.255 1.00 92.19 735 TYR A C 1
ATOM 5589 O O . TYR A 1 735 ? -9.659 -12.807 22.260 1.00 92.19 735 TYR A O 1
ATOM 5597 N N . ASP A 1 736 ? -7.819 -11.975 23.263 1.00 89.38 736 ASP A N 1
ATOM 5598 C CA . ASP A 1 736 ? -8.512 -11.430 24.425 1.00 89.38 736 ASP A CA 1
ATOM 5599 C C . ASP A 1 736 ? -8.543 -9.909 24.348 1.00 89.38 736 ASP A C 1
ATOM 5601 O O . ASP A 1 736 ? -7.595 -9.277 23.873 1.00 89.38 736 ASP A O 1
ATOM 5605 N N . TYR A 1 737 ? -9.618 -9.319 24.865 1.00 85.00 737 TYR A N 1
ATOM 5606 C CA . TYR A 1 737 ? -9.823 -7.876 24.885 1.00 85.00 737 TYR A CA 1
ATOM 5607 C C . TYR A 1 737 ? -10.181 -7.389 26.285 1.00 85.00 737 TYR A C 1
ATOM 5609 O O . TYR A 1 737 ? -10.789 -8.108 27.078 1.00 85.00 737 TYR A O 1
ATOM 5617 N N . ASP A 1 738 ? -9.825 -6.146 26.592 1.00 82.44 738 ASP A N 1
ATOM 5618 C CA . ASP A 1 738 ? -10.324 -5.470 27.784 1.00 82.44 738 ASP A CA 1
ATOM 5619 C C . ASP A 1 738 ? -11.705 -4.827 27.565 1.00 82.44 738 ASP A C 1
ATOM 5621 O O . ASP A 1 738 ? -12.295 -4.888 26.487 1.00 82.44 738 ASP A O 1
ATOM 5625 N N . THR A 1 739 ? -12.222 -4.153 28.596 1.00 80.44 739 THR A N 1
ATOM 5626 C CA . THR A 1 739 ? -13.534 -3.482 28.569 1.00 80.44 739 THR A CA 1
ATOM 5627 C C . THR A 1 739 ? -13.630 -2.305 27.590 1.00 80.44 739 THR A C 1
ATOM 5629 O O . THR A 1 739 ? -14.700 -1.715 27.467 1.00 80.44 739 THR A O 1
ATOM 5632 N N . TYR A 1 740 ? -12.533 -1.925 26.932 1.00 73.50 740 TYR A N 1
ATOM 5633 C CA . TYR A 1 740 ? -12.468 -0.857 25.932 1.00 73.50 740 TYR A CA 1
ATOM 5634 C C . TYR A 1 740 ? -12.174 -1.397 24.520 1.00 73.50 740 TYR A C 1
ATOM 5636 O O . TYR A 1 740 ? -11.932 -0.606 23.604 1.00 73.50 740 TYR A O 1
ATOM 5644 N N . GLY A 1 741 ? -12.165 -2.723 24.340 1.00 76.50 741 GLY A N 1
ATOM 5645 C CA . GLY A 1 741 ? -11.867 -3.377 23.067 1.00 76.50 741 GLY A CA 1
ATOM 5646 C C . GLY A 1 741 ? -10.380 -3.371 22.698 1.00 76.50 741 GLY A C 1
ATOM 5647 O O . GLY A 1 741 ? -10.040 -3.605 21.541 1.00 76.50 741 GLY A O 1
ATOM 5648 N N . ARG A 1 742 ? -9.473 -3.090 23.646 1.00 79.81 742 ARG A N 1
ATOM 5649 C CA . ARG A 1 742 ? -8.021 -3.197 23.418 1.00 79.81 742 ARG A CA 1
ATOM 5650 C C . ARG A 1 742 ? -7.586 -4.644 23.574 1.00 79.81 742 ARG A C 1
ATOM 5652 O O . ARG A 1 742 ? -7.940 -5.273 24.566 1.00 79.81 742 ARG A O 1
ATOM 5659 N N . MET A 1 743 ? -6.799 -5.151 22.629 1.00 88.62 743 MET A N 1
ATOM 5660 C CA . MET A 1 743 ? -6.288 -6.523 22.666 1.00 88.62 743 MET A CA 1
ATOM 5661 C C . MET A 1 743 ? -5.313 -6.694 23.830 1.00 88.62 743 MET A C 1
ATOM 5663 O O . MET A 1 743 ? -4.266 -6.066 23.832 1.00 88.62 743 MET A O 1
ATOM 5667 N N . THR A 1 744 ? -5.624 -7.543 24.801 1.00 88.69 744 THR A N 1
ATOM 5668 C CA . THR A 1 744 ? -4.766 -7.836 25.961 1.00 88.69 744 THR A CA 1
ATOM 5669 C C . THR A 1 744 ? -3.914 -9.079 25.751 1.00 88.69 744 THR A C 1
ATOM 5671 O O . THR A 1 744 ? -2.838 -9.195 26.339 1.00 88.69 744 THR A O 1
ATOM 5674 N N . SER A 1 745 ? -4.355 -9.997 24.891 1.00 91.75 745 SER A N 1
ATOM 5675 C CA . SER A 1 745 ? -3.613 -11.207 24.556 1.00 91.75 745 SER A CA 1
ATOM 5676 C C . SER A 1 745 ? -3.858 -11.623 23.104 1.00 91.75 745 SER A C 1
ATOM 5678 O O . SER A 1 745 ? -4.937 -11.408 22.552 1.00 91.75 745 SER A O 1
ATOM 5680 N N . MET A 1 746 ? -2.838 -12.225 22.495 1.00 95.56 746 MET A N 1
ATOM 5681 C CA . MET A 1 746 ? -2.926 -12.969 21.244 1.00 95.56 746 MET A CA 1
ATOM 5682 C C . MET A 1 746 ? -2.252 -14.324 21.446 1.00 95.56 746 MET A C 1
ATOM 5684 O O . MET A 1 746 ? -1.049 -14.392 21.706 1.00 95.56 746 MET A O 1
ATOM 5688 N N . THR A 1 747 ? -3.009 -15.404 21.288 1.00 94.00 747 THR A N 1
ATOM 5689 C CA . THR A 1 747 ? -2.521 -16.777 21.446 1.00 94.00 747 THR A CA 1
ATOM 5690 C C . THR A 1 747 ? -2.578 -17.512 20.117 1.00 94.00 747 THR A C 1
ATOM 5692 O O . THR A 1 747 ? -3.660 -17.801 19.613 1.00 94.00 747 THR A O 1
ATOM 5695 N N . VAL A 1 748 ? -1.418 -17.857 19.561 1.00 96.81 748 VAL A N 1
ATOM 5696 C CA . VAL A 1 748 ? -1.309 -18.705 18.365 1.00 96.81 748 VAL A CA 1
ATOM 5697 C C . VAL A 1 748 ? -1.017 -20.134 18.802 1.00 96.81 748 VAL A C 1
ATOM 5699 O O . VAL A 1 748 ? -0.029 -20.369 19.492 1.00 96.81 748 VAL A O 1
ATOM 5702 N N . THR A 1 749 ? -1.852 -21.084 18.394 1.00 95.44 749 THR A N 1
ATOM 5703 C CA . THR A 1 749 ? -1.680 -22.516 18.677 1.00 95.44 749 THR A CA 1
ATOM 5704 C C . THR A 1 749 ? -1.496 -23.274 17.374 1.00 95.44 749 THR A C 1
ATOM 5706 O O . THR A 1 749 ? -2.352 -23.174 16.500 1.00 95.44 749 THR A O 1
ATOM 5709 N N . ASP A 1 750 ? -0.413 -24.034 17.238 1.00 94.62 750 ASP A N 1
ATOM 5710 C CA . ASP A 1 750 ? -0.258 -24.997 16.144 1.00 94.62 750 ASP A CA 1
ATOM 5711 C C . ASP A 1 750 ? -1.177 -26.195 16.414 1.00 94.62 750 ASP A C 1
ATOM 5713 O O . ASP A 1 750 ? -1.105 -26.830 17.464 1.00 94.62 750 ASP A O 1
ATOM 5717 N N . THR A 1 751 ? -2.079 -26.498 15.488 1.00 91.69 751 THR A N 1
ATOM 5718 C CA . THR A 1 751 ? -3.082 -27.562 15.675 1.00 91.69 751 THR A CA 1
ATOM 5719 C C . THR A 1 751 ? -2.499 -28.971 15.551 1.00 91.69 751 THR A C 1
ATOM 5721 O O . THR A 1 751 ? -3.094 -29.917 16.066 1.00 91.69 751 THR A O 1
ATOM 5724 N N . ASN A 1 752 ? -1.330 -29.127 14.923 1.00 90.38 752 ASN A N 1
ATOM 5725 C CA . ASN A 1 752 ? -0.654 -30.414 14.774 1.00 90.38 752 ASN A CA 1
ATOM 5726 C C . ASN A 1 752 ? 0.150 -30.772 16.026 1.00 90.38 752 ASN A C 1
ATOM 5728 O O . ASN A 1 752 ? 0.169 -31.931 16.438 1.00 90.38 752 ASN A O 1
ATOM 5732 N N . THR A 1 753 ? 0.825 -29.788 16.625 1.00 93.19 753 THR A N 1
ATOM 5733 C CA . THR A 1 753 ? 1.694 -30.004 17.796 1.00 93.19 753 THR A CA 1
ATOM 5734 C C . THR A 1 753 ? 1.039 -29.612 19.118 1.00 93.19 753 THR A C 1
ATOM 5736 O O . THR A 1 753 ? 1.511 -30.023 20.176 1.00 93.19 753 THR A O 1
ATOM 5739 N N . SER A 1 754 ? -0.058 -28.848 19.074 1.00 92.00 754 SER A N 1
ATOM 5740 C CA . SER A 1 754 ? -0.672 -28.174 20.230 1.00 92.00 754 SER A CA 1
ATOM 5741 C C . SER A 1 754 ? 0.264 -27.188 20.945 1.00 92.00 754 SER A C 1
ATOM 5743 O O . SER A 1 754 ? -0.003 -26.799 22.082 1.00 92.00 754 SER A O 1
ATOM 5745 N N . GLU A 1 755 ? 1.362 -26.772 20.305 1.00 92.31 755 GLU A N 1
ATOM 5746 C CA . GLU A 1 755 ? 2.254 -25.754 20.856 1.00 92.31 755 GLU A CA 1
ATOM 5747 C C . GLU A 1 755 ? 1.606 -24.371 20.783 1.00 92.31 755 GLU A C 1
ATOM 5749 O O . GLU A 1 755 ? 1.108 -23.955 19.736 1.00 92.31 755 GLU A O 1
ATOM 5754 N N . THR A 1 756 ? 1.659 -23.637 21.894 1.00 94.31 756 THR A N 1
ATOM 5755 C CA . THR A 1 756 ? 1.057 -22.308 22.036 1.00 94.31 756 THR A CA 1
ATOM 5756 C C . THR A 1 756 ? 2.119 -21.222 22.156 1.00 94.31 756 THR A C 1
ATOM 5758 O O . THR A 1 756 ? 3.081 -21.368 22.911 1.00 94.31 756 THR A O 1
ATOM 5761 N N . ARG A 1 757 ? 1.904 -20.093 21.486 1.00 93.19 757 ARG A N 1
ATOM 5762 C CA . ARG A 1 757 ? 2.707 -18.870 21.577 1.00 93.19 757 ARG A CA 1
ATOM 5763 C C . ARG A 1 757 ? 1.796 -17.716 21.966 1.00 93.19 757 ARG A C 1
ATOM 5765 O O . ARG A 1 757 ? 0.868 -17.405 21.224 1.00 93.19 757 ARG A O 1
ATOM 5772 N N . VAL A 1 758 ? 2.060 -17.096 23.113 1.00 93.06 758 VAL A N 1
ATOM 5773 C CA . VAL A 1 758 ? 1.197 -16.054 23.687 1.00 93.06 758 VAL A CA 1
ATOM 5774 C C . VAL A 1 758 ? 1.925 -14.722 23.686 1.00 93.06 758 VAL A C 1
ATOM 5776 O O . VAL A 1 758 ? 2.941 -14.585 24.350 1.00 93.06 758 VAL A O 1
ATOM 5779 N N . THR A 1 759 ? 1.389 -13.729 22.988 1.00 94.50 759 THR A N 1
ATOM 5780 C CA . THR A 1 759 ? 1.828 -12.334 23.117 1.00 94.50 759 THR A CA 1
ATOM 5781 C C . THR A 1 759 ? 0.834 -11.596 24.002 1.00 94.50 759 THR A C 1
ATOM 5783 O O . THR A 1 759 ? -0.368 -11.682 23.770 1.00 94.50 759 THR A O 1
ATOM 5786 N N . SER A 1 760 ? 1.314 -10.902 25.031 1.00 91.88 760 SER A N 1
ATOM 5787 C CA . SER A 1 760 ? 0.469 -10.148 25.966 1.00 91.88 760 SER A CA 1
ATOM 5788 C C . SER A 1 760 ? 0.722 -8.653 25.849 1.00 91.88 760 SER A C 1
ATOM 5790 O O . SER A 1 760 ? 1.854 -8.222 25.633 1.00 91.88 760 SER A O 1
ATOM 5792 N N . TYR A 1 761 ? -0.328 -7.867 26.036 1.00 90.81 761 TYR A N 1
ATOM 5793 C CA . TYR A 1 761 ? -0.310 -6.419 25.902 1.00 90.81 761 TYR A CA 1
ATOM 5794 C C . TYR A 1 761 ? -0.854 -5.803 27.186 1.00 90.81 761 TYR A C 1
ATOM 5796 O O . TYR A 1 761 ? -1.942 -6.159 27.645 1.00 90.81 761 TYR A O 1
ATOM 5804 N N . THR A 1 762 ? -0.114 -4.856 27.757 1.00 87.69 762 THR A N 1
ATOM 5805 C CA . THR A 1 762 ? -0.637 -4.001 28.824 1.00 87.69 762 THR A CA 1
ATOM 5806 C C . THR A 1 762 ? -0.768 -2.585 28.322 1.00 87.69 762 THR A C 1
ATOM 5808 O O . THR A 1 762 ? -0.013 -2.116 27.469 1.00 87.69 762 THR A O 1
ATOM 5811 N N . TYR A 1 763 ? -1.746 -1.892 28.875 1.00 82.00 763 TYR A N 1
ATOM 5812 C CA . TYR A 1 763 ? -2.011 -0.506 28.566 1.00 82.00 763 TYR A CA 1
ATOM 5813 C C . TYR A 1 763 ? -2.051 0.261 29.866 1.00 82.00 763 TYR A C 1
ATOM 5815 O O . TYR A 1 763 ? -2.535 -0.262 30.873 1.00 82.00 763 TYR A O 1
ATOM 5823 N N . TYR A 1 764 ? -1.638 1.522 29.815 1.00 76.12 764 TYR A N 1
ATOM 5824 C CA . TYR A 1 764 ? -1.818 2.413 30.945 1.00 76.12 764 TYR A CA 1
ATOM 5825 C C . TYR A 1 764 ? -3.302 2.419 31.338 1.00 76.12 764 TYR A C 1
ATOM 5827 O O . TYR A 1 764 ? -4.193 2.730 30.530 1.00 76.12 764 TYR A O 1
ATOM 5835 N N . SER A 1 765 ? -3.571 1.969 32.568 1.00 61.19 765 SER A N 1
ATOM 5836 C CA . SER A 1 765 ? -4.897 2.042 33.165 1.00 61.19 765 SER A CA 1
ATOM 5837 C C . SER A 1 765 ? -5.280 3.502 33.342 1.00 61.19 765 SER A C 1
ATOM 5839 O O . SER A 1 765 ? -4.415 4.369 33.415 1.00 61.19 765 SER A O 1
ATOM 5841 N N . ASN A 1 766 ? -6.584 3.753 33.428 1.00 56.28 766 ASN A N 1
ATOM 5842 C CA . ASN A 1 766 ? -7.204 5.057 33.640 1.00 56.28 766 ASN A CA 1
ATOM 5843 C C . ASN A 1 766 ? -6.891 5.619 35.046 1.00 56.28 766 ASN A C 1
ATOM 5845 O O . ASN A 1 766 ? -7.764 5.830 35.886 1.00 56.28 766 ASN A O 1
ATOM 5849 N N . THR A 1 767 ? -5.609 5.778 35.326 1.00 44.22 767 THR A N 1
ATOM 5850 C CA . THR A 1 767 ? -5.016 6.296 36.542 1.00 44.22 767 THR A CA 1
ATOM 5851 C C . THR A 1 767 ? -4.190 7.476 36.105 1.00 44.22 767 THR A C 1
ATOM 5853 O O . THR A 1 767 ? -3.295 7.340 35.271 1.00 44.22 767 THR A O 1
ATOM 5856 N N . THR A 1 768 ? -4.525 8.634 36.665 1.00 47.19 768 THR A N 1
ATOM 5857 C CA . THR A 1 768 ? -3.653 9.797 36.635 1.00 47.19 768 THR A CA 1
ATOM 5858 C C . THR A 1 768 ? -2.221 9.357 36.895 1.00 47.19 768 THR A C 1
ATOM 5860 O O . THR A 1 768 ? -1.993 8.573 37.825 1.00 47.19 768 THR A O 1
ATOM 5863 N N . ASP A 1 769 ? -1.268 9.854 36.110 1.00 43.19 769 ASP A N 1
ATOM 5864 C CA . ASP A 1 769 ? 0.134 9.722 36.495 1.00 43.19 769 ASP A CA 1
ATOM 5865 C C . ASP A 1 769 ? 0.338 10.288 37.919 1.00 43.19 769 ASP A C 1
ATOM 5867 O O . ASP A 1 769 ? -0.525 10.975 38.480 1.00 43.19 769 ASP A O 1
ATOM 5871 N N . GLY A 1 770 ? 1.496 10.031 38.530 1.00 39.03 770 GLY A N 1
ATOM 5872 C CA . GLY A 1 770 ? 1.851 10.597 39.840 1.00 39.03 770 GLY A CA 1
ATOM 5873 C C . GLY A 1 770 ? 1.855 12.140 39.912 1.00 39.03 770 GLY A C 1
ATOM 5874 O O . GLY A 1 770 ? 2.252 12.677 40.942 1.00 39.03 770 GLY A O 1
ATOM 5875 N N . SER A 1 771 ? 1.433 12.838 38.847 1.00 42.97 771 SER A N 1
ATOM 5876 C CA . SER A 1 771 ? 1.290 14.291 38.713 1.00 42.97 771 SER A CA 1
ATOM 5877 C C . SER A 1 771 ? -0.147 14.754 38.391 1.00 42.97 771 SER A C 1
ATOM 5879 O O . SER A 1 771 ? -0.373 15.959 38.297 1.00 42.97 771 SER A O 1
ATOM 5881 N N . GLY A 1 772 ? -1.131 13.852 38.268 1.00 38.03 772 GLY A N 1
ATOM 5882 C CA . GLY A 1 772 ? -2.540 14.207 38.056 1.00 38.03 772 GLY A CA 1
ATOM 5883 C C . GLY A 1 772 ? -3.020 14.272 36.597 1.00 38.03 772 GLY A C 1
ATOM 5884 O O . GLY A 1 772 ? -4.136 14.743 36.377 1.00 38.03 772 GLY A O 1
ATOM 5885 N N . ASN A 1 773 ? -2.248 13.799 35.608 1.00 45.38 773 ASN A N 1
ATOM 5886 C CA . ASN A 1 773 ? -2.643 13.835 34.187 1.00 45.38 773 ASN A CA 1
ATOM 5887 C C . ASN A 1 773 ? -3.368 12.554 33.746 1.00 45.38 773 ASN A C 1
ATOM 5889 O O . ASN A 1 773 ? -2.879 11.454 33.987 1.00 45.38 773 ASN A O 1
ATOM 5893 N N . VAL A 1 774 ? -4.515 12.687 33.071 1.00 48.66 774 VAL A N 1
ATOM 5894 C CA . VAL A 1 774 ? -5.354 11.567 32.600 1.00 48.66 774 VAL A CA 1
ATOM 5895 C C . VAL A 1 774 ? -4.695 10.860 31.411 1.00 48.66 774 VAL A C 1
ATOM 5897 O O . VAL A 1 774 ? -4.683 11.407 30.317 1.00 48.66 774 VAL A O 1
ATOM 5900 N N . ILE A 1 775 ? -4.181 9.640 31.601 1.00 51.91 775 ILE A N 1
ATOM 5901 C CA . ILE A 1 775 ? -3.696 8.775 30.513 1.00 51.91 775 ILE A CA 1
ATOM 5902 C C . ILE A 1 775 ? -4.808 7.788 30.144 1.00 51.91 775 ILE A C 1
ATOM 5904 O O . ILE A 1 775 ? -5.282 7.031 30.990 1.00 51.91 775 ILE A O 1
ATOM 5908 N N . LEU A 1 776 ? -5.211 7.772 28.873 1.00 59.22 776 LEU A N 1
ATOM 5909 C CA . LEU A 1 776 ? -6.118 6.766 28.320 1.00 59.22 776 LEU A CA 1
ATOM 5910 C C . LEU A 1 776 ? -5.411 5.977 27.215 1.00 59.22 776 LEU A C 1
ATOM 5912 O O . LEU A 1 776 ? -4.674 6.540 26.409 1.00 59.22 776 LEU A O 1
ATOM 5916 N N . GLY A 1 777 ? -5.651 4.667 27.154 1.00 65.06 777 GLY A N 1
ATOM 5917 C CA . GLY A 1 777 ? -5.502 3.904 25.909 1.00 65.06 777 GLY A CA 1
ATOM 5918 C C . GLY A 1 777 ? -4.086 3.500 25.485 1.00 65.06 777 GLY A C 1
ATOM 5919 O O . GLY A 1 777 ? -3.951 2.532 24.744 1.00 65.06 777 GLY A O 1
ATOM 5920 N N . ARG A 1 778 ? -3.031 4.192 25.931 1.00 75.50 778 ARG A N 1
ATOM 5921 C CA . ARG A 1 778 ? -1.669 3.986 25.408 1.00 75.50 778 ARG A CA 1
ATOM 5922 C C . ARG A 1 778 ? -1.067 2.647 25.828 1.00 75.50 778 ARG A C 1
ATOM 5924 O O . ARG A 1 778 ? -1.194 2.230 26.979 1.00 75.50 778 ARG A O 1
ATOM 5931 N N . LEU A 1 779 ? -0.403 2.006 24.869 1.00 84.62 779 LEU A N 1
ATOM 5932 C CA . LEU A 1 779 ? 0.330 0.760 25.061 1.00 84.62 779 LEU A CA 1
ATOM 5933 C C . LEU A 1 779 ? 1.468 1.001 26.052 1.00 84.62 779 LEU A C 1
ATOM 5935 O O . LEU A 1 779 ? 2.247 1.925 25.875 1.00 84.62 779 LEU A O 1
ATOM 5939 N N . GLU A 1 780 ? 1.535 0.200 27.102 1.00 86.00 780 GLU A N 1
ATOM 5940 C CA . GLU A 1 780 ? 2.559 0.298 28.140 1.00 86.00 780 GLU A CA 1
ATOM 5941 C C . GLU A 1 780 ? 3.630 -0.765 27.908 1.00 86.00 780 GLU A C 1
ATOM 5943 O O . GLU A 1 780 ? 4.818 -0.442 27.825 1.00 86.00 780 GLU A O 1
ATOM 5948 N N . THR A 1 781 ? 3.212 -2.024 27.741 1.00 89.38 781 THR A N 1
ATOM 5949 C CA . THR A 1 781 ? 4.124 -3.130 27.452 1.00 89.38 781 THR A CA 1
ATOM 5950 C C . THR A 1 781 ? 3.580 -4.086 26.396 1.00 89.38 781 THR A C 1
ATOM 5952 O O . THR A 1 781 ? 2.370 -4.272 26.261 1.00 89.38 781 THR A O 1
ATOM 5955 N N . VAL A 1 782 ? 4.500 -4.716 25.667 1.00 94.31 782 VAL A N 1
ATOM 5956 C CA . VAL A 1 782 ? 4.252 -5.901 24.838 1.00 94.31 782 VAL A CA 1
ATOM 5957 C C . VAL A 1 782 ? 5.203 -6.984 25.305 1.00 94.31 782 VAL A C 1
ATOM 5959 O O . VAL A 1 782 ? 6.413 -6.823 25.172 1.00 94.31 782 VAL A O 1
ATOM 5962 N N . ASN A 1 783 ? 4.672 -8.074 25.844 1.00 89.56 783 ASN A N 1
ATOM 5963 C CA . ASN A 1 783 ? 5.452 -9.256 26.176 1.00 89.56 783 ASN A CA 1
ATOM 5964 C C . ASN A 1 783 ? 5.295 -10.285 25.063 1.00 89.56 783 ASN A C 1
ATOM 5966 O O . ASN A 1 783 ? 4.173 -10.716 24.791 1.00 89.56 783 ASN A O 1
ATOM 5970 N N . GLY A 1 784 ? 6.398 -10.633 24.408 1.00 90.25 784 GLY A N 1
ATOM 5971 C CA . GLY A 1 784 ? 6.386 -11.582 23.306 1.00 90.25 784 GLY A CA 1
ATOM 5972 C C . GLY A 1 784 ? 6.129 -13.032 23.750 1.00 90.25 784 GLY A C 1
ATOM 5973 O O . GLY A 1 784 ? 5.872 -13.316 24.923 1.00 90.25 784 GLY A O 1
ATOM 5974 N N . PRO A 1 785 ? 6.153 -13.972 22.790 1.00 90.69 785 PRO A N 1
ATOM 5975 C CA . PRO A 1 785 ? 5.798 -15.367 23.023 1.00 90.69 785 PRO A CA 1
ATOM 5976 C C . PRO A 1 785 ? 6.900 -16.222 23.650 1.00 90.69 785 PRO A C 1
ATOM 5978 O O . PRO A 1 785 ? 6.673 -17.416 23.866 1.00 90.69 785 PRO A O 1
ATOM 5981 N N . ARG A 1 786 ? 8.100 -15.684 23.890 1.00 87.62 786 ARG A N 1
ATOM 5982 C CA . ARG A 1 786 ? 9.204 -16.471 24.439 1.00 87.62 786 ARG A CA 1
ATOM 5983 C C . ARG A 1 786 ? 9.084 -16.586 25.950 1.00 87.62 786 ARG A C 1
ATOM 5985 O O . ARG A 1 786 ? 8.999 -15.606 26.672 1.00 87.62 786 ARG A O 1
ATOM 5992 N N . THR A 1 787 ? 9.148 -17.818 26.440 1.00 82.81 787 THR A N 1
ATOM 5993 C CA . THR A 1 787 ? 9.149 -18.110 27.880 1.00 82.81 787 THR A CA 1
ATOM 5994 C C . THR A 1 787 ? 10.556 -18.303 28.445 1.00 82.81 787 THR A C 1
ATOM 5996 O O . THR A 1 787 ? 10.724 -18.412 29.655 1.00 82.81 787 THR A O 1
ATOM 5999 N N . ASP A 1 788 ? 11.566 -18.421 27.581 1.00 81.69 788 ASP A N 1
ATOM 6000 C CA . ASP A 1 788 ? 12.951 -18.733 27.940 1.00 81.69 788 ASP A CA 1
ATOM 6001 C C . ASP A 1 788 ? 13.819 -17.487 28.186 1.00 81.69 788 ASP A C 1
ATOM 6003 O O . ASP A 1 788 ? 14.876 -17.586 28.809 1.00 81.69 788 ASP A O 1
ATOM 6007 N N . VAL A 1 789 ? 13.371 -16.311 27.739 1.00 84.88 789 VAL A N 1
ATOM 6008 C CA . VAL A 1 789 ? 13.986 -15.005 28.022 1.00 84.88 789 VAL A CA 1
ATOM 6009 C C . VAL A 1 789 ? 12.901 -13.967 28.278 1.00 84.88 789 VAL A C 1
ATOM 6011 O O . VAL A 1 789 ? 11.783 -14.120 27.801 1.00 84.88 789 VAL A O 1
ATOM 6014 N N . GLY A 1 790 ? 13.239 -12.892 28.992 1.00 82.75 790 GLY A N 1
ATOM 6015 C CA . GLY A 1 790 ? 12.373 -11.717 29.032 1.00 82.75 790 GLY A CA 1
ATOM 6016 C C . GLY A 1 790 ? 12.364 -11.049 27.661 1.00 82.75 790 GLY A C 1
ATOM 6017 O O . GLY A 1 790 ? 13.403 -10.574 27.211 1.00 82.75 790 GLY A O 1
ATOM 6018 N N . ASP A 1 791 ? 11.211 -11.029 27.002 1.00 90.81 791 ASP A N 1
ATOM 6019 C CA . ASP A 1 791 ? 11.012 -10.439 25.679 1.00 90.81 791 ASP A CA 1
ATOM 6020 C C . ASP A 1 791 ? 9.986 -9.295 25.713 1.00 90.81 791 ASP A C 1
ATOM 6022 O O . ASP A 1 791 ? 9.206 -9.076 24.784 1.00 90.81 791 ASP A O 1
ATOM 6026 N N . THR A 1 792 ? 10.008 -8.535 26.807 1.00 91.62 792 THR A N 1
ATOM 6027 C CA . THR A 1 792 ? 9.121 -7.397 27.022 1.00 91.62 792 THR A CA 1
ATOM 6028 C C . THR A 1 792 ? 9.664 -6.131 26.362 1.00 91.62 792 THR A C 1
ATOM 6030 O O . THR A 1 792 ? 10.783 -5.699 26.636 1.00 91.62 792 THR A O 1
ATOM 6033 N N . THR A 1 793 ? 8.839 -5.491 25.540 1.00 92.12 793 THR A N 1
ATOM 6034 C CA . THR A 1 793 ? 9.046 -4.127 25.041 1.00 92.12 793 THR A CA 1
ATOM 6035 C C . THR A 1 793 ? 8.198 -3.157 25.858 1.00 92.12 793 THR A C 1
ATOM 6037 O O . THR A 1 793 ? 7.029 -3.443 26.107 1.00 92.12 793 THR A O 1
ATOM 6040 N N . THR A 1 794 ? 8.758 -2.017 26.270 1.00 87.56 794 THR A N 1
ATOM 6041 C CA . THR A 1 794 ? 8.060 -0.994 27.070 1.00 87.56 794 THR A CA 1
ATOM 6042 C C . THR A 1 794 ? 8.039 0.364 26.375 1.00 87.56 794 THR A C 1
ATOM 6044 O O . THR A 1 794 ? 8.967 0.718 25.643 1.00 87.56 794 THR A O 1
ATOM 6047 N N . TYR A 1 795 ? 6.978 1.133 26.616 1.00 86.62 795 TYR A N 1
ATOM 6048 C CA . TYR A 1 795 ? 6.717 2.425 25.982 1.00 86.62 795 TYR A CA 1
ATOM 6049 C C . TYR A 1 795 ? 6.421 3.477 27.053 1.00 86.62 795 TYR A C 1
ATOM 6051 O O . TYR A 1 795 ? 5.620 3.228 27.949 1.00 86.62 795 TYR A O 1
ATOM 6059 N N . ALA A 1 796 ? 7.026 4.662 26.950 1.00 82.88 796 ALA A N 1
ATOM 6060 C CA . ALA A 1 796 ? 6.729 5.795 27.826 1.00 82.88 796 ALA A CA 1
ATOM 6061 C C . ALA A 1 796 ? 6.344 7.038 27.023 1.00 82.88 796 ALA A C 1
ATOM 6063 O O . ALA A 1 796 ? 6.732 7.192 25.864 1.00 82.88 796 ALA A O 1
ATOM 6064 N N . TYR A 1 797 ? 5.597 7.943 27.656 1.00 77.12 797 TYR A N 1
ATOM 6065 C CA . TYR A 1 797 ? 5.004 9.113 27.010 1.00 77.12 797 TYR A CA 1
ATOM 6066 C C . TYR A 1 797 ? 5.257 10.394 27.820 1.00 77.12 797 TYR A C 1
ATOM 6068 O O . TYR A 1 797 ? 5.521 10.330 29.021 1.00 77.12 797 TYR A O 1
ATOM 6076 N N . ASP A 1 798 ? 5.213 11.559 27.168 1.00 73.00 798 ASP A N 1
ATOM 6077 C CA . ASP A 1 798 ? 5.228 12.870 27.833 1.00 73.00 798 ASP A CA 1
ATOM 6078 C C . ASP A 1 798 ? 3.825 13.280 28.325 1.00 73.00 798 ASP A C 1
ATOM 6080 O O . ASP A 1 798 ? 2.827 12.610 28.060 1.00 73.00 798 ASP A O 1
ATOM 6084 N N . ALA A 1 799 ? 3.738 14.425 29.014 1.00 63.50 799 ALA A N 1
ATOM 6085 C CA . ALA A 1 799 ? 2.472 15.007 29.479 1.00 63.50 799 ALA A CA 1
ATOM 6086 C C . ALA A 1 799 ? 1.522 15.433 28.338 1.00 63.50 799 ALA A C 1
ATOM 6088 O O . ALA A 1 799 ? 0.351 15.702 28.582 1.00 63.50 799 ALA A O 1
ATOM 6089 N N . ASN A 1 800 ? 2.020 15.491 27.098 1.00 60.84 800 ASN A N 1
ATOM 6090 C CA . ASN A 1 800 ? 1.240 15.731 25.883 1.00 60.84 800 ASN A CA 1
ATOM 6091 C C . ASN A 1 800 ? 0.936 14.419 25.130 1.00 60.84 800 ASN A C 1
ATOM 6093 O O . ASN A 1 800 ? 0.485 14.462 23.980 1.00 60.84 800 ASN A O 1
ATOM 6097 N N . PHE A 1 801 ? 1.173 13.270 25.777 1.00 66.12 801 PHE A N 1
ATOM 6098 C CA . PHE A 1 801 ? 0.910 11.906 25.317 1.00 66.12 801 PHE A CA 1
ATOM 6099 C C . PHE A 1 801 ? 1.666 11.493 24.058 1.00 66.12 801 PHE A C 1
ATOM 6101 O O . PHE A 1 801 ? 1.260 10.571 23.344 1.00 66.12 801 PHE A O 1
ATOM 6108 N N . ASN A 1 802 ? 2.786 12.151 23.784 1.00 70.38 802 ASN A N 1
ATOM 6109 C CA . ASN A 1 802 ? 3.686 11.739 22.728 1.00 70.38 802 ASN A CA 1
ATOM 6110 C C . ASN A 1 802 ? 4.687 10.717 23.271 1.00 70.38 802 ASN A C 1
ATOM 6112 O O . ASN A 1 802 ? 5.193 10.878 24.376 1.00 70.38 802 ASN A O 1
ATOM 6116 N N . LEU A 1 803 ? 5.018 9.691 22.481 1.00 77.12 803 LEU A N 1
ATOM 6117 C CA . LEU A 1 803 ? 6.034 8.695 22.844 1.00 77.12 803 LEU A CA 1
ATOM 6118 C C . LEU A 1 803 ? 7.377 9.389 23.146 1.00 77.12 803 LEU A C 1
ATOM 6120 O O . LEU A 1 803 ? 7.889 10.135 22.312 1.00 77.12 803 LEU A O 1
ATOM 6124 N N . THR A 1 804 ? 7.948 9.166 24.318 1.00 81.00 804 THR A N 1
ATOM 6125 C CA . THR A 1 804 ? 9.240 9.737 24.726 1.00 81.00 804 THR A CA 1
ATOM 6126 C C . THR A 1 804 ? 10.330 8.694 24.712 1.00 81.00 804 THR A C 1
ATOM 6128 O O . THR A 1 804 ? 11.447 8.992 24.297 1.00 81.00 804 THR A O 1
ATOM 6131 N N . THR A 1 805 ? 10.023 7.471 25.133 1.00 84.69 805 THR A N 1
ATOM 6132 C CA . THR A 1 805 ? 10.986 6.377 25.126 1.00 84.69 805 THR A CA 1
ATOM 6133 C C . THR A 1 805 ? 10.338 5.065 24.718 1.00 84.69 805 THR A C 1
ATOM 6135 O O . THR A 1 805 ? 9.160 4.813 24.970 1.00 84.69 805 THR A O 1
ATOM 6138 N N . LEU A 1 806 ? 11.140 4.225 24.076 1.00 92.12 806 LEU A N 1
ATOM 6139 C CA . LEU A 1 806 ? 10.836 2.834 23.782 1.00 92.12 806 LEU A CA 1
ATOM 6140 C C . LEU A 1 806 ? 12.020 1.996 24.249 1.00 92.12 806 LEU A C 1
ATOM 6142 O O . LEU A 1 806 ? 13.153 2.280 23.866 1.00 92.12 806 LEU A O 1
ATOM 6146 N N . THR A 1 807 ? 11.771 0.967 25.050 1.00 89.12 807 THR A N 1
ATOM 6147 C CA . THR A 1 807 ? 12.793 -0.016 25.430 1.00 89.12 807 THR A CA 1
ATOM 6148 C C . THR A 1 807 ? 12.426 -1.343 24.801 1.00 89.12 807 THR A C 1
ATOM 6150 O O . THR A 1 807 ? 11.371 -1.883 25.114 1.00 89.12 807 THR A O 1
ATOM 6153 N N . ASN A 1 808 ? 13.250 -1.859 23.891 1.00 89.38 808 ASN A N 1
ATOM 6154 C CA . ASN A 1 808 ? 12.958 -3.133 23.233 1.00 89.38 808 ASN A CA 1
ATOM 6155 C C . ASN A 1 808 ? 13.269 -4.339 24.138 1.00 89.38 808 ASN A C 1
ATOM 6157 O O . ASN A 1 808 ? 13.900 -4.204 25.187 1.00 89.38 808 ASN A O 1
ATOM 6161 N N . ALA A 1 809 ? 12.885 -5.534 23.686 1.00 86.94 809 ALA A N 1
ATOM 6162 C CA . ALA A 1 809 ? 13.141 -6.811 24.362 1.00 86.94 809 ALA A CA 1
ATOM 6163 C C . ALA A 1 809 ? 14.629 -7.093 24.682 1.00 86.94 809 ALA A C 1
ATOM 6165 O O . ALA A 1 809 ? 14.932 -7.890 25.563 1.00 86.94 809 ALA A O 1
ATOM 6166 N N . LEU A 1 810 ? 15.574 -6.431 24.003 1.00 86.12 810 LEU A N 1
ATOM 6167 C CA . LEU A 1 810 ? 17.016 -6.524 24.278 1.00 86.12 810 LEU A CA 1
ATOM 6168 C C . LEU A 1 810 ? 17.499 -5.465 25.285 1.00 86.12 810 LEU A C 1
ATOM 6170 O O . LEU A 1 810 ? 18.703 -5.264 25.440 1.00 86.12 810 LEU A O 1
ATOM 6174 N N . SER A 1 811 ? 16.575 -4.774 25.960 1.00 86.25 811 SER A N 1
ATOM 6175 C CA . SER A 1 811 ? 16.842 -3.647 26.864 1.00 86.25 811 SER A CA 1
ATOM 6176 C C . SER A 1 811 ? 17.514 -2.440 26.194 1.00 86.25 811 SER A C 1
ATOM 6178 O O . SER A 1 811 ? 18.095 -1.593 26.875 1.00 86.25 811 SER A O 1
ATOM 6180 N N . GLN A 1 812 ? 17.444 -2.326 24.864 1.00 87.56 812 GLN A N 1
ATOM 6181 C CA . GLN A 1 812 ? 17.948 -1.152 24.155 1.00 87.56 812 GLN A CA 1
ATOM 6182 C C . GLN A 1 812 ? 16.907 -0.038 24.228 1.00 87.56 812 GLN A C 1
ATOM 6184 O O . GLN A 1 812 ? 15.742 -0.243 23.882 1.00 87.56 812 GLN A O 1
ATOM 6189 N N . VAL A 1 813 ? 17.342 1.144 24.663 1.00 91.00 813 VAL A N 1
ATOM 6190 C CA . VAL A 1 813 ? 16.478 2.313 24.844 1.00 91.00 813 VAL A CA 1
ATOM 6191 C C . VAL A 1 813 ? 16.607 3.244 23.646 1.00 91.00 813 VAL A C 1
ATOM 6193 O O . VAL A 1 813 ? 17.691 3.733 23.336 1.00 91.00 813 VAL A O 1
ATOM 6196 N N . THR A 1 814 ? 15.479 3.527 23.005 1.00 91.44 814 THR A N 1
ATOM 6197 C CA . THR A 1 814 ? 15.321 4.603 22.028 1.00 91.44 814 THR A CA 1
ATOM 6198 C C . THR A 1 814 ? 14.635 5.778 22.712 1.00 91.44 814 THR A C 1
ATOM 6200 O O . THR A 1 814 ? 13.499 5.645 23.162 1.00 91.44 814 THR A O 1
ATOM 6203 N N . SER A 1 815 ? 15.309 6.927 22.777 1.00 87.69 815 SER A N 1
ATOM 6204 C CA . SER A 1 815 ? 14.758 8.164 23.342 1.00 87.69 815 SER A CA 1
ATOM 6205 C C . SER A 1 815 ? 14.418 9.158 22.235 1.00 87.69 815 SER A C 1
ATOM 6207 O O . SER A 1 815 ? 15.261 9.475 21.398 1.00 87.69 815 SER A O 1
ATOM 6209 N N . ILE A 1 816 ? 13.198 9.684 22.260 1.00 82.00 816 ILE A N 1
ATOM 6210 C CA . ILE A 1 816 ? 12.705 10.726 21.360 1.00 82.00 816 ILE A CA 1
ATOM 6211 C C . ILE A 1 816 ? 12.877 12.065 22.084 1.00 82.00 816 ILE A C 1
ATOM 6213 O O . ILE A 1 816 ? 12.069 12.438 22.933 1.00 82.00 816 ILE A O 1
ATOM 6217 N N . THR A 1 817 ? 13.974 12.764 21.789 1.00 75.50 817 THR A N 1
ATOM 6218 C CA . THR A 1 817 ? 14.382 14.000 22.487 1.00 75.50 817 THR A CA 1
ATOM 6219 C C . THR A 1 817 ? 13.797 15.271 21.883 1.00 75.50 817 THR A C 1
ATOM 6221 O O . THR A 1 817 ? 13.703 16.291 22.562 1.00 75.50 817 THR A O 1
ATOM 6224 N N . SER A 1 818 ? 13.401 15.221 20.617 1.00 60.31 818 SER A N 1
ATOM 6225 C CA . SER A 1 818 ? 12.727 16.305 19.917 1.00 60.31 818 SER A CA 1
ATOM 6226 C C . SER A 1 818 ? 11.785 15.726 18.875 1.00 60.31 818 SER A C 1
ATOM 6228 O O . SER A 1 818 ? 11.998 14.635 18.346 1.00 60.31 818 SER A O 1
ATOM 6230 N N . ARG A 1 819 ? 10.727 16.474 18.595 1.00 60.50 819 ARG A N 1
ATOM 6231 C CA . ARG A 1 819 ? 9.800 16.216 17.503 1.00 60.50 819 ARG A CA 1
ATOM 6232 C C . ARG A 1 819 ? 9.826 17.467 16.660 1.00 60.50 819 ARG A C 1
ATOM 6234 O O . ARG A 1 819 ? 9.642 18.553 17.210 1.00 60.50 819 ARG A O 1
ATOM 6241 N N . ASP A 1 820 ? 10.065 17.321 15.369 1.00 45.69 820 ASP A N 1
ATOM 6242 C CA . ASP A 1 820 ? 9.775 18.421 14.467 1.00 45.69 820 ASP A CA 1
ATOM 6243 C C . ASP A 1 820 ? 8.271 18.689 14.590 1.00 45.69 820 ASP A C 1
ATOM 6245 O O . ASP A 1 820 ? 7.462 17.758 14.516 1.00 45.69 820 ASP A O 1
ATOM 6249 N N . SER A 1 821 ? 7.885 19.939 14.860 1.00 40.34 821 SER A N 1
ATOM 6250 C CA . SER A 1 821 ? 6.540 20.389 14.503 1.00 40.34 821 SER A CA 1
ATOM 6251 C C . SER A 1 821 ? 6.430 20.078 13.021 1.00 40.34 821 SER A C 1
ATOM 6253 O O . SER A 1 821 ? 7.208 20.650 12.252 1.00 40.34 821 SER A O 1
ATOM 6255 N N . ALA A 1 822 ? 5.613 19.087 12.658 1.00 33.12 822 ALA A N 1
ATOM 6256 C CA . ALA A 1 822 ? 5.534 18.604 11.290 1.00 33.12 822 ALA A CA 1
ATOM 6257 C C . ALA A 1 822 ? 5.426 19.827 10.371 1.00 33.12 822 ALA A C 1
ATOM 6259 O O . ALA A 1 822 ? 4.522 20.647 10.535 1.00 33.12 822 ALA A O 1
ATOM 6260 N N . LEU A 1 823 ? 6.415 20.013 9.491 1.00 24.92 823 LEU A N 1
ATOM 6261 C CA . LEU A 1 823 ? 6.259 20.971 8.407 1.00 24.92 823 LEU A CA 1
ATOM 6262 C C . LEU A 1 823 ? 4.986 20.552 7.643 1.00 24.92 823 LEU A C 1
ATOM 6264 O O . LEU A 1 823 ? 4.814 19.349 7.427 1.00 24.92 823 LEU A O 1
ATOM 6268 N N . PRO A 1 824 ? 4.096 21.509 7.332 1.00 33.81 824 PRO A N 1
ATOM 6269 C CA . PRO A 1 824 ? 2.734 21.248 6.863 1.00 33.81 824 PRO A CA 1
ATOM 6270 C C . PRO A 1 824 ? 2.645 20.491 5.535 1.00 33.81 824 PRO A C 1
ATOM 6272 O O . PRO A 1 824 ? 3.619 20.526 4.744 1.00 33.81 824 PRO A O 1
#